Protein 6JKO (pdb70)

InterPro domains:
  IPR001670 Alcohol dehydrogenase, iron-type/glycerol dehydrogenase GldA [PF00465] (8-175)
  IPR018211 Alcohol dehydrogenase, iron-type, conserved site [PS00913] (171-199)
  IPR039697 Iron-type alcohol dehydrogenase-like [PTHR11496] (7-369)
  IPR056798 Fe-containing alcohol dehydrogenase-like, C-terminal [PF25137] (186-368)

B-factor: mean 24.8, std 9.95, range [8.0, 72.37]

Structure (mmCIF, N/CA/C/O backbone):
data_6JKO
#
_entry.id   6JKO
#
_cell.length_a   70.468
_cell.length_b   112.502
_cell.length_c   93.406
_cell.angle_alpha   90.000
_cell.angle_beta   107.330
_cell.angle_gamma   90.000
#
_symmetry.space_group_name_H-M   'P 1 21 1'
#
loop_
_entity.id
_entity.type
_entity.pdbx_description
1 polymer 'Methanol dehydrogenase'
2 non-polymer 'ZINC ION'
3 water water
#
loop_
_atom_site.group_PDB
_atom_site.id
_atom_site.type_symbol
_atom_site.label_atom_id
_atom_site.label_alt_id
_atom_site.label_comp_id
_atom_site.label_asym_id
_atom_site.label_entity_id
_atom_site.label_seq_id
_atom_site.pdbx_PDB_ins_code
_atom_site.Cartn_x
_atom_site.Cartn_y
_atom_site.Cartn_z
_atom_site.occupancy
_atom_site.B_iso_or_equiv
_atom_site.auth_seq_id
_atom_site.auth_comp_id
_atom_site.auth_asym_id
_atom_site.auth_atom_id
_atom_site.pdbx_PDB_model_num
ATOM 1 N N . GLY A 1 5 ? 56.396 8.816 -57.216 1.00 40.21 0 GLY A N 1
ATOM 2 C CA . GLY A 1 5 ? 56.644 10.168 -56.743 1.00 34.83 0 GLY A CA 1
ATOM 3 C C . GLY A 1 5 ? 55.383 10.988 -56.514 1.00 38.29 0 GLY A C 1
ATOM 4 O O . GLY A 1 5 ? 54.483 11.023 -57.357 1.00 37.99 0 GLY A O 1
ATOM 5 N N . MET A 1 6 ? 55.322 11.675 -55.377 1.00 23.53 1 MET A N 1
ATOM 6 C CA . MET A 1 6 ? 54.142 12.429 -54.992 1.00 29.03 1 MET A CA 1
ATOM 7 C C . MET A 1 6 ? 54.378 13.923 -55.148 1.00 28.01 1 MET A C 1
ATOM 8 O O . MET A 1 6 ? 55.497 14.418 -54.999 1.00 21.77 1 MET A O 1
ATOM 13 N N . LEU A 1 7 ? 53.305 14.631 -55.465 1.00 21.73 2 LEU A N 1
ATOM 14 C CA . LEU A 1 7 ? 53.315 16.079 -55.560 1.00 17.16 2 LEU A CA 1
ATOM 15 C C . LEU A 1 7 ? 52.195 16.591 -54.687 1.00 21.62 2 LEU A C 1
ATOM 16 O O . LEU A 1 7 ? 51.057 16.117 -54.797 1.00 23.99 2 LEU A O 1
ATOM 21 N N . TRP A 1 8 ? 52.497 17.554 -53.825 1.00 18.10 3 TRP A N 1
ATOM 22 C CA . TRP A 1 8 ? 51.409 18.149 -53.067 1.00 18.92 3 TRP A CA 1
ATOM 23 C C . TRP A 1 8 ? 51.783 19.555 -52.652 1.00 21.54 3 TRP A C 1
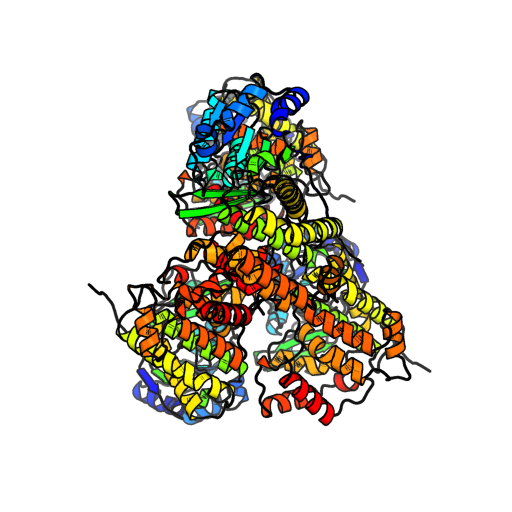ATOM 24 O O . TRP A 1 8 ? 52.966 19.898 -52.534 1.00 16.78 3 TRP A O 1
ATOM 35 N N . ASP A 1 9 ? 50.746 20.356 -52.436 1.00 20.24 4 ASP A N 1
ATOM 36 C CA . ASP A 1 9 ? 50.843 21.706 -51.907 1.00 25.51 4 ASP A CA 1
ATOM 37 C C . ASP A 1 9 ? 50.177 21.707 -50.544 1.00 25.54 4 ASP A C 1
ATOM 38 O O . ASP A 1 9 ? 49.055 21.206 -50.403 1.00 22.32 4 ASP A O 1
ATOM 43 N N . TYR A 1 10 ? 50.861 22.250 -49.544 1.00 19.54 5 TYR A N 1
ATOM 44 C CA . TYR A 1 10 ? 50.308 22.330 -48.202 1.00 20.43 5 TYR A CA 1
ATOM 45 C C . TYR A 1 10 ? 50.320 23.771 -47.715 1.00 24.89 5 TYR A C 1
ATOM 46 O O . TYR A 1 10 ? 51.382 24.398 -47.649 1.00 20.49 5 TYR A O 1
ATOM 55 N N . ALA A 1 11 ? 49.151 24.280 -47.331 1.00 19.81 6 ALA A N 1
ATOM 56 C CA . ALA A 1 11 ? 49.052 25.635 -46.804 1.00 22.16 6 ALA A CA 1
ATOM 57 C C . ALA A 1 11 ? 47.958 25.661 -45.750 1.00 29.12 6 ALA A C 1
ATOM 58 O O . ALA A 1 11 ? 46.830 25.236 -46.014 1.00 33.19 6 ALA A O 1
ATOM 60 N N . GLN A 1 12 ? 48.296 26.169 -44.569 1.00 25.43 7 GLN A N 1
ATOM 61 C CA . GLN A 1 12 ? 47.386 26.176 -43.428 1.00 25.80 7 GLN A CA 1
ATOM 62 C C . GLN A 1 12 ? 47.642 27.475 -42.670 1.00 18.33 7 GLN A C 1
ATOM 63 O O . GLN A 1 12 ? 48.380 27.490 -41.676 1.00 23.85 7 GLN A O 1
ATOM 69 N N . PRO A 1 13 ? 47.055 28.578 -43.109 1.00 19.66 8 PRO A N 1
ATOM 70 C CA . PRO A 1 13 ? 47.438 29.895 -42.573 1.00 23.73 8 PRO A CA 1
ATOM 71 C C . PRO A 1 13 ? 46.769 30.295 -41.270 1.00 25.94 8 PRO A C 1
ATOM 72 O O . PRO A 1 13 ? 47.067 31.383 -40.767 1.00 26.10 8 PRO A O 1
ATOM 76 N N . VAL A 1 14 ? 45.896 29.470 -40.700 1.00 20.09 9 VAL A N 1
ATOM 77 C CA . VAL A 1 14 ? 45.137 29.855 -39.519 1.00 16.56 9 VAL A CA 1
ATOM 78 C C . VAL A 1 14 ? 45.939 29.526 -38.269 1.00 19.98 9 VAL A C 1
ATOM 79 O O . VAL A 1 14 ? 46.482 28.420 -38.137 1.00 22.32 9 VAL A O 1
ATOM 83 N N . THR A 1 15 ? 46.013 30.479 -37.347 1.00 17.44 10 THR A N 1
ATOM 84 C CA . THR A 1 15 ? 46.605 30.233 -36.040 1.00 19.58 10 THR A CA 1
ATOM 85 C C . THR A 1 15 ? 45.546 29.662 -35.108 1.00 22.93 10 THR A C 1
ATOM 86 O O . THR A 1 15 ? 44.438 30.198 -35.016 1.00 19.77 10 THR A O 1
ATOM 90 N N . ILE A 1 16 ? 45.876 28.567 -34.432 1.00 17.33 11 ILE A N 1
ATOM 91 C CA . ILE A 1 16 ? 44.940 27.904 -33.536 1.00 15.37 11 ILE A CA 1
ATOM 92 C C . ILE A 1 16 ? 45.358 28.167 -32.097 1.00 17.42 11 ILE A C 1
ATOM 93 O O . ILE A 1 16 ? 46.487 27.853 -31.702 1.00 17.77 11 ILE A O 1
ATOM 98 N N . ARG A 1 17 ? 44.448 28.733 -31.315 1.00 17.52 12 ARG A N 1
ATOM 99 C CA . ARG A 1 17 ? 44.591 28.829 -29.866 1.00 15.68 12 ARG A CA 1
ATOM 100 C C . ARG A 1 17 ? 43.646 27.809 -29.251 1.00 16.60 12 ARG A C 1
ATOM 101 O O . ARG A 1 17 ? 42.427 28.015 -29.246 1.00 17.22 12 ARG A O 1
ATOM 109 N N . PHE A 1 18 ? 44.198 26.708 -28.747 1.00 16.00 13 PHE A N 1
ATOM 110 C CA . PHE A 1 18 ? 43.399 25.622 -28.186 1.00 15.31 13 PHE A CA 1
ATOM 111 C C . PHE A 1 18 ? 43.424 25.666 -26.666 1.00 16.86 13 PHE A C 1
ATOM 112 O O . PHE A 1 18 ? 44.496 25.745 -26.057 1.00 15.86 13 PHE A O 1
ATOM 120 N N . GLY A 1 19 ? 42.244 25.584 -26.055 1.00 15.88 14 GLY A N 1
ATOM 121 C CA . GLY A 1 19 ? 42.236 25.415 -24.618 1.00 22.14 14 GLY A CA 1
ATOM 122 C C . GLY A 1 19 ? 40.954 25.825 -23.939 1.00 21.55 14 GLY A C 1
ATOM 123 O O . GLY A 1 19 ? 40.271 26.755 -24.381 1.00 19.23 14 GLY A O 1
ATOM 124 N N . LYS A 1 20 ? 40.632 25.123 -22.854 1.00 19.78 15 LYS A N 1
ATOM 125 C CA . LYS A 1 20 ? 39.460 25.447 -22.049 1.00 20.05 15 LYS A CA 1
ATOM 126 C C . LYS A 1 20 ? 39.545 26.885 -21.551 1.00 24.12 15 LYS A C 1
ATOM 127 O O . LYS A 1 20 ? 40.565 27.298 -20.995 1.00 20.79 15 LYS A O 1
ATOM 133 N N . GLY A 1 21 ? 38.473 27.649 -21.765 1.00 18.23 16 GLY A N 1
ATOM 134 C CA . GLY A 1 21 ? 38.373 29.000 -21.256 1.00 22.96 16 GLY A CA 1
ATOM 135 C C . GLY A 1 21 ? 39.045 30.063 -22.097 1.00 24.44 16 GLY A C 1
ATOM 136 O O . GLY A 1 21 ? 38.921 31.250 -21.773 1.00 26.96 16 GLY A O 1
ATOM 137 N N . ARG A 1 22 ? 39.729 29.683 -23.176 1.00 18.34 17 ARG A N 1
ATOM 138 C CA . ARG A 1 22 ? 40.505 30.628 -23.966 1.00 22.00 17 ARG A CA 1
ATOM 139 C C . ARG A 1 22 ? 39.646 31.515 -24.856 1.00 21.99 17 ARG A C 1
ATOM 140 O O . ARG A 1 22 ? 40.180 32.456 -25.451 1.00 18.96 17 ARG A O 1
ATOM 148 N N . ALA A 1 23 ? 38.327 31.281 -24.925 1.00 19.67 18 ALA A N 1
ATOM 149 C CA . ALA A 1 23 ? 37.453 32.227 -25.613 1.00 20.23 18 ALA A CA 1
ATOM 150 C C . ALA A 1 23 ? 37.587 33.632 -25.038 1.00 24.56 18 ALA A C 1
ATOM 151 O O . ALA A 1 23 ? 37.331 34.614 -25.741 1.00 23.52 18 ALA A O 1
ATOM 153 N N . MET A 1 24 ? 38.001 33.749 -23.776 1.00 23.98 19 MET A N 1
ATOM 154 C CA . MET A 1 24 ? 38.254 35.045 -23.151 1.00 26.58 19 MET A CA 1
ATOM 155 C C . MET A 1 24 ? 39.491 35.744 -23.702 1.00 29.13 19 MET A C 1
ATOM 156 O O . MET A 1 24 ? 39.800 36.855 -23.258 1.00 38.46 19 MET A O 1
ATOM 161 N N . GLU A 1 25 ? 40.215 35.145 -24.642 1.00 19.20 20 GLU A N 1
ATOM 162 C CA . GLU A 1 25 ? 41.417 35.768 -25.175 1.00 24.14 20 GLU A CA 1
ATOM 163 C C . GLU A 1 25 ? 41.153 36.617 -26.410 1.00 26.67 20 GLU A C 1
ATOM 164 O O . GLU A 1 25 ? 42.107 37.015 -27.086 1.00 24.42 20 GLU A O 1
ATOM 170 N N . ILE A 1 26 ? 39.890 36.908 -26.725 1.00 24.15 21 ILE A N 1
ATOM 171 C CA . ILE A 1 26 ? 39.616 37.799 -27.855 1.00 20.88 21 ILE A CA 1
ATOM 172 C C . ILE A 1 26 ? 40.327 39.134 -27.659 1.00 21.74 21 ILE A C 1
ATOM 173 O O . ILE A 1 26 ? 40.885 39.705 -28.606 1.00 21.74 21 ILE A O 1
ATOM 178 N N . LYS A 1 27 ? 40.315 39.649 -26.427 1.00 25.61 22 LYS A N 1
ATOM 179 C CA . LYS A 1 27 ? 41.000 40.903 -26.128 1.00 29.42 22 LYS A CA 1
ATOM 180 C C . LYS A 1 27 ? 42.469 40.829 -26.522 1.00 23.76 22 LYS A C 1
ATOM 181 O O . LYS A 1 27 ? 42.986 41.720 -27.204 1.00 24.58 22 LYS A O 1
ATOM 183 N N . ASP A 1 28 ? 43.152 39.761 -26.101 1.00 24.30 23 ASP A N 1
ATOM 184 C CA . ASP A 1 28 ? 44.565 39.576 -26.420 1.00 26.41 23 ASP A CA 1
ATOM 185 C C . ASP A 1 28 ? 44.824 39.700 -27.916 1.00 30.48 23 ASP A C 1
ATOM 186 O O . ASP A 1 28 ? 45.774 40.370 -28.343 1.00 25.77 23 ASP A O 1
ATOM 191 N N . ILE A 1 29 ? 43.998 39.036 -28.728 1.00 24.04 24 ILE A N 1
ATOM 192 C CA . ILE A 1 29 ? 44.211 39.036 -30.172 1.00 23.24 24 ILE A CA 1
ATOM 193 C C . ILE A 1 29 ? 43.982 40.425 -30.745 1.00 21.91 24 ILE A C 1
ATOM 194 O O . ILE A 1 29 ? 44.772 40.915 -31.562 1.00 24.94 24 ILE A O 1
ATOM 199 N N . ALA A 1 30 ? 42.872 41.058 -30.358 1.00 27.27 25 ALA A N 1
ATOM 200 C CA . ALA A 1 30 ? 42.577 42.411 -30.812 1.00 28.26 25 ALA A CA 1
ATOM 201 C C . ALA A 1 30 ? 43.694 43.378 -30.429 1.00 31.44 25 ALA A C 1
ATOM 202 O O . ALA A 1 30 ? 44.130 44.193 -31.250 1.00 34.05 25 ALA A O 1
ATOM 204 N N . GLU A 1 31 ? 44.165 43.306 -29.183 1.00 30.08 26 GLU A N 1
ATOM 205 C CA . GLU A 1 31 ? 45.240 44.199 -28.756 1.00 29.11 26 GLU A CA 1
ATOM 206 C C . GLU A 1 31 ? 46.507 43.963 -29.572 1.00 32.38 26 GLU A C 1
ATOM 207 O O . GLU A 1 31 ? 47.146 44.916 -30.033 1.00 37.14 26 GLU A O 1
ATOM 209 N N . ALA A 1 32 ? 46.868 42.697 -29.786 1.00 24.56 27 ALA A N 1
ATOM 210 C CA . ALA A 1 32 ? 48.056 42.387 -30.576 1.00 35.19 27 ALA A CA 1
ATOM 211 C C . ALA A 1 32 ? 47.920 42.865 -32.017 1.00 37.90 27 ALA A C 1
ATOM 212 O O . ALA A 1 32 ? 48.915 43.267 -32.633 1.00 27.33 27 ALA A O 1
ATOM 214 N N . MET A 1 33 ? 46.707 42.838 -32.571 1.00 31.42 28 MET A N 1
ATOM 215 C CA . MET A 1 33 ? 46.501 43.306 -33.936 1.00 30.34 28 MET A CA 1
ATOM 216 C C . MET A 1 33 ? 46.195 44.791 -34.020 1.00 30.82 28 MET A C 1
ATOM 217 O O . MET A 1 33 ? 46.091 45.319 -35.133 1.00 28.15 28 MET A O 1
ATOM 222 N N . GLY A 1 34 ? 46.036 45.466 -32.886 1.00 29.41 29 GLY A N 1
ATOM 223 C CA . GLY A 1 34 ? 45.733 46.888 -32.895 1.00 33.46 29 GLY A CA 1
ATOM 224 C C . GLY A 1 34 ? 44.391 47.231 -33.503 1.00 37.46 29 GLY A C 1
ATOM 225 O O . GLY A 1 34 ? 44.264 48.255 -34.186 1.00 39.95 29 GLY A O 1
ATOM 226 N N . LEU A 1 35 ? 43.379 46.407 -33.262 1.00 37.24 30 LEU A N 1
ATOM 227 C CA . LEU A 1 35 ? 42.061 46.631 -33.829 1.00 34.14 30 LEU A CA 1
ATOM 228 C C . LEU A 1 35 ? 41.049 46.891 -32.727 1.00 28.80 30 LEU A C 1
ATOM 229 O O . LEU A 1 35 ? 41.233 46.476 -31.581 1.00 31.23 30 LEU A O 1
ATOM 234 N N . HIS A 1 36 ? 39.979 47.594 -33.090 1.00 33.64 31 HIS A N 1
ATOM 235 C CA . HIS A 1 36 ? 38.939 48.004 -32.159 1.00 31.02 31 HIS A CA 1
ATOM 236 C C . HIS A 1 36 ? 37.571 47.741 -32.772 1.00 34.92 31 HIS A C 1
ATOM 237 O O . HIS A 1 36 ? 37.434 47.508 -33.977 1.00 30.56 31 HIS A O 1
ATOM 244 N N . ASP A 1 37 ? 36.551 47.809 -31.914 1.00 26.75 32 ASP A N 1
ATOM 245 C CA . ASP A 1 37 ? 35.154 47.806 -32.343 1.00 33.97 32 ASP A CA 1
ATOM 246 C C . ASP A 1 37 ? 34.820 46.544 -33.135 1.00 29.97 32 ASP A C 1
ATOM 247 O O . ASP A 1 37 ? 34.292 46.597 -34.247 1.00 33.32 32 ASP A O 1
ATOM 252 N N . GLY A 1 38 ? 35.144 45.395 -32.552 1.00 24.94 33 GLY A N 1
ATOM 253 C CA . GLY A 1 38 ? 34.809 44.142 -33.193 1.00 25.14 33 GLY A CA 1
ATOM 254 C C . GLY A 1 38 ? 33.314 43.893 -33.211 1.00 21.72 33 GLY A C 1
ATOM 255 O O . GLY A 1 38 ? 32.555 44.398 -32.381 1.00 25.26 33 GLY A O 1
ATOM 256 N N . ILE A 1 39 ? 32.879 43.099 -34.188 1.00 23.43 34 ILE A N 1
ATOM 257 C CA . ILE A 1 39 ? 31.499 42.627 -34.258 1.00 26.51 34 ILE A CA 1
ATOM 258 C C . ILE A 1 39 ? 31.502 41.125 -34.001 1.00 25.86 34 ILE A C 1
ATOM 259 O O . ILE A 1 39 ? 32.321 40.388 -34.568 1.00 19.22 34 ILE A O 1
ATOM 264 N N . MET A 1 40 ? 30.629 40.681 -33.104 1.00 20.43 35 MET A N 1
ATOM 265 C CA . MET A 1 40 ? 30.461 39.263 -32.829 1.00 22.67 35 MET A CA 1
ATOM 266 C C . MET A 1 40 ? 29.250 38.753 -33.600 1.00 26.11 35 MET A C 1
ATOM 267 O O . MET A 1 40 ? 28.131 39.253 -33.419 1.00 24.00 35 MET A O 1
ATOM 272 N N . VAL A 1 41 ? 29.486 37.774 -34.463 1.00 21.44 36 VAL A N 1
ATOM 273 C CA . VAL A 1 41 ? 28.453 37.132 -35.261 1.00 19.22 36 VAL A CA 1
ATOM 274 C C . VAL A 1 41 ? 28.173 35.785 -34.608 1.00 28.82 36 VAL A C 1
ATOM 275 O O . VAL A 1 41 ? 29.038 34.899 -34.582 1.00 23.21 36 VAL A O 1
ATOM 279 N N . THR A 1 42 ? 26.976 35.636 -34.051 1.00 24.74 37 THR A N 1
ATOM 280 C CA . THR A 1 42 ? 26.672 34.493 -33.211 1.00 23.89 37 THR A CA 1
ATOM 281 C C . THR A 1 42 ? 25.166 34.285 -33.226 1.00 27.87 37 THR A C 1
ATOM 282 O O . THR A 1 42 ? 24.415 35.248 -33.412 1.00 23.73 37 THR A O 1
ATOM 286 N N . PRO A 1 43 ? 24.703 33.048 -33.079 1.00 29.55 38 PRO A N 1
ATOM 287 C CA . PRO A 1 43 ? 23.256 32.821 -33.006 1.00 29.49 38 PRO A CA 1
ATOM 288 C C . PRO A 1 43 ? 22.674 33.326 -31.694 1.00 28.34 38 PRO A C 1
ATOM 289 O O . PRO A 1 43 ? 23.347 33.383 -30.660 1.00 26.81 38 PRO A O 1
ATOM 293 N N . LYS A 1 44 ? 21.383 33.679 -31.751 1.00 31.92 39 LYS A N 1
ATOM 294 C CA . LYS A 1 44 ? 20.716 34.277 -30.601 1.00 26.99 39 LYS A CA 1
ATOM 295 C C . LYS A 1 44 ? 20.889 33.437 -29.345 1.00 28.19 39 LYS A C 1
ATOM 296 O O . LYS A 1 44 ? 20.944 33.986 -28.238 1.00 28.83 39 LYS A O 1
ATOM 302 N N . PHE A 1 45 ? 21.023 32.109 -29.501 1.00 28.96 40 PHE A N 1
ATOM 303 C CA . PHE A 1 45 ? 21.184 31.203 -28.361 1.00 26.27 40 PHE A CA 1
ATOM 304 C C . PHE A 1 45 ? 22.296 31.652 -27.422 1.00 30.05 40 PHE A C 1
ATOM 305 O O . PHE A 1 45 ? 22.152 31.569 -26.196 1.00 28.25 40 PHE A O 1
ATOM 313 N N . PHE A 1 46 ? 23.428 32.105 -27.976 1.00 25.13 41 PHE A N 1
ATOM 314 C CA . PHE A 1 46 ? 24.539 32.521 -27.125 1.00 28.23 41 PHE A CA 1
ATOM 315 C C . PHE A 1 46 ? 24.338 33.906 -26.528 1.00 26.80 41 PHE A C 1
ATOM 316 O O . PHE A 1 46 ? 24.967 34.224 -25.507 1.00 25.60 41 PHE A O 1
ATOM 324 N N . VAL A 1 47 ? 23.470 34.728 -27.121 1.00 25.52 42 VAL A N 1
ATOM 325 C CA . VAL A 1 47 ? 23.026 35.940 -26.431 1.00 31.87 42 VAL A CA 1
ATOM 326 C C . VAL A 1 47 ? 22.149 35.576 -25.233 1.00 27.52 42 VAL A C 1
ATOM 327 O O . VAL A 1 47 ? 22.345 36.079 -24.119 1.00 31.36 42 VAL A O 1
ATOM 331 N N . ASP A 1 48 ? 21.196 34.662 -25.435 1.00 30.94 43 ASP A N 1
ATOM 332 C CA . ASP A 1 48 ? 20.262 34.312 -24.366 1.00 31.16 43 ASP A CA 1
ATOM 333 C C . ASP A 1 48 ? 20.967 33.638 -23.200 1.00 39.61 43 ASP A C 1
ATOM 334 O O . ASP A 1 48 ? 20.619 33.872 -22.036 1.00 35.41 43 ASP A O 1
ATOM 339 N N . SER A 1 49 ? 21.952 32.792 -23.487 1.00 33.21 44 SER A N 1
ATOM 340 C CA . SER A 1 49 ? 22.682 32.095 -22.440 1.00 29.78 44 SER A CA 1
ATOM 341 C C . SER A 1 49 ? 23.685 32.987 -21.732 1.00 38.97 44 SER A C 1
ATOM 342 O O . SER A 1 49 ? 24.379 32.508 -20.830 1.00 41.73 44 SER A O 1
ATOM 345 N N . GLY A 1 50 ? 23.799 34.252 -22.127 1.00 28.16 45 GLY A N 1
ATOM 346 C CA . GLY A 1 50 ? 24.779 35.132 -21.534 1.00 33.26 45 GLY A CA 1
ATOM 347 C C . GLY A 1 50 ? 26.207 34.870 -21.954 1.00 33.41 45 GLY A C 1
ATOM 348 O O . GLY A 1 50 ? 27.111 35.574 -21.485 1.00 33.49 45 GLY A O 1
ATOM 349 N N . GLU A 1 51 ? 26.444 33.880 -22.818 1.00 31.63 46 GLU A N 1
ATOM 350 C CA . GLU A 1 51 ? 27.808 33.597 -23.256 1.00 34.76 46 GLU A CA 1
ATOM 351 C C . GLU A 1 51 ? 28.384 34.764 -24.047 1.00 31.73 46 GLU A C 1
ATOM 352 O O . GLU A 1 51 ? 29.544 35.147 -23.847 1.00 29.26 46 GLU A O 1
ATOM 358 N N . ALA A 1 52 ? 27.582 35.341 -24.949 1.00 32.91 47 ALA A N 1
ATOM 359 C CA . ALA A 1 52 ? 28.037 36.474 -25.748 1.00 30.25 47 ALA A CA 1
ATOM 360 C C . ALA A 1 52 ? 28.449 37.639 -24.860 1.00 34.89 47 ALA A C 1
ATOM 361 O O . ALA A 1 52 ? 29.559 38.169 -24.991 1.00 27.77 47 ALA A O 1
ATOM 363 N N . GLN A 1 53 ? 27.573 38.039 -23.932 1.00 33.12 48 GLN A N 1
ATOM 364 C CA . GLN A 1 53 ? 27.897 39.160 -23.054 1.00 32.01 48 GLN A CA 1
ATOM 365 C C . GLN A 1 53 ? 29.113 38.855 -22.188 1.00 34.43 48 GLN A C 1
ATOM 366 O O . GLN A 1 53 ? 29.920 39.749 -21.907 1.00 34.61 48 GLN A O 1
ATOM 372 N N . ARG A 1 54 ? 29.261 37.603 -21.747 1.00 34.31 49 ARG A N 1
ATOM 373 C CA . ARG A 1 54 ? 30.446 37.243 -20.972 1.00 37.05 49 ARG A CA 1
ATOM 374 C C . ARG A 1 54 ? 31.713 37.513 -21.772 1.00 34.40 49 ARG A C 1
ATOM 375 O O . ARG A 1 54 ? 32.652 38.152 -21.282 1.00 37.62 49 ARG A O 1
ATOM 383 N N . LEU A 1 55 ? 31.738 37.059 -23.026 1.00 39.63 50 LEU A N 1
ATOM 384 C CA . LEU A 1 55 ? 32.900 37.270 -23.880 1.00 35.88 50 LEU A CA 1
ATOM 385 C C . LEU A 1 55 ? 33.036 38.726 -24.309 1.00 38.62 50 LEU A C 1
ATOM 386 O O . LEU A 1 55 ? 34.158 39.193 -24.546 1.00 35.09 50 LEU A O 1
ATOM 391 N N . ILE A 1 56 ? 31.922 39.462 -24.404 1.00 37.73 51 ILE A N 1
ATOM 392 C CA . ILE A 1 56 ? 32.002 40.886 -24.727 1.00 31.75 51 ILE A CA 1
ATOM 393 C C . ILE A 1 56 ? 32.619 41.657 -23.568 1.00 32.99 51 ILE A C 1
ATOM 394 O O . ILE A 1 56 ? 33.473 42.530 -23.765 1.00 31.51 51 ILE A O 1
ATOM 399 N N . ASP A 1 57 ? 32.176 41.363 -22.341 1.00 37.06 52 ASP A N 1
ATOM 400 C CA . ASP A 1 57 ? 32.725 42.044 -21.173 1.00 37.63 52 ASP A CA 1
ATOM 401 C C . ASP A 1 57 ? 34.194 41.694 -20.971 1.00 38.49 52 ASP A C 1
ATOM 402 O O . ASP A 1 57 ? 34.993 42.551 -20.575 1.00 40.62 52 ASP A O 1
ATOM 407 N N . ALA A 1 58 ? 34.565 40.441 -21.247 1.00 44.31 53 ALA A N 1
ATOM 408 C CA . ALA A 1 58 ? 35.963 40.028 -21.145 1.00 39.46 53 ALA A CA 1
ATOM 409 C C . ALA A 1 58 ? 36.847 40.791 -22.122 1.00 41.32 53 ALA A C 1
ATOM 410 O O . ALA A 1 58 ? 38.029 41.026 -21.838 1.00 40.07 53 ALA A O 1
ATOM 412 N N . SER A 1 59 ? 36.300 41.177 -23.276 1.00 35.25 54 SER A N 1
ATOM 413 C CA . SER A 1 59 ? 37.061 41.931 -24.261 1.00 39.38 54 SER A CA 1
ATOM 414 C C . SER A 1 59 ? 37.354 43.359 -23.812 1.00 36.25 54 SER A C 1
ATOM 415 O O . SER A 1 59 ? 38.097 44.059 -24.508 1.00 35.03 54 SER A O 1
ATOM 418 N N . ASP A 1 60 ? 36.795 43.794 -22.677 1.00 38.22 55 ASP A N 1
ATOM 419 C CA . ASP A 1 60 ? 36.986 45.145 -22.145 1.00 40.63 55 ASP A CA 1
ATOM 420 C C . ASP A 1 60 ? 36.887 46.200 -23.249 1.00 41.71 55 ASP A C 1
ATOM 421 O O . ASP A 1 60 ? 37.758 47.059 -23.406 1.00 42.04 55 ASP A O 1
ATOM 423 N N . GLY A 1 61 ? 35.813 46.116 -24.037 1.00 36.69 56 GLY A N 1
ATOM 424 C CA . GLY A 1 61 ? 35.553 47.083 -25.082 1.00 31.01 56 GLY A CA 1
ATOM 425 C C . GLY A 1 61 ? 36.045 46.706 -26.465 1.00 29.92 56 GLY A C 1
ATOM 426 O O . GLY A 1 61 ? 35.699 47.399 -27.434 1.00 33.68 56 GLY A O 1
ATOM 427 N N . ALA A 1 62 ? 36.833 45.634 -26.596 1.00 31.99 57 ALA A N 1
ATOM 428 C CA . ALA A 1 62 ? 37.362 45.262 -27.907 1.00 32.13 57 ALA A CA 1
ATOM 429 C C . ALA A 1 62 ? 36.241 44.941 -28.894 1.00 28.11 57 ALA A C 1
ATOM 430 O O . ALA A 1 62 ? 36.312 45.320 -30.070 1.00 25.15 57 ALA A O 1
ATOM 432 N N . VAL A 1 63 ? 35.200 44.247 -28.432 1.00 26.35 58 VAL A N 1
ATOM 433 C CA . VAL A 1 63 ? 34.014 43.959 -29.236 1.00 29.96 58 VAL A CA 1
ATOM 434 C C . VAL A 1 63 ? 32.920 44.938 -28.838 1.00 26.90 58 VAL A C 1
ATOM 435 O O . VAL A 1 63 ? 32.593 45.070 -27.653 1.00 24.24 58 VAL A O 1
ATOM 439 N N . SER A 1 64 ? 32.355 45.622 -29.827 1.00 26.68 59 SER A N 1
ATOM 440 C CA . SER A 1 64 ? 31.362 46.651 -29.588 1.00 27.25 59 SER A CA 1
ATOM 441 C C . SER A 1 64 ? 29.984 46.291 -30.098 1.00 29.79 59 SER A C 1
ATOM 442 O O . SER A 1 64 ? 29.006 46.893 -29.640 1.00 28.39 59 SER A O 1
ATOM 445 N N . THR A 1 65 ? 29.876 45.322 -31.008 1.00 27.58 60 THR A N 1
ATOM 446 C CA . THR A 1 65 ? 28.663 45.087 -31.777 1.00 29.15 60 THR A CA 1
ATOM 447 C C . THR A 1 65 ? 28.383 43.592 -31.839 1.00 26.80 60 THR A C 1
ATOM 448 O O . THR A 1 65 ? 29.304 42.778 -31.794 1.00 22.61 60 THR A O 1
ATOM 452 N N . VAL A 1 66 ? 27.100 43.240 -31.908 1.00 30.04 61 VAL A N 1
ATOM 453 C CA . VAL A 1 66 ? 26.648 41.855 -31.997 1.00 26.48 61 VAL A CA 1
ATOM 454 C C . VAL A 1 66 ? 25.655 41.753 -33.150 1.00 25.68 61 VAL A C 1
ATOM 455 O O . VAL A 1 66 ? 24.795 42.624 -33.314 1.00 29.51 61 VAL A O 1
ATOM 459 N N . PHE A 1 67 ? 25.776 40.698 -33.954 1.00 23.68 62 PHE A N 1
ATOM 460 C CA . PHE A 1 67 ? 24.860 40.438 -35.066 1.00 23.82 62 PHE A CA 1
ATOM 461 C C . PHE A 1 67 ? 24.354 39.005 -34.939 1.00 26.25 62 PHE A C 1
ATOM 462 O O . PHE A 1 67 ? 25.153 38.064 -34.924 1.00 22.80 62 PHE A O 1
ATOM 470 N N . THR A 1 68 ? 23.035 38.833 -34.817 1.00 25.39 63 THR A N 1
ATOM 471 C CA . THR A 1 68 ? 22.453 37.499 -34.698 1.00 23.43 63 THR A CA 1
ATOM 472 C C . THR A 1 68 ? 21.437 37.160 -35.784 1.00 29.35 63 THR A C 1
ATOM 473 O O . THR A 1 68 ? 20.851 36.069 -35.734 1.00 31.17 63 THR A O 1
ATOM 477 N N . ASP A 1 69 ? 21.220 38.035 -36.768 1.00 27.37 64 ASP A N 1
ATOM 478 C CA . ASP A 1 69 ? 20.093 37.893 -37.698 1.00 31.98 64 ASP A CA 1
ATOM 479 C C . ASP A 1 69 ? 20.488 37.063 -38.921 1.00 25.69 64 ASP A C 1
ATOM 480 O O . ASP A 1 69 ? 20.514 37.544 -40.053 1.00 27.43 64 ASP A O 1
ATOM 485 N N . PHE A 1 70 ? 20.778 35.785 -38.677 1.00 26.50 65 PHE A N 1
ATOM 486 C CA . PHE A 1 70 ? 21.105 34.858 -39.756 1.00 33.38 65 PHE A CA 1
ATOM 487 C C . PHE A 1 70 ? 20.511 33.489 -39.433 1.00 30.21 65 PHE A C 1
ATOM 488 O O . PHE A 1 70 ? 20.207 33.172 -38.278 1.00 30.39 65 PHE A O 1
ATOM 496 N N . SER A 1 71 ? 20.330 32.678 -40.481 1.00 33.10 66 SER A N 1
ATOM 497 C CA . SER A 1 71 ? 19.633 31.399 -40.387 1.00 36.80 66 SER A CA 1
ATOM 498 C C . SER A 1 71 ? 20.616 30.240 -40.335 1.00 37.84 66 SER A C 1
ATOM 499 O O . SER A 1 71 ? 21.767 30.371 -40.761 1.00 34.21 66 SER A O 1
ATOM 502 N N . PRO A 1 72 ? 20.193 29.081 -39.816 1.00 37.28 67 PRO A N 1
ATOM 503 C CA . PRO A 1 72 ? 21.079 27.904 -39.828 1.00 39.70 67 PRO A CA 1
ATOM 504 C C . PRO A 1 72 ? 21.657 27.602 -41.198 1.00 44.61 67 PRO A C 1
ATOM 505 O O . PRO A 1 72 ? 22.806 27.142 -41.291 1.00 40.51 67 PRO A O 1
ATOM 509 N N . ASN A 1 73 ? 20.896 27.850 -42.268 1.00 36.51 68 ASN A N 1
ATOM 510 C CA . ASN A 1 73 ? 21.448 27.901 -43.613 1.00 42.34 68 ASN A CA 1
ATOM 511 C C . ASN A 1 73 ? 21.534 29.368 -44.008 1.00 46.54 68 ASN A C 1
ATOM 512 O O . ASN A 1 73 ? 20.509 29.969 -44.363 1.00 35.47 68 ASN A O 1
ATOM 517 N N . PRO A 1 74 ? 22.713 29.989 -43.958 1.00 44.05 69 PRO A N 1
ATOM 518 C CA . PRO A 1 74 ? 22.788 31.450 -44.096 1.00 44.17 69 PRO A CA 1
ATOM 519 C C . PRO A 1 74 ? 22.470 31.924 -45.506 1.00 36.91 69 PRO A C 1
ATOM 520 O O . PRO A 1 74 ? 22.846 31.294 -46.496 1.00 36.08 69 PRO A O 1
ATOM 524 N N . ASP A 1 75 ? 21.779 33.062 -45.578 1.00 33.94 70 ASP A N 1
ATOM 525 C CA . ASP A 1 75 ? 21.371 33.663 -46.836 1.00 35.16 70 ASP A CA 1
ATOM 526 C C . ASP A 1 75 ? 22.232 34.876 -47.170 1.00 35.74 70 ASP A C 1
ATOM 527 O O . ASP A 1 75 ? 22.730 35.572 -46.281 1.00 34.06 70 ASP A O 1
ATOM 532 N N . VAL A 1 76 ? 22.377 35.133 -48.473 1.00 36.29 71 VAL A N 1
ATOM 533 C CA . VAL A 1 76 ? 23.126 36.293 -48.943 1.00 36.50 71 VAL A CA 1
ATOM 534 C C . VAL A 1 76 ? 22.545 37.586 -48.391 1.00 38.93 71 VAL A C 1
ATOM 535 O O . VAL A 1 76 ? 23.272 38.568 -48.196 1.00 38.87 71 VAL A O 1
ATOM 539 N N . THR A 1 77 ? 21.233 37.625 -48.149 1.00 36.00 72 THR A N 1
ATOM 540 C CA . THR A 1 77 ? 20.638 38.815 -47.554 1.00 40.18 72 THR A CA 1
ATOM 541 C C . THR A 1 77 ? 21.152 39.022 -46.137 1.00 30.80 72 THR A C 1
ATOM 542 O O . THR A 1 77 ? 21.398 40.160 -45.715 1.00 29.51 72 THR A O 1
ATOM 546 N N . GLU A 1 78 ? 21.323 37.928 -45.391 1.00 31.12 73 GLU A N 1
ATOM 547 C CA . GLU A 1 78 ? 21.813 38.032 -44.021 1.00 33.17 73 GLU A CA 1
ATOM 548 C C . GLU A 1 78 ? 23.280 38.465 -43.992 1.00 28.82 73 GLU A C 1
ATOM 549 O O . GLU A 1 78 ? 23.683 39.264 -43.135 1.00 25.55 73 GLU A O 1
ATOM 555 N N . VAL A 1 79 ? 24.084 37.968 -44.935 1.00 28.14 74 VAL A N 1
ATOM 556 C CA . VAL A 1 79 ? 25.457 38.449 -45.082 1.00 34.19 74 VAL A CA 1
ATOM 557 C C . VAL A 1 79 ? 25.461 39.945 -45.373 1.00 35.11 74 VAL A C 1
ATOM 558 O O . VAL A 1 79 ? 26.222 40.716 -44.773 1.00 25.72 74 VAL A O 1
ATOM 562 N N . ASP A 1 80 ? 24.592 40.380 -46.289 1.00 29.43 75 ASP A N 1
ATOM 563 C CA . ASP A 1 80 ? 24.569 41.785 -46.676 1.00 30.38 75 ASP A CA 1
ATOM 564 C C . ASP A 1 80 ? 24.107 42.666 -45.521 1.00 31.60 75 ASP A C 1
ATOM 565 O O . ASP A 1 80 ? 24.649 43.756 -45.311 1.00 33.17 75 ASP A O 1
ATOM 570 N N . ALA A 1 81 ? 23.108 42.214 -44.764 1.00 24.57 76 ALA A N 1
ATOM 571 C CA . ALA A 1 81 ? 22.711 42.951 -43.569 1.00 33.06 76 ALA A CA 1
ATOM 572 C C . ALA A 1 81 ? 23.852 43.008 -42.563 1.00 31.31 76 ALA A C 1
ATOM 573 O O . ALA A 1 81 ? 24.065 44.035 -41.902 1.00 24.13 76 ALA A O 1
ATOM 575 N N . CYS A 1 82 ? 24.593 41.908 -42.426 1.00 29.15 77 CYS A N 1
ATOM 576 C CA . CYS A 1 82 ? 25.722 41.909 -41.507 1.00 28.53 77 CYS A CA 1
ATOM 577 C C . CYS A 1 82 ? 26.776 42.917 -41.946 1.00 26.33 77 CYS A C 1
ATOM 578 O O . CYS A 1 82 ? 27.312 43.667 -41.120 1.00 26.72 77 CYS A O 1
ATOM 581 N N . ALA A 1 83 ? 27.066 42.966 -43.248 1.00 25.56 78 ALA A N 1
ATOM 582 C CA . ALA A 1 83 ? 28.073 43.893 -43.752 1.00 28.37 78 ALA A CA 1
ATOM 583 C C . ALA A 1 83 ? 27.662 45.345 -43.527 1.00 32.63 78 ALA A C 1
ATOM 584 O O . ALA A 1 83 ? 28.511 46.210 -43.275 1.00 27.26 78 ALA A O 1
ATOM 586 N N . GLU A 1 84 ? 26.365 45.637 -43.616 1.00 30.00 79 GLU A N 1
ATOM 587 C CA . GLU A 1 84 ? 25.926 47.012 -43.411 1.00 28.84 79 GLU A CA 1
ATOM 588 C C . GLU A 1 84 ? 26.050 47.406 -41.946 1.00 28.46 79 GLU A C 1
ATOM 589 O O . GLU A 1 84 ? 26.403 48.548 -41.630 1.00 28.78 79 GLU A O 1
ATOM 595 N N . ILE A 1 85 ? 25.801 46.462 -41.036 1.00 22.90 80 ILE A N 1
ATOM 596 C CA . ILE A 1 85 ? 26.024 46.727 -39.617 1.00 22.74 80 ILE A CA 1
ATOM 597 C C . ILE A 1 85 ? 27.503 47.015 -39.353 1.00 25.53 80 ILE A C 1
ATOM 598 O O . ILE A 1 85 ? 27.845 47.878 -38.534 1.00 30.95 80 ILE A O 1
ATOM 603 N N . ILE A 1 86 ? 28.397 46.310 -40.056 1.00 25.29 81 ILE A N 1
ATOM 604 C CA . ILE A 1 86 ? 29.835 46.565 -39.938 1.00 21.74 81 ILE A CA 1
ATOM 605 C C . ILE A 1 86 ? 30.165 47.994 -40.363 1.00 28.48 81 ILE A C 1
ATOM 606 O O . ILE A 1 86 ? 30.888 48.718 -39.664 1.00 28.51 81 ILE A O 1
ATOM 611 N N . ARG A 1 87 ? 29.661 48.408 -41.535 1.00 28.09 82 ARG A N 1
ATOM 612 C CA . ARG A 1 87 ? 29.888 49.770 -42.019 1.00 29.72 82 ARG A CA 1
ATOM 613 C C . ARG A 1 87 ? 29.372 50.797 -41.020 1.00 31.03 82 ARG A C 1
ATOM 614 O O . ARG A 1 87 ? 30.085 51.739 -40.654 1.00 29.82 82 ARG A O 1
ATOM 622 N N . LYS A 1 88 ? 28.139 50.605 -40.534 1.00 25.23 83 LYS A N 1
ATOM 623 C CA . LYS A 1 88 ? 27.520 51.592 -39.659 1.00 25.67 83 LYS A CA 1
ATOM 624 C C . LYS A 1 88 ? 28.257 51.728 -38.334 1.00 30.01 83 LYS A C 1
ATOM 625 O O . LYS A 1 88 ? 28.252 52.812 -37.742 1.00 29.08 83 LYS A O 1
ATOM 631 N N . ASN A 1 89 ? 28.899 50.664 -37.851 1.00 24.02 84 ASN A N 1
ATOM 632 C CA . ASN A 1 89 ? 29.579 50.710 -36.562 1.00 27.35 84 ASN A CA 1
ATOM 633 C C . ASN A 1 89 ? 31.099 50.742 -36.701 1.00 27.40 84 ASN A C 1
ATOM 634 O O . ASN A 1 89 ? 31.804 50.661 -35.687 1.00 28.00 84 ASN A O 1
ATOM 639 N N . HIS A 1 90 ? 31.612 50.871 -37.930 1.00 23.88 85 HIS A N 1
ATOM 640 C CA . HIS A 1 90 ? 33.051 51.004 -38.200 1.00 32.36 85 HIS A CA 1
ATOM 641 C C . HIS A 1 90 ? 33.844 49.847 -37.604 1.00 34.60 85 HIS A C 1
ATOM 642 O O . HIS A 1 90 ? 34.929 50.039 -37.046 1.00 27.91 85 HIS A O 1
ATOM 649 N N . CYS A 1 91 ? 33.299 48.638 -37.722 1.00 29.24 86 CYS A N 1
ATOM 650 C CA . CYS A 1 91 ? 33.946 47.476 -37.134 1.00 26.06 86 CYS A CA 1
ATOM 651 C C . CYS A 1 91 ? 35.236 47.156 -37.873 1.00 23.98 86 CYS A C 1
ATOM 652 O O . CYS A 1 91 ? 35.301 47.229 -39.103 1.00 31.06 86 CYS A O 1
ATOM 655 N N . GLU A 1 92 ? 36.279 46.817 -37.109 1.00 25.64 87 GLU A N 1
ATOM 656 C CA . GLU A 1 92 ? 37.583 46.506 -37.677 1.00 25.54 87 GLU A CA 1
ATOM 657 C C . GLU A 1 92 ? 37.939 45.024 -37.615 1.00 27.16 87 GLU A C 1
ATOM 658 O O . GLU A 1 92 ? 38.963 44.628 -38.185 1.00 18.46 87 GLU A O 1
ATOM 664 N N . PHE A 1 93 ? 37.138 44.197 -36.941 1.00 21.23 88 PHE A N 1
ATOM 665 C CA . PHE A 1 93 ? 37.364 42.759 -37.003 1.00 24.20 88 PHE A CA 1
ATOM 666 C C . PHE A 1 93 ? 36.064 42.038 -36.691 1.00 25.63 88 PHE A C 1
ATOM 667 O O . PHE A 1 93 ? 35.113 42.627 -36.172 1.00 23.10 88 PHE A O 1
ATOM 675 N N . VAL A 1 94 ? 36.032 40.753 -37.039 1.00 23.56 89 VAL A N 1
ATOM 676 C CA . VAL A 1 94 ? 34.838 39.925 -36.913 1.00 17.98 89 VAL A CA 1
ATOM 677 C C . VAL A 1 94 ? 35.165 38.742 -36.012 1.00 21.83 89 VAL A C 1
ATOM 678 O O . VAL A 1 94 ? 36.143 38.024 -36.260 1.00 19.97 89 VAL A O 1
ATOM 682 N N . VAL A 1 95 ? 34.363 38.554 -34.965 1.00 17.96 90 VAL A N 1
ATOM 683 C CA . VAL A 1 95 ? 34.426 37.360 -34.127 1.00 16.70 90 VAL A CA 1
ATOM 684 C C . VAL A 1 95 ? 33.268 36.461 -34.540 1.00 24.95 90 VAL A C 1
ATOM 685 O O . VAL A 1 95 ? 32.097 36.796 -34.325 1.00 21.91 90 VAL A O 1
ATOM 689 N N . ALA A 1 96 ? 33.584 35.328 -35.161 1.00 20.69 91 ALA A N 1
ATOM 690 C CA . ALA A 1 96 ? 32.565 34.361 -35.554 1.00 21.55 91 ALA A CA 1
ATOM 691 C C . ALA A 1 96 ? 32.457 33.316 -34.454 1.00 25.00 91 ALA A C 1
ATOM 692 O O . ALA A 1 96 ? 33.379 32.517 -34.261 1.00 27.97 91 ALA A O 1
ATOM 694 N N . MET A 1 97 ? 31.342 33.309 -33.733 1.00 23.05 92 MET A N 1
ATOM 695 C CA . MET A 1 97 ? 31.149 32.354 -32.646 1.00 23.07 92 MET A CA 1
ATOM 696 C C . MET A 1 97 ? 29.880 31.553 -32.888 1.00 29.66 92 MET A C 1
ATOM 697 O O . MET A 1 97 ? 28.769 32.080 -32.762 1.00 26.01 92 MET A O 1
ATOM 702 N N . GLY A 1 98 ? 30.051 30.281 -33.222 1.00 21.15 93 GLY A N 1
ATOM 703 C CA . GLY A 1 98 ? 28.921 29.402 -33.457 1.00 18.42 93 GLY A CA 1
ATOM 704 C C . GLY A 1 98 ? 29.368 28.190 -34.251 1.00 23.79 93 GLY A C 1
ATOM 705 O O . GLY A 1 98 ? 30.548 27.838 -34.262 1.00 23.14 93 GLY A O 1
ATOM 706 N N . GLY A 1 99 ? 28.405 27.574 -34.914 1.00 23.20 94 GLY A N 1
ATOM 707 C CA . GLY A 1 99 ? 28.691 26.482 -35.816 1.00 25.38 94 GLY A CA 1
ATOM 708 C C . GLY A 1 99 ? 29.077 26.993 -37.187 1.00 29.89 94 GLY A C 1
ATOM 709 O O . GLY A 1 99 ? 29.417 28.164 -37.378 1.00 28.27 94 GLY A O 1
ATOM 710 N N . GLY A 1 100 ? 29.016 26.083 -38.162 1.00 27.87 95 GLY A N 1
ATOM 711 C CA . GLY A 1 100 ? 29.338 26.446 -39.529 1.00 29.67 95 GLY A CA 1
ATOM 712 C C . GLY A 1 100 ? 28.619 27.691 -40.017 1.00 29.69 95 GLY A C 1
ATOM 713 O O . GLY A 1 100 ? 29.191 28.481 -40.770 1.00 31.87 95 GLY A O 1
ATOM 714 N N . SER A 1 101 ? 27.373 27.897 -39.589 1.00 24.88 96 SER A N 1
ATOM 715 C CA . SER A 1 101 ? 26.585 28.994 -40.149 1.00 25.69 96 SER A CA 1
ATOM 716 C C . SER A 1 101 ? 27.166 30.358 -39.775 1.00 24.38 96 SER A C 1
ATOM 717 O O . SER A 1 101 ? 27.353 31.224 -40.642 1.00 25.07 96 SER A O 1
ATOM 720 N N . ALA A 1 102 ? 27.435 30.580 -38.486 1.00 22.45 97 ALA A N 1
ATOM 721 C CA . ALA A 1 102 ? 28.021 31.856 -38.072 1.00 24.62 97 ALA A CA 1
ATOM 722 C C . ALA A 1 102 ? 29.368 32.081 -38.743 1.00 24.62 97 ALA A C 1
ATOM 723 O O . ALA A 1 102 ? 29.698 33.209 -39.137 1.00 27.14 97 ALA A O 1
ATOM 725 N N . MET A 1 103 ? 30.156 31.014 -38.899 1.00 24.53 98 MET A N 1
ATOM 726 C CA . MET A 1 103 ? 31.474 31.163 -39.507 1.00 26.41 98 MET A CA 1
ATOM 727 C C . MET A 1 103 ? 31.358 31.501 -40.987 1.00 30.52 98 MET A C 1
ATOM 728 O O . MET A 1 103 ? 32.103 32.346 -41.492 1.00 29.49 98 MET A O 1
ATOM 733 N N . ASP A 1 104 ? 30.378 30.918 -41.684 1.00 28.48 99 ASP A N 1
ATOM 734 C CA . ASP A 1 104 ? 30.236 31.209 -43.109 1.00 26.64 99 ASP A CA 1
ATOM 735 C C . ASP A 1 104 ? 29.670 32.609 -43.362 1.00 27.38 99 ASP A C 1
ATOM 736 O O . ASP A 1 104 ? 30.045 33.259 -44.351 1.00 26.95 99 ASP A O 1
ATOM 741 N N . VAL A 1 105 ? 28.788 33.097 -42.481 1.00 22.88 100 VAL A N 1
ATOM 742 C CA . VAL A 1 105 ? 28.346 34.492 -42.557 1.00 24.98 100 VAL A CA 1
ATOM 743 C C . VAL A 1 105 ? 29.526 35.431 -42.349 1.00 23.49 100 VAL A C 1
ATOM 744 O O . VAL A 1 105 ? 29.703 36.416 -43.077 1.00 26.38 100 VAL A O 1
ATOM 748 N N . SER A 1 106 ? 30.341 35.141 -41.336 1.00 23.49 101 SER A N 1
ATOM 749 C CA . SER A 1 106 ? 31.434 36.035 -40.970 1.00 22.77 101 SER A CA 1
ATOM 750 C C . SER A 1 106 ? 32.483 36.125 -42.068 1.00 21.75 101 SER A C 1
ATOM 751 O O . SER A 1 106 ? 32.977 37.221 -42.367 1.00 22.81 101 SER A O 1
ATOM 754 N N . LYS A 1 107 ? 32.860 34.986 -42.659 1.00 20.63 102 LYS A N 1
ATOM 755 C CA . LYS A 1 107 ? 33.865 35.004 -43.722 1.00 28.72 102 LYS A CA 1
ATOM 756 C C . LYS A 1 107 ? 33.422 35.906 -44.863 1.00 30.37 102 LYS A C 1
ATOM 757 O O . LYS A 1 107 ? 34.194 36.745 -45.345 1.00 22.60 102 LYS A O 1
ATOM 763 N N . ALA A 1 108 ? 32.166 35.764 -45.294 1.00 23.39 103 ALA A N 1
ATOM 764 C CA . ALA A 1 108 ? 31.678 36.555 -46.420 1.00 27.88 103 ALA A CA 1
ATOM 765 C C . ALA A 1 108 ? 31.569 38.028 -46.045 1.00 25.10 103 ALA A C 1
ATOM 766 O O . ALA A 1 108 ? 32.045 38.905 -46.778 1.00 27.06 103 ALA A O 1
ATOM 768 N N . ALA A 1 109 ? 30.964 38.311 -44.887 1.00 27.15 104 ALA A N 1
ATOM 769 C CA . ALA A 1 109 ? 30.741 39.692 -44.467 1.00 22.89 104 ALA A CA 1
ATOM 770 C C . ALA A 1 109 ? 32.048 40.458 -44.297 1.00 25.84 104 ALA A C 1
ATOM 771 O O . ALA A 1 109 ? 32.126 41.644 -44.644 1.00 24.89 104 ALA A O 1
ATOM 773 N N . ALA A 1 110 ? 33.075 39.808 -43.735 1.00 21.89 105 ALA A N 1
ATOM 774 C CA . ALA A 1 110 ? 34.339 40.485 -43.455 1.00 21.92 105 ALA A CA 1
ATOM 775 C C . ALA A 1 110 ? 35.018 40.979 -44.722 1.00 26.28 105 ALA A C 1
ATOM 776 O O . ALA A 1 110 ? 35.850 41.892 -44.660 1.00 27.41 105 ALA A O 1
ATOM 778 N N . SER A 1 111 ? 34.690 40.387 -45.863 1.00 22.25 106 SER A N 1
ATOM 779 C CA . SER A 1 111 ? 35.220 40.807 -47.151 1.00 25.87 106 SER A CA 1
ATOM 780 C C . SER A 1 111 ? 34.319 41.844 -47.811 1.00 30.97 106 SER A C 1
ATOM 781 O O . SER A 1 111 ? 34.790 42.896 -48.253 1.00 28.22 106 SER A O 1
ATOM 784 N N . ILE A 1 112 ? 33.018 41.571 -47.861 1.00 28.09 107 ILE A N 1
ATOM 785 C CA . ILE A 1 112 ? 32.128 42.404 -48.655 1.00 30.55 107 ILE A CA 1
ATOM 786 C C . ILE A 1 112 ? 31.853 43.748 -47.995 1.00 32.97 107 ILE A C 1
ATOM 787 O O . ILE A 1 112 ? 31.522 44.708 -48.698 1.00 29.36 107 ILE A O 1
ATOM 792 N N . CYS A 1 113 ? 32.010 43.856 -46.667 1.00 27.60 108 CYS A N 1
ATOM 793 C CA . CYS A 1 113 ? 31.788 45.135 -45.998 1.00 27.59 108 CYS A CA 1
ATOM 794 C C . CYS A 1 113 ? 32.742 46.212 -46.503 1.00 28.67 108 CYS A C 1
ATOM 795 O O . CYS A 1 113 ? 32.447 47.406 -46.387 1.00 32.62 108 CYS A O 1
ATOM 798 N N . LEU A 1 114 ? 33.892 45.823 -47.040 1.00 30.02 109 LEU A N 1
ATOM 799 C CA . LEU A 1 114 ? 34.836 46.809 -47.547 1.00 30.33 109 LEU A CA 1
ATOM 800 C C . LEU A 1 114 ? 34.429 47.359 -48.906 1.00 36.00 109 LEU A C 1
ATOM 801 O O . LEU A 1 114 ? 35.058 48.310 -49.386 1.00 37.33 109 LEU A O 1
ATOM 806 N N . THR A 1 115 ? 33.409 46.785 -49.527 1.00 31.54 110 THR A N 1
ATOM 807 C CA . THR A 1 115 ? 32.912 47.197 -50.826 1.00 35.43 110 THR A CA 1
ATOM 808 C C . THR A 1 115 ? 31.501 47.747 -50.676 1.00 42.26 110 THR A C 1
ATOM 809 O O . THR A 1 115 ? 30.918 47.757 -49.587 1.00 36.04 110 THR A O 1
ATOM 813 N N . ASP A 1 116 ? 30.948 48.201 -51.800 1.00 41.27 111 ASP A N 1
ATOM 814 C CA . ASP A 1 116 ? 29.552 48.609 -51.872 1.00 43.06 111 ASP A CA 1
ATOM 815 C C . ASP A 1 116 ? 28.734 47.682 -52.766 1.00 48.41 111 ASP A C 1
ATOM 816 O O . ASP A 1 116 ? 27.692 48.089 -53.287 1.00 48.69 111 ASP A O 1
ATOM 821 N N . ASP A 1 117 ? 29.183 46.442 -52.942 1.00 44.17 112 ASP A N 1
ATOM 822 C CA . ASP A 1 117 ? 28.457 45.433 -53.700 1.00 45.65 112 ASP A CA 1
ATOM 823 C C . ASP A 1 117 ? 27.704 44.494 -52.764 1.00 43.92 112 ASP A C 1
ATOM 824 O O . ASP A 1 117 ? 27.912 44.477 -51.548 1.00 40.07 112 ASP A O 1
ATOM 829 N N . SER A 1 118 ? 26.828 43.690 -53.356 1.00 40.90 113 SER A N 1
ATOM 830 C CA . SER A 1 118 ? 26.172 42.606 -52.643 1.00 41.15 113 SER A CA 1
ATOM 831 C C . SER A 1 118 ? 26.998 41.336 -52.771 1.00 42.48 113 SER A C 1
ATOM 832 O O . SER A 1 118 ? 27.655 41.103 -53.790 1.00 40.22 113 SER A O 1
ATOM 835 N N . ILE A 1 119 ? 26.953 40.504 -51.725 1.00 34.33 114 ILE A N 1
ATOM 836 C CA . ILE A 1 119 ? 27.680 39.241 -51.773 1.00 32.53 114 ILE A CA 1
ATOM 837 C C . ILE A 1 119 ? 27.185 38.366 -52.921 1.00 40.02 114 ILE A C 1
ATOM 838 O O . ILE A 1 119 ? 27.927 37.502 -53.403 1.00 38.26 114 ILE A O 1
ATOM 843 N N . ALA A 1 120 ? 25.956 38.594 -53.402 1.00 39.32 115 ALA A N 1
ATOM 844 C CA . ALA A 1 120 ? 25.420 37.760 -54.474 1.00 41.02 115 ALA A CA 1
ATOM 845 C C . ALA A 1 120 ? 26.243 37.883 -55.755 1.00 40.58 115 ALA A C 1
ATOM 846 O O . ALA A 1 120 ? 26.378 36.903 -56.498 1.00 40.23 115 ALA A O 1
ATOM 848 N N . ASP A 1 121 ? 26.824 39.062 -56.013 1.00 39.29 116 ASP A N 1
ATOM 849 C CA . ASP A 1 121 ? 27.668 39.269 -57.191 1.00 40.92 116 ASP A CA 1
ATOM 850 C C . ASP A 1 121 ? 28.820 38.272 -57.291 1.00 44.61 116 ASP A C 1
ATOM 851 O O . ASP A 1 121 ? 29.439 38.161 -58.356 1.00 43.13 116 ASP A O 1
ATOM 856 N N . TYR A 1 122 ? 29.140 37.566 -56.207 1.00 42.14 117 TYR A N 1
ATOM 857 C CA . TYR A 1 122 ? 30.220 36.589 -56.193 1.00 42.56 117 TYR A CA 1
ATOM 858 C C . TYR A 1 122 ? 29.726 35.209 -55.785 1.00 44.69 117 TYR A C 1
ATOM 859 O O . TYR A 1 122 ? 30.542 34.296 -55.598 1.00 44.80 117 TYR A O 1
ATOM 868 N N . HIS A 1 123 ? 28.412 35.037 -55.641 1.00 43.87 118 HIS A N 1
ATOM 869 C CA . HIS A 1 123 ? 27.811 33.774 -55.212 1.00 45.22 118 HIS A CA 1
ATOM 870 C C . HIS A 1 123 ? 27.533 32.925 -56.447 1.00 48.72 118 HIS A C 1
ATOM 871 O O . HIS A 1 123 ? 26.490 33.049 -57.090 1.00 41.40 118 HIS A O 1
ATOM 878 N N . GLY A 1 124 ? 28.483 32.051 -56.785 1.00 49.23 119 GLY A N 1
ATOM 879 C CA . GLY A 1 124 ? 28.335 31.160 -57.919 1.00 44.94 119 GLY A CA 1
ATOM 880 C C . GLY A 1 124 ? 28.458 31.811 -59.277 1.00 51.36 119 GLY A C 1
ATOM 881 O O . GLY A 1 124 ? 28.336 31.113 -60.290 1.00 59.59 119 GLY A O 1
ATOM 882 N N . THR A 1 125 ? 28.707 33.118 -59.335 1.00 50.70 120 THR A N 1
ATOM 883 C CA . THR A 1 125 ? 28.798 33.860 -60.587 1.00 47.06 120 THR A CA 1
ATOM 884 C C . THR A 1 125 ? 30.148 33.712 -61.278 1.00 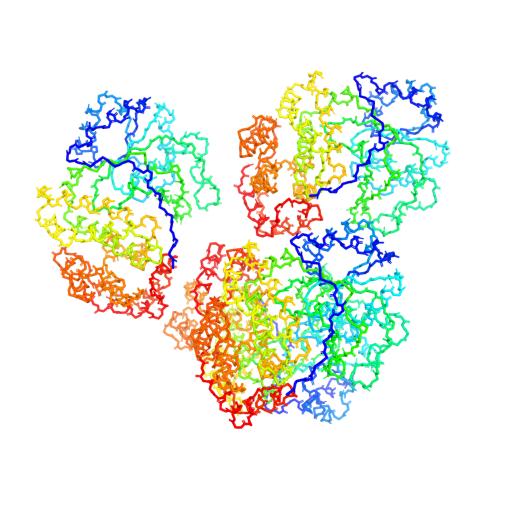52.07 120 THR A C 1
ATOM 885 O O . THR A 1 125 ? 30.357 34.339 -62.323 1.00 53.78 120 THR A O 1
ATOM 889 N N . GLY A 1 126 ? 31.068 32.920 -60.725 1.00 51.82 121 GLY A N 1
ATOM 890 C CA . GLY A 1 126 ? 32.399 32.799 -61.288 1.00 50.45 121 GLY A CA 1
ATOM 891 C C . GLY A 1 126 ? 33.303 33.996 -61.086 1.00 50.56 121 GLY A C 1
ATOM 892 O O . GLY A 1 126 ? 34.460 33.955 -61.517 1.00 56.12 121 GLY A O 1
ATOM 893 N N . LYS A 1 127 ? 32.821 35.056 -60.444 1.00 49.85 122 LYS A N 1
ATOM 894 C CA . LYS A 1 127 ? 33.612 36.251 -60.193 1.00 43.21 122 LYS A CA 1
ATOM 895 C C . LYS A 1 127 ? 34.363 36.109 -58.872 1.00 49.07 122 LYS A C 1
ATOM 896 O O . LYS A 1 127 ? 33.755 35.829 -57.832 1.00 42.72 122 LYS A O 1
ATOM 902 N N . ALA A 1 128 ? 35.681 36.304 -58.917 1.00 42.60 123 ALA A N 1
ATOM 903 C CA . ALA A 1 128 ? 36.510 36.128 -57.734 1.00 41.70 123 ALA A CA 1
ATOM 904 C C . ALA A 1 128 ? 36.248 37.234 -56.716 1.00 41.14 123 ALA A C 1
ATOM 905 O O . ALA A 1 128 ? 35.964 38.382 -57.070 1.00 45.99 123 ALA A O 1
ATOM 907 N N . MET A 1 129 ? 36.344 36.872 -55.436 1.00 39.19 124 MET A N 1
ATOM 908 C CA . MET A 1 129 ? 36.111 37.825 -54.358 1.00 38.01 124 MET A CA 1
ATOM 909 C C . MET A 1 129 ? 37.244 38.848 -54.283 1.00 34.23 124 MET A C 1
ATOM 910 O O . MET A 1 129 ? 38.392 38.540 -54.615 1.00 39.35 124 MET A O 1
ATOM 915 N N . PRO A 1 130 ? 36.955 40.067 -53.826 1.00 38.58 125 PRO A N 1
ATOM 916 C CA . PRO A 1 130 ? 38.044 40.959 -53.419 1.00 39.72 125 PRO A CA 1
ATOM 917 C C . PRO A 1 130 ? 38.774 40.336 -52.242 1.00 38.89 125 PRO A C 1
ATOM 918 O O . PRO A 1 130 ? 38.194 39.586 -51.453 1.00 34.62 125 PRO A O 1
ATOM 922 N N . GLN A 1 131 ? 40.065 40.627 -52.138 1.00 31.14 126 GLN A N 1
ATOM 923 C CA . GLN A 1 131 ? 40.887 39.894 -51.187 1.00 34.70 126 GLN A CA 1
ATOM 924 C C . GLN A 1 131 ? 41.148 40.646 -49.893 1.00 30.01 126 GLN A C 1
ATOM 925 O O . GLN A 1 131 ? 41.512 40.010 -48.901 1.00 35.31 126 GLN A O 1
ATOM 931 N N . LYS A 1 132 ? 40.973 41.964 -49.869 1.00 27.70 127 LYS A N 1
ATOM 932 C CA . LYS A 1 132 ? 41.068 42.697 -48.614 1.00 33.65 127 LYS A CA 1
ATOM 933 C C . LYS A 1 132 ? 39.845 42.399 -47.752 1.00 29.40 127 LYS A C 1
ATOM 934 O O . LYS A 1 132 ? 38.725 42.292 -48.253 1.00 29.50 127 LYS A O 1
ATOM 936 N N . HIS A 1 133 ? 40.063 42.263 -46.447 1.00 26.62 128 HIS A N 1
ATOM 937 C CA . HIS A 1 133 ? 38.996 41.843 -45.552 1.00 24.85 128 HIS A CA 1
ATOM 938 C C . HIS A 1 133 ? 39.350 42.245 -44.133 1.00 27.43 128 HIS A C 1
ATOM 939 O O . HIS A 1 133 ? 40.520 42.452 -43.799 1.00 26.76 128 HIS A O 1
ATOM 946 N N . LEU A 1 134 ? 38.320 42.368 -43.303 1.00 23.34 129 LEU A N 1
ATOM 947 C CA . LEU A 1 134 ? 38.551 42.491 -41.880 1.00 20.24 129 LEU A CA 1
ATOM 948 C C . LEU A 1 134 ? 39.076 41.163 -41.345 1.00 21.51 129 LEU A C 1
ATOM 949 O O . LEU A 1 134 ? 38.659 40.102 -41.816 1.00 20.81 129 LEU A O 1
ATOM 954 N N . PRO A 1 135 ? 40.001 41.188 -40.389 1.00 23.27 130 PRO A N 1
ATOM 955 C CA . PRO A 1 135 ? 40.442 39.937 -39.760 1.00 22.80 130 PRO A CA 1
ATOM 956 C C . PRO A 1 135 ? 39.289 39.217 -39.074 1.00 19.20 130 PRO A C 1
ATOM 957 O O . PRO A 1 135 ? 38.441 39.835 -38.422 1.00 19.63 130 PRO A O 1
ATOM 961 N N . ILE A 1 136 ? 39.286 37.896 -39.200 1.00 20.11 131 ILE A N 1
ATOM 962 C CA . ILE A 1 136 ? 38.278 37.035 -38.593 1.00 19.33 131 ILE A CA 1
ATOM 963 C C . ILE A 1 136 ? 38.919 36.242 -37.458 1.00 19.51 131 ILE A C 1
ATOM 964 O O . ILE A 1 136 ? 39.970 35.613 -37.650 1.00 18.82 131 ILE A O 1
ATOM 969 N N . ILE A 1 137 ? 38.294 36.279 -36.281 1.00 17.07 132 ILE A N 1
ATOM 970 C CA . ILE A 1 137 ? 38.583 35.364 -35.177 1.00 17.41 132 ILE A CA 1
ATOM 971 C C . ILE A 1 137 ? 37.417 34.391 -35.079 1.00 21.55 132 ILE A C 1
ATOM 972 O O . ILE A 1 137 ? 36.282 34.807 -34.824 1.00 19.90 132 ILE A O 1
ATOM 977 N N . ALA A 1 138 ? 37.683 33.101 -35.278 1.00 16.37 133 ALA A N 1
ATOM 978 C CA . ALA A 1 138 ? 36.627 32.090 -35.324 1.00 17.70 133 ALA A CA 1
ATOM 979 C C . ALA A 1 138 ? 36.604 31.308 -34.019 1.00 19.66 133 ALA A C 1
ATOM 980 O O . ALA A 1 138 ? 37.648 30.830 -33.565 1.00 18.84 133 ALA A O 1
ATOM 982 N N . LEU A 1 139 ? 35.418 31.190 -33.410 1.00 16.41 134 LEU A N 1
ATOM 983 C CA . LEU A 1 139 ? 35.224 30.427 -32.173 1.00 18.20 134 LEU A CA 1
ATOM 984 C C . LEU A 1 139 ? 34.176 29.356 -32.444 1.00 21.04 134 LEU A C 1
ATOM 985 O O . LEU A 1 139 ? 32.971 29.605 -32.288 1.00 16.87 134 LEU A O 1
ATOM 990 N N . PRO A 1 140 ? 34.585 28.159 -32.869 1.00 19.37 135 PRO A N 1
ATOM 991 C CA . PRO A 1 140 ? 33.611 27.083 -33.068 1.00 19.43 135 PRO A CA 1
ATOM 992 C C . PRO A 1 140 ? 32.911 26.750 -31.762 1.00 18.16 135 PRO A C 1
ATOM 993 O O . PRO A 1 140 ? 33.505 26.801 -30.685 1.00 18.16 135 PRO A O 1
ATOM 997 N N . THR A 1 141 ? 31.628 26.416 -31.862 1.00 15.26 136 THR A N 1
ATOM 998 C CA . THR A 1 141 ? 30.849 26.018 -30.693 1.00 16.56 136 THR A CA 1
ATOM 999 C C . THR A 1 141 ? 30.327 24.593 -30.816 1.00 18.59 136 THR A C 1
ATOM 1000 O O . THR A 1 141 ? 29.522 24.160 -29.980 1.00 15.03 136 THR A O 1
ATOM 1004 N N . THR A 1 142 ? 30.754 23.858 -31.840 1.00 14.10 137 THR A N 1
ATOM 1005 C CA . THR A 1 142 ? 30.466 22.432 -31.949 1.00 13.47 137 THR A CA 1
ATOM 1006 C C . THR A 1 142 ? 31.745 21.717 -32.344 1.00 17.94 137 THR A C 1
ATOM 1007 O O . THR A 1 142 ? 32.704 22.336 -32.816 1.00 16.50 137 THR A O 1
ATOM 1011 N N . ALA A 1 143 ? 31.746 20.396 -32.170 1.00 16.09 138 ALA A N 1
ATOM 1012 C CA . ALA A 1 143 ? 32.892 19.561 -32.539 1.00 16.37 138 ALA A CA 1
ATOM 1013 C C . ALA A 1 143 ? 32.402 18.423 -33.436 1.00 12.83 138 ALA A C 1
ATOM 1014 O O . ALA A 1 143 ? 32.235 17.297 -32.979 1.00 16.39 138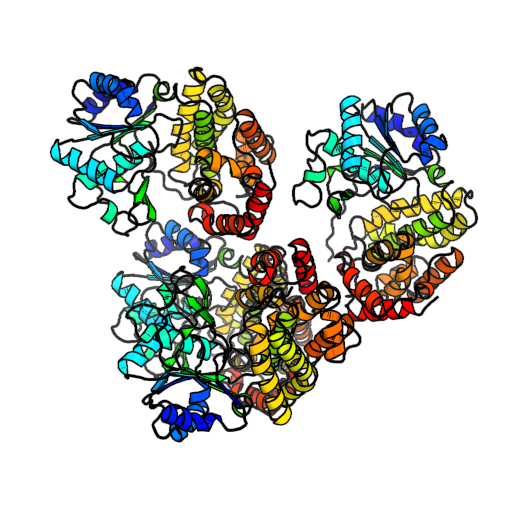 ALA A O 1
ATOM 1016 N N . GLY A 1 144 ? 32.191 18.705 -34.713 1.00 16.43 139 GLY A N 1
ATOM 1017 C CA . GLY A 1 144 ? 32.402 20.015 -35.281 1.00 18.15 139 GLY A CA 1
ATOM 1018 C C . GLY A 1 144 ? 32.406 19.935 -36.788 1.00 22.40 139 GLY A C 1
ATOM 1019 O O . GLY A 1 144 ? 32.459 18.857 -37.359 1.00 28.10 139 GLY A O 1
ATOM 1020 N N . THR A 1 145 ? 32.345 21.094 -37.430 1.00 19.74 140 THR A N 1
ATOM 1021 C CA . THR A 1 145 ? 32.459 21.201 -38.875 1.00 23.11 140 THR A CA 1
ATOM 1022 C C . THR A 1 145 ? 33.890 21.436 -39.340 1.00 22.21 140 THR A C 1
ATOM 1023 O O . THR A 1 145 ? 34.186 21.217 -40.519 1.00 25.54 140 THR A O 1
ATOM 1027 N N . GLY A 1 146 ? 34.775 21.879 -38.447 1.00 23.04 141 GLY A N 1
ATOM 1028 C CA . GLY A 1 146 ? 36.109 22.292 -38.840 1.00 24.20 141 GLY A CA 1
ATOM 1029 C C . GLY A 1 146 ? 36.157 23.565 -39.655 1.00 31.83 141 GLY A C 1
ATOM 1030 O O . GLY A 1 146 ? 37.225 23.908 -40.175 1.00 25.25 141 GLY A O 1
ATOM 1031 N N . SER A 1 147 ? 35.028 24.280 -39.777 1.00 24.27 142 SER A N 1
ATOM 1032 C CA . SER A 1 147 ? 34.963 25.485 -40.598 1.00 25.95 142 SER A CA 1
ATOM 1033 C C . SER A 1 147 ? 35.953 26.556 -40.148 1.00 26.00 142 SER A C 1
ATOM 1034 O O . SER A 1 147 ? 36.290 27.448 -40.935 1.00 24.57 142 SER A O 1
ATOM 1037 N N . GLU A 1 148 ? 36.426 26.493 -38.906 1.00 20.25 143 GLU A N 1
ATOM 1038 C CA . GLU A 1 148 ? 37.315 27.532 -38.416 1.00 20.23 143 GLU A CA 1
ATOM 1039 C C . GLU A 1 148 ? 38.686 27.513 -39.082 1.00 25.62 143 GLU A C 1
ATOM 1040 O O . GLU A 1 148 ? 39.455 28.452 -38.868 1.00 24.30 143 GLU A O 1
ATOM 1046 N N . VAL A 1 149 ? 39.016 26.493 -39.882 1.00 26.49 144 VAL A N 1
ATOM 1047 C CA . VAL A 1 149 ? 40.308 26.474 -40.571 1.00 24.21 144 VAL A CA 1
ATOM 1048 C C . VAL A 1 149 ? 40.141 26.303 -42.075 1.00 26.33 144 VAL A C 1
ATOM 1049 O O . VAL A 1 149 ? 41.092 25.921 -42.768 1.00 28.08 144 VAL A O 1
ATOM 1053 N N . THR A 1 150 ? 38.952 26.572 -42.597 1.00 23.25 145 THR A N 1
ATOM 1054 C CA . THR A 1 150 ? 38.725 26.529 -44.036 1.00 24.70 145 THR A CA 1
ATOM 1055 C C . THR A 1 150 ? 38.560 27.938 -44.587 1.00 26.96 145 THR A C 1
ATOM 1056 O O . THR A 1 150 ? 38.343 28.898 -43.848 1.00 24.40 145 THR A O 1
ATOM 1060 N N . CYS A 1 151 ? 38.664 28.057 -45.910 1.00 25.38 146 CYS A N 1
ATOM 1061 C CA . CYS A 1 151 ? 38.423 29.322 -46.590 1.00 28.07 146 CYS A CA 1
ATOM 1062 C C . CYS A 1 151 ? 37.168 29.263 -47.456 1.00 27.69 146 CYS A C 1
ATOM 1063 O O . CYS A 1 151 ? 37.106 29.896 -48.513 1.00 29.41 146 CYS A O 1
ATOM 1066 N N . VAL A 1 152 ? 36.157 28.515 -47.006 1.00 29.29 147 VAL A N 1
ATOM 1067 C CA . VAL A 1 152 ? 34.931 28.277 -47.763 1.00 30.81 147 VAL A CA 1
ATOM 1068 C C . VAL A 1 152 ? 33.744 28.841 -46.995 1.00 28.68 147 VAL A C 1
ATOM 1069 O O . VAL A 1 152 ? 33.619 28.625 -45.785 1.00 29.51 147 VAL A O 1
ATOM 1073 N N . SER A 1 153 ? 32.858 29.537 -47.703 1.00 27.44 148 SER A N 1
ATOM 1074 C CA . SER A 1 153 ? 31.606 30.033 -47.134 1.00 28.45 148 SER A CA 1
ATOM 1075 C C . SER A 1 153 ? 30.454 29.509 -47.978 1.00 33.39 148 SER A C 1
ATOM 1076 O O . SER A 1 153 ? 30.302 29.905 -49.138 1.00 34.29 148 SER A O 1
ATOM 1079 N N . VAL A 1 154 ? 29.634 28.643 -47.394 1.00 32.79 149 VAL A N 1
ATOM 1080 C CA . VAL A 1 154 ? 28.501 28.054 -48.098 1.00 35.90 149 VAL A CA 1
ATOM 1081 C C . VAL A 1 154 ? 27.265 28.883 -47.778 1.00 38.45 149 VAL A C 1
ATOM 1082 O O . VAL A 1 154 ? 26.814 28.930 -46.631 1.00 36.26 149 VAL A O 1
ATOM 1086 N N . LEU A 1 155 ? 26.711 29.532 -48.791 1.00 29.45 150 LEU A N 1
ATOM 1087 C CA . LEU A 1 155 ? 25.545 30.372 -48.608 1.00 31.84 150 LEU A CA 1
ATOM 1088 C C . LEU A 1 155 ? 24.412 29.886 -49.498 1.00 42.42 150 LEU A C 1
ATOM 1089 O O . LEU A 1 155 ? 24.615 29.108 -50.433 1.00 40.89 150 LEU A O 1
ATOM 1094 N N . THR A 1 156 ? 23.210 30.354 -49.189 1.00 39.10 151 THR A N 1
ATOM 1095 C CA . THR A 1 156 ? 22.055 30.146 -50.042 1.00 43.72 151 THR A CA 1
ATOM 1096 C C . THR A 1 156 ? 21.536 31.493 -50.517 1.00 44.04 151 THR A C 1
ATOM 1097 O O . THR A 1 156 ? 21.705 32.517 -49.847 1.00 41.17 151 THR A O 1
ATOM 1101 N N . ASN A 1 157 ? 20.900 31.476 -51.680 1.00 46.11 152 ASN A N 1
ATOM 1102 C CA . ASN A 1 157 ? 20.121 32.603 -52.173 1.00 47.00 152 ASN A CA 1
ATOM 1103 C C . ASN A 1 157 ? 18.680 32.113 -52.258 1.00 46.61 152 ASN A C 1
ATOM 1104 O O . ASN A 1 157 ? 18.316 31.410 -53.204 1.00 42.83 152 ASN A O 1
ATOM 1109 N N . ARG A 1 158 ? 17.873 32.475 -51.259 1.00 44.41 153 ARG A N 1
ATOM 1110 C CA . ARG A 1 158 ? 16.510 31.958 -51.178 1.00 50.15 153 ARG A CA 1
ATOM 1111 C C . ARG A 1 158 ? 15.654 32.465 -52.333 1.00 54.49 153 ARG A C 1
ATOM 1112 O O . ARG A 1 158 ? 14.940 31.687 -52.978 1.00 53.18 153 ARG A O 1
ATOM 1120 N N . LYS A 1 159 ? 15.714 33.773 -52.607 1.00 51.12 154 LYS A N 1
ATOM 1121 C CA . LYS A 1 159 ? 14.952 34.348 -53.710 1.00 48.76 154 LYS A CA 1
ATOM 1122 C C . LYS A 1 159 ? 15.332 33.741 -55.054 1.00 51.93 154 LYS A C 1
ATOM 1123 O O . LYS A 1 159 ? 14.514 33.756 -55.979 1.00 59.88 154 LYS A O 1
ATOM 1125 N N . LEU A 1 160 ? 16.544 33.206 -55.186 1.00 51.21 155 LEU A N 1
ATOM 1126 C CA . LEU A 1 160 ? 17.000 32.609 -56.434 1.00 45.62 155 LEU A CA 1
ATOM 1127 C C . LEU A 1 160 ? 17.140 31.094 -56.351 1.00 49.29 155 LEU A C 1
ATOM 1128 O O . LEU A 1 160 ? 17.644 30.481 -57.298 1.00 48.00 155 LEU A O 1
ATOM 1133 N N . GLY A 1 161 ? 16.717 30.477 -55.246 1.00 52.38 156 GLY A N 1
ATOM 1134 C CA . GLY A 1 161 ? 16.786 29.032 -55.091 1.00 51.95 156 GLY A CA 1
ATOM 1135 C C . GLY A 1 161 ? 18.158 28.419 -55.276 1.00 56.32 156 GLY A C 1
ATOM 1136 O O . GLY A 1 161 ? 18.258 27.227 -55.586 1.00 54.62 156 GLY A O 1
ATOM 1137 N N . LYS A 1 162 ? 19.224 29.195 -55.089 1.00 57.52 157 LYS A N 1
ATOM 1138 C CA . LYS A 1 162 ? 20.589 28.740 -55.319 1.00 52.18 157 LYS A CA 1
ATOM 1139 C C . LYS A 1 162 ? 21.311 28.525 -53.996 1.00 49.58 157 LYS A C 1
ATOM 1140 O O . LYS A 1 162 ? 21.165 29.317 -53.060 1.00 50.48 157 LYS A O 1
ATOM 1142 N N . LYS A 1 163 ? 22.088 27.447 -53.919 1.00 48.89 158 LYS A N 1
ATOM 1143 C CA . LYS A 1 163 ? 22.986 27.211 -52.795 1.00 50.93 158 LYS A CA 1
ATOM 1144 C C . LYS A 1 163 ? 24.338 26.785 -53.345 1.00 51.22 158 LYS A C 1
ATOM 1145 O O . LYS A 1 163 ? 24.445 25.734 -53.985 1.00 50.75 158 LYS A O 1
ATOM 1151 N N . ALA A 1 164 ? 25.367 27.595 -53.094 1.00 44.69 159 ALA A N 1
ATOM 1152 C CA . ALA A 1 164 ? 26.700 27.352 -53.631 1.00 45.83 159 ALA A CA 1
ATOM 1153 C C . ALA A 1 164 ? 27.738 27.844 -52.635 1.00 46.95 159 ALA A C 1
ATOM 1154 O O . ALA A 1 164 ? 27.454 28.758 -51.850 1.00 45.30 159 ALA A O 1
ATOM 1156 N N . PRO A 1 165 ? 28.937 27.269 -52.642 1.00 46.45 160 PRO A N 1
ATOM 1157 C CA . PRO A 1 165 ? 30.019 27.817 -51.823 1.00 39.80 160 PRO A CA 1
ATOM 1158 C C . PRO A 1 165 ? 30.727 28.964 -52.531 1.00 42.12 160 PRO A C 1
ATOM 1159 O O . PRO A 1 165 ? 30.650 29.127 -53.750 1.00 41.03 160 PRO A O 1
ATOM 1163 N N . ILE A 1 166 ? 31.408 29.778 -51.727 1.00 35.89 161 ILE A N 1
ATOM 1164 C CA . ILE A 1 166 ? 32.314 30.816 -52.206 1.00 31.23 161 ILE A CA 1
ATOM 1165 C C . ILE A 1 166 ? 33.674 30.538 -51.583 1.00 37.74 161 ILE A C 1
ATOM 1166 O O . ILE A 1 166 ? 33.785 30.403 -50.357 1.00 34.44 161 ILE A O 1
ATOM 1171 N N . VAL A 1 167 ? 34.698 30.432 -52.423 1.00 36.79 162 VAL A N 1
ATOM 1172 C CA . VAL A 1 167 ? 36.052 30.119 -51.987 1.00 35.10 162 VAL A CA 1
ATOM 1173 C C . VAL A 1 167 ? 36.918 31.348 -52.210 1.00 31.42 162 VAL A C 1
ATOM 1174 O O . VAL A 1 167 ? 36.961 31.895 -53.317 1.00 28.55 162 VAL A O 1
ATOM 1178 N N . SER A 1 168 ? 37.599 31.787 -51.156 1.00 33.48 163 SER A N 1
ATOM 1179 C CA . SER A 1 168 ? 38.436 32.975 -51.225 1.00 31.12 163 SER A CA 1
ATOM 1180 C C . SER A 1 168 ? 39.518 32.862 -50.167 1.00 33.50 163 SER A C 1
ATOM 1181 O O . SER A 1 168 ? 39.221 32.542 -49.013 1.00 29.10 163 SER A O 1
ATOM 1184 N N . ASP A 1 169 ? 40.767 33.124 -50.558 1.00 31.88 164 ASP A N 1
ATOM 1185 C CA . ASP A 1 169 ? 41.849 33.096 -49.582 1.00 31.36 164 ASP A CA 1
ATOM 1186 C C . ASP A 1 169 ? 41.600 34.076 -48.437 1.00 30.31 164 ASP A C 1
ATOM 1187 O O . ASP A 1 169 ? 42.044 33.837 -47.306 1.00 31.42 164 ASP A O 1
ATOM 1192 N N . GLY A 1 170 ? 40.892 35.177 -48.706 1.00 27.03 165 GLY A N 1
ATOM 1193 C CA . GLY A 1 170 ? 40.517 36.140 -47.684 1.00 26.46 165 GLY A CA 1
ATOM 1194 C C . GLY A 1 170 ? 39.508 35.643 -46.669 1.00 27.54 165 GLY A C 1
ATOM 1195 O O . GLY A 1 170 ? 39.211 36.365 -45.708 1.00 25.32 165 GLY A O 1
ATOM 1196 N N . PHE A 1 171 ? 38.976 34.432 -46.856 1.00 23.32 166 PHE A N 1
ATOM 1197 C CA . PHE A 1 171 ? 38.030 33.822 -45.930 1.00 26.30 166 PHE A CA 1
ATOM 1198 C C . PHE A 1 171 ? 38.704 33.018 -44.823 1.00 26.69 166 PHE A C 1
ATOM 1199 O O . PHE A 1 171 ? 38.027 32.644 -43.859 1.00 22.51 166 PHE A O 1
ATOM 1207 N N . PHE A 1 172 ? 40.003 32.732 -44.929 1.00 22.96 167 PHE A N 1
ATOM 1208 C CA . PHE A 1 172 ? 40.692 32.034 -43.849 1.00 21.33 167 PHE A CA 1
ATOM 1209 C C . PHE A 1 172 ? 40.635 32.887 -42.590 1.00 25.49 167 PHE A C 1
ATOM 1210 O O . PHE A 1 172 ? 41.043 34.059 -42.636 1.00 24.15 167 PHE A O 1
ATOM 1218 N N . PRO A 1 173 ? 40.153 32.362 -41.458 1.00 21.54 168 PRO A N 1
ATOM 1219 C CA . PRO A 1 173 ? 40.253 33.127 -40.214 1.00 20.57 168 PRO A CA 1
ATOM 1220 C C . PRO A 1 173 ? 41.710 33.418 -39.898 1.00 19.30 168 PRO A C 1
ATOM 1221 O O . PRO A 1 173 ? 42.616 32.696 -40.316 1.00 19.00 168 PRO A O 1
ATOM 1225 N N . SER A 1 174 ? 41.937 34.524 -39.199 1.00 21.02 169 SER A N 1
ATOM 1226 C CA . SER A 1 174 ? 43.283 34.817 -38.733 1.00 23.58 169 SER A CA 1
ATOM 1227 C C . SER A 1 174 ? 43.650 33.946 -37.540 1.00 23.32 169 SER A C 1
ATOM 1228 O O . SER A 1 174 ? 44.773 33.431 -37.457 1.00 22.71 169 SER A O 1
ATOM 1231 N N . VAL A 1 175 ? 42.729 33.805 -36.595 1.00 18.08 170 VAL A N 1
ATOM 1232 C CA . VAL A 1 175 ? 42.918 32.965 -35.425 1.00 16.49 170 VAL A CA 1
ATOM 1233 C C . VAL A 1 175 ? 41.642 32.177 -35.209 1.00 19.86 170 VAL A C 1
ATOM 1234 O O . VAL A 1 175 ? 40.535 32.717 -35.327 1.00 14.17 170 VAL A O 1
ATOM 1238 N N . ALA A 1 176 ? 41.801 30.896 -34.907 1.00 17.45 171 ALA A N 1
ATOM 1239 C CA . ALA A 1 176 ? 40.713 30.050 -34.438 1.00 16.76 171 ALA A CA 1
ATOM 1240 C C . ALA A 1 176 ? 40.966 29.764 -32.968 1.00 17.87 171 ALA A C 1
ATOM 1241 O O . ALA A 1 176 ? 41.998 29.181 -32.619 1.00 18.55 171 ALA A O 1
ATOM 1243 N N . ILE A 1 177 ? 40.053 30.201 -32.110 1.00 16.77 172 ILE A N 1
ATOM 1244 C CA . ILE A 1 177 ? 40.076 29.826 -30.705 1.00 16.15 172 ILE A CA 1
ATOM 1245 C C . ILE A 1 177 ? 39.190 28.598 -30.565 1.00 17.57 172 ILE A C 1
ATOM 1246 O O . ILE A 1 177 ? 37.968 28.676 -30.740 1.00 20.25 172 ILE A O 1
ATOM 1251 N N . VAL A 1 178 ? 39.792 27.472 -30.219 1.00 14.19 173 VAL A N 1
ATOM 1252 C CA . VAL A 1 178 ? 39.058 26.229 -30.034 1.00 15.99 173 VAL A CA 1
ATOM 1253 C C . VAL A 1 178 ? 38.953 26.025 -28.529 1.00 14.67 173 VAL A C 1
ATOM 1254 O O . VAL A 1 178 ? 39.883 25.542 -27.883 1.00 14.30 173 VAL A O 1
ATOM 1258 N N . ASP A 1 179 ? 37.808 26.418 -27.964 1.00 16.97 174 ASP A N 1
ATOM 1259 C CA . ASP A 1 179 ? 37.584 26.392 -26.522 1.00 13.36 174 ASP A CA 1
ATOM 1260 C C . ASP A 1 179 ? 36.519 25.352 -26.214 1.00 14.05 174 ASP A C 1
ATOM 1261 O O . ASP A 1 179 ? 35.337 25.578 -26.523 1.00 15.45 174 ASP A O 1
ATOM 1266 N N . PRO A 1 180 ? 36.873 24.223 -25.595 1.00 16.44 175 PRO A N 1
ATOM 1267 C CA . PRO A 1 180 ? 35.888 23.143 -25.413 1.00 15.75 175 PRO A CA 1
ATOM 1268 C C . PRO A 1 180 ? 34.681 23.543 -24.578 1.00 14.84 175 PRO A C 1
ATOM 1269 O O . PRO A 1 180 ? 33.614 22.950 -24.749 1.00 16.54 175 PRO A O 1
ATOM 1273 N N . GLU A 1 181 ? 34.823 24.529 -23.686 1.00 16.38 176 GLU A N 1
ATOM 1274 C CA . GLU A 1 181 ? 33.698 24.986 -22.867 1.00 16.71 176 GLU A CA 1
ATOM 1275 C C . GLU A 1 181 ? 32.528 25.451 -23.716 1.00 16.88 176 GLU A C 1
ATOM 1276 O O . GLU A 1 181 ? 31.369 25.328 -23.295 1.00 21.18 176 GLU A O 1
ATOM 1282 N N . LEU A 1 182 ? 32.799 25.990 -24.904 1.00 16.61 177 LEU A N 1
ATOM 1283 C CA . LEU A 1 182 ? 31.699 26.447 -25.739 1.00 18.94 177 LEU A CA 1
ATOM 1284 C C . LEU A 1 182 ? 30.890 25.299 -26.331 1.00 20.74 177 LEU A C 1
ATOM 1285 O O . LEU A 1 182 ? 29.866 25.560 -26.968 1.00 21.18 177 LEU A O 1
ATOM 1290 N N . THR A 1 183 ? 31.311 24.046 -26.144 1.00 17.62 178 THR A N 1
ATOM 1291 C CA . THR A 1 183 ? 30.532 22.907 -26.610 1.00 18.09 178 THR A CA 1
ATOM 1292 C C . THR A 1 183 ? 29.791 22.179 -25.499 1.00 18.26 178 THR A C 1
ATOM 1293 O O . THR A 1 183 ? 29.075 21.217 -25.793 1.00 16.19 178 THR A O 1
ATOM 1297 N N . TYR A 1 184 ? 29.975 22.563 -24.233 1.00 15.56 179 TYR A N 1
ATOM 1298 C CA . TYR A 1 184 ? 29.381 21.789 -23.145 1.00 16.63 179 TYR A CA 1
ATOM 1299 C C . TYR A 1 184 ? 27.861 21.708 -23.254 1.00 19.17 179 TYR A C 1
ATOM 1300 O O . TYR A 1 184 ? 27.268 20.726 -22.800 1.00 18.02 179 TYR A O 1
ATOM 1309 N N . SER A 1 185 ? 27.216 22.711 -23.842 1.00 17.06 180 SER A N 1
ATOM 1310 C CA . SER A 1 185 ? 25.756 22.740 -23.897 1.00 18.79 180 SER A CA 1
ATOM 1311 C C . SER A 1 185 ? 25.172 22.124 -25.173 1.00 18.19 180 SER A C 1
ATOM 1312 O O . SER A 1 185 ? 23.945 22.122 -25.335 1.00 16.22 180 SER A O 1
ATOM 1315 N N . VAL A 1 186 ? 25.999 21.590 -26.070 1.00 15.14 181 VAL A N 1
ATOM 1316 C CA . VAL A 1 186 ? 25.497 20.935 -27.281 1.00 14.22 181 VAL A CA 1
ATOM 1317 C C . VAL A 1 186 ? 24.714 19.692 -26.862 1.00 12.20 181 VAL A C 1
ATOM 1318 O O . VAL A 1 186 ? 25.254 18.852 -26.128 1.00 15.32 181 VAL A O 1
ATOM 1322 N N . PRO A 1 187 ? 23.449 19.546 -27.266 1.00 14.49 182 PRO A N 1
ATOM 1323 C CA . PRO A 1 187 ? 22.645 18.378 -26.830 1.00 13.68 182 PRO A CA 1
ATOM 1324 C C . PRO A 1 187 ? 23.188 17.069 -27.376 1.00 12.38 182 PRO A C 1
ATOM 1325 O O . PRO A 1 187 ? 23.891 17.051 -28.396 1.00 12.48 182 PRO A O 1
ATOM 1329 N N . PRO A 1 188 ? 22.869 15.941 -26.726 1.00 13.82 183 PRO A N 1
ATOM 1330 C CA . PRO A 1 188 ? 23.452 14.656 -27.152 1.00 11.84 183 PRO A CA 1
ATOM 1331 C C . PRO A 1 188 ? 23.232 14.319 -28.620 1.00 14.13 183 PRO A C 1
ATOM 1332 O O . PRO A 1 188 ? 24.157 13.814 -29.260 1.00 12.09 183 PRO A O 1
ATOM 1336 N N . LYS A 1 189 ? 22.034 14.565 -29.169 1.00 12.04 184 LYS A N 1
ATOM 1337 C CA . LYS A 1 189 ? 21.781 14.222 -30.569 1.00 11.79 184 LYS A CA 1
ATOM 1338 C C . LYS A 1 189 ? 22.662 15.043 -31.507 1.00 13.74 184 LYS A C 1
ATOM 1339 O O . LYS A 1 189 ? 23.139 14.539 -32.533 1.00 14.05 184 LYS A O 1
ATOM 1345 N N . ILE A 1 190 ? 22.890 16.314 -31.175 1.00 11.96 185 ILE A N 1
ATOM 1346 C CA . ILE A 1 190 ? 23.728 17.152 -32.030 1.00 13.29 185 ILE A CA 1
ATOM 1347 C C . ILE A 1 190 ? 25.199 16.841 -31.806 1.00 11.87 185 ILE A C 1
ATOM 1348 O O . ILE A 1 190 ? 26.005 16.870 -32.748 1.00 14.04 185 ILE A O 1
ATOM 1353 N N . THR A 1 191 ? 25.568 16.519 -30.561 1.00 10.64 186 THR A N 1
ATOM 1354 C CA . THR A 1 191 ? 26.913 16.019 -30.278 1.00 11.55 186 THR A CA 1
ATOM 1355 C C . THR A 1 191 ? 27.234 14.801 -31.143 1.00 13.77 186 THR A C 1
ATOM 1356 O O . THR A 1 191 ? 28.337 14.688 -31.703 1.00 12.83 186 THR A O 1
ATOM 1360 N N . ALA A 1 192 ? 26.276 13.876 -31.255 1.00 12.07 187 ALA A N 1
ATOM 1361 C CA . ALA A 1 192 ? 26.481 12.661 -32.035 1.00 11.99 187 ALA A CA 1
ATOM 1362 C C . ALA A 1 192 ? 26.677 12.983 -33.513 1.00 13.46 187 ALA A C 1
ATOM 1363 O O . ALA A 1 192 ? 27.629 12.507 -34.148 1.00 12.49 187 ALA A O 1
ATOM 1365 N N . SER A 1 193 ? 25.782 13.793 -34.080 1.00 11.75 188 SER A N 1
ATOM 1366 C CA . SER A 1 193 ? 25.868 14.131 -35.500 1.00 11.77 188 SER A CA 1
ATOM 1367 C C . SER A 1 193 ? 27.151 14.909 -35.809 1.00 14.93 188 SER A C 1
ATOM 1368 O O . SER A 1 193 ? 27.899 14.560 -36.730 1.00 11.29 188 SER A O 1
ATOM 1371 N N . THR A 1 194 ? 27.458 15.935 -35.018 1.00 12.63 189 THR A N 1
ATOM 1372 C CA . THR A 1 194 ? 28.685 16.674 -35.304 1.00 10.26 189 THR A CA 1
ATOM 1373 C C . THR A 1 194 ? 29.921 15.791 -35.102 1.00 11.53 189 THR A C 1
ATOM 1374 O O . THR A 1 194 ? 30.905 15.928 -35.836 1.00 12.30 189 THR A O 1
ATOM 1378 N N . GLY A 1 195 ? 29.871 14.860 -34.145 1.00 10.41 190 GLY A N 1
ATOM 1379 C CA . GLY A 1 195 ? 30.964 13.907 -33.994 1.00 12.61 190 GLY A CA 1
ATOM 1380 C C . GLY A 1 195 ? 31.147 13.005 -35.203 1.00 13.03 190 GLY A C 1
ATOM 1381 O O . GLY A 1 195 ? 32.277 12.676 -35.576 1.00 10.72 190 GLY A O 1
ATOM 1382 N N . MET A 1 196 ? 30.041 12.566 -35.814 1.00 11.51 191 MET A N 1
ATOM 1383 C CA . MET A 1 196 ? 30.130 11.744 -37.016 1.00 12.47 191 MET A CA 1
ATOM 1384 C C . MET A 1 196 ? 30.665 12.548 -38.191 1.00 13.02 191 MET A C 1
ATOM 1385 O O . MET A 1 196 ? 31.280 11.986 -39.101 1.00 13.53 191 MET A O 1
ATOM 1390 N N . ASP A 1 197 ? 30.419 13.856 -38.191 1.00 11.60 192 ASP A N 1
ATOM 1391 C CA . ASP A 1 197 ? 31.042 14.741 -39.172 1.00 15.80 192 ASP A CA 1
ATOM 1392 C C . ASP A 1 197 ? 32.566 14.716 -39.043 1.00 14.94 192 ASP A C 1
ATOM 1393 O O . ASP A 1 197 ? 33.284 14.599 -40.042 1.00 12.31 192 ASP A O 1
ATOM 1398 N N . VAL A 1 198 ? 33.077 14.819 -37.816 1.00 13.10 193 VAL A N 1
ATOM 1399 C CA . VAL A 1 198 ? 34.529 14.741 -37.607 1.00 11.53 193 VAL A CA 1
ATOM 1400 C C . VAL A 1 198 ? 35.070 13.424 -38.156 1.00 12.86 193 VAL A C 1
ATOM 1401 O O . VAL A 1 198 ? 36.057 13.387 -38.911 1.00 13.97 193 VAL A O 1
ATOM 1405 N N . LEU A 1 199 ? 34.436 12.317 -37.770 1.00 9.52 194 LEU A N 1
ATOM 1406 C CA . LEU A 1 199 ? 34.943 11.003 -38.141 1.00 10.75 194 LEU A CA 1
ATOM 1407 C C . LEU A 1 199 ? 34.909 10.809 -39.648 1.00 13.06 194 LEU A C 1
ATOM 1408 O O . LEU A 1 199 ? 35.839 10.230 -40.232 1.00 13.61 194 LEU A O 1
ATOM 1413 N N . SER A 1 200 ? 33.838 11.271 -40.295 1.00 10.54 195 SER A N 1
ATOM 1414 C CA . SER A 1 200 ? 33.751 11.173 -41.748 1.00 12.08 195 SER A CA 1
ATOM 1415 C C . SER A 1 200 ? 34.814 12.040 -42.424 1.00 15.09 195 SER A C 1
ATOM 1416 O O . SER A 1 200 ? 35.479 11.605 -43.376 1.00 16.06 195 SER A O 1
ATOM 1419 N N . GLN A 1 201 ? 34.975 13.279 -41.961 1.00 14.10 196 GLN A N 1
ATOM 1420 C CA . GLN A 1 201 ? 36.004 14.143 -42.540 1.00 16.11 196 GLN A CA 1
ATOM 1421 C C . GLN A 1 201 ? 37.381 13.507 -42.423 1.00 15.57 196 GLN A C 1
ATOM 1422 O O . GLN A 1 201 ? 38.172 13.555 -43.373 1.00 13.96 196 GLN A O 1
ATOM 1428 N N . ALA A 1 202 ? 37.678 12.895 -41.270 1.00 13.55 197 ALA A N 1
ATOM 1429 C CA . ALA A 1 202 ? 38.988 12.281 -41.052 1.00 17.42 197 ALA A CA 1
ATOM 1430 C C . ALA A 1 202 ? 39.191 11.091 -41.977 1.00 14.88 197 ALA A C 1
ATOM 1431 O O . ALA A 1 202 ? 40.184 11.023 -42.717 1.00 18.14 197 ALA A O 1
ATOM 1433 N N . ILE A 1 203 ? 38.242 10.156 -41.974 1.00 15.21 198 ILE A N 1
ATOM 1434 C CA . ILE A 1 203 ? 38.417 8.923 -42.734 1.00 12.93 198 ILE A CA 1
ATOM 1435 C C . ILE A 1 203 ? 38.449 9.227 -44.228 1.00 15.66 198 ILE A C 1
ATOM 1436 O O . ILE A 1 203 ? 39.334 8.757 -44.953 1.00 16.34 198 ILE A O 1
ATOM 1441 N N . GLU A 1 204 ? 37.512 10.052 -44.702 1.00 11.25 199 GLU A N 1
ATOM 1442 C CA . GLU A 1 204 ? 37.470 10.413 -46.122 1.00 14.25 199 GLU A CA 1
ATOM 1443 C C . GLU A 1 204 ? 38.663 11.268 -46.537 1.00 17.87 199 GLU A C 1
ATOM 1444 O O . GLU A 1 204 ? 39.154 11.147 -47.667 1.00 16.95 199 GLU A O 1
ATOM 1450 N N . GLY A 1 205 ? 39.095 12.183 -45.669 1.00 13.38 200 GLY A N 1
ATOM 1451 C CA . GLY A 1 205 ? 40.303 12.942 -45.954 1.00 17.17 200 GLY A CA 1
ATOM 1452 C C . GLY A 1 205 ? 41.503 12.044 -46.187 1.00 18.22 200 GLY A C 1
ATOM 1453 O O . GLY A 1 205 ? 42.324 12.299 -47.076 1.00 17.28 200 GLY A O 1
ATOM 1454 N N . PHE A 1 206 ? 41.618 10.973 -45.402 1.00 15.64 201 PHE A N 1
ATOM 1455 C CA . PHE A 1 206 ? 42.750 10.061 -45.560 1.00 15.72 201 PHE A CA 1
ATOM 1456 C C . PHE A 1 206 ? 42.668 9.290 -46.871 1.00 16.13 201 PHE A C 1
ATOM 1457 O O . PHE A 1 206 ? 43.659 9.195 -47.599 1.00 18.24 201 PHE A O 1
ATOM 1465 N N . TRP A 1 207 ? 41.512 8.693 -47.178 1.00 14.77 202 TRP A N 1
ATOM 1466 C CA . TRP A 1 207 ? 41.484 7.799 -48.332 1.00 16.62 202 TRP A CA 1
ATOM 1467 C C . TRP A 1 207 ? 41.166 8.510 -49.644 1.00 18.26 202 TRP A C 1
ATOM 1468 O O . TRP A 1 207 ? 41.156 7.858 -50.697 1.00 17.46 202 TRP A O 1
ATOM 1479 N N . SER A 1 208 ? 40.973 9.829 -49.616 1.00 15.51 203 SER A N 1
ATOM 1480 C CA . SER A 1 208 ? 40.720 10.589 -50.838 1.00 21.59 203 SER A CA 1
ATOM 1481 C C . SER A 1 208 ? 41.852 10.402 -51.847 1.00 23.59 203 SER A C 1
ATOM 1482 O O . SER A 1 208 ? 43.016 10.223 -51.482 1.00 19.07 203 SER A O 1
ATOM 1485 N N . LYS A 1 209 ? 41.509 10.462 -53.140 1.00 20.52 204 LYS A N 1
ATOM 1486 C CA . LYS A 1 209 ? 42.561 10.451 -54.155 1.00 19.99 204 LYS A CA 1
ATOM 1487 C C . LYS A 1 209 ? 43.480 11.657 -54.034 1.00 20.79 204 LYS A C 1
ATOM 1488 O O . LYS A 1 209 ? 44.589 11.634 -54.573 1.00 23.77 204 LYS A O 1
ATOM 1494 N N . GLY A 1 210 ? 43.058 12.701 -53.333 1.00 21.07 205 GLY A N 1
ATOM 1495 C CA . GLY A 1 210 ? 43.909 13.855 -53.145 1.00 23.67 205 GLY A CA 1
ATOM 1496 C C . GLY A 1 210 ? 44.715 13.797 -51.861 1.00 18.09 205 GLY A C 1
ATOM 1497 O O . GLY A 1 210 ? 45.178 14.829 -51.373 1.00 21.64 205 GLY A O 1
ATOM 1498 N N . HIS A 1 211 ? 44.901 12.599 -51.316 1.00 16.41 206 HIS A N 1
ATOM 1499 C CA . HIS A 1 211 ? 45.562 12.460 -50.024 1.00 17.43 206 HIS A CA 1
ATOM 1500 C C . HIS A 1 211 ? 46.987 13.002 -50.095 1.00 18.96 206 HIS A C 1
ATOM 1501 O O . HIS A 1 211 ? 47.641 12.948 -51.141 1.00 15.92 206 HIS A O 1
ATOM 1508 N N . GLN A 1 212 ? 47.446 13.570 -48.986 1.00 16.10 207 GLN A N 1
ATOM 1509 C CA . GLN A 1 212 ? 48.831 13.992 -48.836 1.00 14.33 207 GLN A CA 1
ATOM 1510 C C . GLN A 1 212 ? 49.235 13.747 -47.389 1.00 17.42 207 GLN A C 1
ATOM 1511 O O . GLN A 1 212 ? 48.370 13.654 -46.509 1.00 13.90 207 GLN A O 1
ATOM 1517 N N . PRO A 1 213 ? 50.538 13.606 -47.108 1.00 17.55 208 PRO A N 1
ATOM 1518 C CA . PRO A 1 213 ? 50.929 12.937 -45.854 1.00 15.90 208 PRO A CA 1
ATOM 1519 C C . PRO A 1 213 ? 50.674 13.741 -44.585 1.00 15.11 208 PRO A C 1
ATOM 1520 O O . PRO A 1 213 ? 50.435 13.129 -43.531 1.00 14.63 208 PRO A O 1
ATOM 1524 N N . ILE A 1 214 ? 50.732 15.074 -44.626 1.00 14.16 209 ILE A N 1
ATOM 1525 C CA . ILE A 1 214 ? 50.440 15.851 -43.420 1.00 11.67 209 ILE A CA 1
ATOM 1526 C C . ILE A 1 214 ? 48.977 15.682 -43.043 1.00 15.53 209 ILE A C 1
ATOM 1527 O O . ILE A 1 214 ? 48.632 15.450 -41.877 1.00 15.10 209 ILE A O 1
ATOM 1532 N N . CYS A 1 215 ? 48.093 15.782 -44.034 1.00 14.21 210 CYS A N 1
ATOM 1533 C CA . CYS A 1 215 ? 46.671 15.564 -43.776 1.00 14.14 210 CYS A CA 1
ATOM 1534 C C . CYS A 1 215 ? 46.407 14.129 -43.334 1.00 15.16 210 CYS A C 1
ATOM 1535 O O . CYS A 1 215 ? 45.522 13.881 -42.497 1.00 16.96 210 CYS A O 1
ATOM 1538 N N . ASP A 1 216 ? 47.151 13.169 -43.903 1.00 14.16 211 ASP A N 1
ATOM 1539 C CA . ASP A 1 216 ? 47.075 11.773 -43.464 1.00 15.20 211 ASP A CA 1
ATOM 1540 C C . ASP A 1 216 ? 47.306 11.651 -41.967 1.00 17.66 211 ASP A C 1
ATOM 1541 O O . ASP A 1 216 ? 46.603 10.904 -41.278 1.00 14.61 211 ASP A O 1
ATOM 1546 N N . SER A 1 217 ? 48.354 12.327 -41.464 1.00 15.66 212 SER A N 1
ATOM 1547 C CA . SER A 1 217 ? 48.691 12.262 -40.042 1.00 17.42 212 SER A CA 1
ATOM 1548 C C . SER A 1 217 ? 47.584 12.846 -39.178 1.00 15.42 212 SER A C 1
ATOM 1549 O O . SER A 1 217 ? 47.239 12.284 -38.131 1.00 15.23 212 SER A O 1
ATOM 1552 N N . CYS A 1 218 ? 47.049 13.998 -39.580 1.00 12.60 213 CYS A N 1
ATOM 1553 C CA . CYS A 1 218 ? 45.931 14.595 -38.863 1.00 14.02 213 CYS A CA 1
ATOM 1554 C C . CYS A 1 218 ? 44.716 13.672 -38.882 1.00 12.36 213 CYS A C 1
ATOM 1555 O O . CYS A 1 218 ? 44.039 13.493 -37.862 1.00 15.09 213 CYS A O 1
ATOM 1558 N N . ALA A 1 219 ? 44.436 13.066 -40.035 1.00 14.32 214 ALA A N 1
ATOM 1559 C CA . ALA A 1 219 ? 43.244 12.232 -40.162 1.00 13.81 214 ALA A CA 1
ATOM 1560 C C . ALA A 1 219 ? 43.288 11.057 -39.190 1.00 14.52 214 ALA A C 1
ATOM 1561 O O . ALA A 1 219 ? 42.305 10.778 -38.495 1.00 14.91 214 ALA A O 1
ATOM 1563 N N . ALA A 1 220 ? 44.422 10.345 -39.141 1.00 13.48 215 ALA A N 1
ATOM 1564 C CA . ALA A 1 220 ? 44.556 9.211 -38.230 1.00 12.76 215 ALA A CA 1
ATOM 1565 C C . ALA A 1 220 ? 44.421 9.645 -36.777 1.00 17.35 215 ALA A C 1
ATOM 1566 O O . ALA A 1 220 ? 43.783 8.959 -35.973 1.00 13.59 215 ALA A O 1
ATOM 1568 N N . HIS A 1 221 ? 45.026 10.780 -36.423 1.00 14.66 216 HIS A N 1
ATOM 1569 C CA . HIS A 1 221 ? 44.943 11.286 -35.056 1.00 14.62 216 HIS A CA 1
ATOM 1570 C C . HIS A 1 221 ? 43.500 11.560 -34.642 1.00 16.76 216 HIS A C 1
ATOM 1571 O O . HIS A 1 221 ? 43.052 11.134 -33.564 1.00 13.16 216 HIS A O 1
ATOM 1578 N N . ALA A 1 222 ? 42.759 12.274 -35.494 1.00 11.99 217 ALA A N 1
ATOM 1579 C CA . ALA A 1 222 ? 41.381 12.652 -35.189 1.00 13.69 217 ALA A CA 1
ATOM 1580 C C . ALA A 1 222 ? 40.469 11.434 -35.128 1.00 12.81 217 ALA A C 1
ATOM 1581 O O . ALA A 1 222 ? 39.631 11.327 -34.228 1.00 12.91 217 ALA A O 1
ATOM 1583 N N . ALA A 1 223 ? 40.622 10.503 -36.075 1.00 10.31 218 ALA A N 1
ATOM 1584 C CA . ALA A 1 223 ? 39.739 9.341 -36.119 1.00 13.43 218 ALA A CA 1
ATOM 1585 C C . ALA A 1 223 ? 39.854 8.517 -34.844 1.00 14.88 218 ALA A C 1
ATOM 1586 O O . ALA A 1 223 ? 38.846 8.113 -34.254 1.00 13.53 218 ALA A O 1
ATOM 1588 N N . LYS A 1 224 ? 41.084 8.260 -34.407 1.00 12.10 219 LYS A N 1
ATOM 1589 C CA . LYS A 1 224 ? 41.299 7.515 -33.174 1.00 13.06 219 LYS A CA 1
ATOM 1590 C C . LYS A 1 224 ? 40.599 8.171 -31.991 1.00 15.16 219 LYS A C 1
ATOM 1591 O O . LYS A 1 224 ? 40.033 7.482 -31.136 1.00 16.60 219 LYS A O 1
ATOM 1597 N N . LEU A 1 225 ? 40.655 9.503 -31.900 1.00 13.87 220 LEU A N 1
ATOM 1598 C CA . LEU A 1 225 ? 39.991 10.180 -30.785 1.00 12.16 220 LEU A CA 1
ATOM 1599 C C . LEU A 1 225 ? 38.477 10.008 -30.833 1.00 14.95 220 LEU A C 1
ATOM 1600 O O . LEU A 1 225 ? 37.834 9.853 -29.787 1.00 14.12 220 LEU A O 1
ATOM 1605 N N . VAL A 1 226 ? 37.880 10.060 -32.024 1.00 12.92 221 VAL A N 1
ATOM 1606 C CA . VAL A 1 226 ? 36.417 10.003 -32.105 1.00 12.55 221 VAL A CA 1
ATOM 1607 C C . VAL A 1 226 ? 35.903 8.674 -31.573 1.00 12.76 221 VAL A C 1
ATOM 1608 O O . VAL A 1 226 ? 34.930 8.627 -30.808 1.00 13.35 221 VAL A O 1
ATOM 1612 N N . PHE A 1 227 ? 36.534 7.566 -31.984 1.00 12.01 222 PHE A N 1
ATOM 1613 C CA . PHE A 1 227 ? 36.046 6.252 -31.571 1.00 14.68 222 PHE A CA 1
ATOM 1614 C C . PHE A 1 227 ? 36.010 6.129 -30.052 1.00 16.22 222 PHE A C 1
ATOM 1615 O O . PHE A 1 227 ? 35.081 5.536 -29.494 1.00 17.24 222 PHE A O 1
ATOM 1623 N N . LYS A 1 228 ? 36.986 6.721 -29.361 1.00 18.25 223 LYS A N 1
ATOM 1624 C CA . LYS A 1 228 ? 37.040 6.596 -27.904 1.00 16.39 223 LYS A CA 1
ATOM 1625 C C . LYS A 1 228 ? 36.134 7.601 -27.191 1.00 14.17 223 LYS A C 1
ATOM 1626 O O . LYS A 1 228 ? 35.416 7.242 -26.245 1.00 15.69 223 LYS A O 1
ATOM 1632 N N . TYR A 1 229 ? 36.152 8.867 -27.604 1.00 9.59 224 TYR A N 1
ATOM 1633 C CA . TYR A 1 229 ? 35.506 9.895 -26.792 1.00 13.44 224 TYR A CA 1
ATOM 1634 C C . TYR A 1 229 ? 34.111 10.296 -27.252 1.00 13.10 224 TYR A C 1
ATOM 1635 O O . TYR A 1 229 ? 33.374 10.882 -26.456 1.00 13.30 224 TYR A O 1
ATOM 1644 N N . LEU A 1 230 ? 33.731 10.040 -28.501 1.00 12.24 225 LEU A N 1
ATOM 1645 C CA . LEU A 1 230 ? 32.392 10.454 -28.924 1.00 11.05 225 LEU A CA 1
ATOM 1646 C C . LEU A 1 230 ? 31.288 9.778 -28.114 1.00 13.26 225 LEU A C 1
ATOM 1647 O O . LEU A 1 230 ? 30.331 10.476 -27.731 1.00 14.34 225 LEU A O 1
ATOM 1652 N N . PRO A 1 231 ? 31.337 8.473 -27.821 1.00 15.26 226 PRO A N 1
ATOM 1653 C CA . PRO A 1 231 ? 30.283 7.905 -26.966 1.00 13.79 226 PRO A CA 1
ATOM 1654 C C . PRO A 1 231 ? 30.256 8.536 -25.591 1.00 16.83 226 PRO A C 1
ATOM 1655 O O . PRO A 1 231 ? 29.175 8.697 -25.022 1.00 14.84 226 PRO A O 1
ATOM 1659 N N . ILE A 1 232 ? 31.418 8.920 -25.049 1.00 15.93 227 ILE A N 1
ATOM 1660 C CA . ILE A 1 232 ? 31.450 9.549 -23.731 1.00 13.55 227 ILE A CA 1
ATOM 1661 C C . ILE A 1 232 ? 30.790 10.924 -23.781 1.00 12.51 227 ILE A C 1
ATOM 1662 O O . ILE A 1 232 ? 29.972 11.271 -22.916 1.00 15.39 227 ILE A O 1
ATOM 1667 N N . ALA A 1 233 ? 31.106 11.720 -24.807 1.00 10.73 228 ALA A N 1
ATOM 1668 C CA . ALA A 1 233 ? 30.520 13.054 -24.901 1.00 11.20 228 ALA A CA 1
ATOM 1669 C C . ALA A 1 233 ? 29.001 13.006 -25.074 1.00 14.26 228 ALA A C 1
ATOM 1670 O O . ALA A 1 233 ? 28.295 13.900 -24.587 1.00 15.01 228 ALA A O 1
ATOM 1672 N N . VAL A 1 234 ? 28.482 11.984 -25.762 1.00 13.76 229 VAL A N 1
ATOM 1673 C CA . VAL A 1 234 ? 27.041 11.886 -25.985 1.00 10.74 229 VAL A CA 1
ATOM 1674 C C . VAL A 1 234 ? 26.338 11.454 -24.703 1.00 14.96 229 VAL A C 1
ATOM 1675 O O . VAL A 1 234 ? 25.304 12.016 -24.324 1.00 14.51 229 VAL A O 1
ATOM 1679 N N . ALA A 1 235 ? 26.917 10.490 -23.995 1.00 17.73 230 ALA A N 1
ATOM 1680 C CA . ALA A 1 235 ? 26.345 10.006 -22.747 1.00 16.28 230 ALA A CA 1
ATOM 1681 C C . ALA A 1 235 ? 26.623 10.930 -21.563 1.00 19.84 230 ALA A C 1
ATOM 1682 O O . ALA A 1 235 ? 25.855 10.931 -20.596 1.00 18.26 230 ALA A O 1
ATOM 1684 N N . GLU A 1 236 ? 27.697 11.714 -21.591 1.00 18.54 231 GLU A N 1
ATOM 1685 C CA . GLU A 1 236 ? 28.047 12.604 -20.476 1.00 18.39 231 GLU A CA 1
ATOM 1686 C C . GLU A 1 236 ? 28.396 13.978 -21.019 1.00 19.07 231 GLU A C 1
ATOM 1687 O O . GLU A 1 236 ? 29.578 14.316 -21.160 1.00 19.42 231 GLU A O 1
ATOM 1693 N N . PRO A 1 237 ? 27.393 14.804 -21.310 1.00 21.36 232 PRO A N 1
ATOM 1694 C CA . PRO A 1 237 ? 27.664 16.096 -21.966 1.00 17.59 232 PRO A CA 1
ATOM 1695 C C . PRO A 1 237 ? 28.573 17.026 -21.173 1.00 18.58 232 PRO A C 1
ATOM 1696 O O . PRO A 1 237 ? 29.161 17.936 -21.764 1.00 21.29 232 PRO A O 1
ATOM 1700 N N . HIS A 1 238 ? 28.718 16.840 -19.863 1.00 20.50 233 HIS A N 1
ATOM 1701 C C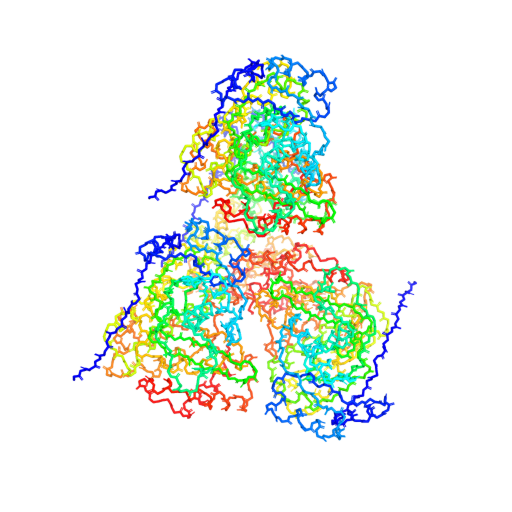A . HIS A 1 238 ? 29.617 17.673 -19.078 1.00 22.66 233 HIS A CA 1
ATOM 1702 C C . HIS A 1 238 ? 30.922 16.969 -18.720 1.00 23.05 233 HIS A C 1
ATOM 1703 O O . HIS A 1 238 ? 31.647 17.453 -17.848 1.00 20.48 233 HIS A O 1
ATOM 1710 N N . ASN A 1 239 ? 31.237 15.841 -19.358 1.00 18.15 234 ASN A N 1
ATOM 1711 C CA . ASN A 1 239 ? 32.563 15.242 -19.202 1.00 18.50 234 ASN A CA 1
ATOM 1712 C C . ASN A 1 239 ? 33.573 16.123 -19.928 1.00 19.16 234 ASN A C 1
ATOM 1713 O O . ASN A 1 239 ? 33.622 16.133 -21.164 1.00 13.72 234 ASN A O 1
ATOM 1718 N N . GLU A 1 240 ? 34.373 16.877 -19.163 1.00 18.40 235 GLU A N 1
ATOM 1719 C CA . GLU A 1 240 ? 35.235 17.890 -19.768 1.00 14.16 235 GLU A CA 1
ATOM 1720 C C . GLU A 1 240 ? 36.320 17.260 -20.635 1.00 18.63 235 GLU A C 1
ATOM 1721 O O . GLU A 1 240 ? 36.680 17.814 -21.681 1.00 19.51 235 GLU A O 1
ATOM 1727 N N . GLU A 1 241 ? 36.857 16.111 -20.218 1.00 16.95 236 GLU A N 1
ATOM 1728 C CA . GLU A 1 241 ? 37.880 15.442 -21.020 1.00 17.91 236 GLU A CA 1
ATOM 1729 C C . GLU A 1 241 ? 37.345 15.037 -22.389 1.00 18.60 236 GLU A C 1
ATOM 1730 O O . GLU A 1 241 ? 38.004 15.254 -23.414 1.00 16.21 236 GLU A O 1
ATOM 1736 N N . ALA A 1 242 ? 36.158 14.419 -22.426 1.00 16.02 237 ALA A N 1
ATOM 1737 C CA . ALA A 1 242 ? 35.606 13.967 -23.705 1.00 12.58 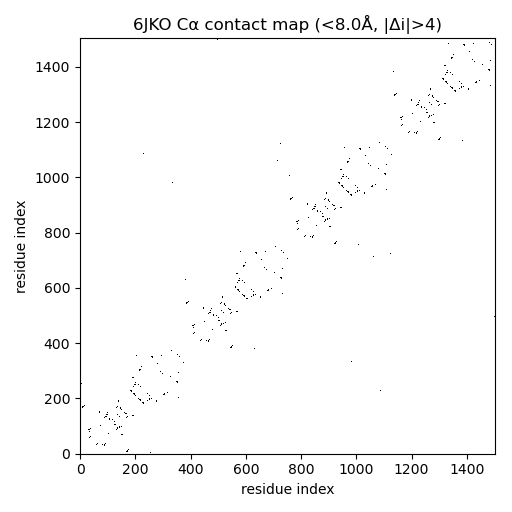237 ALA A CA 1
ATOM 1738 C C . ALA A 1 242 ? 35.258 15.142 -24.611 1.00 15.91 237 ALA A C 1
ATOM 1739 O O . ALA A 1 242 ? 35.469 15.074 -25.831 1.00 14.14 237 ALA A O 1
ATOM 1741 N N . ARG A 1 243 ? 34.711 16.223 -24.042 1.00 15.24 238 ARG A N 1
ATOM 1742 C CA . ARG A 1 243 ? 34.463 17.412 -24.848 1.00 15.36 238 ARG A CA 1
ATOM 1743 C C . ARG A 1 243 ? 35.770 17.979 -25.375 1.00 15.29 238 ARG A C 1
ATOM 1744 O O . ARG A 1 243 ? 35.863 18.362 -26.550 1.00 13.14 238 ARG A O 1
ATOM 1752 N N . GLU A 1 244 ? 36.798 18.033 -24.525 1.00 12.05 239 GLU A N 1
ATOM 1753 C CA . GLU A 1 244 ? 38.073 18.562 -24.994 1.00 12.51 239 GLU A CA 1
ATOM 1754 C C . GLU A 1 244 ? 38.652 17.687 -26.095 1.00 13.56 239 GLU A C 1
ATOM 1755 O O . GLU A 1 244 ? 39.158 18.195 -27.098 1.00 12.88 239 GLU A O 1
ATOM 1761 N N . LYS A 1 245 ? 38.574 16.363 -25.931 1.00 14.97 240 LYS A N 1
ATOM 1762 C CA . LYS A 1 245 ? 39.113 15.474 -26.951 1.00 13.35 240 LYS A CA 1
ATOM 1763 C C . LYS A 1 245 ? 38.315 15.537 -28.252 1.00 11.42 240 LYS A C 1
ATOM 1764 O O . LYS A 1 245 ? 38.897 15.402 -29.335 1.00 10.80 240 LYS A O 1
ATOM 1770 N N . MET A 1 246 ? 36.994 15.723 -28.181 1.00 10.78 241 MET A N 1
ATOM 1771 C CA . MET A 1 246 ? 36.234 15.885 -29.415 1.00 12.67 241 MET A CA 1
ATOM 1772 C C . MET A 1 246 ? 36.608 17.185 -30.127 1.00 13.09 241 MET A C 1
ATOM 1773 O O . MET A 1 246 ? 36.686 17.221 -31.361 1.00 12.50 241 MET A O 1
ATOM 1778 N N . CYS A 1 247 ? 36.844 18.263 -29.369 1.00 12.01 242 CYS A N 1
ATOM 1779 C CA . CYS A 1 247 ? 37.283 19.522 -29.982 1.00 12.65 242 CYS A CA 1
ATOM 1780 C C . CYS A 1 247 ? 38.660 19.380 -30.623 1.00 12.62 242 CYS A C 1
ATOM 1781 O O . CYS A 1 247 ? 38.914 19.944 -31.695 1.00 12.87 242 CYS A O 1
ATOM 1784 N N . GLU A 1 248 ? 39.559 18.650 -29.963 1.00 12.32 243 GLU A N 1
ATOM 1785 C CA . GLU A 1 248 ? 40.859 18.335 -30.554 1.00 12.91 243 GLU A CA 1
ATOM 1786 C C . GLU A 1 248 ? 40.679 17.572 -31.859 1.00 14.58 243 GLU A C 1
ATOM 1787 O O . GLU A 1 248 ? 41.252 17.934 -32.895 1.00 13.55 243 GLU A O 1
ATOM 1793 N N . ALA A 1 249 ? 39.853 16.524 -31.837 1.00 13.22 244 ALA A N 1
ATOM 1794 C CA . ALA A 1 249 ? 39.625 15.761 -33.061 1.00 12.18 244 ALA A CA 1
ATOM 1795 C C . ALA A 1 249 ? 39.006 16.637 -34.144 1.00 12.94 244 ALA A C 1
ATOM 1796 O O . ALA A 1 249 ? 39.384 16.549 -35.317 1.00 14.88 244 ALA A O 1
ATOM 1798 N N . SER A 1 250 ? 38.079 17.517 -33.756 1.00 13.52 245 SER A N 1
ATOM 1799 C CA . SER A 1 250 ? 37.356 18.340 -34.721 1.00 12.43 245 SER A CA 1
ATOM 1800 C C . SER A 1 250 ? 38.291 19.280 -35.472 1.00 15.62 245 SER A C 1
ATOM 1801 O O . SER A 1 250 ? 38.256 19.359 -36.706 1.00 13.56 245 SER A O 1
ATOM 1804 N N . VAL A 1 251 ? 39.115 20.030 -34.746 1.00 13.12 246 VAL A N 1
ATOM 1805 C CA . VAL A 1 251 ? 39.968 21.000 -35.427 1.00 16.83 246 VAL A CA 1
ATOM 1806 C C . VAL A 1 251 ? 41.044 20.285 -36.242 1.00 15.45 246 VAL A C 1
ATOM 1807 O O . VAL A 1 251 ? 41.377 20.706 -37.355 1.00 17.30 246 VAL A O 1
ATOM 1811 N N . ILE A 1 252 ? 41.558 19.161 -35.736 1.00 15.15 247 ILE A N 1
ATOM 1812 C CA . ILE A 1 252 ? 42.588 18.440 -36.466 1.00 14.88 247 ILE A CA 1
ATOM 1813 C C . ILE A 1 252 ? 41.993 17.726 -37.674 1.00 17.64 247 ILE A C 1
ATOM 1814 O O . ILE A 1 252 ? 42.646 17.618 -38.716 1.00 16.91 247 ILE A O 1
ATOM 1819 N N . ALA A 1 253 ? 40.754 17.232 -37.571 1.00 14.95 248 ALA A N 1
ATOM 1820 C CA . ALA A 1 253 ? 40.105 16.677 -38.757 1.00 17.42 248 ALA A CA 1
ATOM 1821 C C . ALA A 1 253 ? 39.837 17.768 -39.785 1.00 19.11 248 ALA A C 1
ATOM 1822 O O . ALA A 1 253 ? 39.926 17.526 -40.994 1.00 20.38 248 ALA A O 1
ATOM 1824 N N . GLY A 1 254 ? 39.502 18.973 -39.322 1.00 20.77 249 GLY A N 1
ATOM 1825 C CA . GLY A 1 254 ? 39.442 20.110 -40.232 1.00 20.71 249 GLY A CA 1
ATOM 1826 C C . GLY A 1 254 ? 40.715 20.270 -41.044 1.00 24.08 249 GLY A C 1
ATOM 1827 O O . GLY A 1 254 ? 40.676 20.440 -42.262 1.00 23.31 249 GLY A O 1
ATOM 1828 N N . LEU A 1 255 ? 41.871 20.181 -40.380 1.00 24.12 250 LEU A N 1
ATOM 1829 C CA . LEU A 1 255 ? 43.141 20.234 -41.093 1.00 23.18 250 LEU A CA 1
ATOM 1830 C C . LEU A 1 255 ? 43.339 19.033 -42.005 1.00 29.89 250 LEU A C 1
ATOM 1831 O O . LEU A 1 255 ? 44.110 19.124 -42.968 1.00 29.45 250 LEU A O 1
ATOM 1836 N N . ALA A 1 256 ? 42.676 17.910 -41.710 1.00 27.94 251 ALA A N 1
ATOM 1837 C CA . ALA A 1 256 ? 42.849 16.698 -42.502 1.00 25.97 251 ALA A CA 1
ATOM 1838 C C . ALA A 1 256 ? 42.089 16.741 -43.823 1.00 26.88 251 ALA A C 1
ATOM 1839 O O . ALA A 1 256 ? 42.576 16.199 -44.824 1.00 33.15 251 ALA A O 1
ATOM 1841 N N . PHE A 1 257 ? 40.904 17.353 -43.864 1.00 27.90 252 PHE A N 1
ATOM 1842 C CA . PHE A 1 257 ? 40.086 17.239 -45.068 1.00 28.61 252 PHE A CA 1
ATOM 1843 C C . PHE A 1 257 ? 40.140 18.456 -45.980 1.00 31.01 252 PHE A C 1
ATOM 1844 O O . PHE A 1 257 ? 39.797 18.321 -47.160 1.00 35.75 252 PHE A O 1
ATOM 1852 N N . THR A 1 258 ? 40.553 19.626 -45.476 1.00 28.19 253 THR A N 1
ATOM 1853 C CA . THR A 1 258 ? 40.439 20.861 -46.260 1.00 40.81 253 THR A CA 1
ATOM 1854 C C . THR A 1 258 ? 41.144 20.751 -47.610 1.00 41.46 253 THR A C 1
ATOM 1855 O O . THR A 1 258 ? 40.604 21.193 -48.633 1.00 32.05 253 THR A O 1
ATOM 1859 N N . LEU A 1 259 ? 42.355 20.173 -47.634 1.00 31.97 254 LEU A N 1
ATOM 1860 C CA . LEU A 1 259 ? 43.127 20.084 -48.875 1.00 32.73 254 LEU A CA 1
ATOM 1861 C C . LEU A 1 259 ? 42.839 18.819 -49.690 1.00 30.93 254 LEU A C 1
ATOM 1862 O O . LEU A 1 259 ? 42.673 18.926 -50.913 1.00 30.96 254 LEU A O 1
ATOM 1867 N N . PRO A 1 260 ? 42.785 17.614 -49.093 1.00 24.37 255 PRO A N 1
ATOM 1868 C CA . PRO A 1 260 ? 42.459 16.421 -49.901 1.00 25.75 255 PRO A CA 1
ATOM 1869 C C . PRO A 1 260 ? 41.024 16.391 -50.416 1.00 29.18 255 PRO A C 1
ATOM 1870 O O . PRO A 1 260 ? 40.764 15.688 -51.404 1.00 26.32 255 PRO A O 1
ATOM 1874 N N . LYS A 1 261 ? 40.105 17.137 -49.784 1.00 30.78 256 LYS A N 1
ATOM 1875 C CA . LYS A 1 261 ? 38.663 17.151 -50.056 1.00 35.33 256 LYS A CA 1
ATOM 1876 C C . LYS A 1 261 ? 37.999 15.843 -49.629 1.00 31.19 256 LYS A C 1
ATOM 1877 O O . LYS A 1 261 ? 38.663 14.808 -49.513 1.00 30.67 256 LYS A O 1
ATOM 1883 N N . THR A 1 262 ? 36.686 15.878 -49.392 1.00 30.59 257 THR A N 1
ATOM 1884 C CA . THR A 1 262 ? 35.948 14.693 -48.976 1.00 26.56 257 THR A CA 1
ATOM 1885 C C . THR A 1 262 ? 35.519 13.867 -50.194 1.00 28.12 257 THR A C 1
ATOM 1886 O O . THR A 1 262 ? 35.802 14.203 -51.352 1.00 25.93 257 THR A O 1
ATOM 1890 N N . THR A 1 263 ? 34.814 12.767 -49.932 1.00 20.21 258 THR A N 1
ATOM 1891 C CA . THR A 1 263 ? 34.621 11.752 -50.960 1.00 19.84 258 THR A CA 1
ATOM 1892 C C . THR A 1 263 ? 33.179 11.258 -51.015 1.00 21.92 258 THR A C 1
ATOM 1893 O O . THR A 1 263 ? 32.244 12.061 -51.083 1.00 20.44 258 THR A O 1
ATOM 1897 N N . SER A 1 264 ? 32.996 9.937 -50.992 1.00 17.65 259 SER A N 1
ATOM 1898 C CA . SER A 1 264 ? 31.699 9.355 -51.322 1.00 20.80 259 SER A CA 1
ATOM 1899 C C . SER A 1 264 ? 30.639 9.673 -50.268 1.00 22.26 259 SER A C 1
ATOM 1900 O O . SER A 1 264 ? 29.493 9.993 -50.613 1.00 21.00 259 SER A O 1
ATOM 1903 N N . SER A 1 265 ? 30.988 9.567 -48.978 1.00 18.60 260 SER A N 1
ATOM 1904 C CA . SER A 1 265 ? 29.983 9.783 -47.938 1.00 17.25 260 SER A CA 1
ATOM 1905 C C . SER A 1 265 ? 29.496 11.221 -47.931 1.00 18.55 260 SER A C 1
ATOM 1906 O O . SER A 1 265 ? 28.316 11.475 -47.673 1.00 17.93 260 SER A O 1
ATOM 1909 N N . HIS A 1 266 ? 30.388 12.179 -48.205 1.00 20.76 261 HIS A N 1
ATOM 1910 C CA . HIS A 1 266 ? 29.943 13.566 -48.288 1.00 19.98 261 HIS A CA 1
ATOM 1911 C C . HIS A 1 266 ? 29.082 13.794 -49.522 1.00 23.54 261 HIS A C 1
ATOM 1912 O O . HIS A 1 266 ? 28.073 14.515 -49.458 1.00 19.37 261 HIS A O 1
ATOM 1919 N N . ALA A 1 267 ? 29.458 13.189 -50.649 1.00 20.51 262 ALA A N 1
ATOM 1920 C CA . ALA A 1 267 ? 28.648 13.322 -51.860 1.00 20.47 262 ALA A CA 1
ATOM 1921 C C . ALA A 1 267 ? 27.225 12.841 -51.612 1.00 19.39 262 ALA A C 1
ATOM 1922 O O . ALA A 1 267 ? 26.254 13.515 -51.970 1.00 21.37 262 ALA A O 1
ATOM 1924 N N . CYS A 1 268 ? 27.090 11.666 -50.997 1.00 19.43 263 CYS A N 1
ATOM 1925 C CA . CYS A 1 268 ? 25.775 11.122 -50.703 1.00 18.40 263 CYS A CA 1
ATOM 1926 C C . CYS A 1 268 ? 25.042 11.930 -49.634 1.00 20.71 263 CYS A C 1
ATOM 1927 O O . CYS A 1 268 ? 23.804 11.950 -49.615 1.00 20.15 263 CYS A O 1
ATOM 1930 N N . SER A 1 269 ? 25.775 12.605 -48.745 1.00 21.15 264 SER A N 1
ATOM 1931 C CA . SER A 1 269 ? 25.129 13.277 -47.621 1.00 19.75 264 SER A CA 1
ATOM 1932 C C . SER A 1 269 ? 24.255 14.436 -48.079 1.00 21.77 264 SER A C 1
ATOM 1933 O O . SER A 1 269 ? 23.238 14.728 -47.438 1.00 18.62 264 SER A O 1
ATOM 1936 N N . PHE A 1 270 ? 24.622 15.100 -49.179 1.00 22.26 265 PHE A N 1
ATOM 1937 C CA . PHE A 1 270 ? 23.908 16.318 -49.563 1.00 20.98 265 PHE A CA 1
ATOM 1938 C C . PHE A 1 270 ? 22.437 16.055 -49.873 1.00 18.80 265 PHE A C 1
ATOM 1939 O O . PHE A 1 270 ? 21.584 16.729 -49.266 1.00 20.07 265 PHE A O 1
ATOM 1947 N N . PRO A 1 271 ? 22.057 15.103 -50.746 1.00 18.67 266 PRO A N 1
ATOM 1948 C CA . PRO A 1 271 ? 20.614 14.819 -50.905 1.00 20.11 266 PRO A CA 1
ATOM 1949 C C . PRO A 1 271 ? 19.974 14.224 -49.660 1.00 19.00 266 PRO A C 1
ATOM 1950 O O . PRO A 1 271 ? 18.778 14.452 -49.421 1.00 18.55 266 PRO A O 1
ATOM 1954 N N . LEU A 1 272 ? 20.718 13.461 -48.856 1.00 15.01 267 LEU A N 1
ATOM 1955 C CA . LEU A 1 272 ? 20.134 12.936 -47.623 1.00 13.62 267 LEU A CA 1
ATOM 1956 C C . LEU A 1 272 ? 19.720 14.074 -46.697 1.00 15.81 267 LEU A C 1
ATOM 1957 O O . LEU A 1 272 ? 18.668 14.013 -46.047 1.00 16.85 267 LEU A O 1
ATOM 1962 N N . THR A 1 273 ? 20.527 15.130 -46.643 1.00 14.12 268 THR A N 1
ATOM 1963 C CA . THR A 1 273 ? 20.214 16.307 -45.839 1.00 15.11 268 THR A CA 1
ATOM 1964 C C . THR A 1 273 ? 19.156 17.178 -46.508 1.00 19.44 268 THR A C 1
ATOM 1965 O O . THR A 1 273 ? 18.151 17.530 -45.884 1.00 17.26 268 THR A O 1
ATOM 1969 N N . ASN A 1 274 ? 19.371 17.540 -47.776 1.00 17.38 269 ASN A N 1
ATOM 1970 C CA . ASN A 1 274 ? 18.510 18.533 -48.422 1.00 24.07 269 ASN A CA 1
ATOM 1971 C C . ASN A 1 274 ? 17.122 17.977 -48.715 1.00 21.75 269 ASN A C 1
ATOM 1972 O O . ASN A 1 274 ? 16.122 18.689 -48.579 1.00 21.64 269 ASN A O 1
ATOM 1977 N N . ILE A 1 275 ? 17.038 16.722 -49.132 1.00 16.32 270 ILE A N 1
ATOM 1978 C CA . ILE A 1 275 ? 15.736 16.131 -49.435 1.00 17.53 270 ILE A CA 1
ATOM 1979 C C . ILE A 1 275 ? 15.090 15.525 -48.199 1.00 20.52 270 ILE A C 1
ATOM 1980 O O . ILE A 1 275 ? 13.884 15.672 -47.989 1.00 20.95 270 ILE A O 1
ATOM 1985 N N . HIS A 1 276 ? 15.845 14.821 -47.361 1.00 15.80 271 HIS A N 1
ATOM 1986 C CA . HIS A 1 276 ? 15.211 14.007 -46.341 1.00 19.37 271 HIS A CA 1
ATOM 1987 C C . HIS A 1 276 ? 15.400 14.530 -44.929 1.00 18.43 271 HIS A C 1
ATOM 1988 O O . HIS A 1 276 ? 14.906 13.901 -43.987 1.00 17.75 271 HIS A O 1
ATOM 1995 N N . GLY A 1 277 ? 16.047 15.680 -44.755 1.00 18.64 272 GLY A N 1
ATOM 1996 C CA . GLY A 1 277 ? 16.131 16.283 -43.441 1.00 19.84 272 GLY A CA 1
ATOM 1997 C C . GLY A 1 277 ? 17.116 15.641 -42.490 1.00 23.39 272 GLY A C 1
ATOM 1998 O O . GLY A 1 277 ? 17.094 15.955 -41.294 1.00 17.85 272 GLY A O 1
ATOM 1999 N N . ILE A 1 278 ? 17.979 14.753 -42.971 1.00 17.47 273 ILE A N 1
ATOM 2000 C CA . ILE A 1 278 ? 18.976 14.118 -42.111 1.00 17.75 273 ILE A CA 1
ATOM 2001 C C . ILE A 1 278 ? 20.138 15.085 -41.904 1.00 15.83 273 ILE A C 1
ATOM 2002 O O . ILE A 1 278 ? 20.730 15.538 -42.891 1.00 17.42 273 ILE A O 1
ATOM 2007 N N . PRO A 1 279 ? 20.503 15.424 -40.663 1.00 16.86 274 PRO A N 1
ATOM 2008 C CA . PRO A 1 279 ? 21.599 16.381 -40.454 1.00 19.66 274 PRO A CA 1
ATOM 2009 C C . PRO A 1 279 ? 22.893 15.888 -41.078 1.00 18.68 274 PRO A C 1
ATOM 2010 O O . PRO A 1 279 ? 23.121 14.685 -41.195 1.00 15.26 274 PRO A O 1
ATOM 2014 N N . HIS A 1 280 ? 23.741 16.850 -41.468 1.00 15.09 275 HIS A N 1
ATOM 2015 C CA . HIS A 1 280 ? 24.923 16.574 -42.284 1.00 17.05 275 HIS A CA 1
ATOM 2016 C C . HIS A 1 280 ? 25.772 15.431 -41.728 1.00 16.03 275 HIS A C 1
ATOM 2017 O O . HIS A 1 280 ? 26.064 14.462 -42.436 1.00 14.28 275 HIS A O 1
ATOM 2024 N N . GLY A 1 281 ? 26.176 15.529 -40.459 1.00 15.42 276 GLY A N 1
ATOM 2025 C CA . GLY A 1 281 ? 27.050 14.514 -39.887 1.00 14.38 276 GLY A CA 1
ATOM 2026 C C . GLY A 1 281 ? 26.428 13.130 -39.887 1.00 14.38 276 GLY A C 1
ATOM 2027 O O . GLY A 1 281 ? 27.065 12.147 -40.271 1.00 14.84 276 GLY A O 1
ATOM 2028 N N . GLU A 1 282 ? 25.168 13.037 -39.463 1.00 14.10 277 GLU A N 1
ATOM 2029 C CA . GLU A 1 282 ? 24.474 11.756 -39.487 1.00 11.31 277 GLU A CA 1
ATOM 2030 C C . GLU A 1 282 ? 24.368 11.207 -40.909 1.00 13.35 277 GLU A C 1
ATOM 2031 O O . GLU A 1 282 ? 24.516 9.996 -41.133 1.00 15.43 277 GLU A O 1
ATOM 2037 N N . ALA A 1 283 ? 24.101 12.086 -41.876 1.00 15.91 278 ALA A N 1
ATOM 2038 C CA . ALA A 1 283 ? 24.008 11.676 -43.278 1.00 13.14 278 ALA A CA 1
ATOM 2039 C C . ALA A 1 283 ? 25.337 11.134 -43.795 1.00 14.63 278 ALA A C 1
ATOM 2040 O O . ALA A 1 283 ? 25.364 10.154 -44.551 1.00 15.51 278 ALA A O 1
ATOM 2042 N N . CYS A 1 284 ? 26.447 11.784 -43.439 1.00 13.85 279 CYS A N 1
ATOM 2043 C CA . CYS A 1 284 ? 27.760 11.243 -43.776 1.00 12.23 279 CYS A CA 1
ATOM 2044 C C . CYS A 1 284 ? 27.962 9.869 -43.145 1.00 18.04 279 CYS A C 1
ATOM 2045 O O . CYS A 1 284 ? 28.414 8.924 -43.805 1.00 13.96 279 CYS A O 1
ATOM 2048 N N . GLY A 1 285 ? 27.610 9.739 -41.862 1.00 16.55 280 GLY A N 1
ATOM 2049 C CA . GLY A 1 285 ? 27.814 8.488 -41.150 1.00 14.75 280 GLY A CA 1
ATOM 2050 C C . GLY A 1 285 ? 26.960 7.351 -41.661 1.00 13.52 280 GLY A C 1
ATOM 2051 O O . GLY A 1 285 ? 27.317 6.182 -41.493 1.00 15.35 280 GLY A O 1
ATOM 2052 N N . LEU A 1 286 ? 25.817 7.673 -42.279 1.00 12.18 281 LEU A N 1
ATOM 2053 C CA . LEU A 1 286 ? 24.931 6.642 -42.805 1.00 13.98 281 LEU A CA 1
ATOM 2054 C C . LEU A 1 286 ? 25.636 5.725 -43.801 1.00 16.94 281 LEU A C 1
ATOM 2055 O O . LEU A 1 286 ? 25.329 4.531 -43.870 1.00 21.35 281 LEU A O 1
ATOM 2060 N N . THR A 1 287 ? 26.557 6.269 -44.605 1.00 13.42 282 THR A N 1
ATOM 2061 C CA . THR A 1 287 ? 27.245 5.498 -45.641 1.00 12.89 282 THR A CA 1
ATOM 2062 C C . THR A 1 287 ? 28.707 5.230 -45.320 1.00 14.89 282 THR A C 1
ATOM 2063 O O . THR A 1 287 ? 29.397 4.576 -46.116 1.00 12.51 282 THR A O 1
ATOM 2067 N N . LEU A 1 288 ? 29.200 5.709 -44.180 1.00 15.01 283 LEU A N 1
ATOM 2068 C CA . LEU A 1 288 ? 30.638 5.699 -43.942 1.00 15.93 283 LEU A CA 1
ATOM 2069 C C . LEU A 1 288 ? 31.179 4.279 -43.842 1.00 14.18 283 LEU A C 1
ATOM 2070 O O . LEU A 1 288 ? 32.198 3.949 -44.468 1.00 14.07 283 LEU A O 1
ATOM 2075 N N . ASP A 1 289 ? 30.511 3.412 -43.064 1.00 11.67 284 ASP A N 1
ATOM 2076 C CA . ASP A 1 289 ? 31.014 2.046 -42.962 1.00 14.90 284 ASP A CA 1
ATOM 2077 C C . ASP A 1 289 ? 30.702 1.228 -44.212 1.00 19.06 284 ASP A C 1
ATOM 2078 O O . ASP A 1 289 ? 31.455 0.300 -44.535 1.00 14.16 284 ASP A O 1
ATOM 2083 N N . TYR A 1 290 ? 29.629 1.569 -44.938 1.00 14.96 285 TYR A N 1
ATOM 2084 C CA . TYR A 1 290 ? 29.356 0.922 -46.223 1.00 17.10 285 TYR A CA 1
ATOM 2085 C C . TYR A 1 290 ? 30.487 1.182 -47.217 1.00 15.57 285 TYR A C 1
ATOM 2086 O O . TYR A 1 290 ? 31.038 0.247 -47.818 1.00 17.29 285 TYR A O 1
ATOM 2095 N N . PHE A 1 291 ? 30.875 2.448 -47.383 1.00 13.89 286 PHE A N 1
ATOM 2096 C CA . PHE A 1 291 ? 31.966 2.744 -48.307 1.00 12.93 286 PHE A CA 1
ATOM 2097 C C . PHE A 1 291 ? 33.306 2.240 -47.787 1.00 13.12 286 PHE A C 1
ATOM 2098 O O . PHE A 1 291 ? 34.175 1.876 -48.588 1.00 17.80 286 PHE A O 1
ATOM 2106 N N . ALA A 1 292 ? 33.504 2.219 -46.468 1.00 14.05 287 ALA A N 1
ATOM 2107 C CA . ALA A 1 292 ? 34.732 1.653 -45.915 1.00 16.58 287 ALA A CA 1
ATOM 2108 C C . ALA A 1 292 ? 34.944 0.211 -46.371 1.00 15.32 287 ALA A C 1
ATOM 2109 O O . ALA A 1 292 ? 36.060 -0.178 -46.735 1.00 16.37 287 ALA A O 1
ATOM 2111 N N . ARG A 1 293 ? 33.895 -0.607 -46.338 1.00 15.55 288 ARG A N 1
ATOM 2112 C CA . ARG A 1 293 ? 34.051 -1.983 -46.799 1.00 16.98 288 ARG A CA 1
ATOM 2113 C C . ARG A 1 293 ? 34.316 -2.029 -48.298 1.00 17.94 288 ARG A C 1
ATOM 2114 O O . ARG A 1 293 ? 35.139 -2.827 -48.762 1.00 20.90 288 ARG A O 1
ATOM 2122 N N . ILE A 1 294 ? 33.665 -1.156 -49.070 1.00 17.68 289 ILE A N 1
ATOM 2123 C CA . ILE A 1 294 ? 33.967 -1.077 -50.498 1.00 16.65 289 ILE A CA 1
ATOM 2124 C C . ILE A 1 294 ? 35.435 -0.712 -50.714 1.00 18.27 289 ILE A C 1
ATOM 2125 O O . ILE A 1 294 ? 36.106 -1.261 -51.601 1.00 15.19 289 ILE A O 1
ATOM 2130 N N . ASN A 1 295 ? 35.962 0.206 -49.900 1.00 15.03 290 ASN A N 1
ATOM 2131 C CA . ASN A 1 295 ? 37.319 0.722 -50.065 1.00 15.05 290 ASN A CA 1
ATOM 2132 C C . ASN A 1 295 ? 38.386 -0.090 -49.336 1.00 16.64 290 ASN A C 1
ATOM 2133 O O . ASN A 1 295 ? 39.538 0.362 -49.276 1.00 19.35 290 ASN A O 1
ATOM 2138 N N . LYS A 1 296 ? 38.049 -1.253 -48.766 1.00 15.09 291 LYS A N 1
ATOM 2139 C CA . LYS A 1 296 ? 38.941 -1.851 -47.766 1.00 18.88 291 LYS A CA 1
ATOM 2140 C C . LYS A 1 296 ? 40.347 -2.113 -48.321 1.00 19.60 291 LYS A C 1
ATOM 2141 O O . LYS A 1 296 ? 41.349 -1.903 -47.622 1.00 20.60 291 LYS A O 1
ATOM 2147 N N . ASP A 1 297 ? 40.449 -2.531 -49.579 1.00 18.15 292 ASP A N 1
ATOM 2148 C CA . ASP A 1 297 ? 41.738 -2.903 -50.150 1.00 22.46 292 ASP A CA 1
ATOM 2149 C C . ASP A 1 297 ? 42.256 -1.879 -51.146 1.00 23.46 292 ASP A C 1
ATOM 2150 O O . ASP A 1 297 ? 43.158 -2.179 -51.934 1.00 24.26 292 ASP A O 1
ATOM 2155 N N . ALA A 1 298 ? 41.730 -0.665 -51.099 1.00 21.07 293 ALA A N 1
ATOM 2156 C CA . ALA A 1 298 ? 42.109 0.369 -52.043 1.00 20.69 293 ALA A CA 1
ATOM 2157 C C . ALA A 1 298 ? 43.552 0.816 -51.818 1.00 19.32 293 ALA A C 1
ATOM 2158 O O . ALA A 1 298 ? 44.117 0.661 -50.732 1.00 18.57 293 ALA A O 1
ATOM 2160 N N . GLN A 1 299 ? 44.145 1.380 -52.873 1.00 19.86 294 GLN A N 1
ATOM 2161 C CA . GLN A 1 299 ? 45.442 2.059 -52.785 1.00 22.94 294 GLN A CA 1
ATOM 2162 C C . GLN A 1 299 ? 46.513 1.147 -52.196 1.00 22.91 294 GLN A C 1
ATOM 2163 O O . GLN A 1 299 ? 47.326 1.566 -51.376 1.00 20.31 294 GLN A O 1
ATOM 2169 N N . HIS A 1 300 ? 46.500 -0.117 -52.613 1.00 22.08 295 HIS A N 1
ATOM 2170 C CA . HIS A 1 300 ? 47.538 -1.081 -52.254 1.00 25.10 295 HIS A CA 1
ATOM 2171 C C . HIS A 1 300 ? 47.691 -1.208 -50.742 1.00 27.96 295 HIS A C 1
ATOM 2172 O O . HIS A 1 300 ? 48.800 -1.326 -50.224 1.00 21.98 295 HIS A O 1
ATOM 2179 N N . GLY A 1 301 ? 46.570 -1.175 -50.023 1.00 23.44 296 GLY A N 1
ATOM 2180 C CA . GLY A 1 301 ? 46.584 -1.441 -48.597 1.00 22.48 296 GLY A CA 1
ATOM 2181 C C . GLY A 1 301 ? 46.596 -0.227 -47.694 1.00 19.28 296 GLY A C 1
ATOM 2182 O O . GLY A 1 301 ? 46.644 -0.395 -46.466 1.00 23.10 296 GLY A O 1
ATOM 2183 N N . ARG A 1 302 ? 46.542 0.984 -48.253 1.00 18.05 297 ARG A N 1
ATOM 2184 C CA . ARG A 1 302 ? 46.611 2.195 -47.436 1.00 20.87 297 ARG A CA 1
ATOM 2185 C C . ARG A 1 302 ? 45.539 2.210 -46.360 1.00 19.31 297 ARG A C 1
ATOM 2186 O O . ARG A 1 302 ? 45.805 2.590 -45.216 1.00 19.25 297 ARG A O 1
ATOM 2194 N N . VAL A 1 303 ? 44.311 1.831 -46.717 1.00 18.48 298 VAL A N 1
ATOM 2195 C CA . VAL A 1 303 ? 43.208 1.899 -45.768 1.00 19.00 298 VAL A CA 1
ATOM 2196 C C . VAL A 1 303 ? 43.359 0.837 -44.690 1.00 22.96 298 VAL A C 1
ATOM 2197 O O . VAL A 1 303 ? 43.009 1.068 -43.524 1.00 17.88 298 VAL A O 1
ATOM 2201 N N . GLN A 1 304 ? 43.883 -0.340 -45.052 1.00 16.72 299 GLN A N 1
ATOM 2202 C CA . GLN A 1 304 ? 44.194 -1.336 -44.039 1.00 17.87 299 GLN A CA 1
ATOM 2203 C C . GLN A 1 304 ? 45.274 -0.822 -43.094 1.00 19.21 299 GLN A C 1
ATOM 2204 O O . GLN A 1 304 ? 45.181 -1.006 -41.877 1.00 18.39 299 GLN A O 1
ATOM 2210 N N . GLU A 1 305 ? 46.302 -0.154 -43.636 1.00 20.02 300 GLU A N 1
ATOM 2211 C CA . GLU A 1 305 ? 47.323 0.450 -42.781 1.00 24.22 300 GLU A CA 1
ATOM 2212 C C . GLU A 1 305 ? 46.715 1.499 -41.851 1.00 23.32 300 GLU A C 1
ATOM 2213 O O . GLU A 1 305 ? 47.053 1.559 -40.664 1.00 18.93 300 GLU A O 1
ATOM 2215 N N . PHE A 1 306 ? 45.812 2.331 -42.379 1.00 17.99 301 PHE A N 1
ATOM 2216 C CA . PHE A 1 306 ? 45.081 3.302 -41.563 1.00 18.25 301 PHE A CA 1
ATOM 2217 C C . PHE A 1 306 ? 44.324 2.615 -40.435 1.00 18.38 301 PHE A C 1
ATOM 2218 O O . PHE A 1 306 ? 44.436 3.005 -39.268 1.00 15.73 301 PHE A O 1
ATOM 2226 N N . ALA A 1 307 ? 43.537 1.592 -40.772 1.00 16.74 302 ALA A N 1
ATOM 2227 C CA . ALA A 1 307 ? 42.758 0.890 -39.763 1.00 16.87 302 ALA A CA 1
ATOM 2228 C C . ALA A 1 307 ? 43.657 0.366 -38.651 1.00 19.85 302 ALA A C 1
ATOM 2229 O O . ALA A 1 307 ? 43.371 0.557 -37.465 1.00 18.63 302 ALA A O 1
ATOM 2231 N N . ARG A 1 308 ? 44.781 -0.252 -39.019 1.00 18.81 303 ARG A N 1
ATOM 2232 C CA . ARG A 1 308 ? 45.673 -0.797 -38.002 1.00 23.16 303 ARG A CA 1
ATOM 2233 C C . ARG A 1 308 ? 46.295 0.314 -37.169 1.00 20.83 303 ARG A C 1
ATOM 2234 O O . ARG A 1 308 ? 46.423 0.182 -35.946 1.00 18.81 303 ARG A O 1
ATOM 2242 N N . GLY A 1 309 ? 46.659 1.430 -37.807 1.00 19.53 304 GLY A N 1
ATOM 2243 C CA . GLY A 1 309 ? 47.278 2.526 -37.071 1.00 20.57 304 GLY A CA 1
ATOM 2244 C C . GLY A 1 309 ? 46.406 3.093 -35.965 1.00 26.22 304 GLY A C 1
ATOM 2245 O O . GLY A 1 309 ? 46.911 3.495 -34.912 1.00 26.72 304 GLY A O 1
ATOM 2246 N N . ILE A 1 310 ? 45.093 3.136 -36.175 1.00 19.10 305 ILE A N 1
ATOM 2247 C CA . ILE A 1 310 ? 44.215 3.726 -35.169 1.00 21.64 305 ILE A CA 1
ATOM 2248 C C . ILE A 1 310 ? 43.688 2.649 -34.230 1.00 23.44 305 ILE A C 1
ATOM 2249 O O . ILE A 1 310 ? 42.843 2.921 -33.372 1.00 24.37 305 ILE A O 1
ATOM 2254 N N . GLY A 1 311 ? 44.194 1.426 -34.362 1.00 19.12 306 GLY A N 1
ATOM 2255 C CA . GLY A 1 311 ? 43.952 0.396 -33.370 1.00 24.25 306 GLY A CA 1
ATOM 2256 C C . GLY A 1 311 ? 43.045 -0.763 -33.759 1.00 24.17 306 GLY A C 1
ATOM 2257 O O . GLY A 1 311 ? 42.712 -1.574 -32.889 1.00 30.98 306 GLY A O 1
ATOM 2258 N N . PHE A 1 312 ? 42.641 -0.889 -35.016 1.00 19.62 307 PHE A N 1
ATOM 2259 C CA . PHE A 1 312 ? 41.779 -2.002 -35.393 1.00 21.35 307 PHE A CA 1
ATOM 2260 C C . PHE A 1 312 ? 42.580 -3.111 -36.048 1.00 20.16 307 PHE A C 1
ATOM 2261 O O . PHE A 1 312 ? 43.667 -2.888 -36.571 1.00 22.17 307 PHE A O 1
ATOM 2269 N N . LYS A 1 313 ? 42.013 -4.319 -36.020 1.00 19.86 308 LYS A N 1
ATOM 2270 C CA . LYS A 1 313 ? 42.641 -5.441 -36.712 1.00 25.65 308 LYS A CA 1
ATOM 2271 C C . LYS A 1 313 ? 42.775 -5.170 -38.205 1.00 24.58 308 LYS A C 1
ATOM 2272 O O . LYS A 1 313 ? 43.823 -5.441 -38.804 1.00 19.66 308 LYS A O 1
ATOM 2278 N N . ASP A 1 314 ? 41.723 -4.641 -38.820 1.00 18.14 309 ASP A N 1
ATOM 2279 C CA . ASP A 1 314 ? 41.671 -4.411 -40.256 1.00 20.06 309 ASP A CA 1
ATOM 2280 C C . ASP A 1 314 ? 40.510 -3.457 -40.523 1.00 17.56 309 ASP A C 1
ATOM 2281 O O . ASP A 1 314 ? 39.853 -2.982 -39.596 1.00 17.23 309 ASP A O 1
ATOM 2286 N N . VAL A 1 315 ? 40.250 -3.198 -41.800 1.00 15.87 310 VAL A N 1
ATOM 2287 C CA . VAL A 1 315 ? 39.163 -2.288 -42.166 1.00 16.71 310 VAL A CA 1
ATOM 2288 C C . VAL A 1 315 ? 37.808 -2.854 -41.754 1.00 16.03 310 VAL A C 1
ATOM 2289 O O . VAL A 1 315 ? 36.918 -2.116 -41.310 1.00 18.00 310 VAL A O 1
ATOM 2293 N N . ASP A 1 316 ? 37.620 -4.166 -41.891 1.00 17.57 311 ASP A N 1
ATOM 2294 C CA . ASP A 1 316 ? 36.333 -4.736 -41.516 1.00 18.52 311 ASP A CA 1
ATOM 2295 C C . ASP A 1 316 ? 36.040 -4.513 -40.033 1.00 14.23 311 ASP A C 1
ATOM 2296 O O . ASP A 1 316 ? 34.900 -4.227 -39.656 1.00 15.78 311 ASP A O 1
ATOM 2301 N N . ALA A 1 317 ? 37.060 -4.626 -39.181 1.00 14.18 312 ALA A N 1
ATOM 2302 C CA . ALA A 1 317 ? 36.888 -4.306 -37.765 1.00 17.85 312 ALA A CA 1
ATOM 2303 C C . ALA A 1 317 ? 36.589 -2.823 -37.555 1.00 15.96 312 ALA A C 1
ATOM 2304 O O . ALA A 1 317 ? 35.773 -2.464 -36.693 1.00 15.18 312 ALA A O 1
ATOM 2306 N N . MET A 1 318 ? 37.245 -1.942 -38.319 1.00 16.18 313 MET A N 1
ATOM 2307 C CA . MET A 1 318 ? 36.917 -0.513 -38.234 1.00 13.59 313 MET A CA 1
ATOM 2308 C C . MET A 1 318 ? 35.482 -0.251 -38.680 1.00 14.72 313 MET A C 1
ATOM 2309 O O . MET A 1 318 ? 34.775 0.559 -38.071 1.00 14.78 313 MET A O 1
ATOM 2314 N N . ALA A 1 319 ? 35.039 -0.924 -39.749 1.00 13.02 314 ALA A N 1
ATOM 2315 C CA . ALA A 1 319 ? 33.663 -0.767 -40.206 1.00 14.15 314 ALA A CA 1
ATOM 2316 C C . ALA A 1 319 ? 32.682 -1.215 -39.141 1.00 17.82 314 ALA A C 1
ATOM 2317 O O . ALA A 1 319 ? 31.653 -0.553 -38.921 1.00 13.50 314 ALA A O 1
ATOM 2319 N N . ASP A 1 320 ? 32.973 -2.350 -38.482 1.00 15.73 315 ASP A N 1
ATOM 2320 C CA . ASP A 1 320 ? 32.144 -2.803 -37.364 1.00 19.27 315 ASP A CA 1
ATOM 2321 C C . ASP A 1 320 ? 32.096 -1.751 -36.272 1.00 16.32 315 ASP A C 1
ATOM 2322 O O . ASP A 1 320 ? 31.041 -1.515 -35.672 1.00 15.89 315 ASP A O 1
ATOM 2327 N N . ALA A 1 321 ? 33.243 -1.131 -35.979 1.00 14.01 316 ALA A N 1
ATOM 2328 C CA . ALA A 1 321 ? 33.286 -0.124 -34.923 1.00 15.98 316 ALA A CA 1
ATOM 2329 C C . ALA A 1 321 ? 32.493 1.117 -35.309 1.00 14.71 316 ALA A C 1
ATOM 2330 O O . ALA A 1 321 ? 31.839 1.727 -34.456 1.00 15.17 316 ALA A O 1
ATOM 2332 N N . ILE A 1 322 ? 32.540 1.501 -36.586 1.00 13.83 317 ILE A N 1
ATOM 2333 C CA . ILE A 1 322 ? 31.701 2.599 -37.072 1.00 13.95 317 ILE A CA 1
ATOM 2334 C C . ILE A 1 322 ? 30.220 2.278 -36.864 1.00 15.02 317 ILE A C 1
ATOM 2335 O O . ILE A 1 322 ? 29.459 3.102 -36.343 1.00 13.99 317 ILE A O 1
ATOM 2340 N N . HIS A 1 323 ? 29.782 1.079 -37.277 1.00 14.12 318 HIS A N 1
ATOM 2341 C CA . HIS A 1 323 ? 28.401 0.669 -37.019 1.00 15.50 318 HIS A CA 1
ATOM 2342 C C . HIS A 1 323 ? 28.072 0.696 -35.529 1.00 17.42 318 HIS A C 1
ATOM 2343 O O . HIS A 1 323 ? 27.043 1.245 -35.123 1.00 13.26 318 HIS A O 1
ATOM 2350 N N . ASP A 1 324 ? 28.912 0.065 -34.704 1.00 13.51 319 ASP A N 1
ATOM 2351 C CA . ASP A 1 324 ? 28.639 0.002 -33.269 1.00 16.39 319 ASP A CA 1
ATOM 2352 C C . ASP A 1 324 ? 28.564 1.396 -32.662 1.00 14.15 319 ASP A C 1
ATOM 2353 O O . ASP A 1 324 ? 27.719 1.666 -31.793 1.00 13.45 319 ASP A O 1
ATOM 2358 N N . LEU A 1 325 ? 29.464 2.282 -33.080 1.00 11.21 320 LEU A N 1
ATOM 2359 C CA . LEU A 1 325 ? 29.429 3.668 -32.619 1.00 13.98 320 LEU A CA 1
ATOM 2360 C C . LEU A 1 325 ? 28.091 4.325 -32.957 1.00 14.80 320 LEU A C 1
ATOM 2361 O O . LEU A 1 325 ? 27.436 4.913 -32.088 1.00 12.64 320 LEU A O 1
ATOM 2366 N N . LYS A 1 326 ? 27.665 4.221 -34.222 1.00 14.23 321 LYS A N 1
ATOM 2367 C CA . LYS A 1 326 ? 26.392 4.802 -34.633 1.00 12.61 321 LYS A CA 1
ATOM 2368 C C . LYS A 1 326 ? 25.245 4.301 -33.764 1.00 15.16 321 LYS A C 1
ATOM 2369 O O . LYS A 1 326 ? 24.428 5.094 -33.284 1.00 14.46 321 LYS A O 1
ATOM 2375 N N . VAL A 1 327 ? 25.194 2.988 -33.513 1.00 13.58 322 VAL A N 1
ATOM 2376 C CA . VAL A 1 327 ? 24.107 2.435 -32.703 1.00 14.65 322 VAL A CA 1
ATOM 2377 C C . VAL A 1 327 ? 24.164 2.985 -31.289 1.00 14.14 322 VAL A C 1
ATOM 2378 O O . VAL A 1 327 ? 23.133 3.353 -30.709 1.00 15.25 322 VAL A O 1
ATOM 2382 N N . ARG A 1 328 ? 25.370 3.065 -30.714 1.00 14.24 323 ARG A N 1
ATOM 2383 C CA . ARG A 1 328 ? 25.485 3.528 -29.334 1.00 17.68 323 ARG A CA 1
ATOM 2384 C C . ARG A 1 328 ? 25.009 4.968 -29.186 1.00 16.83 323 ARG A C 1
ATOM 2385 O O . ARG A 1 328 ? 24.416 5.326 -28.166 1.00 17.88 323 ARG A O 1
ATOM 2393 N N . ILE A 1 329 ? 25.264 5.819 -30.182 1.00 13.77 324 ILE A N 1
ATOM 2394 C CA . ILE A 1 329 ? 24.957 7.240 -30.042 1.00 13.59 324 ILE A CA 1
ATOM 2395 C C . ILE A 1 329 ? 23.700 7.648 -30.813 1.00 15.27 324 ILE A C 1
ATOM 2396 O O . ILE A 1 329 ? 23.433 8.847 -30.962 1.00 13.81 324 ILE A O 1
ATOM 2401 N N . GLY A 1 330 ? 22.912 6.688 -31.291 1.00 13.37 325 GLY A N 1
ATOM 2402 C CA . GLY A 1 330 ? 21.609 7.020 -31.839 1.00 14.80 325 GLY A CA 1
ATOM 2403 C C . GLY A 1 330 ? 21.607 7.564 -33.250 1.00 16.11 325 GLY A C 1
ATOM 2404 O O . GLY A 1 330 ? 20.637 8.218 -33.644 1.00 13.63 325 GLY A O 1
ATOM 2405 N N . MET A 1 331 ? 22.656 7.306 -34.032 1.00 11.89 326 MET A N 1
ATOM 2406 C CA . MET A 1 331 ? 22.721 7.762 -35.413 1.00 14.36 326 MET A CA 1
ATOM 2407 C C . MET A 1 331 ? 22.151 6.701 -36.350 1.00 16.34 326 MET A C 1
ATOM 2408 O O . MET A 1 331 ? 22.312 5.498 -36.123 1.00 15.27 326 MET A O 1
ATOM 2413 N N . ARG A 1 332 ? 21.498 7.168 -37.417 1.00 14.82 327 ARG A N 1
ATOM 2414 C CA . ARG A 1 332 ? 20.831 6.291 -38.379 1.00 13.59 327 ARG A CA 1
ATOM 2415 C C . ARG A 1 332 ? 21.761 5.228 -38.932 1.00 16.33 327 ARG A C 1
ATOM 2416 O O . ARG A 1 332 ? 22.869 5.528 -39.382 1.00 15.26 327 ARG A O 1
ATOM 2424 N N . THR A 1 333 ? 21.283 3.982 -38.937 1.00 14.93 328 THR A N 1
ATOM 2425 C CA . THR A 1 333 ? 21.947 2.895 -39.644 1.00 18.26 328 THR A CA 1
ATOM 2426 C C . THR A 1 333 ? 21.216 2.501 -40.922 1.00 19.82 328 THR A C 1
ATOM 2427 O O . THR A 1 333 ? 21.753 1.721 -41.711 1.00 16.33 328 THR A O 1
ATOM 2431 N N . GLY A 1 334 ? 20.021 3.033 -41.154 1.00 15.18 329 GLY A N 1
ATOM 2432 C CA . GLY A 1 334 ? 19.232 2.650 -42.308 1.00 16.74 329 GLY A CA 1
ATOM 2433 C C . GLY A 1 334 ? 18.211 3.720 -42.614 1.00 19.06 329 GLY A C 1
ATOM 2434 O O . GLY A 1 334 ? 18.133 4.754 -41.940 1.00 12.53 329 GLY A O 1
ATOM 2435 N N . LEU A 1 335 ? 17.419 3.446 -43.654 1.00 13.69 330 LEU A N 1
ATOM 2436 C CA . LEU A 1 335 ? 16.408 4.373 -44.137 1.00 16.14 330 LEU A CA 1
ATOM 2437 C C . LEU A 1 335 ? 15.044 3.720 -44.271 1.00 17.07 330 LEU A C 1
ATOM 2438 O O . LEU A 1 335 ? 14.177 4.283 -44.947 1.00 15.66 330 LEU A O 1
ATOM 2443 N N . LYS A 1 336 ? 14.850 2.533 -43.691 1.00 15.73 331 LYS A N 1
ATOM 2444 C CA . LYS A 1 336 ? 13.596 1.807 -43.888 1.00 15.38 331 LYS A CA 1
ATOM 2445 C C . LYS A 1 336 ? 12.381 2.634 -43.471 1.00 18.82 331 LYS A C 1
ATOM 2446 O O . LYS A 1 336 ? 11.335 2.583 -44.127 1.00 17.30 331 LYS A O 1
ATOM 2452 N N . ASP A 1 337 ? 12.498 3.407 -42.389 1.00 17.50 332 ASP A N 1
ATOM 2453 C CA . ASP A 1 337 ? 11.367 4.191 -41.907 1.00 18.50 332 ASP A CA 1
ATOM 2454 C C . ASP A 1 337 ? 10.965 5.299 -42.868 1.00 18.62 332 ASP A C 1
ATOM 2455 O O . ASP A 1 337 ? 9.874 5.859 -42.709 1.00 16.95 332 ASP A O 1
ATOM 2460 N N . LEU A 1 338 ? 11.807 5.628 -43.855 1.00 15.30 333 LEU A N 1
ATOM 2461 C CA . LEU A 1 338 ? 11.439 6.653 -44.825 1.00 13.63 333 LEU A CA 1
ATOM 2462 C C . LEU A 1 338 ? 10.429 6.152 -45.843 1.00 15.12 333 LEU A C 1
ATOM 2463 O O . LEU A 1 338 ? 9.838 6.973 -46.556 1.00 14.06 333 LEU A O 1
ATOM 2468 N N . ASN A 1 339 ? 10.246 4.835 -45.935 1.00 14.67 334 ASN A N 1
ATOM 2469 C CA . ASN A 1 339 ? 9.370 4.213 -46.933 1.00 18.14 334 ASN A CA 1
ATOM 2470 C C . ASN A 1 339 ? 9.629 4.754 -48.338 1.00 20.50 334 ASN A C 1
ATOM 2471 O O . ASN A 1 339 ? 8.704 5.119 -49.074 1.00 16.02 334 ASN A O 1
ATOM 2476 N N . LEU A 1 340 ? 10.910 4.790 -48.712 1.00 15.34 335 LEU A N 1
ATOM 2477 C CA . LEU A 1 340 ? 11.314 5.397 -49.974 1.00 17.23 335 LEU A CA 1
ATOM 2478 C C . LEU A 1 340 ? 10.697 4.657 -51.150 1.00 18.50 335 LEU A C 1
ATOM 2479 O O . LEU A 1 340 ? 10.664 3.424 -51.176 1.00 19.51 335 LEU A O 1
ATOM 2484 N N . THR A 1 341 ? 10.215 5.424 -52.127 1.00 18.85 336 THR A N 1
ATOM 2485 C CA . THR A 1 341 ? 9.732 4.858 -53.375 1.00 17.46 336 THR A CA 1
ATOM 2486 C C . THR A 1 341 ? 10.895 4.635 -54.337 1.00 24.75 336 THR A C 1
ATOM 2487 O O . THR A 1 341 ? 12.004 5.139 -54.138 1.00 18.03 336 THR A O 1
ATOM 2491 N N . GLU A 1 342 ? 10.631 3.870 -55.401 1.00 20.97 337 GLU A N 1
ATOM 2492 C CA . GLU A 1 342 ? 11.657 3.681 -56.421 1.00 23.56 337 GLU A CA 1
ATOM 2493 C C . GLU A 1 342 ? 12.059 5.011 -57.041 1.00 19.67 337 GLU A C 1
ATOM 2494 O O . GLU A 1 342 ? 13.239 5.232 -57.330 1.00 21.23 337 GLU A O 1
ATOM 2500 N N . GLU A 1 343 ? 11.102 5.926 -57.225 1.00 19.46 338 GLU A N 1
ATOM 2501 C CA . GLU A 1 343 ? 11.451 7.237 -57.755 1.00 18.64 338 GLU A CA 1
ATOM 2502 C C . GLU A 1 343 ? 12.373 7.983 -56.796 1.00 23.45 338 GLU A C 1
ATOM 2503 O O . GLU A 1 343 ? 13.324 8.639 -57.227 1.00 20.08 338 GLU A O 1
ATOM 2505 N N . GLN A 1 344 ? 12.117 7.882 -55.490 1.00 19.17 339 GLN A N 1
ATOM 2506 C CA . GLN A 1 344 ? 12.966 8.568 -54.523 1.00 19.59 339 GLN A CA 1
ATOM 2507 C C . GLN A 1 344 ? 14.370 7.973 -54.500 1.00 17.32 339 GLN A C 1
ATOM 2508 O O . GLN A 1 344 ? 15.363 8.701 -54.357 1.00 18.46 339 GLN A O 1
ATOM 2514 N N . ILE A 1 345 ? 14.471 6.649 -54.590 1.00 15.01 340 ILE A N 1
ATOM 2515 C CA . ILE A 1 345 ? 15.792 6.027 -54.637 1.00 16.77 340 ILE A CA 1
ATOM 2516 C C . ILE A 1 345 ? 16.537 6.482 -55.879 1.00 22.87 340 ILE A C 1
ATOM 2517 O O . ILE A 1 345 ? 17.719 6.839 -55.814 1.00 21.97 340 ILE A O 1
ATOM 2522 N N . ALA A 1 346 ? 15.846 6.529 -57.024 1.00 21.28 341 ALA A N 1
ATOM 2523 C CA . ALA A 1 346 ? 16.495 7.011 -58.236 1.00 19.98 341 ALA A CA 1
ATOM 2524 C C . ALA A 1 346 ? 16.950 8.456 -58.086 1.00 23.32 341 ALA A C 1
ATOM 2525 O O . ALA A 1 346 ? 17.997 8.828 -58.618 1.00 20.93 341 ALA A O 1
ATOM 2527 N N . ASP A 1 347 ? 16.190 9.281 -57.358 1.00 20.67 342 ASP A N 1
ATOM 2528 C CA . ASP A 1 347 ? 16.637 10.646 -57.083 1.00 19.99 342 ASP A CA 1
ATOM 2529 C C . ASP A 1 347 ? 17.920 10.652 -56.261 1.00 21.74 342 ASP A C 1
ATOM 2530 O O . ASP A 1 347 ? 18.827 11.452 -56.520 1.00 19.28 342 ASP A O 1
ATOM 2535 N N . LEU A 1 348 ? 17.987 9.812 -55.223 1.00 17.55 343 LEU A N 1
ATOM 2536 C CA . LEU A 1 348 ? 19.206 9.744 -54.422 1.00 18.32 343 LEU A CA 1
ATOM 2537 C C . LEU A 1 348 ? 20.399 9.326 -55.274 1.00 17.77 343 LEU A C 1
ATOM 2538 O O . LEU A 1 348 ? 21.477 9.929 -55.186 1.00 19.00 343 LEU A O 1
ATOM 2543 N N . VAL A 1 349 ? 20.218 8.299 -56.110 1.00 18.42 344 VAL A N 1
ATOM 2544 C CA . VAL A 1 349 ? 21.292 7.837 -56.991 1.00 24.53 344 VAL A CA 1
ATOM 2545 C C . VAL A 1 349 ? 21.782 8.972 -57.873 1.00 25.07 344 VAL A C 1
ATOM 2546 O O . VAL A 1 349 ? 22.991 9.194 -58.027 1.00 22.73 344 VAL A O 1
ATOM 2550 N N . ARG A 1 350 ? 20.847 9.702 -58.475 1.00 21.03 345 ARG A N 1
ATOM 2551 C CA . ARG A 1 350 ? 21.217 10.741 -59.431 1.00 22.25 345 ARG A CA 1
ATOM 2552 C C . ARG A 1 350 ? 21.936 11.895 -58.753 1.00 20.77 345 ARG A C 1
ATOM 2553 O O . ARG A 1 350 ? 22.993 12.339 -59.216 1.00 23.53 345 ARG A O 1
ATOM 2561 N N . ILE A 1 351 ? 21.375 12.409 -57.655 1.00 19.17 346 ILE A N 1
ATOM 2562 C CA . ILE A 1 351 ? 21.944 13.596 -57.032 1.00 16.89 346 ILE A CA 1
ATOM 2563 C C . ILE A 1 351 ? 23.234 13.278 -56.280 1.00 19.88 346 ILE A C 1
ATOM 2564 O O . ILE A 1 351 ? 24.053 14.178 -56.057 1.00 24.01 346 ILE A O 1
ATOM 2569 N N . SER A 1 352 ? 23.449 12.017 -55.900 1.00 17.91 347 SER A N 1
ATOM 2570 C CA . SER A 1 352 ? 24.679 11.648 -55.196 1.00 19.75 347 SER A CA 1
ATOM 2571 C C . SER A 1 352 ? 25.917 11.728 -56.082 1.00 22.68 347 SER A C 1
ATOM 2572 O O . SER A 1 352 ? 27.037 11.749 -55.557 1.00 22.38 347 SER A O 1
ATOM 2575 N N . ARG A 1 353 ? 25.751 11.740 -57.406 1.00 21.76 348 ARG A N 1
ATOM 2576 C CA . ARG A 1 353 ? 26.872 11.921 -58.329 1.00 24.02 348 ARG A CA 1
ATOM 2577 C C . ARG A 1 353 ? 27.244 13.403 -58.342 1.00 28.72 348 ARG A C 1
ATOM 2578 O O . ARG A 1 353 ? 26.859 14.176 -59.221 1.00 28.18 348 ARG A O 1
ATOM 2586 N N . HIS A 1 354 ? 27.984 13.802 -57.332 1.00 27.88 349 HIS A N 1
ATOM 2587 C CA . HIS A 1 354 ? 28.651 15.044 -56.976 1.00 30.49 349 HIS A CA 1
ATOM 2588 C C . HIS A 1 354 ? 30.142 14.928 -57.294 1.00 25.52 349 HIS A C 1
ATOM 2589 O O . HIS A 1 354 ? 30.682 13.818 -57.315 1.00 23.16 349 HIS A O 1
ATOM 2596 N N . PRO A 1 355 ? 30.849 16.032 -57.584 1.00 29.10 350 PRO A N 1
ATOM 2597 C CA . PRO A 1 355 ? 32.287 15.913 -57.902 1.00 28.19 350 PRO A CA 1
ATOM 2598 C C . PRO A 1 355 ? 33.095 15.220 -56.822 1.00 25.16 350 PRO A C 1
ATOM 2599 O O . PRO A 1 355 ? 34.076 14.538 -57.140 1.00 24.73 350 PRO A O 1
ATOM 2603 N N . ASN A 1 356 ? 32.693 15.361 -55.554 1.00 27.24 351 ASN A N 1
ATOM 2604 C CA . ASN A 1 356 ? 33.370 14.680 -54.455 1.00 25.80 351 ASN A CA 1
ATOM 2605 C C . ASN A 1 356 ? 33.343 13.167 -54.609 1.00 25.28 351 ASN A C 1
ATOM 2606 O O . ASN A 1 356 ? 34.269 12.481 -54.154 1.00 23.96 351 ASN A O 1
ATOM 2611 N N . LEU A 1 357 ? 32.283 12.624 -55.214 1.00 20.93 352 LEU A N 1
ATOM 2612 C CA . LEU A 1 357 ? 32.205 11.178 -55.396 1.00 20.50 352 LEU A CA 1
ATOM 2613 C C . LEU A 1 357 ? 33.430 10.640 -56.133 1.00 22.73 352 LEU A C 1
ATOM 2614 O O . LEU A 1 357 ? 33.866 9.507 -55.881 1.00 21.33 352 LEU A O 1
ATOM 2619 N N . TYR A 1 358 ? 34.010 11.439 -57.025 1.00 20.43 353 TYR A N 1
ATOM 2620 C CA . TYR A 1 358 ? 35.153 10.984 -57.805 1.00 25.52 353 TYR A CA 1
ATOM 2621 C C . TYR A 1 358 ? 36.450 10.973 -57.007 1.00 22.16 353 TYR A C 1
ATOM 2622 O O . TYR A 1 358 ? 37.445 10.421 -57.487 1.00 26.50 353 TYR A O 1
ATOM 2631 N N . ASN A 1 359 ? 36.465 11.568 -55.812 1.00 24.30 354 ASN A N 1
ATOM 2632 C CA . ASN A 1 359 ? 37.599 11.465 -54.900 1.00 24.03 354 ASN A CA 1
ATOM 2633 C C . ASN A 1 359 ? 37.665 10.127 -54.168 1.00 21.98 354 ASN A C 1
ATOM 2634 O O . ASN A 1 359 ? 38.676 9.849 -53.506 1.00 20.51 354 ASN A O 1
ATOM 2639 N N . ASN A 1 360 ? 36.621 9.303 -54.245 1.00 19.67 355 ASN A N 1
ATOM 2640 C CA . ASN A 1 360 ? 36.668 7.995 -53.605 1.00 20.91 355 ASN A CA 1
ATOM 2641 C C . ASN A 1 360 ? 37.734 7.136 -54.279 1.00 23.14 355 ASN A C 1
ATOM 2642 O O . ASN A 1 360 ? 37.866 7.168 -55.504 1.00 20.79 355 ASN A O 1
ATOM 2647 N N . PRO A 1 361 ? 38.518 6.370 -53.511 1.00 20.46 356 PRO A N 1
ATOM 2648 C CA . PRO A 1 361 ? 39.634 5.627 -54.127 1.00 24.57 356 PRO A CA 1
ATOM 2649 C C . PRO A 1 361 ? 39.172 4.494 -55.023 1.00 28.71 356 PRO A C 1
ATOM 2650 O O . PRO A 1 361 ? 39.923 4.093 -55.921 1.00 29.41 356 PRO A O 1
ATOM 2654 N N . VAL A 1 362 ? 37.961 3.984 -54.810 1.00 21.21 357 VAL A N 1
ATOM 2655 C CA . VAL A 1 362 ? 37.323 2.981 -55.658 1.00 18.39 357 VAL A CA 1
ATOM 2656 C C . VAL A 1 362 ? 36.228 3.671 -56.465 1.00 20.22 357 VAL A C 1
ATOM 2657 O O . VAL A 1 362 ? 35.488 4.505 -55.927 1.00 19.38 357 VAL A O 1
ATOM 2661 N N . GLU A 1 363 ? 36.113 3.332 -57.753 1.00 20.86 358 GLU A N 1
ATOM 2662 C CA . GLU A 1 363 ? 35.066 3.944 -58.566 1.00 21.35 358 GLU A CA 1
ATOM 2663 C C . GLU A 1 363 ? 33.691 3.557 -58.036 1.00 17.64 358 GLU A C 1
ATOM 2664 O O . GLU A 1 363 ? 33.395 2.372 -57.863 1.00 18.10 358 GLU A O 1
ATOM 2670 N N . ILE A 1 364 ? 32.851 4.552 -57.783 1.00 19.84 359 ILE A N 1
ATOM 2671 C CA . ILE A 1 364 ? 31.481 4.316 -57.344 1.00 20.55 359 ILE A CA 1
ATOM 2672 C C . ILE A 1 364 ? 30.577 4.535 -58.550 1.00 17.69 359 ILE A C 1
ATOM 2673 O O . ILE A 1 364 ? 30.343 5.674 -58.966 1.00 20.27 359 ILE A O 1
ATOM 2678 N N . THR A 1 365 ? 30.074 3.443 -59.110 1.00 17.63 360 THR A N 1
ATOM 2679 C CA . THR A 1 365 ? 29.232 3.506 -60.294 1.00 21.12 360 THR A CA 1
ATOM 2680 C C . THR A 1 365 ? 27.777 3.775 -59.910 1.00 24.81 360 THR A C 1
ATOM 2681 O O . THR A 1 365 ? 27.390 3.706 -58.741 1.00 24.29 360 THR A O 1
ATOM 2685 N N . ASP A 1 366 ? 26.957 4.076 -60.919 1.00 19.62 361 ASP A N 1
ATOM 2686 C CA . ASP A 1 366 ? 25.536 4.282 -60.659 1.00 24.37 361 ASP A CA 1
ATOM 2687 C C . ASP A 1 366 ? 24.893 3.008 -60.145 1.00 20.63 361 ASP A C 1
ATOM 2688 O O . ASP A 1 366 ? 24.048 3.051 -59.251 1.00 21.77 361 ASP A O 1
ATOM 2693 N N . ASP A 1 367 ? 25.280 1.861 -60.702 1.00 23.26 362 ASP A N 1
ATOM 2694 C CA . ASP A 1 367 ? 24.737 0.599 -60.229 1.00 24.48 362 ASP A CA 1
ATOM 2695 C C . ASP A 1 367 ? 25.098 0.358 -58.769 1.00 26.97 362 ASP A C 1
ATOM 2696 O O . ASP A 1 367 ? 24.292 -0.188 -58.007 1.00 21.82 362 ASP A O 1
ATOM 2701 N N . MET A 1 368 ? 26.312 0.750 -58.362 1.00 22.70 363 MET A N 1
ATOM 2702 C CA . MET A 1 368 ? 26.697 0.606 -56.961 1.00 17.07 363 MET A CA 1
ATOM 2703 C C . MET A 1 368 ? 25.890 1.536 -56.065 1.00 14.35 363 MET A C 1
ATOM 2704 O O . MET A 1 368 ? 25.496 1.141 -54.965 1.00 17.82 363 MET A O 1
ATOM 2709 N N . LEU A 1 369 ? 25.651 2.776 -56.504 1.00 18.46 364 LEU A N 1
ATOM 2710 C CA . LEU A 1 369 ? 24.784 3.670 -55.733 1.00 17.74 364 LEU A CA 1
ATOM 2711 C C . LEU A 1 369 ? 23.376 3.100 -55.620 1.00 22.50 364 LEU A C 1
ATOM 2712 O O . LEU A 1 369 ? 22.766 3.126 -54.544 1.00 19.04 364 LEU A O 1
ATOM 2717 N N . ASP A 1 370 ? 22.842 2.589 -56.728 1.00 22.00 365 ASP A N 1
ATOM 2718 C CA . ASP A 1 370 ? 21.518 1.980 -56.703 1.00 22.24 365 ASP A CA 1
ATOM 2719 C C . ASP A 1 370 ? 21.473 0.804 -55.740 1.00 20.83 365 ASP A C 1
ATOM 2720 O O . ASP A 1 370 ? 20.506 0.643 -54.984 1.00 15.44 365 ASP A O 1
ATOM 2725 N N . THR A 1 371 ? 22.516 -0.029 -55.745 1.00 21.35 366 THR A N 1
ATOM 2726 C CA . THR A 1 371 ? 22.572 -1.133 -54.792 1.00 20.71 366 THR A CA 1
ATOM 2727 C C . THR A 1 371 ? 22.632 -0.617 -53.357 1.00 21.88 366 THR A C 1
ATOM 2728 O O . THR A 1 371 ? 21.927 -1.122 -52.473 1.00 17.09 366 THR A O 1
ATOM 2732 N N . MET A 1 372 ? 23.461 0.398 -53.106 1.00 16.66 367 MET A N 1
ATOM 2733 C CA . MET A 1 372 ? 23.594 0.895 -51.739 1.00 14.18 367 MET A CA 1
ATOM 2734 C C . MET A 1 372 ? 22.273 1.469 -51.242 1.00 16.47 367 MET A C 1
ATOM 2735 O O . MET A 1 372 ? 21.829 1.167 -50.133 1.00 14.94 367 MET A O 1
ATOM 2740 N N . TYR A 1 373 ? 21.618 2.280 -52.068 1.00 14.09 368 TYR A N 1
ATOM 2741 C CA . TYR A 1 373 ? 20.401 2.937 -51.607 1.00 18.16 368 TYR A CA 1
ATOM 2742 C C . TYR A 1 373 ? 19.242 1.959 -51.439 1.00 19.73 368 TYR A C 1
ATOM 2743 O O . TYR A 1 373 ? 18.399 2.145 -50.545 1.00 16.95 368 TYR A O 1
ATOM 2752 N N . HIS A 1 374 ? 19.176 0.914 -52.266 1.00 17.12 369 HIS A N 1
ATOM 2753 C CA . HIS A 1 374 ? 18.171 -0.117 -52.018 1.00 19.76 369 HIS A CA 1
ATOM 2754 C C . HIS A 1 374 ? 18.470 -0.871 -50.732 1.00 20.41 369 HIS A C 1
ATOM 2755 O O . HIS A 1 374 ? 17.547 -1.244 -49.997 1.00 19.76 369 HIS A O 1
ATOM 2762 N N . TYR A 1 375 ? 19.751 -1.122 -50.457 1.00 16.84 370 TYR A N 1
ATOM 2763 C CA . TYR A 1 375 ? 20.132 -1.741 -49.194 1.00 21.50 370 TYR A CA 1
ATOM 2764 C C . TYR A 1 375 ? 19.688 -0.876 -48.015 1.00 19.72 370 TYR A C 1
ATOM 2765 O O . TYR A 1 375 ? 19.048 -1.365 -47.077 1.00 19.73 370 TYR A O 1
ATOM 2774 N N . LEU A 1 376 ? 19.993 0.425 -48.061 1.00 16.70 371 LEU A N 1
ATOM 2775 C CA . LEU A 1 376 ? 19.629 1.303 -46.950 1.00 17.06 371 LEU A CA 1
ATOM 2776 C C . LEU A 1 376 ? 18.115 1.429 -46.811 1.00 18.52 371 LEU A C 1
ATOM 2777 O O . LEU A 1 376 ? 17.588 1.456 -45.686 1.00 16.84 371 LEU A O 1
ATOM 2782 N N . ALA A 1 377 ? 17.400 1.485 -47.945 1.00 16.87 372 ALA A N 1
ATOM 2783 C CA . ALA A 1 377 ? 15.947 1.635 -47.929 1.00 19.32 372 ALA A CA 1
ATOM 2784 C C . ALA A 1 377 ? 15.238 0.454 -47.280 1.00 21.98 372 ALA A C 1
ATOM 2785 O O . ALA A 1 377 ? 14.077 0.595 -46.870 1.00 19.10 372 ALA A O 1
ATOM 2787 N N . SER A 1 378 ? 15.896 -0.701 -47.169 1.00 17.85 373 SER A N 1
ATOM 2788 C CA . SER A 1 378 ? 15.289 -1.877 -46.562 1.00 20.48 373 SER A CA 1
ATOM 2789 C C . SER A 1 378 ? 15.977 -2.277 -45.258 1.00 21.44 373 SER A C 1
ATOM 2790 O O . SER A 1 378 ? 15.790 -3.399 -44.781 1.00 23.38 373 SER A O 1
ATOM 2793 N N . THR A 1 379 ? 16.770 -1.378 -44.675 1.00 17.85 374 THR A N 1
ATOM 2794 C CA . THR A 1 379 ? 17.517 -1.605 -43.441 1.00 18.99 374 THR A CA 1
ATOM 2795 C C . THR A 1 379 ? 17.034 -0.637 -42.364 1.00 18.48 374 THR A C 1
ATOM 2796 O O . THR A 1 379 ? 16.876 0.555 -42.629 1.00 17.03 374 THR A O 1
ATOM 2800 N N . ASP A 1 380 ? 16.828 -1.133 -41.141 1.00 20.67 375 ASP A N 1
ATOM 2801 C CA . ASP A 1 380 ? 16.346 -0.278 -40.045 1.00 23.35 375 ASP A CA 1
ATOM 2802 C C . ASP A 1 380 ? 17.403 0.761 -39.642 1.00 25.33 375 ASP A C 1
ATOM 2803 O O . ASP A 1 380 ? 17.090 1.901 -39.293 1.00 24.99 375 ASP A O 1
ATOM 2808 N N . GLY B 1 5 ? 37.101 -3.649 -19.588 1.00 45.62 0 GLY B N 1
ATOM 2809 C CA . GLY B 1 5 ? 37.281 -3.293 -18.191 1.00 38.08 0 GLY B CA 1
ATOM 2810 C C . GLY B 1 5 ? 36.016 -2.838 -17.487 1.00 43.87 0 GLY B C 1
ATOM 2811 O O . GLY B 1 5 ? 35.221 -2.081 -18.046 1.00 44.01 0 GLY B O 1
ATOM 2812 N N . MET B 1 6 ? 35.826 -3.284 -16.249 1.00 28.79 1 MET B N 1
ATOM 2813 C CA . MET B 1 6 ? 34.619 -2.953 -15.512 1.00 33.20 1 MET B CA 1
ATOM 2814 C C . MET B 1 6 ? 34.879 -1.870 -14.472 1.00 25.61 1 MET B C 1
ATOM 2815 O O . MET B 1 6 ? 36.000 -1.690 -13.990 1.00 23.12 1 MET B O 1
ATOM 2820 N N . LEU B 1 7 ? 33.824 -1.125 -14.161 1.00 22.80 2 LEU B N 1
ATOM 2821 C CA . LEU B 1 7 ? 33.828 -0.108 -13.119 1.00 20.27 2 LEU B CA 1
ATOM 2822 C C . LEU B 1 7 ? 32.687 -0.409 -12.169 1.00 24.26 2 LEU B C 1
ATOM 2823 O O . LEU B 1 7 ? 31.576 -0.717 -12.610 1.00 24.28 2 LEU B O 1
ATOM 2828 N N . TRP B 1 8 ? 32.954 -0.321 -10.870 1.00 16.83 3 TRP B N 1
ATOM 2829 C CA . TRP B 1 8 ? 31.872 -0.495 -9.909 1.00 19.57 3 TRP B CA 1
ATOM 2830 C C . TRP B 1 8 ? 32.226 0.204 -8.607 1.00 21.62 3 TRP B C 1
ATOM 2831 O O . TRP B 1 8 ? 33.391 0.497 -8.330 1.00 19.59 3 TRP B O 1
ATOM 2842 N N . ASP B 1 9 ? 31.185 0.488 -7.827 1.00 21.25 4 ASP B N 1
ATOM 2843 C CA . ASP B 1 9 ? 31.292 1.112 -6.517 1.00 21.52 4 ASP B CA 1
ATOM 2844 C C . ASP B 1 9 ? 30.572 0.220 -5.524 1.00 22.82 4 ASP B C 1
ATOM 2845 O O . ASP B 1 9 ? 29.376 -0.050 -5.690 1.00 24.94 4 ASP B O 1
ATOM 2850 N N . TYR B 1 10 ? 31.290 -0.234 -4.502 1.00 23.55 5 TYR B N 1
ATOM 2851 C CA . TYR B 1 10 ? 30.723 -1.084 -3.467 1.00 20.63 5 TYR B CA 1
ATOM 2852 C C . TYR B 1 10 ? 30.756 -0.368 -2.125 1.00 25.39 5 TYR B C 1
ATOM 2853 O O . TYR B 1 10 ? 31.804 0.128 -1.702 1.00 22.70 5 TYR B O 1
ATOM 2862 N N . ALA B 1 11 ? 29.609 -0.338 -1.451 1.00 21.15 6 ALA B N 1
ATOM 2863 C CA . ALA B 1 11 ? 29.515 0.220 -0.110 1.00 23.00 6 ALA B CA 1
ATOM 2864 C C . ALA B 1 11 ? 28.422 -0.541 0.620 1.00 31.53 6 ALA B C 1
ATOM 2865 O O . ALA B 1 11 ? 27.318 -0.710 0.088 1.00 29.44 6 ALA B O 1
ATOM 2867 N N . GLN B 1 12 ? 28.738 -1.004 1.825 1.00 27.07 7 GLN B N 1
ATOM 2868 C CA . GLN B 1 12 ? 27.805 -1.785 2.633 1.00 20.24 7 GLN B CA 1
ATOM 2869 C C . GLN B 1 12 ? 28.018 -1.390 4.079 1.00 20.93 7 GLN B C 1
ATOM 2870 O O . GLN B 1 12 ? 28.775 -2.040 4.807 1.00 24.30 7 GLN B O 1
ATOM 2876 N N . PRO B 1 13 ? 27.346 -0.335 4.541 1.00 18.35 8 PRO B N 1
ATOM 2877 C CA . PRO B 1 13 ? 27.656 0.229 5.860 1.00 24.49 8 PRO B CA 1
ATOM 2878 C C . PRO B 1 13 ? 26.957 -0.435 7.039 1.00 23.09 8 PRO B C 1
ATOM 2879 O O . PRO B 1 13 ? 27.190 -0.013 8.178 1.00 22.39 8 PRO B O 1
ATOM 2883 N N . VAL B 1 14 ? 26.117 -1.444 6.827 1.00 20.93 9 VAL B N 1
ATOM 2884 C CA . VAL B 1 14 ? 25.392 -2.071 7.929 1.00 17.05 9 VAL B CA 1
ATOM 2885 C C . VAL B 1 14 ? 26.261 -3.165 8.540 1.00 21.18 9 VAL B C 1
ATOM 2886 O O . VAL B 1 14 ? 26.774 -4.031 7.827 1.00 23.47 9 VAL B O 1
ATOM 2890 N N . THR B 1 15 ? 26.427 -3.128 9.862 1.00 19.37 10 THR B N 1
ATOM 2891 C CA . THR B 1 15 ? 27.023 -4.246 10.585 1.00 19.80 10 THR B CA 1
ATOM 2892 C C . THR B 1 15 ? 25.978 -5.339 10.781 1.00 17.58 10 THR B C 1
ATOM 2893 O O . THR B 1 15 ? 24.857 -5.067 11.218 1.00 21.95 10 THR B O 1
ATOM 2897 N N . ILE B 1 16 ? 26.323 -6.570 10.428 1.00 16.78 11 ILE B N 1
ATOM 2898 C CA . ILE B 1 16 ? 25.401 -7.692 10.527 1.00 16.62 11 ILE B CA 1
ATOM 2899 C C . ILE B 1 16 ? 25.853 -8.586 11.672 1.00 21.69 11 ILE B C 1
ATOM 2900 O O . ILE B 1 16 ? 27.005 -9.042 11.695 1.00 18.50 11 ILE B O 1
ATOM 2905 N N . ARG B 1 17 ? 24.949 -8.822 12.625 1.00 15.16 12 ARG B N 1
ATOM 2906 C CA . ARG B 1 17 ? 25.113 -9.819 13.680 1.00 17.64 12 ARG B CA 1
ATOM 2907 C C . ARG B 1 17 ? 24.144 -10.954 13.387 1.00 17.84 12 ARG B C 1
ATOM 2908 O O . ARG B 1 17 ? 22.928 -10.789 13.545 1.00 21.94 12 ARG B O 1
ATOM 2916 N N . PHE B 1 18 ? 24.670 -12.096 12.953 1.00 15.97 13 PHE B N 1
ATOM 2917 C CA . PHE B 1 18 ? 23.858 -13.243 12.571 1.00 15.23 13 PHE B CA 1
ATOM 2918 C C . PHE B 1 18 ? 23.919 -14.309 13.651 1.00 16.92 13 PHE B C 1
ATOM 2919 O O . PHE B 1 18 ? 25.009 -14.686 14.092 1.00 17.58 13 PHE B O 1
ATOM 2927 N N . GLY B 1 19 ? 22.756 -14.817 14.050 1.00 16.67 14 GLY B N 1
ATOM 2928 C CA . GLY B 1 19 ? 22.743 -16.049 14.810 1.00 21.34 14 GLY B CA 1
ATOM 2929 C C . GLY B 1 19 ? 21.492 -16.275 15.630 1.00 17.08 14 GLY B C 1
ATOM 2930 O O . GLY B 1 19 ? 20.823 -15.326 16.045 1.00 17.98 14 GLY B O 1
ATOM 2931 N N . LYS B 1 20 ? 21.178 -17.542 15.872 1.00 15.77 15 LYS B N 1
ATOM 2932 C CA . LYS B 1 20 ? 19.996 -17.891 16.649 1.00 18.01 15 LYS B CA 1
ATOM 2933 C C . LYS B 1 20 ? 20.114 -17.312 18.057 1.00 21.81 15 LYS B C 1
ATOM 2934 O O . LYS B 1 20 ? 21.158 -17.426 18.704 1.00 20.24 15 LYS B O 1
ATOM 2940 N N . GLY B 1 21 ? 19.064 -16.627 18.505 1.00 19.35 16 GLY B N 1
ATOM 2941 C CA . GLY B 1 21 ? 19.055 -16.014 19.815 1.00 22.42 16 GLY B CA 1
ATOM 2942 C C . GLY B 1 21 ? 19.713 -14.654 19.919 1.00 21.78 16 GLY B C 1
ATOM 2943 O O . GLY B 1 21 ? 19.658 -14.044 20.991 1.00 21.59 16 GLY B O 1
ATOM 2944 N N . ARG B 1 22 ? 20.328 -14.140 18.850 1.00 19.47 17 ARG B N 1
ATOM 2945 C CA . ARG B 1 22 ? 21.119 -12.929 19.022 1.00 17.10 17 ARG B CA 1
ATOM 2946 C C . ARG B 1 22 ? 20.275 -11.661 19.128 1.00 18.02 17 ARG B C 1
ATOM 2947 O O . ARG B 1 22 ? 20.825 -10.614 19.475 1.00 19.15 17 ARG B O 1
ATOM 2955 N N . ALA B 1 23 ? 18.955 -11.731 18.891 1.00 18.67 18 ALA B N 1
ATOM 2956 C CA . ALA B 1 23 ? 18.079 -10.611 19.219 1.00 23.06 18 ALA B CA 1
ATOM 2957 C C . ALA B 1 23 ? 18.192 -10.205 20.684 1.00 21.80 18 ALA B C 1
ATOM 2958 O O . ALA B 1 23 ? 17.839 -9.076 21.033 1.00 24.28 18 ALA B O 1
ATOM 2960 N N . MET B 1 24 ? 18.694 -11.092 21.544 1.00 22.57 19 MET B N 1
ATOM 2961 C CA . MET B 1 24 ? 18.932 -10.772 22.947 1.00 26.24 19 MET B CA 1
ATOM 2962 C C . MET B 1 24 ? 20.149 -9.886 23.165 1.00 28.52 19 MET B C 1
ATOM 2963 O O . MET B 1 24 ? 20.493 -9.625 24.325 1.00 30.81 19 MET B O 1
ATOM 2968 N N . GLU B 1 25 ? 20.810 -9.431 22.095 1.00 24.38 20 GLU B N 1
ATOM 2969 C CA . GLU B 1 25 ? 22.052 -8.670 22.178 1.00 24.52 20 GLU B CA 1
ATOM 2970 C C . GLU B 1 25 ? 21.849 -7.176 21.994 1.00 28.96 20 GLU B C 1
ATOM 2971 O O . GLU B 1 25 ? 22.837 -6.437 21.888 1.00 25.68 20 GLU B O 1
ATOM 2977 N N . ILE B 1 26 ? 20.595 -6.711 21.951 1.00 21.59 21 ILE B N 1
ATOM 2978 C CA . ILE B 1 26 ? 20.328 -5.278 21.812 1.00 20.35 21 ILE B CA 1
ATOM 2979 C C . ILE B 1 26 ? 21.090 -4.479 22.863 1.00 22.90 21 ILE B C 1
ATOM 2980 O O . ILE B 1 26 ? 21.686 -3.440 22.558 1.00 23.13 21 ILE B O 1
ATOM 2985 N N . LYS B 1 27 ? 21.104 -4.960 24.112 1.00 25.85 22 LYS B N 1
ATOM 2986 C CA . LYS B 1 27 ? 21.745 -4.193 25.177 1.00 25.93 22 LYS B CA 1
ATOM 2987 C C . LYS B 1 27 ? 23.245 -4.056 24.946 1.00 26.19 22 LYS B C 1
ATOM 2988 O O . LYS B 1 27 ? 23.826 -3.019 25.280 1.00 30.95 22 LYS B O 1
ATOM 2994 N N . ASP B 1 28 ? 23.882 -5.073 24.358 1.00 26.76 23 ASP B N 1
ATOM 2995 C CA . ASP B 1 28 ? 25.310 -4.985 24.060 1.00 30.15 23 ASP B CA 1
ATOM 2996 C C . ASP B 1 28 ? 25.594 -3.894 23.040 1.00 32.00 23 ASP B C 1
ATOM 2997 O O . ASP B 1 28 ? 26.571 -3.148 23.175 1.00 29.31 23 ASP B O 1
ATOM 3002 N N . ILE B 1 29 ? 24.749 -3.784 22.010 1.00 30.39 24 ILE B N 1
ATOM 3003 C CA . ILE B 1 29 ? 24.899 -2.708 21.031 1.00 28.28 24 ILE B CA 1
ATOM 3004 C C . ILE B 1 29 ? 24.675 -1.356 21.691 1.00 26.97 24 ILE B C 1
ATOM 3005 O O . ILE B 1 29 ? 25.443 -0.409 21.483 1.00 28.28 24 ILE B O 1
ATOM 3010 N N . ALA B 1 30 ? 23.599 -1.237 22.477 1.00 24.96 25 ALA B N 1
ATOM 3011 C CA . ALA B 1 30 ? 23.307 0.030 23.135 1.00 27.56 25 ALA B CA 1
ATOM 3012 C C . ALA B 1 30 ? 24.425 0.420 24.094 1.00 32.87 25 ALA B C 1
ATOM 3013 O O . ALA B 1 30 ? 24.825 1.589 24.147 1.00 36.40 25 ALA B O 1
ATOM 3015 N N . GLU B 1 31 ? 24.962 -0.548 24.840 1.00 32.32 26 GLU B N 1
ATOM 3016 C CA . GLU B 1 31 ? 26.079 -0.253 25.736 1.00 31.60 26 GLU B CA 1
ATOM 3017 C C . GLU B 1 31 ? 27.287 0.241 24.952 1.00 31.87 26 GLU B C 1
ATOM 3018 O O . GLU B 1 31 ? 27.821 1.322 25.225 1.00 41.95 26 GLU B O 1
ATOM 3020 N N . ALA B 1 32 ? 27.719 -0.534 23.957 1.00 31.95 27 ALA B N 1
ATOM 3021 C CA . ALA B 1 32 ? 28.868 -0.147 23.146 1.00 35.28 27 ALA B CA 1
ATOM 3022 C C . ALA B 1 32 ? 28.669 1.209 22.474 1.00 40.34 27 ALA B C 1
ATOM 3023 O O . ALA B 1 32 ? 29.643 1.934 22.245 1.00 42.93 27 ALA B O 1
ATOM 3025 N N . MET B 1 33 ? 27.430 1.576 22.153 1.00 35.10 28 MET B N 1
ATOM 3026 C CA . MET B 1 33 ? 27.153 2.875 21.553 1.00 31.29 28 MET B CA 1
ATOM 3027 C C . MET B 1 33 ? 26.939 3.981 22.576 1.00 33.33 28 MET B C 1
ATOM 3028 O O . MET B 1 33 ? 26.844 5.152 22.187 1.00 30.38 28 MET B O 1
ATOM 3033 N N . GLY B 1 34 ? 26.832 3.642 23.856 1.00 34.11 29 GLY B N 1
ATOM 3034 C CA . GLY B 1 34 ? 26.568 4.639 24.878 1.00 37.23 29 GLY B CA 1
ATOM 3035 C C . GLY B 1 34 ? 25.191 5.267 24.806 1.00 41.96 29 GLY B C 1
ATOM 3036 O O . GLY B 1 34 ? 25.046 6.467 25.080 1.00 42.05 29 GLY B O 1
ATOM 3037 N N . LEU B 1 35 ? 24.169 4.490 24.450 1.00 35.57 30 LEU B N 1
ATOM 3038 C CA . LEU B 1 35 ? 22.829 5.028 24.286 1.00 29.39 30 LEU B CA 1
ATOM 3039 C C . LEU B 1 35 ? 21.851 4.283 25.175 1.00 36.96 30 LEU B C 1
ATOM 3040 O O . LEU B 1 35 ? 22.041 3.104 25.489 1.00 36.12 30 LEU B O 1
ATOM 3045 N N . HIS B 1 36 ? 20.798 4.995 25.569 1.00 34.28 31 HIS B N 1
ATOM 3046 C CA . HIS B 1 36 ? 19.812 4.511 26.518 1.00 33.54 31 HIS B CA 1
ATOM 3047 C C . HIS B 1 36 ? 18.429 4.864 25.992 1.00 26.76 31 HIS B C 1
ATOM 3048 O O . HIS B 1 36 ? 18.285 5.609 25.018 1.00 33.41 31 HIS B O 1
ATOM 3050 N N . ASP B 1 37 ? 17.403 4.312 26.639 1.00 26.76 32 ASP B N 1
ATOM 3051 C CA . ASP B 1 37 ? 16.010 4.656 26.348 1.00 28.25 32 ASP B CA 1
ATOM 3052 C C . ASP B 1 37 ? 15.676 4.434 24.869 1.00 27.51 32 ASP B C 1
ATOM 3053 O O . ASP B 1 37 ? 15.218 5.333 24.169 1.00 25.15 32 ASP B O 1
ATOM 3058 N N . GLY B 1 38 ? 15.920 3.216 24.394 1.00 20.29 33 GLY B N 1
ATOM 3059 C CA . GLY B 1 38 ? 15.543 2.888 23.035 1.00 25.31 33 GLY B CA 1
ATOM 3060 C C . GLY B 1 38 ? 14.046 2.718 22.875 1.00 26.06 33 GLY B C 1
ATOM 3061 O O . GLY B 1 38 ? 13.307 2.462 23.835 1.00 26.44 33 GLY B O 1
ATOM 3062 N N . ILE B 1 39 ? 13.584 2.857 21.631 1.00 20.60 34 ILE B N 1
ATOM 3063 C CA . ILE B 1 39 ? 12.192 2.597 21.288 1.00 20.94 34 ILE B CA 1
ATOM 3064 C C . ILE B 1 39 ? 12.142 1.418 20.322 1.00 23.12 34 ILE B C 1
ATOM 3065 O O . ILE B 1 39 ? 12.877 1.385 19.329 1.00 21.21 34 ILE B O 1
ATOM 3070 N N . MET B 1 40 ? 11.300 0.437 20.637 1.00 21.29 35 MET B N 1
ATOM 3071 C CA . MET B 1 40 ? 11.063 -0.698 19.760 1.00 18.95 35 MET B CA 1
ATOM 3072 C C . MET B 1 40 ? 9.825 -0.410 18.928 1.00 23.17 35 MET B C 1
ATOM 3073 O O . MET B 1 40 ? 8.735 -0.195 19.474 1.00 24.02 35 MET B O 1
ATOM 3078 N N . VAL B 1 41 ? 10.002 -0.390 17.614 1.00 17.70 36 VAL B N 1
ATOM 3079 C CA . VAL B 1 41 ? 8.914 -0.234 16.658 1.00 17.41 36 VAL B CA 1
ATOM 3080 C C . VAL B 1 41 ? 8.606 -1.609 16.097 1.00 23.02 36 VAL B C 1
ATOM 3081 O O . VAL B 1 41 ? 9.460 -2.220 15.443 1.00 22.12 36 VAL B O 1
ATOM 3085 N N . THR B 1 42 ? 7.390 -2.099 16.330 1.00 17.95 37 THR B N 1
ATOM 3086 C CA . THR B 1 42 ? 7.078 -3.482 16.005 1.00 18.47 37 THR B CA 1
ATOM 3087 C C . THR B 1 42 ? 5.565 -3.619 15.895 1.00 23.65 37 THR B C 1
ATOM 3088 O O . THR B 1 42 ? 4.838 -2.864 16.545 1.00 22.89 37 THR B O 1
ATOM 3092 N N . PRO B 1 43 ? 5.063 -4.520 15.053 1.00 27.15 38 PRO B N 1
ATOM 3093 C CA . PRO B 1 43 ? 3.607 -4.697 14.951 1.00 29.70 38 PRO B CA 1
ATOM 3094 C C . PRO B 1 43 ? 3.020 -5.307 16.219 1.00 30.27 38 PRO B C 1
ATOM 3095 O O . PRO B 1 43 ? 3.709 -5.956 17.013 1.00 24.44 38 PRO B O 1
ATOM 3099 N N . LYS B 1 44 ? 1.711 -5.080 16.404 1.00 29.02 39 LYS B N 1
ATOM 3100 C CA . LYS B 1 44 ? 1.049 -5.546 17.623 1.00 26.05 39 LYS B CA 1
ATOM 3101 C C . LYS B 1 44 ? 1.173 -7.055 17.797 1.00 23.63 39 LYS B C 1
ATOM 3102 O O . LYS B 1 44 ? 1.175 -7.545 18.931 1.00 27.48 39 LYS B O 1
ATOM 3108 N N . PHE B 1 45 ? 1.275 -7.802 16.694 1.00 24.76 40 PHE B N 1
ATOM 3109 C CA . PHE B 1 45 ? 1.450 -9.251 16.774 1.00 28.09 40 PHE B CA 1
ATOM 3110 C C . PHE B 1 45 ? 2.565 -9.642 17.738 1.00 30.15 40 PHE B C 1
ATOM 3111 O O . PHE B 1 45 ? 2.435 -10.609 18.496 1.00 25.40 40 PHE B O 1
ATOM 3119 N N . PHE B 1 46 ? 3.681 -8.922 17.711 1.00 29.53 41 PHE B N 1
ATOM 3120 C CA . PHE B 1 46 ? 4.811 -9.339 18.531 1.00 25.43 41 PHE B CA 1
ATOM 3121 C C . PHE B 1 46 ? 4.667 -8.891 19.973 1.00 24.56 41 PHE B C 1
ATOM 3122 O O . PHE B 1 46 ? 5.291 -9.484 20.860 1.00 24.99 41 PHE B O 1
ATOM 3130 N N . VAL B 1 47 ? 3.856 -7.868 20.230 1.00 28.61 42 VAL B N 1
ATOM 3131 C CA . VAL B 1 47 ? 3.495 -7.569 21.608 1.00 26.95 42 VAL B CA 1
ATOM 3132 C C . VAL B 1 47 ? 2.581 -8.663 22.144 1.00 28.03 42 VAL B C 1
ATOM 3133 O O . VAL B 1 47 ? 2.874 -9.290 23.169 1.00 28.40 42 VAL B O 1
ATOM 3137 N N . ASP B 1 48 ? 1.504 -8.964 21.409 1.00 26.93 43 ASP B N 1
ATOM 3138 C CA . ASP B 1 48 ? 0.537 -9.960 21.861 1.00 31.48 43 ASP B CA 1
ATOM 3139 C C . ASP B 1 48 ? 1.184 -11.322 22.071 1.00 31.86 43 ASP B C 1
ATOM 3140 O O . ASP B 1 48 ? 0.823 -12.048 23.003 1.00 33.41 43 ASP B O 1
ATOM 3145 N N . SER B 1 49 ? 2.132 -11.698 21.210 1.00 30.24 44 SER B N 1
ATOM 3146 C CA . SER B 1 49 ? 2.772 -12.997 21.358 1.00 26.55 44 SER B CA 1
ATOM 3147 C C . SER B 1 49 ? 3.719 -13.046 22.549 1.00 31.44 44 SER B C 1
ATOM 3148 O O . SER B 1 49 ? 4.100 -14.142 22.970 1.00 29.43 44 SER B O 1
ATOM 3151 N N . GLY B 1 50 ? 4.102 -11.895 23.102 1.00 29.96 45 GLY B N 1
ATOM 3152 C CA . GLY B 1 50 ? 5.114 -11.851 24.135 1.00 29.74 45 GLY B CA 1
ATOM 3153 C C . GLY B 1 50 ? 6.533 -11.761 23.624 1.00 29.12 45 GLY B C 1
ATOM 3154 O O . GLY B 1 50 ? 7.464 -11.661 24.435 1.00 25.32 45 GLY B O 1
ATOM 3155 N N . GLU B 1 51 ? 6.732 -11.798 22.306 1.00 29.75 46 GLU B N 1
ATOM 3156 C CA . GLU B 1 51 ? 8.082 -11.698 21.756 1.00 31.94 46 GLU B CA 1
ATOM 3157 C C . GLU B 1 51 ? 8.726 -10.357 22.095 1.00 27.90 46 GLU B C 1
ATOM 3158 O O . GLU B 1 51 ? 9.898 -10.304 22.499 1.00 26.60 46 GLU B O 1
ATOM 3164 N N . ALA B 1 52 ? 7.975 -9.266 21.933 1.00 22.83 47 ALA B N 1
ATOM 3165 C CA . ALA B 1 52 ? 8.493 -7.940 22.238 1.00 23.68 47 ALA B CA 1
ATOM 3166 C C . ALA B 1 52 ? 8.991 -7.857 23.674 1.00 26.41 47 ALA B C 1
ATOM 3167 O O . ALA B 1 52 ? 10.092 -7.365 23.929 1.00 22.69 47 ALA B O 1
ATOM 3169 N N . GLN B 1 53 ? 8.203 -8.349 24.630 1.00 25.84 48 GLN B N 1
ATOM 3170 C CA . GLN B 1 53 ? 8.645 -8.251 26.016 1.00 28.54 48 GLN B CA 1
ATOM 3171 C C . GLN B 1 53 ? 9.830 -9.173 26.299 1.00 24.58 48 GLN B C 1
ATOM 3172 O O . GLN B 1 53 ? 10.694 -8.826 27.108 1.00 28.71 48 GLN B O 1
ATOM 3178 N N . ARG B 1 54 ? 9.902 -10.335 25.642 1.00 27.63 49 ARG B N 1
ATOM 3179 C CA . ARG B 1 54 ? 11.072 -11.198 25.804 1.00 25.81 49 ARG B CA 1
ATOM 3180 C C . ARG B 1 54 ? 12.358 -10.450 25.455 1.00 27.36 49 ARG B C 1
ATOM 3181 O O . ARG B 1 54 ? 13.355 -10.522 26.188 1.00 24.97 49 ARG B O 1
ATOM 3189 N N . LEU B 1 55 ? 12.342 -9.690 24.360 1.00 26.45 50 LEU B N 1
ATOM 3190 C CA . LEU B 1 55 ? 13.523 -8.934 23.958 1.00 23.62 50 LEU B CA 1
ATOM 3191 C C . LEU B 1 55 ? 13.709 -7.672 24.792 1.00 26.98 50 LEU B C 1
ATOM 3192 O O . LEU B 1 55 ? 14.851 -7.297 25.084 1.00 26.11 50 LEU B O 1
ATOM 3197 N N . ILE B 1 56 ? 12.620 -7.006 25.188 1.00 26.15 51 ILE B N 1
ATOM 3198 C CA . ILE B 1 56 ? 12.759 -5.824 26.044 1.00 26.49 51 ILE B CA 1
ATOM 3199 C C . ILE B 1 56 ? 13.361 -6.216 27.387 1.00 27.92 51 ILE B C 1
ATOM 3200 O O . ILE B 1 56 ? 14.271 -5.552 27.901 1.00 26.50 51 ILE B O 1
ATOM 3205 N N . ASP B 1 57 ? 12.842 -7.293 27.984 1.00 29.22 52 ASP B N 1
ATOM 3206 C CA . ASP B 1 57 ? 13.339 -7.756 29.278 1.00 29.20 52 ASP B CA 1
ATOM 3207 C C . ASP B 1 57 ? 14.825 -8.084 29.210 1.00 28.58 52 ASP B C 1
ATOM 3208 O O . ASP B 1 57 ? 15.603 -7.678 30.079 1.00 30.74 52 ASP B O 1
ATOM 3213 N N . ALA B 1 58 ? 15.241 -8.817 28.175 1.00 28.01 53 ALA B N 1
ATOM 3214 C CA . ALA B 1 58 ? 16.651 -9.158 28.035 1.00 32.74 53 ALA B CA 1
ATOM 3215 C C . ALA B 1 58 ? 17.530 -7.926 27.885 1.00 33.65 53 ALA B C 1
ATOM 3216 O O . ALA B 1 58 ? 18.727 -7.991 28.197 1.00 33.72 53 ALA B O 1
ATOM 3218 N N . SER B 1 59 ? 16.968 -6.806 27.421 1.00 29.95 54 SER B N 1
ATOM 3219 C CA . SER B 1 59 ? 17.751 -5.595 27.232 1.00 31.39 54 SER B CA 1
ATOM 3220 C C . SER B 1 59 ? 18.035 -4.871 28.541 1.00 26.99 54 SER B C 1
ATOM 3221 O O . SER B 1 59 ? 18.809 -3.905 28.538 1.00 28.15 54 SER B O 1
ATOM 3224 N N . ASP B 1 60 ? 17.446 -5.318 29.648 1.00 30.48 55 ASP B N 1
ATOM 3225 C CA . ASP B 1 60 ? 17.743 -4.781 30.979 1.00 35.69 55 ASP B CA 1
ATOM 3226 C C . ASP B 1 60 ? 17.619 -3.259 31.000 1.00 32.71 55 ASP B C 1
ATOM 3227 O O . ASP B 1 60 ? 18.512 -2.538 31.454 1.00 39.07 55 ASP B O 1
ATOM 3232 N N . GLY B 1 61 ? 16.496 -2.769 30.484 1.00 34.65 56 GLY B N 1
ATOM 3233 C CA . GLY B 1 61 ? 16.215 -1.350 30.476 1.00 29.52 56 GLY B CA 1
ATOM 3234 C C . GLY B 1 61 ? 16.754 -0.573 29.289 1.00 25.28 56 GLY B C 1
ATOM 3235 O O . GLY B 1 61 ? 16.459 0.623 29.179 1.00 24.76 56 GLY B O 1
ATOM 3236 N N . ALA B 1 62 ? 17.535 -1.200 28.401 1.00 26.09 57 ALA B N 1
ATOM 3237 C CA . ALA B 1 62 ? 18.096 -0.456 27.275 1.00 29.20 57 ALA B CA 1
ATOM 3238 C C . ALA B 1 62 ? 16.996 0.030 26.342 1.00 24.21 57 ALA B C 1
ATOM 3239 O O . ALA B 1 62 ? 17.077 1.136 25.796 1.00 25.31 57 ALA B O 1
ATOM 3241 N N . VAL B 1 63 ? 15.957 -0.773 26.157 1.00 21.85 58 VAL B N 1
ATOM 3242 C CA . VAL B 1 63 ? 14.768 -0.350 25.429 1.00 25.41 58 VAL B CA 1
ATOM 3243 C C . VAL B 1 63 ? 13.700 -0.005 26.455 1.00 23.44 58 VAL B C 1
ATOM 3244 O O . VAL B 1 63 ? 13.315 -0.847 27.274 1.00 24.79 58 VAL B O 1
ATOM 3248 N N . SER B 1 64 ? 13.234 1.239 26.420 1.00 20.02 59 SER B N 1
ATOM 3249 C CA . SER B 1 64 ? 12.271 1.731 27.387 1.00 29.31 59 SER B CA 1
ATOM 3250 C C . SER B 1 64 ? 10.876 1.925 26.818 1.00 32.63 59 SER B C 1
ATOM 3251 O O . SER B 1 64 ? 9.911 1.927 27.584 1.00 29.97 59 SER B O 1
ATOM 3254 N N . THR B 1 65 ? 10.741 2.066 25.504 1.00 27.23 60 THR B N 1
ATOM 3255 C CA . THR B 1 65 ? 9.496 2.502 24.895 1.00 25.81 60 THR B CA 1
ATOM 3256 C C . THR B 1 65 ? 9.134 1.571 23.746 1.00 28.28 60 THR B C 1
ATOM 3257 O O . THR B 1 65 ? 10.011 0.994 23.098 1.00 27.23 60 THR B O 1
ATOM 3261 N N . VAL B 1 66 ? 7.836 1.400 23.511 1.00 20.38 61 VAL B N 1
ATOM 3262 C CA . VAL B 1 66 ? 7.347 0.560 22.426 1.00 18.91 61 VAL B CA 1
ATOM 3263 C C . VAL B 1 66 ? 6.321 1.341 21.615 1.00 31.38 61 VAL B C 1
ATOM 3264 O O . VAL B 1 66 ? 5.542 2.127 22.169 1.00 31.10 61 VAL B O 1
ATOM 3268 N N . PHE B 1 67 ? 6.316 1.114 20.299 1.00 25.03 62 PHE B N 1
ATOM 3269 C CA . PHE B 1 67 ? 5.375 1.752 19.384 1.00 26.20 62 PHE B CA 1
ATOM 3270 C C . PHE B 1 67 ? 4.879 0.727 18.378 1.00 27.27 62 PHE B C 1
ATOM 3271 O O . PHE B 1 67 ? 5.681 0.120 17.662 1.00 21.55 62 PHE B O 1
ATOM 3279 N N . THR B 1 68 ? 3.556 0.549 18.316 1.00 22.90 63 THR B N 1
ATOM 3280 C CA . THR B 1 68 ? 2.929 -0.428 17.431 1.00 24.95 63 THR B CA 1
ATOM 3281 C C . THR B 1 68 ? 1.868 0.160 16.510 1.00 25.54 63 THR B C 1
ATOM 3282 O O . THR B 1 68 ? 1.276 -0.588 15.723 1.00 29.22 63 THR B O 1
ATOM 3286 N N . ASP B 1 69 ? 1.596 1.460 16.594 1.00 25.55 64 ASP B N 1
ATOM 3287 C CA . ASP B 1 69 ? 0.470 2.069 15.881 1.00 28.76 64 ASP B CA 1
ATOM 3288 C C . ASP B 1 69 ? 0.900 2.482 14.474 1.00 29.27 64 ASP B C 1
ATOM 3289 O O . ASP B 1 69 ? 1.073 3.658 14.154 1.00 32.84 64 ASP B O 1
ATOM 3294 N N . PHE B 1 70 ? 1.072 1.472 13.626 1.00 26.01 65 PHE B N 1
ATOM 3295 C CA . PHE B 1 70 ? 1.373 1.704 12.223 1.00 26.01 65 PHE B CA 1
ATOM 3296 C C . PHE B 1 70 ? 0.817 0.539 11.422 1.00 27.73 65 PHE B C 1
ATOM 3297 O O . PHE B 1 70 ? 0.529 -0.532 11.968 1.00 27.63 65 PHE B O 1
ATOM 3305 N N . SER B 1 71 ? 0.661 0.761 10.108 1.00 26.82 66 SER B N 1
ATOM 3306 C CA . SER B 1 71 ? -0.050 -0.136 9.205 1.00 28.00 66 SER B CA 1
ATOM 3307 C C . SER B 1 71 ? 0.915 -0.920 8.332 1.00 31.47 66 SER B C 1
ATOM 3308 O O . SER B 1 71 ? 2.060 -0.504 8.126 1.00 35.37 66 SER B O 1
ATOM 3311 N N . PRO B 1 72 ? 0.474 -2.068 7.793 1.00 30.34 67 PRO B N 1
ATOM 3312 C CA . PRO B 1 72 ? 1.330 -2.829 6.862 1.00 38.20 67 PRO B CA 1
ATOM 3313 C C . PRO B 1 72 ? 1.867 -2.001 5.706 1.00 41.64 67 PRO B C 1
ATOM 3314 O O . PRO B 1 72 ? 3.014 -2.199 5.289 1.00 39.07 67 PRO B O 1
ATOM 3318 N N . ASN B 1 73 ? 1.056 -1.096 5.158 1.00 40.52 68 ASN B N 1
ATOM 3319 C CA . ASN B 1 73 ? 1.544 -0.062 4.253 1.00 42.55 68 ASN B CA 1
ATOM 3320 C C . ASN B 1 73 ? 1.647 1.223 5.063 1.00 39.39 68 ASN B C 1
ATOM 3321 O O . ASN B 1 73 ? 0.673 1.982 5.145 1.00 39.09 68 ASN B O 1
ATOM 3326 N N . PRO B 1 74 ? 2.800 1.492 5.679 1.00 31.20 69 PRO B N 1
ATOM 3327 C CA . PRO B 1 74 ? 2.864 2.539 6.705 1.00 34.20 69 PRO B CA 1
ATOM 3328 C C . PRO B 1 74 ? 2.549 3.915 6.140 1.00 34.70 69 PRO B C 1
ATOM 3329 O O . PRO B 1 74 ? 2.897 4.232 5.002 1.00 37.86 69 PRO B O 1
ATOM 3333 N N . ASP B 1 75 ? 1.890 4.734 6.957 1.00 36.31 70 ASP B N 1
ATOM 3334 C CA . ASP B 1 75 ? 1.476 6.075 6.572 1.00 33.59 70 ASP B CA 1
ATOM 3335 C C . ASP B 1 75 ? 2.396 7.128 7.169 1.00 34.08 70 ASP B C 1
ATOM 3336 O O . ASP B 1 75 ? 3.026 6.920 8.207 1.00 32.88 70 ASP B O 1
ATOM 3341 N N . VAL B 1 76 ? 2.442 8.287 6.507 1.00 34.72 71 VAL B N 1
ATOM 3342 C CA . VAL B 1 76 ? 3.238 9.400 7.015 1.00 32.08 71 VAL B CA 1
ATOM 3343 C C . VAL B 1 76 ? 2.725 9.861 8.371 1.00 33.75 71 VAL B C 1
ATOM 3344 O O . VAL B 1 76 ? 3.504 10.337 9.208 1.00 28.28 71 VAL B O 1
ATOM 3348 N N . THR B 1 77 ? 1.413 9.737 8.615 1.00 32.96 72 THR B N 1
ATOM 3349 C CA . THR B 1 77 ? 0.879 10.108 9.922 1.00 32.72 72 THR B CA 1
ATOM 3350 C C . THR B 1 77 ? 1.381 9.174 11.010 1.00 28.86 72 THR B C 1
ATOM 3351 O O . THR B 1 77 ? 1.553 9.594 12.158 1.00 29.45 72 THR B O 1
ATOM 3355 N N . GLU B 1 78 ? 1.603 7.904 10.670 1.00 33.04 73 GLU B N 1
ATOM 3356 C CA . GLU B 1 78 ? 2.103 6.952 11.653 1.00 29.06 73 GLU B CA 1
ATOM 3357 C C . GLU B 1 78 ? 3.574 7.205 11.966 1.00 26.23 73 GLU B C 1
ATOM 3358 O O . GLU B 1 78 ? 4.007 6.996 13.106 1.00 27.71 73 GLU B O 1
ATOM 3364 N N . VAL B 1 79 ? 4.348 7.675 10.982 1.00 30.01 74 VAL B N 1
ATOM 3365 C CA . VAL B 1 79 ? 5.742 8.026 11.237 1.00 28.45 74 VAL B CA 1
ATOM 3366 C C . VAL B 1 79 ? 5.827 9.224 12.173 1.00 26.06 74 VAL B C 1
ATOM 3367 O O . VAL B 1 79 ? 6.641 9.249 13.104 1.00 20.83 74 VAL B O 1
ATOM 3371 N N . ASP B 1 80 ? 4.978 10.233 11.956 1.00 28.97 75 ASP B N 1
ATOM 3372 C CA . ASP B 1 80 ? 5.031 11.419 12.806 1.00 29.00 75 ASP B CA 1
ATOM 3373 C C . ASP B 1 80 ? 4.574 11.112 14.233 1.00 25.10 75 ASP B C 1
ATOM 3374 O O . ASP B 1 80 ? 5.100 11.687 15.193 1.00 25.59 75 ASP B O 1
ATOM 3379 N N . ALA B 1 81 ? 3.590 10.224 14.402 1.00 28.63 76 ALA B N 1
ATOM 3380 C CA . ALA B 1 81 ? 3.206 9.839 15.759 1.00 26.18 76 ALA B CA 1
ATOM 3381 C C . ALA B 1 81 ? 4.358 9.135 16.460 1.00 27.52 76 ALA B C 1
ATOM 3382 O O . ALA B 1 81 ? 4.668 9.428 17.623 1.00 27.28 76 ALA B O 1
ATOM 3384 N N . CYS B 1 82 ? 5.022 8.218 15.757 1.00 31.61 77 CYS B N 1
ATOM 3385 C CA . CYS B 1 82 ? 6.198 7.566 16.318 1.00 24.22 77 CYS B CA 1
ATOM 3386 C C . CYS B 1 82 ? 7.254 8.594 16.705 1.00 27.06 77 CYS B C 1
ATOM 3387 O O . CYS B 1 82 ? 7.776 8.575 17.826 1.00 26.60 77 CYS B O 1
ATOM 3390 N N . ALA B 1 83 ? 7.560 9.522 15.795 1.00 26.07 78 ALA B N 1
ATOM 3391 C CA . ALA B 1 83 ? 8.514 10.580 16.111 1.00 26.66 78 ALA B CA 1
ATOM 3392 C C . ALA B 1 83 ? 8.083 11.376 17.342 1.00 25.49 78 ALA B C 1
ATOM 3393 O O . ALA B 1 83 ? 8.920 11.766 18.164 1.00 26.48 78 ALA B O 1
ATOM 3395 N N . GLU B 1 84 ? 6.781 11.626 17.488 1.00 25.46 79 GLU B N 1
ATOM 3396 C CA . GLU B 1 84 ? 6.324 12.385 18.647 1.00 30.49 79 GLU B CA 1
ATOM 3397 C C . GLU B 1 84 ? 6.539 11.604 19.939 1.00 27.53 79 GLU B C 1
ATOM 3398 O O . GLU B 1 84 ? 6.953 12.177 20.956 1.00 27.55 79 GLU B O 1
ATOM 3404 N N . ILE B 1 85 ? 6.279 10.294 19.917 1.00 26.55 80 ILE B N 1
ATOM 3405 C CA . ILE B 1 85 ? 6.578 9.456 21.076 1.00 26.37 80 ILE B CA 1
ATOM 3406 C C . ILE B 1 85 ? 8.051 9.567 21.449 1.00 28.16 80 ILE B C 1
ATOM 3407 O O . ILE B 1 85 ? 8.407 9.679 22.632 1.00 27.55 80 ILE B O 1
ATOM 3412 N N . ILE B 1 86 ? 8.929 9.520 20.441 1.00 26.38 81 ILE B N 1
ATOM 3413 C CA . ILE B 1 86 ? 10.367 9.616 20.670 1.00 27.08 81 ILE B CA 1
ATOM 3414 C C . ILE B 1 86 ? 10.717 10.928 21.353 1.00 22.84 81 ILE B C 1
ATOM 3415 O O . ILE B 1 86 ? 11.516 10.961 22.298 1.00 29.26 81 ILE B O 1
ATOM 3420 N N . ARG B 1 87 ? 10.138 12.031 20.877 1.00 29.09 82 ARG B N 1
ATOM 3421 C CA . ARG B 1 87 ? 10.446 13.331 21.460 1.00 30.04 82 ARG B CA 1
ATOM 3422 C C . ARG B 1 87 ? 10.007 13.390 22.919 1.00 29.19 82 ARG B C 1
ATOM 3423 O O . ARG B 1 87 ? 10.767 13.827 23.789 1.00 35.05 82 ARG B O 1
ATOM 3431 N N . LYS B 1 88 ? 8.786 12.924 23.205 1.00 29.74 83 LYS B N 1
ATOM 3432 C CA . LYS B 1 88 ? 8.258 12.983 24.566 1.00 32.96 83 LYS B CA 1
ATOM 3433 C C . LYS B 1 88 ? 9.041 12.093 25.519 1.00 34.58 83 LYS B C 1
ATOM 3434 O O . LYS B 1 88 ? 9.121 12.390 26.716 1.00 37.29 83 LYS B O 1
ATOM 3440 N N . ASN B 1 89 ? 9.620 11.004 25.021 1.00 31.26 84 ASN B N 1
ATOM 3441 C CA . ASN B 1 89 ? 10.331 10.061 25.870 1.00 25.98 84 ASN B CA 1
ATOM 3442 C C . ASN B 1 89 ? 11.841 10.198 25.790 1.00 29.12 84 ASN B C 1
ATOM 3443 O O . ASN B 1 89 ? 12.551 9.456 26.480 1.00 33.57 84 ASN B O 1
ATOM 3448 N N . HIS B 1 90 ? 12.348 11.135 24.990 1.00 30.19 85 HIS B N 1
ATOM 3449 C CA . HIS B 1 90 ? 13.783 11.363 24.872 1.00 26.23 85 HIS B CA 1
ATOM 3450 C C . HIS B 1 90 ? 14.495 10.067 24.501 1.00 26.96 85 HIS B C 1
ATOM 3451 O O . HIS B 1 90 ? 15.490 9.678 25.116 1.00 29.62 85 HIS B O 1
ATOM 3458 N N . CYS B 1 91 ? 13.950 9.366 23.508 1.00 27.08 86 CYS B N 1
ATOM 3459 C CA . CYS B 1 91 ? 14.551 8.112 23.072 1.00 23.74 86 CYS B CA 1
ATOM 3460 C C . CYS B 1 91 ? 15.808 8.380 22.249 1.00 26.27 86 CYS B C 1
ATOM 3461 O O . CYS B 1 91 ? 15.878 9.350 21.489 1.00 30.73 86 CYS B O 1
ATOM 3464 N N . GLU B 1 92 ? 16.806 7.510 22.400 1.00 22.36 87 GLU B N 1
ATOM 3465 C CA . GLU B 1 92 ? 18.112 7.746 21.800 1.00 28.28 87 GLU B CA 1
ATOM 3466 C C . GLU B 1 92 ? 18.465 6.769 20.692 1.00 23.97 87 GLU B C 1
ATOM 3467 O O . GLU B 1 92 ? 19.430 7.018 19.962 1.00 22.21 87 GLU B O 1
ATOM 3473 N N . PHE B 1 93 ? 17.729 5.671 20.547 1.00 25.85 88 PHE B N 1
ATOM 3474 C CA . PHE B 1 93 ? 17.912 4.792 19.400 1.00 23.86 88 PHE B CA 1
ATOM 3475 C C . PHE B 1 93 ? 16.596 4.084 19.125 1.00 22.48 88 PHE B C 1
ATOM 3476 O O . PHE B 1 93 ? 15.650 4.164 19.907 1.00 19.18 88 PHE B O 1
ATOM 3484 N N . VAL B 1 94 ? 16.537 3.409 17.982 1.00 17.32 89 VAL B N 1
ATOM 3485 C CA . VAL B 1 94 ? 15.308 2.798 17.493 1.00 19.32 89 VAL B CA 1
ATOM 3486 C C . VAL B 1 94 ? 15.609 1.355 17.150 1.00 20.67 89 VAL B C 1
ATOM 3487 O O . VAL B 1 94 ? 16.609 1.072 16.483 1.00 20.49 89 VAL B O 1
ATOM 3491 N N . VAL B 1 95 ? 14.761 0.448 17.622 1.00 17.43 90 VAL B N 1
ATOM 3492 C CA . VAL B 1 95 ? 14.848 -0.969 17.306 1.00 16.35 90 VAL B CA 1
ATOM 3493 C C . VAL B 1 95 ? 13.664 -1.289 16.408 1.00 21.56 90 VAL B C 1
ATOM 3494 O O . VAL B 1 95 ? 12.511 -1.234 16.853 1.00 22.09 90 VAL B O 1
ATOM 3498 N N . ALA B 1 96 ? 13.934 -1.612 15.141 1.00 17.08 91 ALA B N 1
ATOM 3499 C CA . ALA B 1 96 ? 12.883 -1.973 14.194 1.00 19.27 91 ALA B CA 1
ATOM 3500 C C . ALA B 1 96 ? 12.786 -3.488 14.176 1.00 18.88 91 ALA B C 1
ATOM 3501 O O . ALA B 1 96 ? 13.716 -4.165 13.737 1.00 23.84 91 ALA B O 1
ATOM 3503 N N . MET B 1 97 ? 11.672 -4.029 14.656 1.00 19.19 92 MET B N 1
ATOM 3504 C CA . MET B 1 97 ? 11.484 -5.475 14.651 1.00 18.60 92 MET B CA 1
ATOM 3505 C C . MET B 1 97 ? 10.218 -5.829 13.887 1.00 21.20 92 MET B C 1
ATOM 3506 O O . MET B 1 97 ? 9.109 -5.531 14.338 1.00 21.70 92 MET B O 1
ATOM 3511 N N . GLY B 1 98 ? 10.378 -6.486 12.752 1.00 22.22 93 GLY B N 1
ATOM 3512 C CA . GLY B 1 98 ? 9.235 -6.897 11.970 1.00 20.95 93 GLY B CA 1
ATOM 3513 C C . GLY B 1 98 ? 9.644 -7.102 10.530 1.00 29.28 93 GLY B C 1
ATOM 3514 O O . GLY B 1 98 ? 10.819 -7.297 10.230 1.00 22.98 93 GLY B O 1
ATOM 3515 N N . GLY B 1 99 ? 8.652 -7.062 9.650 1.00 27.77 94 GLY B N 1
ATOM 3516 C CA . GLY B 1 99 ? 8.914 -7.076 8.227 1.00 26.97 94 GLY B CA 1
ATOM 3517 C C . GLY B 1 99 ? 9.352 -5.708 7.739 1.00 27.76 94 GLY B C 1
ATOM 3518 O O . GLY B 1 99 ? 9.866 -4.875 8.492 1.00 31.81 94 GLY B O 1
ATOM 3519 N N . GLY B 1 100 ? 9.124 -5.468 6.448 1.00 38.15 95 GLY B N 1
ATOM 3520 C CA . GLY B 1 100 ? 9.528 -4.203 5.864 1.00 29.69 95 GLY B CA 1
ATOM 3521 C C . GLY B 1 100 ? 8.810 -3.002 6.452 1.00 30.20 95 GLY B C 1
ATOM 3522 O O . GLY B 1 100 ? 9.371 -1.905 6.493 1.00 28.16 95 GLY B O 1
ATOM 3523 N N . SER B 1 101 ? 7.567 -3.185 6.920 1.00 27.92 96 SER B N 1
ATOM 3524 C CA . SER B 1 101 ? 6.792 -2.037 7.386 1.00 25.78 96 SER B CA 1
ATOM 3525 C C . SER B 1 101 ? 7.395 -1.420 8.646 1.00 24.64 96 SER B C 1
ATOM 3526 O O . SER B 1 101 ? 7.494 -0.190 8.760 1.00 24.41 96 SER B O 1
ATOM 3529 N N . ALA B 1 102 ? 7.797 -2.251 9.605 1.00 22.98 97 ALA B N 1
ATOM 3530 C CA . ALA B 1 102 ? 8.444 -1.733 10.810 1.00 23.00 97 ALA B CA 1
ATOM 3531 C C . ALA B 1 102 ? 9.756 -1.036 10.477 1.00 21.60 97 ALA B C 1
ATOM 3532 O O . ALA B 1 102 ? 10.102 -0.026 11.101 1.00 22.48 97 ALA B O 1
ATOM 3534 N N . MET B 1 103 ? 10.501 -1.563 9.498 1.00 18.56 98 MET B N 1
ATOM 3535 C CA . MET B 1 103 ? 11.746 -0.918 9.073 1.00 23.26 98 MET B CA 1
ATOM 3536 C C . MET B 1 103 ? 11.478 0.459 8.480 1.00 26.74 98 MET B C 1
ATOM 3537 O O . MET B 1 103 ? 12.179 1.428 8.797 1.00 23.46 98 MET B O 1
ATOM 3542 N N . ASP B 1 104 ? 10.467 0.558 7.604 1.00 23.15 99 ASP B N 1
ATOM 3543 C CA . ASP B 1 104 ? 10.158 1.826 6.938 1.00 28.21 99 ASP B CA 1
ATOM 3544 C C . ASP B 1 104 ? 9.821 2.907 7.958 1.00 24.85 99 ASP B C 1
ATOM 3545 O O . ASP B 1 104 ? 10.346 4.026 7.895 1.00 21.98 99 ASP B O 1
ATOM 3550 N N . VAL B 1 105 ? 8.927 2.590 8.898 1.00 19.76 100 VAL B N 1
ATOM 3551 C CA . VAL B 1 105 ? 8.571 3.540 9.951 1.00 20.46 100 VAL B CA 1
ATOM 3552 C C . VAL B 1 105 ? 9.804 3.935 10.751 1.00 20.35 100 VAL B C 1
ATOM 3553 O O . VAL B 1 105 ? 10.027 5.115 11.043 1.00 20.92 100 VAL B O 1
ATOM 3557 N N . SER B 1 106 ? 10.613 2.947 11.142 1.00 18.26 101 SER B N 1
ATOM 3558 C CA . SER B 1 106 ? 11.734 3.231 12.034 1.00 18.84 101 SER B CA 1
ATOM 3559 C C . SER B 1 106 ? 12.781 4.100 11.362 1.00 21.16 101 SER B C 1
ATOM 3560 O O . SER B 1 106 ? 13.335 5.007 11.993 1.00 18.49 101 SER B O 1
ATOM 3563 N N . LYS B 1 107 ? 13.102 3.806 10.100 1.00 19.06 102 LYS B N 1
ATOM 3564 C CA . LYS B 1 107 ? 14.101 4.598 9.392 1.00 21.51 102 LYS B CA 1
ATOM 3565 C C . LYS B 1 107 ? 13.665 6.055 9.290 1.00 22.07 102 LYS B C 1
ATOM 3566 O O . LYS B 1 107 ? 14.432 6.971 9.608 1.00 22.38 102 LYS B O 1
ATOM 3572 N N . ALA B 1 108 ? 12.421 6.287 8.859 1.00 22.16 103 ALA B N 1
ATOM 3573 C CA . ALA B 1 108 ? 11.935 7.659 8.731 1.00 24.61 103 ALA B CA 1
ATOM 3574 C C . ALA B 1 108 ? 11.818 8.334 10.094 1.00 23.38 103 ALA B C 1
ATOM 3575 O O . ALA B 1 108 ? 12.196 9.499 10.250 1.00 24.93 103 ALA B O 1
ATOM 3577 N N . ALA B 1 109 ? 11.322 7.613 11.104 1.00 21.62 104 ALA B N 1
ATOM 3578 C CA . ALA B 1 109 ? 11.100 8.250 12.398 1.00 21.53 104 ALA B CA 1
ATOM 3579 C C . ALA B 1 109 ? 12.410 8.638 13.064 1.00 25.44 104 ALA B C 1
ATOM 3580 O O . ALA B 1 109 ? 12.467 9.673 13.740 1.00 22.00 104 ALA B O 1
ATOM 3582 N N . ALA B 1 110 ? 13.474 7.839 12.871 1.00 22.94 105 ALA B N 1
ATOM 3583 C CA . ALA B 1 110 ? 14.753 8.108 13.533 1.00 22.05 105 ALA B CA 1
ATOM 3584 C C . ALA B 1 110 ? 15.391 9.404 13.050 1.00 25.22 105 ALA B C 1
ATOM 3585 O O . ALA B 1 110 ? 16.187 10.006 13.778 1.00 22.96 105 ALA B O 1
ATOM 3587 N N . SER B 1 111 ? 15.066 9.841 11.836 1.00 22.28 106 SER B N 1
ATOM 3588 C CA . SER B 1 111 ? 15.516 11.131 11.327 1.00 26.70 106 SER B CA 1
ATOM 3589 C C . SER B 1 111 ? 14.537 12.259 11.673 1.00 26.00 106 SER B C 1
ATOM 3590 O O . SER B 1 111 ? 14.935 13.293 12.218 1.00 29.49 106 SER B O 1
ATOM 3593 N N . ILE B 1 112 ? 13.252 12.070 11.376 1.00 26.58 107 ILE B N 1
ATOM 3594 C CA . ILE B 1 112 ? 12.316 13.182 11.499 1.00 25.16 107 ILE B CA 1
ATOM 3595 C C . ILE B 1 112 ? 12.098 13.570 12.955 1.00 30.55 107 ILE B C 1
ATOM 3596 O O . ILE B 1 112 ? 11.775 14.729 13.236 1.00 31.40 107 ILE B O 1
ATOM 3601 N N . CYS B 1 113 ? 12.318 12.649 13.900 1.00 22.44 108 CYS B N 1
ATOM 3602 C CA . CYS B 1 113 ? 12.156 12.979 15.312 1.00 29.34 108 CYS B CA 1
ATOM 3603 C C . CYS B 1 113 ? 13.103 14.083 15.765 1.00 27.13 108 CYS B C 1
ATOM 3604 O O . CYS B 1 113 ? 12.808 14.774 16.747 1.00 31.06 108 CYS B O 1
ATOM 3607 N N . LEU B 1 114 ? 14.232 14.265 15.083 1.00 28.18 109 LEU B N 1
ATOM 3608 C CA . LEU B 1 114 ? 15.172 15.322 15.437 1.00 28.72 109 LEU B CA 1
ATOM 3609 C C . LEU B 1 114 ? 14.774 16.683 14.884 1.00 31.96 109 LEU B C 1
ATOM 3610 O O . LEU B 1 114 ? 15.518 17.650 15.072 1.00 33.85 109 LEU B O 1
ATOM 3615 N N . THR B 1 115 ? 13.636 16.782 14.207 1.00 34.43 110 THR B N 1
ATOM 3616 C CA . THR B 1 115 ? 13.158 18.031 13.636 1.00 37.58 110 THR B CA 1
ATOM 3617 C C . THR B 1 115 ? 11.766 18.350 14.157 1.00 40.12 110 THR B C 1
ATOM 3618 O O . THR B 1 115 ? 11.108 17.533 14.811 1.00 40.11 110 THR B O 1
ATOM 3622 N N . ASP B 1 116 ? 11.311 19.556 13.820 1.00 38.55 111 ASP B N 1
ATOM 3623 C CA . ASP B 1 116 ? 9.952 19.991 14.098 1.00 46.54 111 ASP B CA 1
ATOM 3624 C C . ASP B 1 116 ? 9.052 19.900 12.866 1.00 51.22 111 ASP B C 1
ATOM 3625 O O . ASP B 1 116 ? 7.969 20.497 12.855 1.00 48.44 111 ASP B O 1
ATOM 3627 N N . ASP B 1 117 ? 9.474 19.166 11.834 1.00 37.17 112 ASP B N 1
ATOM 3628 C CA . ASP B 1 117 ? 8.701 19.037 10.606 1.00 35.46 112 ASP B CA 1
ATOM 3629 C C . ASP B 1 117 ? 7.988 17.693 10.552 1.00 39.00 112 ASP B C 1
ATOM 3630 O O . ASP B 1 117 ? 8.282 16.762 11.305 1.00 35.97 112 ASP B O 1
ATOM 3635 N N . SER B 1 118 ? 7.038 17.600 9.633 1.00 33.33 113 SER B N 1
ATOM 3636 C CA . SER B 1 118 ? 6.427 16.329 9.301 1.00 36.27 113 SER B CA 1
ATOM 3637 C C . SER B 1 118 ? 7.275 15.622 8.253 1.00 38.03 113 SER B C 1
ATOM 3638 O O . SER B 1 118 ? 7.934 16.258 7.426 1.00 36.09 113 SER B O 1
ATOM 3641 N N . ILE B 1 119 ? 7.264 14.288 8.301 1.00 31.55 114 ILE B N 1
ATOM 3642 C CA . ILE B 1 119 ? 7.941 13.520 7.262 1.00 30.43 114 ILE B CA 1
ATOM 3643 C C . ILE B 1 119 ? 7.313 13.778 5.894 1.00 30.86 114 ILE B C 1
ATOM 3644 O O . ILE B 1 119 ? 7.957 13.557 4.861 1.00 33.93 114 ILE B O 1
ATOM 3649 N N . ALA B 1 120 ? 6.068 14.264 5.859 1.00 35.86 115 ALA B N 1
ATOM 3650 C CA . ALA B 1 120 ? 5.419 14.540 4.580 1.00 33.99 115 ALA B CA 1
ATOM 3651 C C . ALA B 1 120 ? 6.160 15.617 3.792 1.00 34.05 115 ALA B C 1
ATOM 3652 O O . ALA B 1 120 ? 6.134 15.602 2.555 1.00 36.18 115 ALA B O 1
ATOM 3654 N N . ASP B 1 121 ? 6.846 16.537 4.484 1.00 37.46 116 ASP B N 1
ATOM 3655 C CA . ASP B 1 121 ? 7.635 17.574 3.820 1.00 37.12 116 ASP B CA 1
ATOM 3656 C C . ASP B 1 121 ? 8.742 17.004 2.949 1.00 40.96 116 ASP B C 1
ATOM 3657 O O . ASP B 1 121 ? 9.287 17.729 2.108 1.00 37.14 116 ASP B O 1
ATOM 3662 N N . TYR B 1 122 ? 9.113 15.740 3.154 1.00 38.78 117 TYR B N 1
ATOM 3663 C CA . TYR B 1 122 ? 10.197 15.112 2.414 1.00 34.48 117 TYR B CA 1
ATOM 3664 C C . TYR B 1 122 ? 9.722 13.907 1.614 1.00 29.90 117 TYR B C 1
ATOM 3665 O O . TYR B 1 122 ? 10.554 13.176 1.066 1.00 32.20 117 TYR B O 1
ATOM 3674 N N . HIS B 1 123 ? 8.413 13.678 1.539 1.00 36.48 118 HIS B N 1
ATOM 3675 C CA . HIS B 1 123 ? 7.834 12.494 0.899 1.00 34.39 118 HIS B CA 1
ATOM 3676 C C . HIS B 1 123 ? 7.440 12.849 -0.534 1.00 40.99 118 HIS B C 1
ATOM 3677 O O . HIS B 1 123 ? 6.399 13.468 -0.765 1.00 43.64 118 HIS B O 1
ATOM 3684 N N . GLY B 1 124 ? 8.265 12.443 -1.495 1.00 42.02 119 GLY B N 1
ATOM 3685 C CA . GLY B 1 124 ? 7.968 12.721 -2.895 1.00 46.39 119 GLY B CA 1
ATOM 3686 C C . GLY B 1 124 ? 7.857 14.198 -3.205 1.00 48.96 119 GLY B C 1
ATOM 3687 O O . GLY B 1 124 ? 6.953 14.611 -3.943 1.00 54.36 119 GLY B O 1
ATOM 3688 N N . THR B 1 125 ? 8.752 15.009 -2.639 1.00 47.36 120 THR B N 1
ATOM 3689 C CA . THR B 1 125 ? 8.717 16.456 -2.792 1.00 43.23 120 THR B CA 1
ATOM 3690 C C . THR B 1 125 ? 10.020 17.029 -3.322 1.00 45.34 120 THR B C 1
ATOM 3691 O O . THR B 1 125 ? 10.106 18.245 -3.528 1.00 53.15 120 THR B O 1
ATOM 3695 N N . GLY B 1 126 ? 11.041 16.205 -3.522 1.00 44.30 121 GLY B N 1
ATOM 3696 C CA . GLY B 1 126 ? 12.343 16.691 -3.903 1.00 46.41 121 GLY B CA 1
ATOM 3697 C C . GLY B 1 126 ? 13.192 17.216 -2.769 1.00 47.75 121 GLY B C 1
ATOM 3698 O O . GLY B 1 126 ? 14.406 17.361 -2.944 1.00 50.01 121 GLY B O 1
ATOM 3699 N N . LYS B 1 127 ? 12.608 17.508 -1.610 1.00 43.40 122 LYS B N 1
ATOM 3700 C CA . LYS B 1 127 ? 13.410 17.988 -0.493 1.00 36.51 122 LYS B CA 1
ATOM 3701 C C . LYS B 1 127 ? 14.206 16.834 0.106 1.00 44.16 122 LYS B C 1
ATOM 3702 O O . LYS B 1 127 ? 13.652 15.774 0.412 1.00 41.43 122 LYS B O 1
ATOM 3704 N N . ALA B 1 128 ? 15.508 17.038 0.269 1.00 41.58 123 ALA B N 1
ATOM 3705 C CA . ALA B 1 128 ? 16.372 16.000 0.809 1.00 45.92 123 ALA B CA 1
ATOM 3706 C C . ALA B 1 128 ? 16.167 15.849 2.311 1.00 41.43 123 ALA B C 1
ATOM 3707 O O . ALA B 1 128 ? 15.921 16.822 3.030 1.00 42.77 123 ALA B O 1
ATOM 3709 N N . MET B 1 129 ? 16.276 14.610 2.779 1.00 40.20 124 MET B N 1
ATOM 3710 C CA . MET B 1 129 ? 16.172 14.345 4.204 1.00 34.89 124 MET B CA 1
ATOM 3711 C C . MET B 1 129 ? 17.340 14.989 4.942 1.00 34.52 124 MET B C 1
ATOM 3712 O O . MET B 1 129 ? 18.459 15.017 4.426 1.00 31.88 124 MET B O 1
ATOM 3717 N N . PRO B 1 130 ? 17.116 15.514 6.145 1.00 35.01 125 PRO B N 1
ATOM 3718 C CA . PRO B 1 130 ? 18.246 15.798 7.031 1.00 34.73 125 PRO B CA 1
ATOM 3719 C C . PRO B 1 130 ? 18.968 14.502 7.362 1.00 34.02 125 PRO B C 1
ATOM 3720 O O . PRO B 1 130 ? 18.360 13.431 7.416 1.00 30.76 125 PRO B O 1
ATOM 3724 N N . GLN B 1 131 ? 20.279 14.600 7.581 1.00 30.45 126 GLN B N 1
ATOM 3725 C CA . GLN B 1 131 ? 21.093 13.401 7.744 1.00 34.18 126 GLN B CA 1
ATOM 3726 C C . GLN B 1 131 ? 21.330 13.009 9.194 1.00 32.77 126 GLN B C 1
ATOM 3727 O O . GLN B 1 131 ? 21.710 11.864 9.448 1.00 30.39 126 GLN B O 1
ATOM 3733 N N . LYS B 1 132 ? 21.118 13.909 10.149 1.00 30.16 127 LYS B N 1
ATOM 3734 C CA . LYS B 1 132 ? 21.223 13.512 11.545 1.00 32.11 127 LYS B CA 1
ATOM 3735 C C . LYS B 1 132 ? 20.051 12.604 11.900 1.00 30.13 127 LYS B C 1
ATOM 3736 O O . LYS B 1 132 ? 18.912 12.844 11.487 1.00 29.28 127 LYS B O 1
ATOM 3738 N N . HIS B 1 133 ? 20.336 11.537 12.646 1.00 32.03 128 HIS B N 1
ATOM 3739 C CA . HIS B 1 133 ? 19.295 10.565 12.962 1.00 26.64 128 HIS B CA 1
ATOM 3740 C C . HIS B 1 133 ? 19.711 9.759 14.182 1.00 29.83 128 HIS B C 1
ATOM 3741 O O . HIS B 1 133 ? 20.899 9.628 14.481 1.00 26.83 128 HIS B O 1
ATOM 3748 N N . LEU B 1 134 ? 18.711 9.213 14.881 1.00 20.89 129 LEU B N 1
ATOM 3749 C CA . LEU B 1 134 ? 19.003 8.231 15.913 1.00 25.43 129 LEU B CA 1
ATOM 3750 C C . LEU B 1 134 ? 19.510 6.947 15.259 1.00 23.96 129 LEU B C 1
ATOM 3751 O O . LEU B 1 134 ? 19.041 6.582 14.174 1.00 20.37 129 LEU B O 1
ATOM 3756 N N . PRO B 1 135 ? 20.468 6.252 15.876 1.00 25.40 130 PRO B N 1
ATOM 3757 C CA . PRO B 1 135 ? 20.894 4.954 15.337 1.00 22.99 130 PRO B CA 1
ATOM 3758 C C . PRO B 1 135 ? 19.730 3.978 15.279 1.00 20.88 130 PRO B C 1
ATOM 3759 O O . PRO B 1 135 ? 18.810 4.025 16.101 1.00 20.90 130 PRO B O 1
ATOM 3763 N N . ILE B 1 136 ? 19.776 3.092 14.287 1.00 18.66 131 ILE B N 1
ATOM 3764 C CA . ILE B 1 136 ? 18.733 2.098 14.052 1.00 22.54 131 ILE B CA 1
ATOM 3765 C C . ILE B 1 136 ? 19.339 0.708 14.203 1.00 20.67 131 ILE B C 1
ATOM 3766 O O . ILE B 1 136 ? 20.396 0.419 13.629 1.00 17.63 131 ILE B O 1
ATOM 3771 N N . ILE B 1 137 ? 18.671 -0.144 14.973 1.00 17.45 132 ILE B N 1
ATOM 3772 C CA . ILE B 1 137 ? 18.982 -1.567 15.048 1.00 16.06 132 ILE B CA 1
ATOM 3773 C C . ILE B 1 137 ? 17.834 -2.317 14.392 1.00 19.66 132 ILE B C 1
ATOM 3774 O O . ILE B 1 137 ? 16.690 -2.241 14.853 1.00 22.38 132 ILE B O 1
ATOM 3779 N N . ALA B 1 138 ? 18.123 -3.033 13.312 1.00 16.98 133 ALA B N 1
ATOM 3780 C CA . ALA B 1 138 ? 17.076 -3.691 12.537 1.00 15.35 133 ALA B CA 1
ATOM 3781 C C . ALA B 1 138 ? 17.029 -5.170 12.880 1.00 20.53 133 ALA B C 1
ATOM 3782 O O . ALA B 1 138 ? 18.061 -5.848 12.848 1.00 18.69 133 ALA B O 1
ATOM 3784 N N . LEU B 1 139 ? 15.837 -5.670 13.232 1.00 16.09 134 LEU B N 1
ATOM 3785 C CA . LEU B 1 139 ? 15.635 -7.089 13.535 1.00 16.01 134 LEU B CA 1
ATOM 3786 C C . LEU B 1 139 ? 14.555 -7.617 12.603 1.00 16.02 134 LEU B C 1
ATOM 3787 O O . LEU B 1 139 ? 13.362 -7.577 12.943 1.00 17.93 134 LEU B O 1
ATOM 3792 N N . PRO B 1 140 ? 14.918 -8.119 11.426 1.00 16.33 135 PRO B N 1
ATOM 3793 C CA . PRO B 1 140 ? 13.907 -8.675 10.518 1.00 16.08 135 PRO B CA 1
ATOM 3794 C C . PRO B 1 140 ? 13.285 -9.924 11.113 1.00 21.85 135 PRO B C 1
ATOM 3795 O O . PRO B 1 140 ? 13.963 -10.722 11.766 1.00 20.39 135 PRO B O 1
ATOM 3799 N N . THR B 1 141 ? 11.982 -10.085 10.885 1.00 16.72 136 THR B N 1
ATOM 3800 C CA . THR B 1 141 ? 11.251 -11.262 11.329 1.00 17.68 136 THR B CA 1
ATOM 3801 C C . THR B 1 141 ? 10.754 -12.130 10.172 1.00 20.54 136 THR B C 1
ATOM 3802 O O . THR B 1 141 ? 9.960 -13.051 10.396 1.00 16.30 136 THR B O 1
ATOM 3806 N N . THR B 1 142 ? 11.189 -11.861 8.947 1.00 18.61 137 THR B N 1
ATOM 3807 C CA . THR B 1 142 ? 10.944 -12.750 7.816 1.00 17.09 137 THR B CA 1
ATOM 3808 C C . THR B 1 142 ? 12.251 -12.936 7.046 1.00 17.84 137 THR B C 1
ATOM 3809 O O . THR B 1 142 ? 13.210 -12.181 7.215 1.00 18.85 137 THR B O 1
ATOM 3813 N N . ALA B 1 143 ? 12.286 -13.975 6.214 1.00 15.52 138 ALA B N 1
ATOM 3814 C CA . ALA B 1 143 ? 13.406 -14.267 5.316 1.00 15.91 138 ALA B CA 1
ATOM 3815 C C . ALA B 1 143 ? 12.841 -14.368 3.896 1.00 17.47 138 ALA B C 1
ATOM 3816 O O . ALA B 1 143 ? 12.604 -15.462 3.382 1.00 20.81 138 ALA B O 1
ATOM 3818 N N . GLY B 1 144 ? 12.627 -13.226 3.257 1.00 21.48 139 GLY B N 1
ATOM 3819 C CA . GLY B 1 144 ? 12.958 -11.937 3.820 1.00 20.20 139 GLY B CA 1
ATOM 3820 C C . GLY B 1 144 ? 12.819 -10.854 2.771 1.00 29.43 139 GLY B C 1
ATOM 3821 O O . GLY B 1 144 ? 12.777 -11.139 1.574 1.00 30.88 139 GLY B O 1
ATOM 3822 N N . THR B 1 145 ? 12.758 -9.605 3.228 1.00 24.71 140 THR B N 1
ATOM 3823 C CA . THR B 1 145 ? 12.732 -8.448 2.346 1.00 29.19 140 THR B CA 1
ATOM 3824 C C . THR B 1 145 ? 14.115 -7.862 2.096 1.00 35.36 140 THR B C 1
ATOM 3825 O O . THR B 1 145 ? 14.307 -7.159 1.097 1.00 36.49 140 THR B O 1
ATOM 3829 N N . GLY B 1 146 ? 15.081 -8.140 2.967 1.00 27.70 141 GLY B N 1
ATOM 3830 C CA . GLY B 1 146 ? 16.372 -7.492 2.870 1.00 33.49 141 GLY B CA 1
ATOM 3831 C C . GLY B 1 146 ? 16.374 -6.038 3.274 1.00 30.51 141 GLY B C 1
ATOM 3832 O O . GLY B 1 146 ? 17.416 -5.380 3.164 1.00 29.25 141 GLY B O 1
ATOM 3833 N N . SER B 1 147 ? 15.239 -5.524 3.764 1.00 31.25 142 SER B N 1
ATOM 3834 C CA . SER B 1 147 ? 15.134 -4.121 4.153 1.00 29.19 142 SER B CA 1
ATOM 3835 C C . SER B 1 147 ? 16.106 -3.751 5.265 1.00 31.50 142 SER B C 1
ATOM 3836 O O . SER B 1 147 ? 16.435 -2.567 5.426 1.00 28.15 142 SER B O 1
ATOM 3839 N N . GLU B 1 148 ? 16.588 -4.734 6.024 1.00 24.05 143 GLU B N 1
ATOM 3840 C CA . GLU B 1 148 ? 17.530 -4.439 7.092 1.00 23.67 143 GLU B CA 1
ATOM 3841 C C . GLU B 1 148 ? 18.881 -3.937 6.582 1.00 23.04 143 GLU B C 1
ATOM 3842 O O . GLU B 1 148 ? 19.694 -3.488 7.396 1.00 25.12 143 GLU B O 1
ATOM 3848 N N . VAL B 1 149 ? 19.155 -3.978 5.275 1.00 22.54 144 VAL B N 1
ATOM 3849 C CA . VAL B 1 149 ? 20.442 -3.451 4.821 1.00 21.88 144 VAL B CA 1
ATOM 3850 C C . VAL B 1 149 ? 20.293 -2.375 3.754 1.00 24.29 144 VAL B C 1
ATOM 3851 O O . VAL B 1 149 ? 21.276 -2.026 3.093 1.00 29.57 144 VAL B O 1
ATOM 3855 N N . THR B 1 150 ? 19.090 -1.838 3.564 1.00 23.74 145 THR B N 1
ATOM 3856 C CA . THR B 1 150 ? 18.874 -0.769 2.591 1.00 26.28 145 THR B CA 1
ATOM 3857 C C . THR B 1 150 ? 18.689 0.573 3.291 1.00 30.26 145 THR B C 1
ATOM 3858 O O . THR B 1 150 ? 18.474 0.650 4.502 1.00 25.39 145 THR B O 1
ATOM 3862 N N . CYS B 1 151 ? 18.743 1.646 2.500 1.00 28.37 146 CYS B N 1
ATOM 3863 C CA . CYS B 1 151 ? 18.539 2.997 3.013 1.00 24.60 146 CYS B CA 1
ATOM 3864 C C . CYS B 1 151 ? 17.256 3.625 2.474 1.00 25.29 146 CYS B C 1
ATOM 3865 O O . CYS B 1 151 ? 17.199 4.838 2.254 1.00 26.67 146 CYS B O 1
ATOM 3868 N N . VAL B 1 152 ? 16.217 2.807 2.276 1.00 28.69 147 VAL B N 1
ATOM 3869 C CA . VAL B 1 152 ? 14.966 3.217 1.648 1.00 28.88 147 VAL B CA 1
ATOM 3870 C C . VAL B 1 152 ? 13.819 3.030 2.631 1.00 32.42 147 VAL B C 1
ATOM 3871 O O . VAL B 1 152 ? 13.729 1.992 3.294 1.00 28.76 147 VAL B O 1
ATOM 3875 N N . SER B 1 153 ? 12.923 4.017 2.688 1.00 28.05 148 SER B N 1
ATOM 3876 C CA . SER B 1 153 ? 11.692 3.949 3.474 1.00 28.19 148 SER B CA 1
ATOM 3877 C C . SER B 1 153 ? 10.525 4.223 2.537 1.00 30.16 148 SER B C 1
ATOM 3878 O O . SER B 1 153 ? 10.391 5.342 2.033 1.00 32.41 148 SER B O 1
ATOM 3881 N N . VAL B 1 154 ? 9.677 3.222 2.310 1.00 28.78 149 VAL B N 1
ATOM 3882 C CA . VAL B 1 154 ? 8.525 3.354 1.419 1.00 30.60 149 VAL B CA 1
ATOM 3883 C C . VAL B 1 154 ? 7.309 3.698 2.264 1.00 32.63 149 VAL B C 1
ATOM 3884 O O . VAL B 1 154 ? 6.849 2.881 3.067 1.00 34.91 149 VAL B O 1
ATOM 3888 N N . LEU B 1 155 ? 6.768 4.897 2.073 1.00 29.68 150 LEU B N 1
ATOM 3889 C CA . LEU B 1 155 ? 5.639 5.362 2.859 1.00 26.28 150 LEU B CA 1
ATOM 3890 C C . LEU B 1 155 ? 4.447 5.673 1.959 1.00 36.26 150 LEU B C 1
ATOM 3891 O O . LEU B 1 155 ? 4.572 5.813 0.740 1.00 32.56 150 LEU B O 1
ATOM 3896 N N . THR B 1 156 ? 3.280 5.761 2.587 1.00 36.79 151 THR B N 1
ATOM 3897 C CA . THR B 1 156 ? 2.046 6.167 1.937 1.00 34.05 151 THR B CA 1
ATOM 3898 C C . THR B 1 156 ? 1.517 7.408 2.641 1.00 35.67 151 THR B C 1
ATOM 3899 O O . THR B 1 156 ? 1.685 7.562 3.855 1.00 35.95 151 THR B O 1
ATOM 3903 N N . ASN B 1 157 ? 0.922 8.315 1.876 1.00 38.69 152 ASN B N 1
ATOM 3904 C CA . ASN B 1 157 ? 0.137 9.417 2.429 1.00 38.23 152 ASN B CA 1
ATOM 3905 C C . ASN B 1 157 ? -1.304 9.168 1.999 1.00 43.94 152 ASN B C 1
ATOM 3906 O O . ASN B 1 157 ? -1.667 9.412 0.843 1.00 41.95 152 ASN B O 1
ATOM 3911 N N . ARG B 1 158 ? -2.114 8.662 2.934 1.00 41.03 153 ARG B N 1
ATOM 3912 C CA . ARG B 1 158 ? -3.502 8.323 2.624 1.00 46.14 153 ARG B CA 1
ATOM 3913 C C . ARG B 1 158 ? -4.347 9.568 2.372 1.00 47.72 153 ARG B C 1
ATOM 3914 O O . ARG B 1 158 ? -5.245 9.543 1.522 1.00 48.66 153 ARG B O 1
ATOM 3922 N N . LYS B 1 159 ? -4.083 10.662 3.092 1.00 44.10 154 LYS B N 1
ATOM 3923 C CA . LYS B 1 159 ? -4.803 11.901 2.820 1.00 45.74 154 LYS B CA 1
ATOM 3924 C C . LYS B 1 159 ? -4.537 12.422 1.411 1.00 53.77 154 LYS B C 1
ATOM 3925 O O . LYS B 1 159 ? -5.376 13.143 0.859 1.00 52.15 154 LYS B O 1
ATOM 3927 N N . LEU B 1 160 ? -3.409 12.054 0.805 1.00 46.13 155 LEU B N 1
ATOM 3928 C CA . LEU B 1 160 ? -3.043 12.529 -0.522 1.00 44.81 155 LEU B CA 1
ATOM 3929 C C . LEU B 1 160 ? -3.037 11.432 -1.576 1.00 48.36 155 LEU B C 1
ATOM 3930 O O . LEU B 1 160 ? -2.632 11.693 -2.714 1.00 50.38 155 LEU B O 1
ATOM 3935 N N . GLY B 1 161 ? -3.461 10.217 -1.232 1.00 46.93 156 GLY B N 1
ATOM 3936 C CA . GLY B 1 161 ? -3.431 9.113 -2.181 1.00 44.43 156 GLY B CA 1
ATOM 3937 C C . GLY B 1 161 ? -2.070 8.851 -2.789 1.00 51.38 156 GLY B C 1
ATOM 3938 O O . GLY B 1 161 ? -1.986 8.363 -3.923 1.00 48.58 156 GLY B O 1
ATOM 3939 N N . LYS B 1 162 ? -0.999 9.150 -2.058 1.00 44.83 157 LYS B N 1
ATOM 3940 C CA . LYS B 1 162 ? 0.362 9.074 -2.574 1.00 48.73 157 LYS B CA 1
ATOM 3941 C C . LYS B 1 162 ? 1.145 7.963 -1.881 1.00 44.56 157 LYS B C 1
ATOM 3942 O O . LYS B 1 162 ? 1.098 7.826 -0.654 1.00 44.13 157 LYS B O 1
ATOM 3948 N N . LYS B 1 163 ? 1.857 7.167 -2.676 1.00 40.17 158 LYS B N 1
ATOM 3949 C CA . LYS B 1 163 ? 2.821 6.194 -2.178 1.00 39.29 158 LYS B CA 1
ATOM 3950 C C . LYS B 1 163 ? 4.142 6.424 -2.900 1.00 45.73 158 LYS B C 1
ATOM 3951 O O . LYS B 1 163 ? 4.164 6.527 -4.131 1.00 41.32 158 LYS B O 1
ATOM 3957 N N . ALA B 1 164 ? 5.237 6.509 -2.142 1.00 39.52 159 ALA B N 1
ATOM 3958 C CA . ALA B 1 164 ? 6.525 6.880 -2.719 1.00 38.01 159 ALA B CA 1
ATOM 3959 C C . ALA B 1 164 ? 7.641 6.435 -1.788 1.00 38.83 159 ALA B C 1
ATOM 3960 O O . ALA B 1 164 ? 7.425 6.321 -0.576 1.00 35.53 159 ALA B O 1
ATOM 3962 N N . PRO B 1 165 ? 8.839 6.186 -2.313 1.00 37.28 160 PRO B N 1
ATOM 3963 C CA . PRO B 1 165 ? 9.992 5.937 -1.450 1.00 36.95 160 PRO B CA 1
ATOM 3964 C C . PRO B 1 165 ? 10.669 7.235 -1.032 1.00 37.97 160 PRO B C 1
ATOM 3965 O O . PRO B 1 165 ? 10.577 8.265 -1.702 1.00 36.52 160 PRO B O 1
ATOM 3969 N N . ILE B 1 166 ? 11.346 7.161 0.112 1.00 29.14 161 ILE B N 1
ATOM 3970 C CA . ILE B 1 166 ? 12.294 8.174 0.555 1.00 25.62 161 ILE B CA 1
ATOM 3971 C C . ILE B 1 166 ? 13.647 7.490 0.706 1.00 32.20 161 ILE B C 1
ATOM 3972 O O . ILE B 1 166 ? 13.776 6.527 1.474 1.00 31.70 161 ILE B O 1
ATOM 3977 N N . VAL B 1 167 ? 14.650 7.978 -0.022 1.00 30.74 162 VAL B N 1
ATOM 3978 C CA . VAL B 1 167 ? 16.005 7.439 0.034 1.00 31.79 162 VAL B CA 1
ATOM 3979 C C . VAL B 1 167 ? 16.881 8.408 0.814 1.00 32.09 162 VAL B C 1
ATOM 3980 O O . VAL B 1 167 ? 16.883 9.611 0.534 1.00 27.51 162 VAL B O 1
ATOM 3984 N N . SER B 1 168 ? 17.631 7.885 1.788 1.00 26.05 163 SER B N 1
ATOM 3985 C CA . SER B 1 168 ? 18.513 8.714 2.603 1.00 22.95 163 SER B CA 1
ATOM 3986 C C . SER B 1 168 ? 19.616 7.850 3.196 1.00 31.30 163 SER B C 1
ATOM 3987 O O . SER B 1 168 ? 19.335 6.772 3.727 1.00 26.41 163 SER B O 1
ATOM 3990 N N . ASP B 1 169 ? 20.859 8.334 3.117 1.00 25.92 164 ASP B N 1
ATOM 3991 C CA . ASP B 1 169 ? 21.978 7.629 3.731 1.00 29.07 164 ASP B CA 1
ATOM 3992 C C . ASP B 1 169 ? 21.770 7.454 5.234 1.00 29.11 164 ASP B C 1
ATOM 3993 O O . ASP B 1 169 ? 22.243 6.472 5.818 1.00 22.99 164 ASP B O 1
ATOM 3998 N N . GLY B 1 170 ? 21.068 8.386 5.875 1.00 26.31 165 GLY B N 1
ATOM 3999 C CA . GLY B 1 170 ? 20.730 8.248 7.283 1.00 27.13 165 GLY B CA 1
ATOM 4000 C C . GLY B 1 170 ? 19.696 7.182 7.598 1.00 25.09 165 GLY B C 1
ATOM 4001 O O . GLY B 1 170 ? 19.389 6.959 8.774 1.00 26.15 165 GLY B O 1
ATOM 4002 N N . PHE B 1 171 ? 19.130 6.537 6.584 1.00 24.12 166 PHE B N 1
ATOM 4003 C CA . PHE B 1 171 ? 18.210 5.430 6.790 1.00 22.46 166 PHE B CA 1
ATOM 4004 C C . PHE B 1 171 ? 18.911 4.076 6.896 1.00 21.10 166 PHE B C 1
ATOM 4005 O O . PHE B 1 171 ? 18.244 3.087 7.205 1.00 21.42 166 PHE B O 1
ATOM 4013 N N . PHE B 1 172 ? 20.218 3.987 6.634 1.00 19.00 167 PHE B N 1
ATOM 4014 C CA . PHE B 1 172 ? 20.902 2.708 6.820 1.00 20.00 167 PHE B CA 1
ATOM 4015 C C . PHE B 1 172 ? 20.849 2.315 8.294 1.00 18.58 167 PHE B C 1
ATOM 4016 O O . PHE B 1 172 ? 21.233 3.117 9.154 1.00 21.09 167 PHE B O 1
ATOM 4024 N N . PRO B 1 173 ? 20.407 1.107 8.635 1.00 16.45 168 PRO B N 1
ATOM 4025 C CA . PRO B 1 173 ? 20.573 0.662 10.022 1.00 18.85 168 PRO B CA 1
ATOM 4026 C C . PRO B 1 173 ? 22.045 0.642 10.390 1.00 20.98 168 PRO B C 1
ATOM 4027 O O . PRO B 1 173 ? 22.917 0.419 9.546 1.00 18.92 168 PRO B O 1
ATOM 4031 N N . SER B 1 174 ? 22.321 0.921 11.662 1.00 16.76 169 SER B N 1
ATOM 4032 C CA . SER B 1 174 ? 23.680 0.772 12.155 1.00 21.32 169 SER B CA 1
ATOM 4033 C C . SER B 1 174 ? 24.041 -0.696 12.302 1.00 23.18 169 SER B C 1
ATOM 4034 O O . SER B 1 174 ? 25.156 -1.106 11.957 1.00 21.73 169 SER B O 1
ATOM 4037 N N . VAL B 1 175 ? 23.105 -1.491 12.816 1.00 20.24 170 VAL B N 1
ATOM 4038 C CA . VAL B 1 175 ? 23.280 -2.920 13.033 1.00 19.31 170 VAL B CA 1
ATOM 4039 C C . VAL B 1 175 ? 22.020 -3.633 12.582 1.00 20.63 170 VAL B C 1
ATOM 4040 O O . VAL B 1 175 ? 20.901 -3.189 12.876 1.00 17.69 170 VAL B O 1
ATOM 4044 N N . ALA B 1 176 ? 22.201 -4.736 11.866 1.00 15.20 171 ALA B N 1
ATOM 4045 C CA . ALA B 1 176 ? 21.124 -5.663 11.551 1.00 14.16 171 ALA B CA 1
ATOM 4046 C C . ALA B 1 176 ? 21.379 -6.951 12.325 1.00 19.26 171 ALA B C 1
ATOM 4047 O O . ALA B 1 176 ? 22.400 -7.612 12.107 1.00 19.30 171 ALA B O 1
ATOM 4049 N N . ILE B 1 177 ? 20.480 -7.283 13.254 1.00 16.91 172 ILE B N 1
ATOM 4050 C CA . ILE B 1 177 ? 20.538 -8.562 13.955 1.00 17.46 172 ILE B CA 1
ATOM 4051 C C . ILE B 1 177 ? 19.657 -9.541 13.189 1.00 17.90 172 ILE B C 1
ATOM 4052 O O . ILE B 1 177 ? 18.442 -9.359 13.096 1.00 16.82 172 ILE B O 1
ATOM 4057 N N . VAL B 1 178 ? 20.269 -10.574 12.632 1.00 14.32 173 VAL B N 1
ATOM 4058 C CA . VAL B 1 178 ? 19.551 -11.570 11.847 1.00 16.56 173 VAL B CA 1
ATOM 4059 C C . VAL B 1 178 ? 19.463 -12.815 12.715 1.00 17.74 173 VAL B C 1
ATOM 4060 O O . VAL B 1 178 ? 20.398 -13.617 12.769 1.00 16.88 173 VAL B O 1
ATOM 4064 N N . ASP B 1 179 ? 18.315 -12.976 13.377 1.00 16.34 174 ASP B N 1
ATOM 4065 C CA . ASP B 1 179 ? 18.085 -14.029 14.359 1.00 17.58 174 ASP B CA 1
ATOM 4066 C C . ASP B 1 179 ? 17.031 -14.964 13.800 1.00 18.23 174 ASP B C 1
ATOM 4067 O O . ASP B 1 179 ? 15.850 -14.595 13.761 1.00 17.70 174 ASP B O 1
ATOM 4072 N N . PRO B 1 180 ? 17.401 -16.169 13.360 1.00 15.90 175 PRO B N 1
ATOM 4073 C CA . PRO B 1 180 ? 16.418 -17.040 12.693 1.00 16.25 175 PRO B CA 1
ATOM 4074 C C . PRO B 1 180 ? 15.255 -17.431 13.583 1.00 19.04 175 PRO B C 1
ATOM 4075 O O . PRO B 1 180 ? 14.191 -17.764 13.047 1.00 15.33 175 PRO B O 1
ATOM 4079 N N . GLU B 1 181 ? 15.421 -17.389 14.915 1.00 16.87 176 GLU B N 1
ATOM 4080 C CA . GLU B 1 181 ? 14.316 -17.686 15.831 1.00 17.93 176 GLU B CA 1
ATOM 4081 C C . GLU B 1 181 ? 13.130 -16.764 15.609 1.00 19.47 176 GLU B C 1
ATOM 4082 O O . GLU B 1 181 ? 11.985 -17.178 15.803 1.00 15.63 176 GLU B O 1
ATOM 4088 N N . LEU B 1 182 ? 13.370 -15.512 15.227 1.00 19.52 177 LEU B N 1
ATOM 4089 C CA . LEU B 1 182 ? 12.242 -14.615 15.015 1.00 15.87 177 LEU B CA 1
ATOM 4090 C C . LEU B 1 182 ? 11.409 -14.981 13.788 1.00 22.89 177 LEU B C 1
ATOM 4091 O O . LEU B 1 182 ? 10.329 -14.409 13.607 1.00 21.54 177 LEU B O 1
ATOM 4096 N N . THR B 1 183 ? 11.859 -15.924 12.959 1.00 16.12 178 THR B N 1
ATOM 4097 C CA . THR B 1 183 ? 11.080 -16.360 11.802 1.00 17.22 178 THR B CA 1
ATOM 4098 C C . THR B 1 183 ? 10.376 -17.696 12.006 1.00 19.68 178 THR B C 1
ATOM 4099 O O . THR B 1 183 ? 9.697 -18.167 11.086 1.00 17.69 178 THR B O 1
ATOM 4103 N N . TYR B 1 184 ? 10.518 -18.322 13.179 1.00 18.26 179 TYR B N 1
ATOM 4104 C CA . TYR B 1 184 ? 9.927 -19.642 13.380 1.00 16.19 179 TYR B CA 1
ATOM 4105 C C . TYR B 1 184 ? 8.405 -19.616 13.266 1.00 15.03 179 TYR B C 1
ATOM 4106 O O . TYR B 1 184 ? 7.802 -20.615 12.873 1.00 19.27 179 TYR B O 1
ATOM 4115 N N . SER B 1 185 ? 7.767 -18.506 13.627 1.00 19.59 180 SER B N 1
ATOM 4116 C CA . SER B 1 185 ? 6.310 -18.420 13.627 1.00 25.27 180 SER B CA 1
ATOM 4117 C C . SER B 1 185 ? 5.721 -17.964 12.293 1.00 27.24 180 SER B C 1
ATOM 4118 O O . SER B 1 185 ? 4.495 -17.823 12.183 1.00 20.30 180 SER B O 1
ATOM 4121 N N . VAL B 1 186 ? 6.546 -17.716 11.285 1.00 17.92 181 VAL B N 1
ATOM 4122 C CA . VAL B 1 186 ? 6.042 -17.233 10.002 1.00 14.61 181 VAL B CA 1
ATOM 4123 C C . VAL B 1 186 ? 5.257 -18.356 9.339 1.00 14.71 181 VAL B C 1
ATOM 4124 O O . VAL B 1 186 ? 5.804 -19.450 9.124 1.00 13.70 181 VAL B O 1
ATOM 4128 N N . PRO B 1 187 ? 3.987 -18.144 9.005 1.00 14.93 182 PRO B N 1
ATOM 4129 C CA . PRO B 1 187 ? 3.163 -19.240 8.471 1.00 14.75 182 PRO B CA 1
ATOM 4130 C C . PRO B 1 187 ? 3.682 -19.701 7.122 1.00 15.25 182 PRO B C 1
ATOM 4131 O O . PRO B 1 187 ? 4.383 -18.942 6.431 1.00 15.79 182 PRO B O 1
ATOM 4135 N N . PRO B 1 188 ? 3.382 -20.949 6.729 1.00 13.71 183 PRO B N 1
ATOM 4136 C CA . PRO B 1 188 ? 3.992 -21.499 5.504 1.00 14.00 183 PRO B CA 1
ATOM 4137 C C . PRO B 1 188 ? 3.753 -20.675 4.249 1.00 15.83 183 PRO B C 1
ATOM 4138 O O . PRO B 1 188 ? 4.669 -20.554 3.426 1.00 11.13 183 PRO B O 1
ATOM 4142 N N . LYS B 1 189 ? 2.544 -20.136 4.052 1.00 11.99 184 LYS B N 1
ATOM 4143 C CA . LYS B 1 189 ? 2.280 -19.381 2.827 1.00 14.24 184 LYS B CA 1
ATOM 4144 C C . LYS B 1 189 ? 3.147 -18.130 2.751 1.00 13.32 184 LYS B C 1
ATOM 4145 O O . LYS B 1 189 ? 3.605 -17.745 1.668 1.00 15.53 184 LYS B O 1
ATOM 4151 N N . ILE B 1 190 ? 3.364 -17.471 3.887 1.00 12.06 185 ILE B N 1
ATOM 4152 C CA . ILE B 1 190 ? 4.230 -16.301 3.920 1.00 14.24 185 ILE B CA 1
ATOM 4153 C C . ILE B 1 190 ? 5.690 -16.723 3.828 1.00 15.66 185 ILE B C 1
ATOM 4154 O O . ILE B 1 190 ? 6.496 -16.049 3.183 1.00 16.03 185 ILE B O 1
ATOM 4159 N N . THR B 1 191 ? 6.051 -17.846 4.460 1.00 11.06 186 THR B N 1
ATOM 4160 C CA . THR B 1 191 ? 7.393 -18.399 4.273 1.00 13.57 186 THR B CA 1
ATOM 4161 C C . THR B 1 191 ? 7.685 -18.609 2.792 1.00 13.85 186 THR B C 1
ATOM 4162 O O . THR B 1 191 ? 8.759 -18.248 2.296 1.00 13.93 186 THR B O 1
ATOM 4166 N N . ALA B 1 192 ? 6.717 -19.161 2.062 1.00 13.44 187 ALA B N 1
ATOM 4167 C CA . ALA B 1 192 ? 6.919 -19.411 0.641 1.00 10.74 187 ALA B CA 1
ATOM 4168 C C . ALA B 1 192 ? 7.099 -18.106 -0.127 1.00 12.26 187 ALA B C 1
ATOM 4169 O O . ALA B 1 192 ? 8.017 -17.975 -0.946 1.00 12.77 187 ALA B O 1
ATOM 4171 N N . SER B 1 193 ? 6.230 -17.123 0.131 1.00 14.69 188 SER B N 1
ATOM 4172 C CA . SER B 1 193 ? 6.276 -15.862 -0.614 1.00 13.43 188 SER B CA 1
ATOM 4173 C C . SER B 1 193 ? 7.544 -15.071 -0.303 1.00 15.23 188 SER B C 1
ATOM 4174 O O . SER B 1 193 ? 8.225 -14.588 -1.218 1.00 13.75 188 SER B O 1
ATOM 4177 N N . THR B 1 194 ? 7.883 -14.926 0.984 1.00 12.73 189 THR B N 1
ATOM 4178 C CA . THR B 1 194 ? 9.109 -14.202 1.326 1.00 14.38 189 THR B CA 1
ATOM 4179 C C . THR B 1 194 ? 10.338 -14.915 0.780 1.00 12.73 189 THR B C 1
ATOM 4180 O O . THR B 1 194 ? 11.320 -14.260 0.415 1.00 16.86 189 THR B O 1
ATOM 4184 N N . GLY B 1 195 ? 10.286 -16.244 0.664 1.00 14.69 190 GLY B N 1
ATOM 4185 C CA . GLY B 1 195 ? 11.427 -16.973 0.124 1.00 12.36 190 GLY B CA 1
ATOM 4186 C C . GLY B 1 195 ? 11.589 -16.758 -1.370 1.00 14.16 190 GLY B C 1
ATOM 4187 O O . GLY B 1 195 ? 12.710 -16.720 -1.888 1.00 11.37 190 GLY B O 1
ATOM 4188 N N . MET B 1 196 ? 10.470 -16.628 -2.086 1.00 13.00 191 MET B N 1
ATOM 4189 C CA . MET B 1 196 ? 10.545 -16.273 -3.501 1.00 12.92 191 MET B CA 1
ATOM 4190 C C . MET B 1 196 ? 11.080 -14.864 -3.682 1.00 14.32 191 MET B C 1
ATOM 4191 O O . MET B 1 196 ? 11.748 -14.577 -4.686 1.00 12.60 191 MET B O 1
ATOM 4196 N N . ASP B 1 197 ? 10.786 -13.973 -2.732 1.00 12.60 192 ASP B N 1
ATOM 4197 C CA . ASP B 1 197 ? 11.410 -12.650 -2.724 1.00 15.29 192 ASP B CA 1
ATOM 4198 C C . ASP B 1 197 ? 12.935 -12.768 -2.654 1.00 21.09 192 ASP B C 1
ATOM 4199 O O . ASP B 1 197 ? 13.649 -12.104 -3.416 1.00 13.82 192 ASP B O 1
ATOM 4204 N N . VAL B 1 198 ? 13.446 -13.632 -1.763 1.00 16.64 193 VAL B N 1
ATOM 4205 C CA . VAL B 1 198 ? 14.892 -13.848 -1.654 1.00 14.08 193 VAL B CA 1
ATOM 4206 C C . VAL B 1 198 ? 15.467 -14.339 -2.980 1.00 15.70 193 VAL B C 1
ATOM 4207 O O . VAL B 1 198 ? 16.488 -13.829 -3.466 1.00 15.04 193 VAL B O 1
ATOM 4211 N N . LEU B 1 199 ? 14.848 -15.368 -3.559 1.00 14.33 194 LEU B N 1
ATOM 4212 C CA . LEU B 1 199 ? 15.353 -15.931 -4.802 1.00 14.56 194 LEU B CA 1
ATOM 4213 C C . LEU B 1 199 ? 15.321 -14.903 -5.925 1.00 17.34 194 LEU B C 1
ATOM 4214 O O . LEU B 1 199 ? 16.265 -14.816 -6.715 1.00 16.40 194 LEU B O 1
ATOM 4219 N N . SER B 1 200 ? 14.243 -14.115 -6.015 1.00 14.27 195 SER B N 1
ATOM 4220 C CA . SER B 1 200 ? 14.172 -13.093 -7.056 1.00 13.38 195 SER B CA 1
ATOM 4221 C C . SER B 1 200 ? 15.221 -12.014 -6.843 1.00 15.99 195 SER B C 1
ATOM 4222 O O . SER B 1 200 ? 15.865 -11.570 -7.800 1.00 16.87 195 SER B O 1
ATOM 4225 N N . GLN B 1 201 ? 15.404 -11.573 -5.599 1.00 13.72 196 GLN B N 1
ATOM 4226 C CA . GLN B 1 201 ? 16.436 -10.579 -5.323 1.00 17.59 196 GLN B CA 1
ATOM 4227 C C . GLN B 1 201 ? 17.807 -11.091 -5.730 1.00 19.58 196 GLN B C 1
ATOM 4228 O O . GLN B 1 201 ? 18.623 -10.343 -6.285 1.00 18.15 196 GLN B O 1
ATOM 4234 N N . ALA B 1 202 ? 18.085 -12.367 -5.455 1.00 16.23 197 ALA B N 1
ATOM 4235 C CA . ALA B 1 202 ? 19.403 -12.906 -5.754 1.00 17.35 197 ALA B CA 1
ATOM 4236 C C . ALA B 1 202 ? 19.644 -12.982 -7.260 1.00 18.63 197 ALA B C 1
ATOM 4237 O O . ALA B 1 202 ? 20.660 -12.484 -7.764 1.00 18.77 197 ALA B O 1
ATOM 4239 N N . ILE B 1 203 ? 18.734 -13.630 -7.989 1.00 15.02 198 ILE B N 1
ATOM 4240 C CA . ILE B 1 203 ? 18.918 -13.810 -9.423 1.00 13.94 198 ILE B CA 1
ATOM 4241 C C . ILE B 1 203 ? 18.886 -12.466 -10.144 1.00 15.67 198 ILE B C 1
ATOM 4242 O O . ILE B 1 203 ? 19.721 -12.204 -11.015 1.00 17.58 198 ILE B O 1
ATOM 4247 N N . GLU B 1 204 ? 17.953 -11.582 -9.778 1.00 14.26 199 GLU B N 1
ATOM 4248 C CA . GLU B 1 204 ? 17.876 -10.295 -10.472 1.00 17.85 199 GLU B CA 1
ATOM 4249 C C . GLU B 1 204 ? 19.083 -9.420 -10.158 1.00 15.86 199 GLU B C 1
ATOM 4250 O O . GLU B 1 204 ? 19.547 -8.676 -11.023 1.00 16.86 199 GLU B O 1
ATOM 4256 N N . GLY B 1 205 ? 19.567 -9.460 -8.912 1.00 16.11 200 GLY B N 1
ATOM 4257 C CA . GLY B 1 205 ? 20.758 -8.712 -8.567 1.00 17.40 200 GLY B CA 1
ATOM 4258 C C . GLY B 1 205 ? 21.963 -9.199 -9.338 1.00 17.06 200 GLY B C 1
ATOM 4259 O O . GLY B 1 205 ? 22.839 -8.409 -9.695 1.00 20.92 200 GLY B O 1
ATOM 4260 N N . PHE B 1 206 ? 22.009 -10.497 -9.636 1.00 15.39 201 PHE B N 1
ATOM 4261 C CA . PHE B 1 206 ? 23.097 -11.016 -10.457 1.00 19.56 201 PHE B CA 1
ATOM 4262 C C . PHE B 1 206 ? 23.022 -10.502 -11.895 1.00 19.29 201 PHE B C 1
ATOM 4263 O O . PHE B 1 206 ? 24.032 -10.059 -12.454 1.00 19.98 201 PHE B O 1
ATOM 4271 N N . TRP B 1 207 ? 21.861 -10.600 -12.540 1.00 14.37 202 TRP B N 1
ATOM 4272 C CA . TRP B 1 207 ? 21.831 -10.308 -13.969 1.00 14.80 202 TRP B CA 1
ATOM 4273 C C . TRP B 1 207 ? 21.521 -8.855 -14.278 1.00 17.05 202 TRP B C 1
ATOM 4274 O O . TRP B 1 207 ? 21.461 -8.486 -15.454 1.00 21.11 202 TRP B O 1
ATOM 4285 N N . SER B 1 208 ? 21.341 -8.027 -13.259 1.00 14.16 203 SER B N 1
ATOM 4286 C CA . SER B 1 208 ? 21.087 -6.608 -13.458 1.00 19.66 203 SER B CA 1
ATOM 4287 C C . SER B 1 208 ? 22.207 -5.961 -14.268 1.00 21.81 203 SER B C 1
ATOM 4288 O O . SER B 1 208 ? 23.378 -6.335 -14.160 1.00 17.90 203 SER B O 1
ATOM 4291 N N . LYS B 1 209 ? 21.839 -4.975 -15.097 1.00 21.37 204 LYS B N 1
ATOM 4292 C CA . LYS B 1 209 ? 22.868 -4.163 -15.743 1.00 22.61 204 LYS B CA 1
ATOM 4293 C C . LYS B 1 209 ? 23.827 -3.552 -14.728 1.00 24.23 204 LYS B C 1
ATOM 4294 O O . LYS B 1 209 ? 24.969 -3.239 -15.080 1.00 22.22 204 LYS B O 1
ATOM 4300 N N . GLY B 1 210 ? 23.390 -3.371 -13.481 1.00 21.29 205 GLY B N 1
ATOM 4301 C CA . GLY B 1 210 ? 24.262 -2.826 -12.458 1.00 23.51 205 GLY B CA 1
ATOM 4302 C C . GLY B 1 210 ? 25.128 -3.854 -11.752 1.00 21.39 205 GLY B C 1
ATOM 4303 O O . GLY B 1 210 ? 25.690 -3.561 -10.693 1.00 21.49 205 GLY B O 1
ATOM 4304 N N . HIS B 1 211 ? 25.258 -5.052 -12.320 1.00 21.85 206 HIS B N 1
ATOM 4305 C CA . HIS B 1 211 ? 25.916 -6.144 -11.609 1.00 17.97 206 HIS B CA 1
ATOM 4306 C C . HIS B 1 211 ? 27.355 -5.778 -11.242 1.00 21.91 206 HIS B C 1
ATOM 4307 O O . HIS B 1 211 ? 28.011 -4.983 -11.921 1.00 18.51 206 HIS B O 1
ATOM 4314 N N . GLN B 1 212 ? 27.837 -6.341 -10.137 1.00 20.57 207 GLN B N 1
ATOM 4315 C CA . GLN B 1 212 ? 29.236 -6.199 -9.752 1.00 19.72 207 GLN B CA 1
ATOM 4316 C C . GLN B 1 212 ? 29.662 -7.446 -8.991 1.00 19.91 207 GLN B C 1
ATOM 4317 O O . GLN B 1 212 ? 28.818 -8.142 -8.414 1.00 17.92 207 GLN B O 1
ATOM 4323 N N . PRO B 1 213 ? 30.970 -7.759 -8.965 1.00 18.92 208 PRO B N 1
ATOM 4324 C CA . PRO B 1 213 ? 31.405 -9.111 -8.563 1.00 16.67 208 PRO B CA 1
ATOM 4325 C C . PRO B 1 213 ? 31.087 -9.508 -7.126 1.00 15.95 208 PRO B C 1
ATOM 4326 O O . PRO B 1 213 ? 30.826 -10.690 -6.863 1.00 20.44 208 PRO B O 1
ATOM 4330 N N . ILE B 1 214 ? 31.156 -8.581 -6.174 1.00 16.02 209 ILE B N 1
ATOM 4331 C CA . ILE B 1 214 ? 30.863 -8.942 -4.791 1.00 20.83 209 ILE B CA 1
ATOM 4332 C C . ILE B 1 214 ? 29.396 -9.324 -4.655 1.00 20.35 209 ILE B C 1
ATOM 4333 O O . ILE B 1 214 ? 29.053 -10.367 -4.086 1.00 17.82 209 ILE B O 1
ATOM 4338 N N . CYS B 1 215 ? 28.515 -8.499 -5.217 1.00 19.42 210 CYS B N 1
ATOM 4339 C CA . CYS B 1 215 ? 27.091 -8.814 -5.220 1.00 21.76 210 CYS B CA 1
ATOM 4340 C C . CYS B 1 215 ? 26.816 -10.099 -5.993 1.00 16.57 210 CYS B C 1
ATOM 4341 O O . CYS B 1 215 ? 25.985 -10.910 -5.573 1.00 21.40 210 CYS B O 1
ATOM 4344 N N . ASP B 1 216 ? 27.517 -10.308 -7.119 1.00 16.30 211 ASP B N 1
ATOM 4345 C CA . ASP B 1 216 ? 27.439 -11.566 -7.863 1.00 17.52 211 ASP B CA 1
ATOM 4346 C C . ASP B 1 216 ? 27.685 -12.760 -6.953 1.00 23.37 211 ASP B C 1
ATOM 4347 O O . ASP B 1 216 ? 26.951 -13.758 -6.988 1.00 20.31 211 ASP B O 1
ATOM 4352 N N . SER B 1 217 ? 28.772 -12.687 -6.178 1.00 21.58 212 SER B N 1
ATOM 4353 C CA . SER B 1 217 ? 29.132 -13.754 -5.252 1.00 23.45 212 SER B CA 1
ATOM 4354 C C . SER B 1 217 ? 28.039 -14.000 -4.220 1.00 16.55 212 SER B C 1
ATOM 4355 O O . SER B 1 217 ? 27.701 -15.152 -3.930 1.00 19.67 212 SER B O 1
ATOM 4358 N N . CYS B 1 218 ? 27.488 -12.933 -3.643 1.00 17.14 213 CYS B N 1
ATOM 4359 C CA . CYS B 1 218 ? 26.390 -13.089 -2.693 1.00 17.51 213 CYS B CA 1
ATOM 4360 C C . CYS B 1 218 ? 25.165 -13.697 -3.364 1.00 20.85 213 CYS B C 1
ATOM 4361 O O . CYS B 1 218 ? 24.419 -14.464 -2.742 1.00 20.67 213 CYS B O 1
ATOM 4364 N N . ALA B 1 219 ? 24.940 -13.355 -4.635 1.00 15.58 214 ALA B N 1
ATOM 4365 C CA . ALA B 1 219 ? 23.738 -13.798 -5.334 1.00 17.05 214 ALA B CA 1
ATOM 4366 C C . ALA B 1 219 ? 23.746 -15.305 -5.564 1.00 15.87 214 ALA B C 1
ATOM 4367 O O . ALA B 1 219 ? 22.754 -15.994 -5.284 1.00 18.72 214 ALA B O 1
ATOM 4369 N N . ALA B 1 220 ? 24.857 -15.837 -6.090 1.00 17.60 215 ALA B N 1
ATOM 4370 C CA . ALA B 1 220 ? 24.956 -17.273 -6.325 1.00 18.16 215 ALA B CA 1
ATOM 4371 C C . ALA B 1 220 ? 24.815 -18.047 -5.021 1.00 21.02 215 ALA B C 1
ATOM 4372 O O . ALA B 1 220 ? 24.170 -19.100 -4.979 1.00 20.74 215 ALA B O 1
ATOM 4374 N N . HIS B 1 221 ? 25.410 -17.530 -3.946 1.00 20.44 216 HIS B N 1
ATOM 4375 C CA . HIS B 1 221 ? 25.329 -18.183 -2.641 1.00 21.06 216 HIS B CA 1
ATOM 4376 C C . HIS B 1 221 ? 23.885 -18.253 -2.150 1.00 20.10 216 HIS B C 1
ATOM 4377 O O . HIS B 1 221 ? 23.385 -19.322 -1.768 1.00 19.50 216 HIS B O 1
ATOM 4384 N N . ALA B 1 222 ? 23.203 -17.109 -2.142 1.00 17.00 217 ALA B N 1
ATOM 4385 C CA . ALA B 1 222 ? 21.831 -17.062 -1.655 1.00 15.58 217 ALA B CA 1
ATOM 4386 C C . ALA B 1 222 ? 20.910 -17.926 -2.510 1.00 15.86 217 ALA B C 1
ATOM 4387 O O . ALA B 1 222 ? 20.074 -18.664 -1.978 1.00 18.92 217 ALA B O 1
ATOM 4389 N N . ALA B 1 223 ? 21.050 -17.858 -3.836 1.00 16.48 218 ALA B N 1
ATOM 4390 C CA . ALA B 1 223 ? 20.145 -18.616 -4.696 1.00 16.72 218 ALA B CA 1
ATOM 4391 C C . ALA B 1 223 ? 20.275 -20.113 -4.448 1.00 19.80 218 ALA B C 1
ATOM 4392 O O . ALA B 1 223 ? 19.264 -20.824 -4.379 1.00 15.16 218 ALA B O 1
ATOM 4394 N N . LYS B 1 224 ? 21.508 -20.608 -4.300 1.00 17.17 219 LYS B N 1
ATOM 4395 C CA . LYS B 1 224 ? 21.704 -22.028 -4.025 1.00 18.07 219 LYS B CA 1
ATOM 4396 C C . LYS B 1 224 ? 20.984 -22.445 -2.747 1.00 18.07 219 LYS B C 1
ATOM 4397 O O . LYS B 1 224 ? 20.361 -23.512 -2.696 1.00 20.18 219 LYS B O 1
ATOM 4403 N N . LEU B 1 225 ? 21.052 -21.607 -1.711 1.00 16.47 220 LEU B N 1
ATOM 4404 C CA . LEU B 1 225 ? 20.385 -21.910 -0.448 1.00 15.12 220 LEU B CA 1
ATOM 4405 C C . LEU B 1 225 ? 18.879 -22.024 -0.622 1.00 16.80 220 LEU B C 1
ATOM 4406 O O . LEU B 1 225 ? 18.250 -22.922 -0.051 1.00 14.60 220 LEU B O 1
ATOM 4411 N N . VAL B 1 226 ? 18.276 -21.123 -1.404 1.00 17.65 221 VAL B N 1
ATOM 4412 C CA . VAL B 1 226 ? 16.814 -21.110 -1.494 1.00 14.00 221 VAL B CA 1
ATOM 4413 C C . VAL B 1 226 ? 16.297 -22.400 -2.130 1.00 17.98 221 VAL B C 1
ATOM 4414 O O . VAL B 1 226 ? 15.313 -22.991 -1.661 1.00 16.02 221 VAL B O 1
ATOM 4418 N N . PHE B 1 227 ? 16.943 -22.859 -3.208 1.00 18.19 222 PHE B N 1
ATOM 4419 C CA . PHE B 1 227 ? 16.474 -24.063 -3.889 1.00 14.20 222 PHE B CA 1
ATOM 4420 C C . PHE B 1 227 ? 16.479 -25.266 -2.954 1.00 22.23 222 PHE B C 1
ATOM 4421 O O . PHE B 1 227 ? 15.586 -26.121 -3.029 1.00 19.93 222 PHE B O 1
ATOM 4429 N N . LYS B 1 228 ? 17.462 -25.342 -2.049 1.00 19.04 223 LYS B N 1
ATOM 4430 C CA . LYS B 1 228 ? 17.536 -26.498 -1.161 1.00 19.66 223 LYS B CA 1
ATOM 4431 C C . LYS B 1 228 ? 16.610 -26.365 0.043 1.00 18.89 223 LYS B C 1
ATOM 4432 O O . LYS B 1 228 ? 15.916 -27.324 0.399 1.00 22.16 223 LYS B O 1
ATOM 4438 N N . TYR B 1 229 ? 16.575 -25.191 0.674 1.00 15.05 224 TYR B N 1
ATOM 4439 C CA . TYR B 1 229 ? 15.975 -25.081 1.994 1.00 15.66 224 TYR B CA 1
ATOM 4440 C C . TYR B 1 229 ? 14.578 -24.487 2.017 1.00 17.54 224 TYR B C 1
ATOM 4441 O O . TYR B 1 229 ? 13.833 -24.750 2.966 1.00 16.67 224 TYR B O 1
ATOM 4450 N N . LEU B 1 230 ? 14.202 -23.689 1.027 1.00 17.26 225 LEU B N 1
ATOM 4451 C CA . LEU B 1 230 ? 12.852 -23.133 1.057 1.00 15.09 225 LEU B CA 1
ATOM 4452 C C . LEU B 1 230 ? 11.765 -24.204 1.046 1.00 13.83 225 LEU B C 1
ATOM 4453 O O . LEU B 1 230 ? 10.787 -24.043 1.795 1.00 15.16 225 LEU B O 1
ATOM 4458 N N . PRO B 1 231 ? 11.845 -25.285 0.255 1.00 16.66 226 PRO B N 1
ATOM 4459 C CA . PRO B 1 231 ? 10.795 -26.320 0.368 1.00 17.55 226 PRO B CA 1
ATOM 4460 C C . PRO B 1 231 ? 10.693 -26.906 1.764 1.00 18.08 226 PRO B C 1
ATOM 4461 O O . PRO B 1 231 ? 9.587 -27.195 2.243 1.00 18.14 226 PRO B O 1
ATOM 4465 N N . ILE B 1 232 ? 11.833 -27.075 2.430 1.00 16.34 227 ILE B N 1
ATOM 4466 C CA . ILE B 1 232 ? 11.851 -27.615 3.786 1.00 18.23 227 ILE B CA 1
ATOM 4467 C C . ILE B 1 232 ? 11.236 -26.631 4.773 1.00 17.66 227 ILE B C 1
ATOM 4468 O O . ILE B 1 232 ? 10.476 -27.024 5.661 1.00 19.10 227 ILE B O 1
ATOM 4473 N N . ALA B 1 233 ? 11.565 -25.339 4.650 1.00 15.80 228 ALA B N 1
ATOM 4474 C CA . ALA B 1 233 ? 11.010 -24.344 5.569 1.00 15.78 228 ALA B CA 1
ATOM 4475 C C . ALA B 1 233 ? 9.490 -24.231 5.426 1.00 15.89 228 ALA B C 1
ATOM 4476 O O . ALA B 1 233 ? 8.775 -23.996 6.411 1.00 18.54 228 ALA B O 1
ATOM 4478 N N . VAL B 1 234 ? 8.974 -24.394 4.206 1.00 12.84 229 VAL B N 1
ATOM 4479 C CA . VAL B 1 234 ? 7.525 -24.344 4.005 1.00 14.97 229 VAL B CA 1
ATOM 4480 C C . VAL B 1 234 ? 6.854 -25.579 4.599 1.00 16.14 229 VAL B C 1
ATOM 4481 O O . VAL B 1 234 ? 5.820 -25.478 5.276 1.00 18.33 229 VAL B O 1
ATOM 4485 N N . ALA B 1 235 ? 7.439 -26.756 4.374 1.00 19.68 230 ALA B N 1
ATOM 4486 C CA . ALA B 1 235 ? 6.844 -28.018 4.814 1.00 18.97 230 ALA B CA 1
ATOM 4487 C C . ALA B 1 235 ? 7.095 -28.302 6.291 1.00 21.96 230 ALA B C 1
ATOM 4488 O O . ALA B 1 235 ? 6.292 -28.995 6.927 1.00 22.91 230 ALA B O 1
ATOM 4490 N N . GLU B 1 236 ? 8.186 -27.786 6.857 1.00 20.61 231 GLU B N 1
ATOM 4491 C CA . GLU B 1 236 ? 8.531 -27.999 8.267 1.00 22.32 231 GLU B CA 1
ATOM 4492 C C . GLU B 1 236 ? 8.885 -26.660 8.902 1.00 23.62 231 GLU B C 1
ATOM 4493 O O . GLU B 1 236 ? 10.068 -26.317 9.029 1.00 23.05 231 GLU B O 1
ATOM 4499 N N . PRO B 1 237 ? 7.880 -25.890 9.337 1.00 22.88 232 PRO B N 1
ATOM 4500 C CA . PRO B 1 237 ? 8.147 -24.531 9.851 1.00 19.38 232 PRO B CA 1
ATOM 4501 C C . PRO B 1 237 ? 9.057 -24.477 11.064 1.00 29.07 232 PRO B C 1
ATOM 4502 O O . PRO B 1 237 ? 9.617 -23.409 11.345 1.00 22.87 232 PRO B O 1
ATOM 4506 N N . HIS B 1 238 ? 9.223 -25.577 11.796 1.00 25.63 233 HIS B N 1
ATOM 4507 C CA . HIS B 1 238 ? 10.083 -25.596 12.969 1.00 27.61 233 HIS B CA 1
ATOM 4508 C C . HIS B 1 238 ? 11.400 -26.311 12.715 1.00 30.02 233 HIS B C 1
ATOM 4509 O O . HIS B 1 238 ? 12.152 -26.564 13.660 1.00 25.71 233 HIS B O 1
ATOM 4516 N N . ASN B 1 239 ? 11.698 -26.638 11.462 1.00 27.22 234 ASN B N 1
ATOM 4517 C CA . ASN B 1 239 ? 13.022 -27.118 11.101 1.00 23.50 234 ASN B CA 1
ATOM 4518 C C . ASN B 1 239 ? 14.009 -25.968 11.267 1.00 24.56 234 ASN B C 1
ATOM 4519 O O . ASN B 1 239 ? 14.035 -25.040 10.450 1.00 19.32 234 ASN B O 1
ATOM 4524 N N . GLU B 1 240 ? 14.818 -26.019 12.331 1.00 22.20 235 GLU B N 1
ATOM 4525 C CA . GLU B 1 240 ? 15.675 -24.885 12.667 1.00 23.28 235 GLU B CA 1
ATOM 4526 C C . GLU B 1 240 ? 16.777 -24.677 11.635 1.00 20.13 235 GLU B C 1
ATOM 4527 O O . GLU B 1 240 ? 17.184 -23.536 11.394 1.00 20.19 235 GLU B O 1
ATOM 4533 N N . GLU B 1 241 ? 17.269 -25.754 11.018 1.00 20.62 236 GLU B N 1
ATOM 4534 C CA . GLU B 1 241 ? 18.302 -25.598 10.004 1.00 22.40 236 GLU B CA 1
ATOM 4535 C C . GLU B 1 241 ? 17.753 -24.870 8.783 1.00 21.15 236 GLU B C 1
ATOM 4536 O O . GLU B 1 241 ? 18.372 -23.927 8.275 1.00 20.26 236 GLU B O 1
ATOM 4542 N N . ALA B 1 242 ? 16.582 -25.292 8.306 1.00 19.73 237 ALA B N 1
ATOM 4543 C CA . ALA B 1 242 ? 15.997 -24.657 7.131 1.00 20.25 237 ALA B CA 1
ATOM 4544 C C . ALA B 1 242 ? 15.724 -23.181 7.386 1.00 18.23 237 ALA B C 1
ATOM 4545 O O . ALA B 1 242 ? 15.937 -22.337 6.504 1.00 14.99 237 ALA B O 1
ATOM 4547 N N . ARG B 1 243 ? 15.261 -22.848 8.591 1.00 17.71 238 ARG B N 1
ATOM 4548 C CA . ARG B 1 243 ? 14.981 -21.451 8.904 1.00 17.61 238 ARG B CA 1
ATOM 4549 C C . ARG B 1 243 ? 16.267 -20.635 8.941 1.00 17.50 238 ARG B C 1
ATOM 4550 O O . ARG B 1 243 ? 16.305 -19.507 8.436 1.00 15.12 238 ARG B O 1
ATOM 4558 N N . GLU B 1 244 ? 17.331 -21.183 9.536 1.00 16.22 239 GLU B N 1
ATOM 4559 C CA . GLU B 1 244 ? 18.600 -20.458 9.575 1.00 14.92 239 GLU B CA 1
ATOM 4560 C C . GLU B 1 244 ? 19.168 -20.260 8.173 1.00 14.78 239 GLU B C 1
ATOM 4561 O O . GLU B 1 244 ? 19.646 -19.172 7.834 1.00 16.95 239 GLU B O 1
ATOM 4567 N N . LYS B 1 245 ? 19.101 -21.295 7.341 1.00 14.73 240 LYS B N 1
ATOM 4568 C CA . LYS B 1 245 ? 19.628 -21.199 5.990 1.00 16.60 240 LYS B CA 1
ATOM 4569 C C . LYS B 1 245 ? 18.838 -20.196 5.160 1.00 18.06 240 LYS B C 1
ATOM 4570 O O . LYS B 1 245 ? 19.413 -19.495 4.324 1.00 14.27 240 LYS B O 1
ATOM 4576 N N . MET B 1 246 ? 17.518 -20.107 5.379 1.00 16.26 241 MET B N 1
ATOM 4577 C CA . MET B 1 246 ? 16.736 -19.097 4.668 1.00 15.70 241 MET B CA 1
ATOM 4578 C C . MET B 1 246 ? 17.090 -17.695 5.147 1.00 15.90 241 MET B C 1
ATOM 4579 O O . MET B 1 246 ? 17.127 -16.752 4.348 1.00 13.42 241 MET B O 1
ATOM 4584 N N . CYS B 1 247 ? 17.356 -17.530 6.447 1.00 15.76 242 CYS B N 1
ATOM 4585 C CA . CYS B 1 247 ? 17.790 -16.220 6.934 1.00 15.45 242 CYS B CA 1
ATOM 4586 C C . CYS B 1 247 ? 19.151 -15.851 6.362 1.00 15.76 242 CYS B C 1
ATOM 4587 O O . CYS B 1 247 ? 19.395 -14.683 6.026 1.00 14.12 242 CYS B O 1
ATOM 4590 N N . GLU B 1 248 ? 20.051 -16.832 6.276 1.00 14.72 243 GLU B N 1
ATOM 4591 C CA . GLU B 1 248 ? 21.344 -16.623 5.628 1.00 15.04 243 GLU B CA 1
ATOM 4592 C C . GLU B 1 248 ? 21.161 -16.169 4.186 1.00 18.02 243 GLU B C 1
ATOM 4593 O O . GLU B 1 248 ? 21.780 -15.192 3.745 1.00 14.41 243 GLU B O 1
ATOM 4599 N N . ALA B 1 249 ? 20.309 -16.865 3.436 1.00 16.51 244 ALA B N 1
ATOM 4600 C CA . ALA B 1 249 ? 20.075 -16.478 2.044 1.00 14.30 244 ALA B CA 1
ATOM 4601 C C . ALA B 1 249 ? 19.439 -15.094 1.954 1.00 17.05 244 ALA B C 1
ATOM 4602 O O . ALA B 1 249 ? 19.813 -14.280 1.095 1.00 15.84 244 ALA B O 1
ATOM 4604 N N . SER B 1 250 ? 18.492 -14.802 2.849 1.00 14.64 245 SER B N 1
ATOM 4605 C CA . SER B 1 250 ? 17.788 -13.525 2.826 1.00 16.40 245 SER B CA 1
ATOM 4606 C C . SER B 1 250 ? 18.741 -12.349 3.010 1.00 15.40 245 SER B C 1
ATOM 4607 O O . SER B 1 250 ? 18.764 -11.422 2.195 1.00 16.78 245 SER B O 1
ATOM 4610 N N . VAL B 1 251 ? 19.515 -12.340 4.099 1.00 15.90 246 VAL B N 1
ATOM 4611 C CA . VAL B 1 251 ? 20.369 -11.169 4.317 1.00 17.10 246 VAL B CA 1
ATOM 4612 C C . VAL B 1 251 ? 21.455 -11.087 3.243 1.00 17.60 246 VAL B C 1
ATOM 4613 O O . VAL B 1 251 ? 21.849 -9.990 2.828 1.00 17.96 246 VAL B O 1
ATOM 4617 N N . ILE B 1 252 ? 21.911 -12.226 2.731 1.00 15.70 247 ILE B N 1
ATOM 4618 C CA . ILE B 1 252 ? 22.958 -12.196 1.720 1.00 13.83 247 ILE B CA 1
ATOM 4619 C C . ILE B 1 252 ? 22.389 -11.773 0.366 1.00 18.43 247 ILE B C 1
ATOM 4620 O O . ILE B 1 252 ? 23.046 -11.055 -0.395 1.00 20.92 247 ILE B O 1
ATOM 4625 N N . ALA B 1 253 ? 21.147 -12.161 0.064 1.00 18.34 248 ALA B N 1
ATOM 4626 C CA . ALA B 1 253 ? 20.487 -11.648 -1.133 1.00 20.42 248 ALA B CA 1
ATOM 4627 C C . ALA B 1 253 ? 20.198 -10.162 -1.005 1.00 23.30 248 ALA B C 1
ATOM 4628 O O . ALA B 1 253 ? 20.222 -9.439 -2.010 1.00 22.83 248 ALA B O 1
ATOM 4630 N N . GLY B 1 254 ? 19.899 -9.697 0.214 1.00 20.49 249 GLY B N 1
ATOM 4631 C CA . GLY B 1 254 ? 19.801 -8.268 0.451 1.00 19.97 249 GLY B CA 1
ATOM 4632 C C . GLY B 1 254 ? 21.064 -7.528 0.050 1.00 25.24 249 GLY B C 1
ATOM 4633 O O . GLY B 1 254 ? 20.999 -6.456 -0.554 1.00 24.70 249 GLY B O 1
ATOM 4634 N N . LEU B 1 255 ? 22.235 -8.097 0.366 1.00 27.05 250 LEU B N 1
ATOM 4635 C CA . LEU B 1 255 ? 23.486 -7.501 -0.096 1.00 25.29 250 LEU B CA 1
ATOM 4636 C C . LEU B 1 255 ? 23.693 -7.684 -1.596 1.00 27.03 250 LEU B C 1
ATOM 4637 O O . LEU B 1 255 ? 24.430 -6.905 -2.203 1.00 27.93 250 LEU B O 1
ATOM 4642 N N . ALA B 1 256 ? 23.070 -8.694 -2.203 1.00 24.74 251 ALA B N 1
ATOM 4643 C CA . ALA B 1 256 ? 23.204 -8.912 -3.641 1.00 27.92 251 ALA B CA 1
ATOM 4644 C C . ALA B 1 256 ? 22.447 -7.870 -4.458 1.00 27.45 251 ALA B C 1
ATOM 4645 O O . ALA B 1 256 ? 22.921 -7.455 -5.522 1.00 30.22 251 ALA B O 1
ATOM 4647 N N . PHE B 1 257 ? 21.262 -7.452 -4.009 1.00 24.62 252 PHE B N 1
ATOM 4648 C CA . PHE B 1 257 ? 20.438 -6.592 -4.848 1.00 27.83 252 PHE B CA 1
ATOM 4649 C C . PHE B 1 257 ? 20.582 -5.108 -4.540 1.00 31.05 252 PHE B C 1
ATOM 4650 O O . PHE B 1 257 ? 20.289 -4.290 -5.418 1.00 30.30 252 PHE B O 1
ATOM 4658 N N . THR B 1 258 ? 21.004 -4.732 -3.330 1.00 28.45 253 THR B N 1
ATOM 4659 C CA . THR B 1 258 ? 20.834 -3.339 -2.916 1.00 30.59 253 THR B CA 1
ATOM 4660 C C . THR B 1 258 ? 21.646 -2.376 -3.782 1.00 31.84 253 THR B C 1
ATOM 4661 O O . THR B 1 258 ? 21.191 -1.258 -4.044 1.00 31.21 253 THR B O 1
ATOM 4665 N N . LEU B 1 259 ? 22.819 -2.796 -4.281 1.00 23.69 254 LEU B N 1
ATOM 4666 C CA . LEU B 1 259 ? 23.585 -1.907 -5.158 1.00 29.38 254 LEU B CA 1
ATOM 4667 C C . LEU B 1 259 ? 23.271 -2.097 -6.649 1.00 28.01 254 LEU B C 1
ATOM 4668 O O . LEU B 1 259 ? 23.032 -1.100 -7.343 1.00 29.50 254 LEU B O 1
ATOM 4673 N N . PRO B 1 260 ? 23.254 -3.324 -7.197 1.00 25.45 255 PRO B N 1
ATOM 4674 C CA . PRO B 1 260 ? 22.893 -3.471 -8.624 1.00 22.83 255 PRO B CA 1
ATOM 4675 C C . PRO B 1 260 ? 21.446 -3.106 -8.947 1.00 33.89 255 PRO B C 1
ATOM 4676 O O . PRO B 1 260 ? 21.168 -2.744 -10.103 1.00 25.97 255 PRO B O 1
ATOM 4680 N N . LYS B 1 261 ? 20.536 -3.184 -7.963 1.00 22.56 256 LYS B N 1
ATOM 4681 C CA . LYS B 1 261 ? 19.090 -2.979 -8.082 1.00 27.87 256 LYS B CA 1
ATOM 4682 C C . LYS B 1 261 ? 18.406 -4.183 -8.728 1.00 28.03 256 LYS B C 1
ATOM 4683 O O . LYS B 1 261 ? 19.054 -5.015 -9.374 1.00 23.52 256 LYS B O 1
ATOM 4689 N N . THR B 1 262 ? 17.093 -4.289 -8.539 1.00 24.77 257 THR B N 1
ATOM 4690 C CA . THR B 1 262 ? 16.299 -5.365 -9.118 1.00 25.73 257 THR B CA 1
ATOM 4691 C C . THR B 1 262 ? 15.804 -4.967 -10.510 1.00 25.00 257 THR B C 1
ATOM 4692 O O . THR B 1 262 ? 16.061 -3.865 -11.000 1.00 25.73 257 THR B O 1
ATOM 4696 N N . THR B 1 263 ? 15.084 -5.883 -11.165 1.00 19.56 258 THR B N 1
ATOM 4697 C CA . THR B 1 263 ? 14.873 -5.752 -12.600 1.00 18.00 258 THR B CA 1
ATOM 4698 C C . THR B 1 263 ? 13.420 -6.015 -12.998 1.00 21.35 258 THR B C 1
ATOM 4699 O O . THR B 1 263 ? 12.481 -5.413 -12.447 1.00 17.42 258 THR B O 1
ATOM 4703 N N . SER B 1 264 ? 13.244 -6.915 -13.970 1.00 15.31 259 SER B N 1
ATOM 4704 C CA . SER B 1 264 ? 11.955 -7.090 -14.638 1.00 16.02 259 SER B CA 1
ATOM 4705 C C . SER B 1 264 ? 10.911 -7.726 -13.719 1.00 16.87 259 SER B C 1
ATOM 4706 O O . SER B 1 264 ? 9.739 -7.327 -13.733 1.00 17.56 259 SER B O 1
ATOM 4709 N N . SER B 1 265 ? 11.300 -8.737 -12.934 1.00 19.73 260 SER B N 1
ATOM 4710 C CA . SER B 1 265 ? 10.315 -9.375 -12.061 1.00 18.96 260 SER B CA 1
ATOM 4711 C C . SER B 1 265 ? 9.838 -8.406 -10.985 1.00 19.63 260 SER B C 1
ATOM 4712 O O . SER B 1 265 ? 8.642 -8.343 -10.686 1.00 19.40 260 SER B O 1
ATOM 4715 N N . HIS B 1 266 ? 10.751 -7.619 -10.408 1.00 20.69 261 HIS B N 1
ATOM 4716 C CA . HIS B 1 266 ? 10.310 -6.651 -9.409 1.00 17.37 261 HIS B CA 1
ATOM 4717 C C . HIS B 1 266 ? 9.451 -5.555 -10.035 1.00 19.13 261 HIS B C 1
ATOM 4718 O O . HIS B 1 266 ? 8.447 -5.139 -9.443 1.00 20.41 261 HIS B O 1
ATOM 4725 N N . ALA B 1 267 ? 9.779 -5.124 -11.256 1.00 17.47 262 ALA B N 1
ATOM 4726 C CA . ALA B 1 267 ? 8.957 -4.113 -11.925 1.00 17.59 262 ALA B CA 1
ATOM 4727 C C . ALA B 1 267 ? 7.532 -4.614 -12.156 1.00 15.85 262 ALA B C 1
ATOM 4728 O O . ALA B 1 267 ? 6.559 -3.907 -11.881 1.00 19.09 262 ALA B O 1
ATOM 4730 N N . CYS B 1 268 ? 7.390 -5.831 -12.676 1.00 14.96 263 CYS B N 1
ATOM 4731 C CA . CYS B 1 268 ? 6.062 -6.387 -12.891 1.00 17.95 263 CYS B CA 1
ATOM 4732 C C . CYS B 1 268 ? 5.347 -6.680 -11.584 1.00 16.39 263 CYS B C 1
ATOM 4733 O O . CYS B 1 268 ? 4.113 -6.705 -11.559 1.00 15.32 263 CYS B O 1
ATOM 4736 N N . SER B 1 269 ? 6.088 -6.883 -10.493 1.00 18.33 264 SER B N 1
ATOM 4737 C CA . SER B 1 269 ? 5.438 -7.234 -9.238 1.00 17.96 264 SER B CA 1
ATOM 4738 C C . SER B 1 269 ? 4.536 -6.117 -8.744 1.00 16.43 264 SER B C 1
ATOM 4739 O O . SER B 1 269 ? 3.543 -6.385 -8.065 1.00 16.57 264 SER B O 1
ATOM 4742 N N . PHE B 1 270 ? 4.836 -4.857 -9.088 1.00 19.76 265 PHE B N 1
ATOM 4743 C CA . PHE B 1 270 ? 4.084 -3.765 -8.480 1.00 17.28 265 PHE B CA 1
ATOM 4744 C C . PHE B 1 270 ? 2.607 -3.747 -8.894 1.00 16.41 265 PHE B C 1
ATOM 4745 O O . PHE B 1 270 ? 1.751 -3.681 -8.003 1.00 17.48 265 PHE B O 1
ATOM 4753 N N . PRO B 1 271 ? 2.245 -3.823 -10.181 1.00 19.06 266 PRO B N 1
ATOM 4754 C CA . PRO B 1 271 ? 0.803 -3.949 -10.481 1.00 16.83 266 PRO B CA 1
ATOM 4755 C C . PRO B 1 271 ? 0.219 -5.273 -10.033 1.00 17.14 266 PRO B C 1
ATOM 4756 O O . PRO B 1 271 ? -0.951 -5.314 -9.632 1.00 17.62 266 PRO B O 1
ATOM 4760 N N . LEU B 1 272 ? 0.992 -6.359 -10.074 1.00 12.95 267 LEU B N 1
ATOM 4761 C CA . LEU B 1 272 ? 0.456 -7.641 -9.627 1.00 15.35 267 LEU B CA 1
ATOM 4762 C C . LEU B 1 272 ? 0.045 -7.578 -8.163 1.00 13.51 267 LEU B C 1
ATOM 4763 O O . LEU B 1 272 ? -0.975 -8.159 -7.767 1.00 13.93 267 LEU B O 1
ATOM 4768 N N . THR B 1 273 ? 0.825 -6.870 -7.345 1.00 15.46 268 THR B N 1
ATOM 4769 C CA . THR B 1 273 ? 0.456 -6.687 -5.945 1.00 13.14 268 THR B CA 1
ATOM 4770 C C . THR B 1 273 ? -0.629 -5.625 -5.791 1.00 16.13 268 THR B C 1
ATOM 4771 O O . THR B 1 273 ? -1.654 -5.859 -5.143 1.00 15.52 268 THR B O 1
ATOM 4775 N N . ASN B 1 274 ? -0.408 -4.444 -6.367 1.00 15.39 269 ASN B N 1
ATOM 4776 C CA . ASN B 1 274 ? -1.285 -3.310 -6.077 1.00 16.99 269 ASN B CA 1
ATOM 4777 C C . ASN B 1 274 ? -2.650 -3.469 -6.726 1.00 22.75 269 ASN B C 1
ATOM 4778 O O . ASN B 1 274 ? -3.666 -3.063 -6.144 1.00 19.84 269 ASN B O 1
ATOM 4783 N N . ILE B 1 275 ? -2.702 -4.049 -7.924 1.00 15.43 270 ILE B N 1
ATOM 4784 C CA . ILE B 1 275 ? -3.980 -4.196 -8.623 1.00 14.26 270 ILE B CA 1
ATOM 4785 C C . ILE B 1 275 ? -4.627 -5.540 -8.326 1.00 16.63 270 ILE B C 1
ATOM 4786 O O . ILE B 1 275 ? -5.843 -5.622 -8.147 1.00 15.52 270 ILE B O 1
ATOM 4791 N N . HIS B 1 276 ? -3.848 -6.620 -8.255 1.00 15.34 271 HIS B N 1
ATOM 4792 C CA . HIS B 1 276 ? -4.439 -7.946 -8.192 1.00 12.00 271 HIS B CA 1
ATOM 4793 C C . HIS B 1 276 ? -4.258 -8.632 -6.848 1.00 14.85 271 HIS B C 1
ATOM 4794 O O . HIS B 1 276 ? -4.699 -9.780 -6.695 1.00 16.11 271 HIS B O 1
ATOM 4801 N N . GLY B 1 277 ? -3.644 -7.957 -5.876 1.00 16.44 272 GLY B N 1
ATOM 4802 C CA . GLY B 1 277 ? -3.582 -8.468 -4.521 1.00 17.36 272 GLY B CA 1
ATOM 4803 C C . GLY B 1 277 ? -2.609 -9.597 -4.304 1.00 17.36 272 GLY B C 1
ATOM 4804 O O . GLY B 1 277 ? -2.676 -10.268 -3.271 1.00 15.89 272 GLY B O 1
ATOM 4805 N N . ILE B 1 278 ? -1.694 -9.829 -5.239 1.00 13.81 273 ILE B N 1
ATOM 4806 C CA . ILE B 1 278 ? -0.717 -10.905 -5.093 1.00 12.94 273 ILE B CA 1
ATOM 4807 C C . ILE B 1 278 ? 0.439 -10.444 -4.215 1.00 13.57 273 ILE B C 1
ATOM 4808 O O . ILE B 1 278 ? 1.091 -9.436 -4.533 1.00 13.82 273 ILE B O 1
ATOM 4813 N N . PRO B 1 279 ? 0.753 -11.157 -3.126 1.00 14.86 274 PRO B N 1
ATOM 4814 C CA . PRO B 1 279 ? 1.824 -10.702 -2.236 1.00 16.46 274 PRO B CA 1
ATOM 4815 C C . PRO B 1 279 ? 3.127 -10.534 -3.006 1.00 14.35 274 PRO B C 1
ATOM 4816 O O . PRO B 1 279 ? 3.364 -11.210 -4.007 1.00 13.25 274 PRO B O 1
ATOM 4820 N N . HIS B 1 280 ? 3.969 -9.619 -2.512 1.00 15.69 275 HIS B N 1
ATOM 4821 C CA . HIS B 1 280 ? 5.114 -9.122 -3.280 1.00 16.17 275 HIS B CA 1
ATOM 4822 C C . HIS B 1 280 ? 6.036 -10.239 -3.745 1.00 13.49 275 HIS B C 1
ATOM 4823 O O . HIS B 1 280 ? 6.410 -10.296 -4.921 1.00 14.37 275 HIS B O 1
ATOM 4830 N N . GLY B 1 281 ? 6.460 -11.107 -2.822 1.00 15.62 276 GLY B N 1
ATOM 4831 C CA . GLY B 1 281 ? 7.393 -12.162 -3.191 1.00 15.85 276 GLY B CA 1
ATOM 4832 C C . GLY B 1 281 ? 6.815 -13.110 -4.226 1.00 13.23 276 GLY B C 1
ATOM 4833 O O . GLY B 1 281 ? 7.484 -13.464 -5.202 1.00 16.66 276 GLY B O 1
ATOM 4834 N N . GLU B 1 282 ? 5.567 -13.539 -4.017 1.00 11.44 277 GLU B N 1
ATOM 4835 C CA . GLU B 1 282 ? 4.870 -14.377 -4.995 1.00 12.09 277 GLU B CA 1
ATOM 4836 C C . GLU B 1 282 ? 4.707 -13.662 -6.330 1.00 14.05 277 GLU B C 1
ATOM 4837 O O . GLU B 1 282 ? 4.828 -14.282 -7.397 1.00 14.00 277 GLU B O 1
ATOM 4843 N N . ALA B 1 283 ? 4.420 -12.360 -6.303 1.00 12.57 278 ALA B N 1
ATOM 4844 C CA . ALA B 1 283 ? 4.304 -11.625 -7.565 1.00 11.51 278 ALA B CA 1
ATOM 4845 C C . ALA B 1 283 ? 5.634 -11.600 -8.318 1.00 13.89 278 ALA B C 1
ATOM 4846 O O . ALA B 1 283 ? 5.661 -11.739 -9.548 1.00 16.39 278 ALA B O 1
ATOM 4848 N N . CYS B 1 284 ? 6.745 -11.411 -7.600 1.00 13.43 279 CYS B N 1
ATOM 4849 C CA . CYS B 1 284 ? 8.063 -11.564 -8.222 1.00 13.79 279 CYS B CA 1
ATOM 4850 C C . CYS B 1 284 ? 8.253 -12.971 -8.780 1.00 16.15 279 CYS B C 1
ATOM 4851 O O . CYS B 1 284 ? 8.716 -13.153 -9.915 1.00 14.74 279 CYS B O 1
ATOM 4854 N N . GLY B 1 285 ? 7.899 -13.986 -7.995 1.00 14.78 280 GLY B N 1
ATOM 4855 C CA . GLY B 1 285 ? 8.125 -15.347 -8.437 1.00 13.94 280 GLY B CA 1
ATOM 4856 C C . GLY B 1 285 ? 7.327 -15.698 -9.668 1.00 17.42 280 GLY B C 1
ATOM 4857 O O . GLY B 1 285 ? 7.736 -16.550 -10.460 1.00 17.56 280 GLY B O 1
ATOM 4858 N N . LEU B 1 286 ? 6.194 -15.029 -9.867 1.00 15.76 281 LEU B N 1
ATOM 4859 C CA . LEU B 1 286 ? 5.327 -15.355 -10.988 1.00 15.79 281 LEU B CA 1
ATOM 4860 C C . LEU B 1 286 ? 6.017 -15.154 -12.335 1.00 17.57 281 LEU B C 1
ATOM 4861 O O . LEU B 1 286 ? 5.737 -15.892 -13.285 1.00 17.38 281 LEU B O 1
ATOM 4866 N N . THR B 1 287 ? 6.910 -14.172 -12.449 1.00 12.80 282 THR B N 1
ATOM 4867 C CA . THR B 1 287 ? 7.577 -13.916 -13.719 1.00 16.28 282 THR B CA 1
ATOM 4868 C C . THR B 1 287 ? 9.038 -14.346 -13.733 1.00 14.68 282 THR B C 1
ATOM 4869 O O . THR B 1 287 ? 9.687 -14.246 -14.782 1.00 15.39 282 THR B O 1
ATOM 4873 N N . LEU B 1 288 ? 9.579 -14.805 -12.602 1.00 14.02 283 LEU B N 1
ATOM 4874 C CA . LEU B 1 288 ? 11.028 -14.988 -12.494 1.00 15.71 283 LEU B CA 1
ATOM 4875 C C . LEU B 1 288 ? 11.545 -16.018 -13.496 1.00 15.04 283 LEU B C 1
ATOM 4876 O O . LEU B 1 288 ? 12.537 -15.775 -14.196 1.00 17.45 283 LEU B O 1
ATOM 4881 N N . ASP B 1 289 ? 10.887 -17.175 -13.594 1.00 14.37 284 ASP B N 1
ATOM 4882 C CA . ASP B 1 289 ? 11.368 -18.163 -14.554 1.00 14.78 284 ASP B CA 1
ATOM 4883 C C . ASP B 1 289 ? 11.063 -17.743 -15.987 1.00 17.20 284 ASP B C 1
ATOM 4884 O O . ASP B 1 289 ? 11.835 -18.072 -16.891 1.00 18.47 284 ASP B O 1
ATOM 4889 N N . TYR B 1 290 ? 10.005 -16.954 -16.210 1.00 17.64 285 TYR B N 1
ATOM 4890 C CA . TYR B 1 290 ? 9.754 -16.428 -17.555 1.00 14.36 285 TYR B CA 1
ATOM 4891 C C . TYR B 1 290 ? 10.905 -15.539 -18.011 1.00 16.85 285 TYR B C 1
ATOM 4892 O O . TYR B 1 290 ? 11.459 -15.718 -19.105 1.00 15.28 285 TYR B O 1
ATOM 4901 N N . PHE B 1 291 ? 11.289 -14.580 -17.170 1.00 15.72 286 PHE B N 1
ATOM 4902 C CA . PHE B 1 291 ? 12.363 -13.670 -17.536 1.00 14.14 286 PHE B CA 1
ATOM 4903 C C . PHE B 1 291 ? 13.715 -14.375 -17.573 1.00 17.17 286 PHE B C 1
ATOM 4904 O O . PHE B 1 291 ? 14.594 -13.975 -18.348 1.00 15.38 286 PHE B O 1
ATOM 4912 N N . ALA B 1 292 ? 13.911 -15.425 -16.764 1.00 14.62 287 ALA B N 1
ATOM 4913 C CA . ALA B 1 292 ? 15.171 -16.164 -16.857 1.00 15.36 287 ALA B CA 1
ATOM 4914 C C . ALA B 1 292 ? 15.349 -16.759 -18.247 1.00 17.28 287 ALA B C 1
ATOM 4915 O O . ALA B 1 292 ? 16.453 -16.740 -18.807 1.00 18.61 287 ALA B O 1
ATOM 4917 N N . ARG B 1 293 ? 14.277 -17.284 -18.824 1.00 14.45 288 ARG B N 1
ATOM 4918 C CA . ARG B 1 293 ? 14.389 -17.811 -20.177 1.00 17.75 288 ARG B CA 1
ATOM 4919 C C . ARG B 1 293 ? 14.641 -16.685 -21.176 1.00 23.97 288 ARG B C 1
ATOM 4920 O O . ARG B 1 293 ? 15.485 -16.825 -22.067 1.00 19.70 288 ARG B O 1
ATOM 4928 N N . ILE B 1 294 ? 13.952 -15.549 -21.026 1.00 18.93 289 ILE B N 1
ATOM 4929 C CA . ILE B 1 294 ? 14.258 -14.394 -21.871 1.00 20.05 289 ILE B CA 1
ATOM 4930 C C . ILE B 1 294 ? 15.737 -14.032 -21.767 1.00 19.79 289 ILE B C 1
ATOM 4931 O O . ILE B 1 294 ? 16.392 -13.733 -22.770 1.00 18.71 289 ILE B O 1
ATOM 4936 N N . ASN B 1 295 ? 16.281 -14.047 -20.553 1.00 19.17 290 ASN B N 1
ATOM 4937 C CA . ASN B 1 295 ? 17.619 -13.545 -20.273 1.00 16.69 290 ASN B CA 1
ATOM 4938 C C . ASN B 1 295 ? 18.715 -14.582 -20.474 1.00 16.45 290 ASN B C 1
ATOM 4939 O O . ASN B 1 295 ? 19.873 -14.286 -20.194 1.00 19.30 290 ASN B O 1
ATOM 4944 N N . LYS B 1 296 ? 18.386 -15.782 -20.944 1.00 15.81 291 LYS B N 1
ATOM 4945 C CA . LYS B 1 296 ? 19.275 -16.915 -20.700 1.00 20.48 291 LYS B CA 1
ATOM 4946 C C . LYS B 1 296 ? 20.652 -16.706 -21.328 1.00 23.46 291 LYS B C 1
ATOM 4947 O O . LYS B 1 296 ? 21.670 -17.092 -20.741 1.00 26.92 291 LYS B O 1
ATOM 4953 N N . ASP B 1 297 ? 20.713 -16.062 -22.494 1.00 26.06 292 ASP B N 1
ATOM 4954 C CA . ASP B 1 297 ? 21.973 -15.883 -23.209 1.00 25.84 292 ASP B CA 1
ATOM 4955 C C . ASP B 1 297 ? 22.495 -14.458 -23.133 1.00 25.70 292 ASP B C 1
ATOM 4956 O O . ASP B 1 297 ? 23.391 -14.091 -23.901 1.00 27.90 292 ASP B O 1
ATOM 4961 N N . ALA B 1 298 ? 21.967 -13.651 -22.224 1.00 23.61 293 ALA B N 1
ATOM 4962 C CA . ALA B 1 298 ? 22.397 -12.272 -22.126 1.00 23.50 293 ALA B CA 1
ATOM 4963 C C . ALA B 1 298 ? 23.831 -12.184 -21.605 1.00 25.78 293 ALA B C 1
ATOM 4964 O O . ALA B 1 298 ? 24.375 -13.130 -21.030 1.00 23.01 293 ALA B O 1
ATOM 4966 N N . GLN B 1 299 ? 24.444 -11.018 -21.826 1.00 24.64 294 GLN B N 1
ATOM 4967 C CA . GLN B 1 299 ? 25.718 -10.655 -21.198 1.00 19.73 294 GLN B CA 1
ATOM 4968 C C . GLN B 1 299 ? 26.819 -11.667 -21.503 1.00 28.45 294 GLN B C 1
ATOM 4969 O O . GLN B 1 299 ? 27.625 -12.007 -20.636 1.00 24.08 294 GLN B O 1
ATOM 4975 N N . HIS B 1 300 ? 26.848 -12.154 -22.745 1.00 28.16 295 HIS B N 1
ATOM 4976 C CA . HIS B 1 300 ? 27.897 -13.062 -23.216 1.00 32.14 295 HIS B CA 1
ATOM 4977 C C . HIS B 1 300 ? 28.035 -14.284 -22.312 1.00 32.92 295 HIS B C 1
ATOM 4978 O O . HIS B 1 300 ? 29.141 -14.744 -22.029 1.00 31.11 295 HIS B O 1
ATOM 4985 N N . GLY B 1 301 ? 26.902 -14.799 -21.833 1.00 27.11 296 GLY B N 1
ATOM 4986 C CA . GLY B 1 301 ? 26.880 -16.076 -21.142 1.00 26.49 296 GLY B CA 1
ATOM 4987 C C . GLY B 1 301 ? 26.969 -16.027 -19.631 1.00 22.35 296 GLY B C 1
ATOM 4988 O O . GLY B 1 301 ? 27.056 -17.089 -19.005 1.00 27.46 296 GLY B O 1
ATOM 4989 N N . ARG B 1 302 ? 26.952 -14.836 -19.028 1.00 20.75 297 ARG B N 1
ATOM 4990 C CA . ARG B 1 302 ? 26.999 -14.720 -17.572 1.00 24.44 297 ARG B CA 1
ATOM 4991 C C . ARG B 1 302 ? 25.917 -15.552 -16.902 1.00 20.61 297 ARG B C 1
ATOM 4992 O O . ARG B 1 302 ? 26.181 -16.234 -15.906 1.00 22.22 297 ARG B O 1
ATOM 5000 N N . VAL B 1 303 ? 24.677 -15.453 -17.392 1.00 22.59 298 VAL B N 1
ATOM 5001 C CA . VAL B 1 303 ? 23.559 -16.135 -16.739 1.00 22.43 298 VAL B CA 1
ATOM 5002 C C . VAL B 1 303 ? 23.688 -17.647 -16.886 1.00 22.63 298 VAL B C 1
ATOM 5003 O O . VAL B 1 303 ? 23.320 -18.402 -15.979 1.00 20.15 298 VAL B O 1
ATOM 5007 N N . GLN B 1 304 ? 24.190 -18.117 -18.034 1.00 20.45 299 GLN B N 1
ATOM 5008 C CA . GLN B 1 304 ? 24.439 -19.549 -18.193 1.00 22.09 299 GLN B CA 1
ATOM 5009 C C . GLN B 1 304 ? 25.508 -20.030 -17.223 1.00 23.94 299 GLN B C 1
ATOM 5010 O O . GLN B 1 304 ? 25.374 -21.106 -16.627 1.00 24.81 299 GLN B O 1
ATOM 5016 N N . GLU B 1 305 ? 26.591 -19.256 -17.070 1.00 23.54 300 GLU B N 1
ATOM 5017 C CA . GLU B 1 305 ? 27.618 -19.617 -16.092 1.00 23.62 300 GLU B CA 1
ATOM 5018 C C . GLU B 1 305 ? 27.045 -19.618 -14.680 1.00 24.63 300 GLU B C 1
ATOM 5019 O O . GLU B 1 305 ? 27.404 -20.469 -13.858 1.00 22.18 300 GLU B O 1
ATOM 5021 N N . PHE B 1 306 ? 26.136 -18.679 -14.395 1.00 21.23 301 PHE B N 1
ATOM 5022 C CA . PHE B 1 306 ? 25.497 -18.592 -13.080 1.00 23.68 301 PHE B CA 1
ATOM 5023 C C . PHE B 1 306 ? 24.668 -19.835 -12.784 1.00 20.85 301 PHE B C 1
ATOM 5024 O O . PHE B 1 306 ? 24.796 -20.440 -11.712 1.00 22.96 301 PHE B O 1
ATOM 5032 N N . ALA B 1 307 ? 23.774 -20.195 -13.712 1.00 19.01 302 ALA B N 1
ATOM 5033 C CA . ALA B 1 307 ? 22.971 -21.403 -13.578 1.00 19.33 302 ALA B CA 1
ATOM 5034 C C . ALA B 1 307 ? 23.847 -22.612 -13.285 1.00 28.03 302 ALA B C 1
ATOM 5035 O O . ALA B 1 307 ? 23.560 -23.400 -12.376 1.00 23.58 302 ALA B O 1
ATOM 5037 N N . ARG B 1 308 ? 24.938 -22.760 -14.042 1.00 21.28 303 ARG B N 1
ATOM 5038 C CA . ARG B 1 308 ? 25.817 -23.904 -13.850 1.00 17.21 303 ARG B CA 1
ATOM 5039 C C . ARG B 1 308 ? 26.546 -23.812 -12.524 1.00 21.97 303 ARG B C 1
ATOM 5040 O O . ARG B 1 308 ? 26.741 -24.824 -11.844 1.00 28.64 303 ARG B O 1
ATOM 5048 N N . GLY B 1 309 ? 26.938 -22.601 -12.134 1.00 19.61 304 GLY B N 1
ATOM 5049 C CA . GLY B 1 309 ? 27.624 -22.419 -10.872 1.00 24.98 304 GLY B CA 1
ATOM 5050 C C . GLY B 1 309 ? 26.811 -22.849 -9.670 1.00 30.35 304 GLY B C 1
ATOM 5051 O O . GLY B 1 309 ? 27.373 -23.280 -8.661 1.00 30.16 304 GLY B O 1
ATOM 5052 N N . ILE B 1 310 ? 25.487 -22.740 -9.742 1.00 23.58 305 ILE B N 1
ATOM 5053 C CA . ILE B 1 310 ? 24.669 -23.151 -8.611 1.00 29.99 305 ILE B CA 1
ATOM 5054 C C . ILE B 1 310 ? 24.084 -24.546 -8.807 1.00 29.57 305 ILE B C 1
ATOM 5055 O O . ILE B 1 310 ? 23.262 -24.988 -7.997 1.00 33.41 305 ILE B O 1
ATOM 5060 N N . GLY B 1 311 ? 24.493 -25.254 -9.851 1.00 25.44 306 GLY B N 1
ATOM 5061 C CA . GLY B 1 311 ? 24.193 -26.662 -9.991 1.00 30.41 306 GLY B CA 1
ATOM 5062 C C . GLY B 1 311 ? 23.218 -27.093 -11.077 1.00 29.98 306 GLY B C 1
ATOM 5063 O O . GLY B 1 311 ? 22.783 -28.251 -11.056 1.00 32.94 306 GLY B O 1
ATOM 5064 N N . PHE B 1 312 ? 22.868 -26.222 -12.019 1.00 22.76 307 PHE B N 1
ATOM 5065 C CA . PHE B 1 312 ? 21.947 -26.589 -13.084 1.00 25.06 307 PHE B CA 1
ATOM 5066 C C . PHE B 1 312 ? 22.687 -26.807 -14.394 1.00 29.18 307 PHE B C 1
ATOM 5067 O O . PHE B 1 312 ? 23.763 -26.251 -14.619 1.00 27.22 307 PHE B O 1
ATOM 5075 N N . LYS B 1 313 ? 22.076 -27.613 -15.263 1.00 30.92 308 LYS B N 1
ATOM 5076 C CA . LYS B 1 313 ? 22.667 -27.890 -16.568 1.00 34.07 308 LYS B CA 1
ATOM 5077 C C . LYS B 1 313 ? 22.783 -26.619 -17.401 1.00 37.28 308 LYS B C 1
ATOM 5078 O O . LYS B 1 313 ? 23.776 -26.417 -18.116 1.00 26.86 308 LYS B O 1
ATOM 5084 N N . ASP B 1 314 ? 21.778 -25.752 -17.315 1.00 25.92 309 ASP B N 1
ATOM 5085 C CA . ASP B 1 314 ? 21.726 -24.504 -18.064 1.00 29.69 309 ASP B CA 1
ATOM 5086 C C . ASP B 1 314 ? 20.604 -23.665 -17.465 1.00 27.82 309 ASP B C 1
ATOM 5087 O O . ASP B 1 314 ? 19.952 -24.072 -16.499 1.00 22.12 309 ASP B O 1
ATOM 5092 N N . VAL B 1 315 ? 20.359 -22.500 -18.068 1.00 27.13 310 VAL B N 1
ATOM 5093 C CA . VAL B 1 315 ? 19.347 -21.595 -17.519 1.00 23.04 310 VAL B CA 1
ATOM 5094 C C . VAL B 1 315 ? 17.954 -22.205 -17.635 1.00 21.62 310 VAL B C 1
ATOM 5095 O O . VAL B 1 315 ? 17.105 -22.024 -16.751 1.00 21.18 310 VAL B O 1
ATOM 5099 N N . ASP B 1 316 ? 17.696 -22.960 -18.704 1.00 26.60 311 ASP B N 1
ATOM 5100 C CA . ASP B 1 316 ? 16.380 -23.577 -18.845 1.00 25.95 311 ASP B CA 1
ATOM 5101 C C . ASP B 1 316 ? 16.117 -24.583 -17.724 1.00 26.99 311 ASP B C 1
ATOM 5102 O O . ASP B 1 316 ? 15.004 -24.650 -17.187 1.00 20.25 311 ASP B O 1
ATOM 5107 N N . ALA B 1 317 ? 17.142 -25.348 -17.328 1.00 26.20 312 ALA B N 1
ATOM 5108 C CA . ALA B 1 317 ? 16.998 -26.229 -16.171 1.00 23.17 312 ALA B CA 1
ATOM 5109 C C . ALA B 1 317 ? 16.746 -25.431 -14.897 1.00 22.01 312 ALA B C 1
ATOM 5110 O O . ALA B 1 317 ? 15.952 -25.845 -14.045 1.00 20.84 312 ALA B O 1
ATOM 5112 N N . MET B 1 318 ? 17.424 -24.294 -14.740 1.00 17.12 313 MET B N 1
ATOM 5113 C CA . MET B 1 318 ? 17.163 -23.439 -13.585 1.00 19.39 313 MET B CA 1
ATOM 5114 C C . MET B 1 318 ? 15.728 -22.928 -13.606 1.00 19.92 313 MET B C 1
ATOM 5115 O O . MET B 1 318 ? 15.024 -22.980 -12.588 1.00 19.46 313 MET B O 1
ATOM 5120 N N . ALA B 1 319 ? 15.272 -22.460 -14.769 1.00 15.26 314 ALA B N 1
ATOM 5121 C CA . ALA B 1 319 ? 13.901 -21.979 -14.888 1.00 21.00 314 ALA B CA 1
ATOM 5122 C C . ALA B 1 319 ? 12.902 -23.097 -14.602 1.00 19.08 314 ALA B C 1
ATOM 5123 O O . ALA B 1 319 ? 11.875 -22.868 -13.952 1.00 17.52 314 ALA B O 1
ATOM 5125 N N . ASP B 1 320 ? 13.175 -24.311 -15.094 1.00 19.33 315 ASP B N 1
ATOM 5126 C CA . ASP B 1 320 ? 12.335 -25.454 -14.742 1.00 22.61 315 ASP B CA 1
ATOM 5127 C C . ASP B 1 320 ? 12.315 -25.669 -13.234 1.00 18.76 315 ASP B C 1
ATOM 5128 O O . ASP B 1 320 ? 11.279 -26.025 -12.657 1.00 19.17 315 ASP B O 1
ATOM 5133 N N . ALA B 1 321 ? 13.462 -25.483 -12.582 1.00 18.94 316 ALA B N 1
ATOM 5134 C CA . ALA B 1 321 ? 13.532 -25.688 -11.139 1.00 22.52 316 ALA B CA 1
ATOM 5135 C C . ALA B 1 321 ? 12.791 -24.593 -10.390 1.00 20.90 316 ALA B C 1
ATOM 5136 O O . ALA B 1 321 ? 12.198 -24.852 -9.337 1.00 18.32 316 ALA B O 1
ATOM 5138 N N . ILE B 1 322 ? 12.829 -23.362 -10.901 1.00 17.31 317 ILE B N 1
ATOM 5139 C CA . ILE B 1 322 ? 12.014 -22.306 -10.312 1.00 17.15 317 ILE B CA 1
ATOM 5140 C C . ILE B 1 322 ? 10.539 -22.677 -10.410 1.00 12.51 317 ILE B C 1
ATOM 5141 O O . ILE B 1 322 ? 9.804 -22.631 -9.417 1.00 17.31 317 ILE B O 1
ATOM 5146 N N . HIS B 1 323 ? 10.091 -23.076 -11.606 1.00 15.25 318 HIS B N 1
ATOM 5147 C CA . HIS B 1 323 ? 8.719 -23.545 -11.768 1.00 19.46 318 HIS B CA 1
ATOM 5148 C C . HIS B 1 323 ? 8.386 -24.662 -10.786 1.00 17.60 318 HIS B C 1
ATOM 5149 O O . HIS B 1 323 ? 7.354 -24.623 -10.104 1.00 17.28 318 HIS B O 1
ATOM 5156 N N . ASP B 1 324 ? 9.234 -25.689 -10.729 1.00 17.02 319 ASP B N 1
ATOM 5157 C CA . ASP B 1 324 ? 8.958 -26.820 -9.852 1.00 18.74 319 ASP B CA 1
ATOM 5158 C C . ASP B 1 324 ? 8.909 -26.387 -8.400 1.00 13.87 319 ASP B C 1
ATOM 5159 O O . ASP B 1 324 ? 8.063 -26.862 -7.628 1.00 16.96 319 ASP B O 1
ATOM 5164 N N . LEU B 1 325 ? 9.808 -25.484 -8.015 1.00 14.76 320 LEU B N 1
ATOM 5165 C CA . LEU B 1 325 ? 9.836 -24.999 -6.641 1.00 18.62 320 LEU B CA 1
ATOM 5166 C C . LEU B 1 325 ? 8.527 -24.306 -6.287 1.00 16.50 320 LEU B C 1
ATOM 5167 O O . LEU B 1 325 ? 7.978 -24.518 -5.200 1.00 14.31 320 LEU B O 1
ATOM 5172 N N . LYS B 1 326 ? 8.017 -23.472 -7.195 1.00 14.76 321 LYS B N 1
ATOM 5173 C CA . LYS B 1 326 ? 6.768 -22.758 -6.936 1.00 15.36 321 LYS B CA 1
ATOM 5174 C C . LYS B 1 326 ? 5.597 -23.717 -6.785 1.00 15.72 321 LYS B C 1
ATOM 5175 O O . LYS B 1 326 ? 4.734 -23.527 -5.916 1.00 18.00 321 LYS B O 1
ATOM 5181 N N . VAL B 1 327 ? 5.535 -24.739 -7.640 1.00 16.79 322 VAL B N 1
ATOM 5182 C CA . VAL B 1 327 ? 4.478 -25.740 -7.518 1.00 15.86 322 VAL B CA 1
ATOM 5183 C C . VAL B 1 327 ? 4.563 -26.435 -6.167 1.00 18.18 322 VAL B C 1
ATOM 5184 O O . VAL B 1 327 ? 3.545 -26.647 -5.490 1.00 15.35 322 VAL B O 1
ATOM 5188 N N . ARG B 1 328 ? 5.778 -26.782 -5.743 1.00 15.03 323 ARG B N 1
ATOM 5189 C CA . ARG B 1 328 ? 5.934 -27.515 -4.489 1.00 22.85 323 ARG B CA 1
ATOM 5190 C C . ARG B 1 328 ? 5.505 -26.686 -3.277 1.00 20.15 323 ARG B C 1
ATOM 5191 O O . ARG B 1 328 ? 4.962 -27.234 -2.313 1.00 19.39 323 ARG B O 1
ATOM 5199 N N . ILE B 1 329 ? 5.740 -25.375 -3.284 1.00 15.40 324 ILE B N 1
ATOM 5200 C CA . ILE B 1 329 ? 5.456 -24.571 -2.102 1.00 14.37 324 ILE B CA 1
ATOM 5201 C C . ILE B 1 329 ? 4.191 -23.729 -2.255 1.00 15.63 324 ILE B C 1
ATOM 5202 O O . ILE B 1 329 ? 3.916 -22.870 -1.400 1.00 15.03 324 ILE B O 1
ATOM 5207 N N . GLY B 1 330 ? 3.409 -23.952 -3.310 1.00 15.56 325 GLY B N 1
ATOM 5208 C CA . GLY B 1 330 ? 2.107 -23.309 -3.426 1.00 15.13 325 GLY B CA 1
ATOM 5209 C C . GLY B 1 330 ? 2.100 -21.893 -3.959 1.00 17.13 325 GLY B C 1
ATOM 5210 O O . GLY B 1 330 ? 1.160 -21.143 -3.673 1.00 20.85 325 GLY B O 1
ATOM 5211 N N . MET B 1 331 ? 3.100 -21.509 -4.752 1.00 15.57 326 MET B N 1
ATOM 5212 C CA . MET B 1 331 ? 3.204 -20.166 -5.300 1.00 14.81 326 MET B CA 1
ATOM 5213 C C . MET B 1 331 ? 2.651 -20.137 -6.719 1.00 18.66 326 MET B C 1
ATOM 5214 O O . MET B 1 331 ? 2.713 -21.133 -7.442 1.00 17.83 326 MET B O 1
ATOM 5219 N N . ARG B 1 332 ? 2.096 -18.983 -7.108 1.00 14.99 327 ARG B N 1
ATOM 5220 C CA . ARG B 1 332 ? 1.422 -18.856 -8.402 1.00 14.20 327 ARG B CA 1
ATOM 5221 C C . ARG B 1 332 ? 2.352 -19.177 -9.567 1.00 18.80 327 ARG B C 1
ATOM 5222 O O . ARG B 1 332 ? 3.481 -18.679 -9.638 1.00 16.42 327 ARG B O 1
ATOM 5230 N N . THR B 1 333 ? 1.857 -20.007 -10.491 1.00 17.13 328 THR B N 1
ATOM 5231 C CA . THR B 1 333 ? 2.496 -20.256 -11.774 1.00 18.10 328 THR B CA 1
ATOM 5232 C C . THR B 1 333 ? 1.760 -19.581 -12.927 1.00 18.11 328 THR B C 1
ATOM 5233 O O . THR B 1 333 ? 2.256 -19.605 -14.058 1.00 16.46 328 THR B O 1
ATOM 5237 N N . GLY B 1 334 ? 0.583 -19.017 -12.679 1.00 16.13 329 GLY B N 1
ATOM 5238 C CA . GLY B 1 334 ? -0.205 -18.407 -13.730 1.00 17.69 329 GLY B CA 1
ATOM 5239 C C . GLY B 1 334 ? -1.267 -17.511 -13.132 1.00 15.52 329 GLY B C 1
ATOM 5240 O O . GLY B 1 334 ? -1.356 -17.338 -11.912 1.00 14.16 329 GLY B O 1
ATOM 5241 N N . LEU B 1 335 ? -2.081 -16.935 -14.023 1.00 10.82 330 LEU B N 1
ATOM 5242 C CA . LEU B 1 335 ? -3.118 -15.985 -13.638 1.00 13.14 330 LEU B CA 1
ATOM 5243 C C . LEU B 1 335 ? -4.481 -16.362 -14.195 1.00 16.12 330 LEU B C 1
ATOM 5244 O O . LEU B 1 335 ? -5.371 -15.512 -14.233 1.00 12.10 330 LEU B O 1
ATOM 5249 N N . LYS B 1 336 ? -4.669 -17.607 -14.632 1.00 15.68 331 LYS B N 1
ATOM 5250 C CA . LYS B 1 336 ? -5.904 -17.946 -15.336 1.00 14.15 331 LYS B CA 1
ATOM 5251 C C . LYS B 1 336 ? -7.140 -17.685 -14.473 1.00 13.69 331 LYS B C 1
ATOM 5252 O O . LYS B 1 336 ? -8.168 -17.217 -14.972 1.00 13.54 331 LYS B O 1
ATOM 5258 N N . ASP B 1 337 ? -7.057 -17.989 -13.174 1.00 15.19 332 ASP B N 1
ATOM 5259 C CA . ASP B 1 337 ? -8.166 -17.816 -12.241 1.00 15.25 332 ASP B CA 1
ATOM 5260 C C . ASP B 1 337 ? -8.576 -16.359 -12.054 1.00 16.34 332 ASP B C 1
ATOM 5261 O O . ASP B 1 337 ? -9.623 -16.105 -11.442 1.00 15.02 332 ASP B O 1
ATOM 5266 N N . LEU B 1 338 ? -7.767 -15.400 -12.518 1.00 12.02 333 LEU B N 1
ATOM 5267 C CA . LEU B 1 338 ? -8.151 -13.996 -12.463 1.00 12.16 333 LEU B CA 1
ATOM 5268 C C . LEU B 1 338 ? -9.098 -13.609 -13.589 1.00 13.96 333 LEU B C 1
ATOM 5269 O O . LEU B 1 338 ? -9.681 -12.521 -13.537 1.00 13.84 333 LEU B O 1
ATOM 5274 N N . ASN B 1 339 ? -9.276 -14.481 -14.582 1.00 11.69 334 ASN B N 1
ATOM 5275 C CA . ASN B 1 339 ? -10.156 -14.229 -15.728 1.00 14.69 334 ASN B CA 1
ATOM 5276 C C . ASN B 1 339 ? -9.905 -12.846 -16.321 1.00 16.96 334 ASN B C 1
ATOM 5277 O O . ASN B 1 339 ? -10.820 -12.036 -16.493 1.00 15.71 334 ASN B O 1
ATOM 5282 N N . LEU B 1 340 ? -8.633 -12.580 -16.621 1.00 14.63 335 LEU B N 1
ATOM 5283 C CA . LEU B 1 340 ? -8.223 -11.249 -17.044 1.00 13.74 335 LEU B CA 1
ATOM 5284 C C . LEU B 1 340 ? -8.821 -10.900 -18.398 1.00 13.62 335 LEU B C 1
ATOM 5285 O O . LEU B 1 340 ? -8.836 -11.720 -19.317 1.00 14.09 335 LEU B O 1
ATOM 5290 N N . THR B 1 341 ? -9.314 -9.674 -18.516 1.00 15.34 336 THR B N 1
ATOM 5291 C CA . THR B 1 341 ? -9.767 -9.164 -19.801 1.00 18.22 336 THR B CA 1
ATOM 5292 C C . THR B 1 341 ? -8.595 -8.582 -20.589 1.00 18.80 336 THR B C 1
ATOM 5293 O O . THR B 1 341 ? -7.493 -8.371 -20.071 1.00 14.21 336 THR B O 1
ATOM 5297 N N . GLU B 1 342 ? -8.845 -8.314 -21.873 1.00 14.66 337 GLU B N 1
ATOM 5298 C CA . GLU B 1 342 ? -7.801 -7.697 -22.676 1.00 17.53 337 GLU B CA 1
ATOM 5299 C C . GLU B 1 342 ? -7.417 -6.345 -22.097 1.00 14.58 337 GLU B C 1
ATOM 5300 O O . GLU B 1 342 ? -6.237 -5.980 -22.108 1.00 15.84 337 GLU B O 1
ATOM 5306 N N . GLU B 1 343 ? -8.394 -5.600 -21.562 1.00 13.18 338 GLU B N 1
ATOM 5307 C CA . GLU B 1 343 ? -8.098 -4.293 -20.981 1.00 15.92 338 GLU B CA 1
ATOM 5308 C C . GLU B 1 343 ? -7.227 -4.421 -19.738 1.00 17.09 338 GLU B C 1
ATOM 5309 O O . GLU B 1 343 ? -6.351 -3.581 -19.499 1.00 13.64 338 GLU B O 1
ATOM 5315 N N . GLN B 1 344 ? -7.482 -5.440 -18.915 1.00 14.86 339 GLN B N 1
ATOM 5316 C CA . GLN B 1 344 ? -6.647 -5.641 -17.738 1.00 12.05 339 GLN B CA 1
ATOM 5317 C C . GLN B 1 344 ? -5.237 -6.051 -18.132 1.00 12.29 339 GLN B C 1
ATOM 5318 O O . GLN B 1 344 ? -4.276 -5.705 -17.440 1.00 13.68 339 GLN B O 1
ATOM 5324 N N . ILE B 1 345 ? -5.090 -6.810 -19.215 1.00 15.02 340 ILE B N 1
ATOM 5325 C CA . ILE B 1 345 ? -3.745 -7.141 -19.670 1.00 10.98 340 ILE B CA 1
ATOM 5326 C C . ILE B 1 345 ? -3.030 -5.888 -20.155 1.00 13.56 340 ILE B C 1
ATOM 5327 O O . ILE B 1 345 ? -1.852 -5.675 -19.851 1.00 12.43 340 ILE B O 1
ATOM 5332 N N . ALA B 1 346 ? -3.731 -5.034 -20.901 1.00 11.91 341 ALA B N 1
ATOM 5333 C CA . ALA B 1 346 ? -3.137 -3.766 -21.320 1.00 13.10 341 ALA B CA 1
ATOM 5334 C C . ALA B 1 346 ? -2.717 -2.918 -20.116 1.00 16.94 341 ALA B C 1
ATOM 5335 O O . ALA B 1 346 ? -1.666 -2.265 -20.141 1.00 12.34 341 ALA B O 1
ATOM 5337 N N . ASP B 1 347 ? -3.526 -2.909 -19.052 1.00 14.41 342 ASP B N 1
ATOM 5338 C CA . ASP B 1 347 ? -3.111 -2.211 -17.835 1.00 14.15 342 ASP B CA 1
ATOM 5339 C C . ASP B 1 347 ? -1.822 -2.797 -17.265 1.00 14.95 342 ASP B C 1
ATOM 5340 O O . ASP B 1 347 ? -0.942 -2.056 -16.817 1.00 15.11 342 ASP B O 1
ATOM 5345 N N . LEU B 1 348 ? -1.700 -4.129 -17.232 1.00 13.16 343 LEU B N 1
ATOM 5346 C CA . LEU B 1 348 ? -0.482 -4.731 -16.684 1.00 12.18 343 LEU B CA 1
ATOM 5347 C C . LEU B 1 348 ? 0.750 -4.383 -17.520 1.00 13.67 343 LEU B C 1
ATOM 5348 O O . LEU B 1 348 ? 1.821 -4.074 -16.974 1.00 14.13 343 LEU B O 1
ATOM 5353 N N . VAL B 1 349 ? 0.621 -4.414 -18.844 1.00 12.89 344 VAL B N 1
ATOM 5354 C CA . VAL B 1 349 ? 1.733 -3.996 -19.711 1.00 13.74 344 VAL B CA 1
ATOM 5355 C C . VAL B 1 349 ? 2.178 -2.584 -19.358 1.00 13.51 344 VAL B C 1
ATOM 5356 O O . VAL B 1 349 ? 3.368 -2.309 -19.148 1.00 16.19 344 VAL B O 1
ATOM 5360 N N . ARG B 1 350 ? 1.211 -1.669 -19.346 1.00 15.72 345 ARG B N 1
ATOM 5361 C CA . ARG B 1 350 ? 1.413 -0.252 -19.071 1.00 20.37 345 ARG B CA 1
ATOM 5362 C C . ARG B 1 350 ? 2.078 -0.018 -17.715 1.00 19.23 345 ARG B C 1
ATOM 5363 O O . ARG B 1 350 ? 3.079 0.702 -17.610 1.00 18.50 345 ARG B O 1
ATOM 5371 N N . ILE B 1 351 ? 1.506 -0.588 -16.653 1.00 14.52 346 ILE B N 1
ATOM 5372 C CA . ILE B 1 351 ? 1.961 -0.272 -15.299 1.00 16.72 346 ILE B CA 1
ATOM 5373 C C . ILE B 1 351 ? 3.203 -1.052 -14.884 1.00 18.47 346 ILE B C 1
ATOM 5374 O O . ILE B 1 351 ? 3.862 -0.682 -13.898 1.00 19.42 346 ILE B O 1
ATOM 5379 N N . SER B 1 352 ? 3.606 -2.068 -15.646 1.00 16.57 347 SER B N 1
ATOM 5380 C CA . SER B 1 352 ? 4.818 -2.807 -15.307 1.00 18.38 347 SER B CA 1
ATOM 5381 C C . SER B 1 352 ? 6.109 -2.061 -15.647 1.00 20.97 347 SER B C 1
ATOM 5382 O O . SER B 1 352 ? 7.198 -2.589 -15.384 1.00 18.78 347 SER B O 1
ATOM 5385 N N . ARG B 1 353 ? 6.024 -0.855 -16.198 1.00 18.73 348 ARG B N 1
ATOM 5386 C CA . ARG B 1 353 ? 7.207 -0.152 -16.696 1.00 23.61 348 ARG B CA 1
ATOM 5387 C C . ARG B 1 353 ? 7.833 0.770 -15.646 1.00 28.24 348 ARG B C 1
ATOM 5388 O O . ARG B 1 353 ? 8.216 1.911 -15.916 1.00 29.94 348 ARG B O 1
ATOM 5396 N N . HIS B 1 354 ? 7.964 0.252 -14.430 1.00 24.81 349 HIS B N 1
ATOM 5397 C CA . HIS B 1 354 ? 8.845 0.798 -13.402 1.00 24.63 349 HIS B CA 1
ATOM 5398 C C . HIS B 1 354 ? 10.262 0.962 -13.961 1.00 24.17 349 HIS B C 1
ATOM 5399 O O . HIS B 1 354 ? 10.683 0.178 -14.824 1.00 23.89 349 HIS B O 1
ATOM 5406 N N . PRO B 1 355 ? 11.019 1.972 -13.519 1.00 30.39 350 PRO B N 1
ATOM 5407 C CA . PRO B 1 355 ? 12.403 2.119 -14.006 1.00 28.68 350 PRO B CA 1
ATOM 5408 C C . PRO B 1 355 ? 13.255 0.869 -13.837 1.00 25.41 350 PRO B C 1
ATOM 5409 O O . PRO B 1 355 ? 14.173 0.652 -14.639 1.00 28.23 350 PRO B O 1
ATOM 5413 N N . ASN B 1 356 ? 12.978 0.044 -12.818 1.00 23.70 351 ASN B N 1
ATOM 5414 C CA . ASN B 1 356 ? 13.721 -1.202 -12.616 1.00 24.85 351 ASN B CA 1
ATOM 5415 C C . ASN B 1 356 ? 13.647 -2.125 -13.827 1.00 21.27 351 ASN B C 1
ATOM 5416 O O . ASN B 1 356 ? 14.548 -2.943 -14.038 1.00 22.34 351 ASN B O 1
ATOM 5421 N N . LEU B 1 357 ? 12.560 -2.054 -14.598 1.00 20.89 352 LEU B N 1
ATOM 5422 C CA . LEU B 1 357 ? 12.462 -2.867 -15.806 1.00 20.42 352 LEU B CA 1
ATOM 5423 C C . LEU B 1 357 ? 13.650 -2.634 -16.723 1.00 24.72 352 LEU B C 1
ATOM 5424 O O . LEU B 1 357 ? 14.105 -3.563 -17.400 1.00 17.93 352 LEU B O 1
ATOM 5429 N N . TYR B 1 358 ? 14.157 -1.402 -16.768 1.00 24.79 353 TYR B N 1
ATOM 5430 C CA . TYR B 1 358 ? 15.289 -1.087 -17.629 1.00 26.21 353 TYR B CA 1
ATOM 5431 C C . TYR B 1 358 ? 16.620 -1.531 -17.045 1.00 21.74 353 TYR B C 1
ATOM 5432 O O . TYR B 1 358 ? 17.658 -1.315 -17.677 1.00 25.66 353 TYR B O 1
ATOM 5441 N N . ASN B 1 359 ? 16.621 -2.151 -15.866 1.00 20.31 354 ASN B N 1
ATOM 5442 C CA . ASN B 1 359 ? 17.834 -2.792 -15.372 1.00 20.83 354 ASN B CA 1
ATOM 5443 C C . ASN B 1 359 ? 17.989 -4.207 -15.907 1.00 22.00 354 ASN B C 1
ATOM 5444 O O . ASN B 1 359 ? 19.054 -4.810 -15.735 1.00 19.91 354 ASN B O 1
ATOM 5449 N N . ASN B 1 360 ? 16.950 -4.750 -16.537 1.00 18.67 355 ASN B N 1
ATOM 5450 C CA . ASN B 1 360 ? 17.030 -6.095 -17.086 1.00 15.59 355 ASN B CA 1
ATOM 5451 C C . ASN B 1 360 ? 18.072 -6.147 -18.205 1.00 18.24 355 ASN B C 1
ATOM 5452 O O . ASN B 1 360 ? 18.147 -5.224 -19.025 1.00 19.57 355 ASN B O 1
ATOM 5457 N N . PRO B 1 361 ? 18.879 -7.210 -18.278 1.00 18.74 356 PRO B N 1
ATOM 5458 C CA . PRO B 1 361 ? 19.952 -7.262 -19.289 1.00 20.82 356 PRO B CA 1
ATOM 5459 C C . PRO B 1 361 ? 19.446 -7.309 -20.718 1.00 24.97 356 PRO B C 1
ATOM 5460 O O . PRO B 1 361 ? 20.159 -6.885 -21.638 1.00 24.07 356 PRO B O 1
ATOM 5464 N N . VAL B 1 362 ? 18.245 -7.838 -20.934 1.00 16.05 357 VAL B N 1
ATOM 5465 C CA . VAL B 1 362 ? 17.586 -7.834 -22.238 1.00 17.92 357 VAL B CA 1
ATOM 5466 C C . VAL B 1 362 ? 16.483 -6.787 -22.198 1.00 22.43 357 VAL B C 1
ATOM 5467 O O . VAL B 1 362 ? 15.709 -6.732 -21.231 1.00 18.56 357 VAL B O 1
ATOM 5471 N N . GLU B 1 363 ? 16.411 -5.951 -23.232 1.00 18.60 358 GLU B N 1
ATOM 5472 C CA . GLU B 1 363 ? 15.350 -4.959 -23.310 1.00 17.65 358 GLU B CA 1
ATOM 5473 C C . GLU B 1 363 ? 13.991 -5.648 -23.364 1.00 19.34 358 GLU B C 1
ATOM 5474 O O . GLU B 1 363 ? 13.741 -6.483 -24.241 1.00 20.32 358 GLU B O 1
ATOM 5480 N N . ILE B 1 364 ? 13.118 -5.301 -22.423 1.00 19.98 359 ILE B N 1
ATOM 5481 C CA . ILE B 1 364 ? 11.773 -5.865 -22.336 1.00 16.72 359 ILE B CA 1
ATOM 5482 C C . ILE B 1 364 ? 10.837 -4.848 -22.978 1.00 18.87 359 ILE B C 1
ATOM 5483 O O . ILE B 1 364 ? 10.526 -3.820 -22.376 1.00 20.39 359 ILE B O 1
ATOM 5488 N N . THR B 1 365 ? 10.395 -5.121 -24.205 1.00 16.21 360 THR B N 1
ATOM 5489 C CA . THR B 1 365 ? 9.525 -4.197 -24.925 1.00 16.73 360 THR B CA 1
ATOM 5490 C C . THR B 1 365 ? 8.082 -4.331 -24.432 1.00 18.51 360 THR B C 1
ATOM 5491 O O . THR B 1 365 ? 7.735 -5.273 -23.721 1.00 16.19 360 THR B O 1
ATOM 5495 N N . ASP B 1 366 ? 7.233 -3.370 -24.821 1.00 14.25 361 ASP B N 1
ATOM 5496 C CA . ASP B 1 366 ? 5.793 -3.510 -24.593 1.00 16.45 361 ASP B CA 1
ATOM 5497 C C . ASP B 1 366 ? 5.262 -4.802 -25.204 1.00 16.64 361 ASP B C 1
ATOM 5498 O O . ASP B 1 366 ? 4.424 -5.492 -24.599 1.00 16.54 361 ASP B O 1
ATOM 5503 N N . ASP B 1 367 ? 5.736 -5.153 -26.407 1.00 17.97 362 ASP B N 1
ATOM 5504 C CA . ASP B 1 367 ? 5.257 -6.373 -27.056 1.00 19.82 362 ASP B CA 1
ATOM 5505 C C . ASP B 1 367 ? 5.635 -7.608 -26.249 1.00 19.14 362 ASP B C 1
ATOM 5506 O O . ASP B 1 367 ? 4.840 -8.550 -26.131 1.00 17.00 362 ASP B O 1
ATOM 5511 N N . MET B 1 368 ? 6.843 -7.619 -25.681 1.00 16.79 363 MET B N 1
ATOM 5512 C CA . MET B 1 368 ? 7.264 -8.756 -24.869 1.00 16.72 363 MET B CA 1
ATOM 5513 C C . MET B 1 368 ? 6.441 -8.868 -23.591 1.00 15.52 363 MET B C 1
ATOM 5514 O O . MET B 1 368 ? 6.109 -9.979 -23.158 1.00 15.79 363 MET B O 1
ATOM 5519 N N . LEU B 1 369 ? 6.135 -7.737 -22.956 1.00 14.20 364 LEU B N 1
ATOM 5520 C CA . LEU B 1 369 ? 5.230 -7.765 -21.807 1.00 14.34 364 LEU B CA 1
ATOM 5521 C C . LEU B 1 369 ? 3.842 -8.252 -22.206 1.00 19.73 364 LEU B C 1
ATOM 5522 O O . LEU B 1 369 ? 3.223 -9.046 -21.484 1.00 12.49 364 LEU B O 1
ATOM 5527 N N . ASP B 1 370 ? 3.332 -7.783 -23.350 1.00 15.66 365 ASP B N 1
ATOM 5528 C CA . ASP B 1 370 ? 2.025 -8.237 -23.816 1.00 17.85 365 ASP B CA 1
ATOM 5529 C C . ASP B 1 370 ? 2.012 -9.746 -24.050 1.00 15.93 365 ASP B C 1
ATOM 5530 O O . ASP B 1 370 ? 1.041 -10.428 -23.697 1.00 16.54 365 ASP B O 1
ATOM 5535 N N . THR B 1 371 ? 3.085 -10.287 -24.634 1.00 16.49 366 THR B N 1
ATOM 5536 C CA . THR B 1 371 ? 3.177 -11.734 -24.831 1.00 19.39 366 THR B CA 1
ATOM 5537 C C . THR B 1 371 ? 3.193 -12.474 -23.495 1.00 15.81 366 THR B C 1
ATOM 5538 O O . THR B 1 371 ? 2.489 -13.475 -23.315 1.00 14.57 366 THR B O 1
ATOM 5542 N N . MET B 1 372 ? 3.996 -11.993 -22.547 1.00 13.44 367 MET B N 1
ATOM 5543 C CA . MET B 1 372 ? 4.103 -12.669 -21.251 1.00 15.25 367 MET B CA 1
ATOM 5544 C C . MET B 1 372 ? 2.772 -12.651 -20.492 1.00 17.63 367 MET B C 1
ATOM 5545 O O . MET B 1 372 ? 2.341 -13.668 -19.933 1.00 14.49 367 MET B O 1
ATOM 5550 N N . TYR B 1 373 ? 2.113 -11.500 -20.440 1.00 15.50 368 TYR B N 1
ATOM 5551 C CA . TYR B 1 373 ? 0.878 -11.451 -19.670 1.00 16.10 368 TYR B CA 1
ATOM 5552 C C . TYR B 1 373 ? -0.235 -12.222 -20.354 1.00 16.77 368 TYR B C 1
ATOM 5553 O O . TYR B 1 373 ? -1.125 -12.742 -19.673 1.00 15.49 368 TYR B O 1
ATOM 5562 N N . HIS B 1 374 ? -0.211 -12.322 -21.688 1.00 14.63 369 HIS B N 1
ATOM 5563 C CA . HIS B 1 374 ? -1.183 -13.205 -22.326 1.00 16.03 369 HIS B CA 1
ATOM 5564 C C . HIS B 1 374 ? -0.882 -14.660 -21.983 1.00 14.68 369 HIS B C 1
ATOM 5565 O O . HIS B 1 374 ? -1.804 -15.455 -21.759 1.00 15.16 369 HIS B O 1
ATOM 5572 N N . TYR B 1 375 ? 0.400 -15.020 -21.907 1.00 15.90 370 TYR B N 1
ATOM 5573 C CA . TYR B 1 375 ? 0.745 -16.373 -21.482 1.00 17.44 370 TYR B CA 1
ATOM 5574 C C . TYR B 1 375 ? 0.253 -16.636 -20.064 1.00 20.18 370 TYR B C 1
ATOM 5575 O O . TYR B 1 375 ? -0.419 -17.640 -19.808 1.00 18.87 370 TYR B O 1
ATOM 5584 N N . LEU B 1 376 ? 0.554 -15.727 -19.129 1.00 16.52 371 LEU B N 1
ATOM 5585 C CA . LEU B 1 376 ? 0.144 -15.950 -17.741 1.00 13.26 371 LEU B CA 1
ATOM 5586 C C . LEU B 1 376 ? -1.375 -15.931 -17.593 1.00 17.34 371 LEU B C 1
ATOM 5587 O O . LEU B 1 376 ? -1.933 -16.692 -16.794 1.00 15.34 371 LEU B O 1
ATOM 5592 N N . ALA B 1 377 ? -2.060 -15.056 -18.338 1.00 13.03 372 ALA B N 1
ATOM 5593 C CA . ALA B 1 377 ? -3.514 -15.000 -18.261 1.00 14.45 372 ALA B CA 1
ATOM 5594 C C . ALA B 1 377 ? -4.175 -16.308 -18.678 1.00 17.10 372 ALA B C 1
ATOM 5595 O O . ALA B 1 377 ? -5.331 -16.558 -18.302 1.00 16.65 372 ALA B O 1
ATOM 5597 N N . SER B 1 378 ? -3.492 -17.145 -19.447 1.00 16.13 373 SER B N 1
ATOM 5598 C CA . SER B 1 378 ? -4.090 -18.388 -19.918 1.00 17.01 373 SER B CA 1
ATOM 5599 C C . SER B 1 378 ? -3.443 -19.620 -19.301 1.00 18.63 373 SER B C 1
ATOM 5600 O O . SER B 1 378 ? -3.746 -20.740 -19.719 1.00 19.89 373 SER B O 1
ATOM 5603 N N . THR B 1 379 ? -2.595 -19.442 -18.292 1.00 17.44 374 THR B N 1
ATOM 5604 C CA . THR B 1 379 ? -1.913 -20.524 -17.597 1.00 18.99 374 THR B CA 1
ATOM 5605 C C . THR B 1 379 ? -2.429 -20.613 -16.163 1.00 18.51 374 THR B C 1
ATOM 5606 O O . THR B 1 379 ? -2.591 -19.589 -15.497 1.00 17.82 374 THR B O 1
ATOM 5610 N N . ASP B 1 380 ? -2.680 -21.835 -15.689 1.00 17.24 375 ASP B N 1
ATOM 5611 C CA . ASP B 1 380 ? -3.134 -22.045 -14.308 1.00 22.01 375 ASP B CA 1
ATOM 5612 C C . ASP B 1 380 ? -2.118 -21.535 -13.269 1.00 28.90 375 ASP B C 1
ATOM 5613 O O . ASP B 1 380 ? -2.467 -21.081 -12.172 1.00 23.53 375 ASP B O 1
ATOM 5618 N N . GLY C 1 5 ? -27.181 19.062 -18.888 1.00 42.24 0 GLY C N 1
ATOM 5619 C CA . GLY C 1 5 ? -27.180 20.359 -19.540 1.00 33.33 0 GLY C CA 1
ATOM 5620 C C . GLY C 1 5 ? -25.932 20.678 -20.356 1.00 38.07 0 GLY C C 1
ATOM 5621 O O . GLY C 1 5 ? -24.905 21.074 -19.822 1.00 36.43 0 GLY C O 1
ATOM 5622 N N . MET C 1 6 ? -26.034 20.522 -21.668 1.00 26.22 1 MET C N 1
ATOM 5623 C CA . MET C 1 6 ? -24.937 20.785 -22.583 1.00 28.94 1 MET C CA 1
ATOM 5624 C C . MET C 1 6 ? -25.048 22.198 -23.155 1.00 23.87 1 MET C C 1
ATOM 5625 O O . MET C 1 6 ? -26.132 22.651 -23.522 1.00 20.62 1 MET C O 1
ATOM 5630 N N . LEU C 1 7 ? -23.924 22.899 -23.216 1.00 23.01 2 LEU C N 1
ATOM 5631 C CA . LEU C 1 7 ? -23.870 24.251 -23.759 1.00 23.35 2 LEU C CA 1
ATOM 5632 C C . LEU C 1 7 ? -22.780 24.285 -24.817 1.00 26.10 2 LEU C C 1
ATOM 5633 O O . LEU C 1 7 ? -21.665 23.814 -24.562 1.00 27.27 2 LEU C O 1
ATOM 5638 N N . TRP C 1 8 ? -23.084 24.825 -26.000 1.00 19.31 3 TRP C N 1
ATOM 5639 C CA . TRP C 1 8 ? -22.020 24.961 -26.989 1.00 17.03 3 TRP C CA 1
ATOM 5640 C C . TRP C 1 8 ? -22.377 25.995 -28.045 1.00 23.66 3 TRP C C 1
ATOM 5641 O O . TRP C 1 8 ? -23.552 26.273 -28.304 1.00 15.48 3 TRP C O 1
ATOM 5652 N N . ASP C 1 9 ? -21.328 26.552 -28.647 1.00 19.82 4 ASP C N 1
ATOM 5653 C CA . ASP C 1 9 ? -21.415 27.474 -29.767 1.00 19.41 4 ASP C CA 1
ATOM 5654 C C . ASP C 1 9 ? -20.735 26.824 -30.954 1.00 22.98 4 ASP C C 1
ATOM 5655 O O . ASP C 1 9 ? -19.592 26.368 -30.842 1.00 24.22 4 ASP C O 1
ATOM 5660 N N . TYR C 1 10 ? -21.416 26.810 -32.093 1.00 19.22 5 TYR C N 1
ATOM 5661 C CA . TYR C 1 10 ? -20.876 26.221 -33.307 1.00 18.19 5 TYR C CA 1
ATOM 5662 C C . TYR C 1 10 ? -20.891 27.252 -34.427 1.00 21.71 5 TYR C C 1
ATOM 5663 O O . TYR C 1 10 ? -21.948 27.786 -34.771 1.00 21.80 5 TYR C O 1
ATOM 5672 N N . ALA C 1 11 ? -19.720 27.525 -34.999 1.00 19.54 6 ALA C N 1
ATOM 5673 C CA . ALA C 1 11 ? -19.621 28.405 -36.155 1.00 20.68 6 ALA C CA 1
ATOM 5674 C C . ALA C 1 11 ? -18.545 27.866 -37.082 1.00 31.77 6 ALA C C 1
ATOM 5675 O O . ALA C 1 11 ? -17.429 27.570 -36.644 1.00 28.48 6 ALA C O 1
ATOM 5677 N N . GLN C 1 12 ? -18.889 27.738 -38.359 1.00 23.33 7 GLN C N 1
ATOM 5678 C CA . GLN C 1 12 ? -17.984 27.178 -39.361 1.00 23.29 7 GLN C CA 1
ATOM 5679 C C . GLN C 1 12 ? -18.208 28.011 -40.610 1.00 18.07 7 GLN C C 1
ATOM 5680 O O . GLN C 1 12 ? -19.024 27.665 -41.471 1.00 22.01 7 GLN C O 1
ATOM 5686 N N . PRO C 1 13 ? -17.504 29.138 -40.741 1.00 20.13 8 PRO C N 1
ATOM 5687 C CA . PRO C 1 13 ? -17.807 30.078 -41.824 1.00 20.40 8 PRO C CA 1
ATOM 5688 C C . PRO C 1 13 ? -17.169 29.748 -43.163 1.00 26.76 8 PRO C C 1
ATOM 5689 O O . PRO C 1 13 ? -17.403 30.481 -44.128 1.00 21.68 8 PRO C O 1
ATOM 5693 N N . VAL C 1 14 ? -16.367 28.694 -43.265 1.00 23.01 9 VAL C N 1
ATOM 5694 C CA . VAL C 1 14 ? -15.622 28.413 -44.485 1.00 16.31 9 VAL C CA 1
ATOM 5695 C C . VAL C 1 14 ? -16.478 27.576 -45.427 1.00 19.67 9 VAL C C 1
ATOM 5696 O O . VAL C 1 14 ? -17.069 26.567 -45.021 1.00 19.75 9 VAL C O 1
ATOM 5700 N N . THR C 1 15 ? -16.548 27.996 -46.687 1.00 17.02 10 THR C N 1
ATOM 5701 C CA . THR C 1 15 ? -17.113 27.171 -47.745 1.00 19.11 10 THR C CA 1
ATOM 5702 C C . THR C 1 15 ? -16.056 26.204 -48.267 1.00 18.11 10 THR C C 1
ATOM 5703 O O . THR C 1 15 ? -14.941 26.615 -48.587 1.00 18.49 10 THR C O 1
ATOM 5707 N N . ILE C 1 16 ? -16.403 24.925 -48.381 1.00 17.71 11 ILE C N 1
ATOM 5708 C CA . ILE C 1 16 ? -15.457 23.899 -48.817 1.00 14.90 11 ILE C CA 1
ATOM 5709 C C . ILE C 1 16 ? -15.881 23.378 -50.181 1.00 16.86 11 ILE C C 1
ATOM 5710 O O . ILE C 1 16 ? -17.034 22.963 -50.365 1.00 19.46 11 ILE C O 1
ATOM 5715 N N . ARG C 1 17 ? -14.956 23.424 -51.142 1.00 15.61 12 ARG C N 1
ATOM 5716 C CA . ARG C 1 17 ? -15.114 22.795 -52.450 1.00 14.97 12 ARG C CA 1
ATOM 5717 C C . ARG C 1 17 ? -14.178 21.600 -52.492 1.00 16.13 12 ARG C C 1
ATOM 5718 O O . ARG C 1 17 ? -12.955 21.763 -52.597 1.00 16.29 12 ARG C O 1
ATOM 5726 N N . PHE C 1 18 ? -14.745 20.409 -52.414 1.00 16.14 13 PHE C N 1
ATOM 5727 C CA . PHE C 1 18 ? -13.964 19.183 -52.389 1.00 17.14 13 PHE C CA 1
ATOM 5728 C C . PHE C 1 18 ? -14.003 18.513 -53.750 1.00 15.07 13 PHE C C 1
ATOM 5729 O O . PHE C 1 18 ? -15.079 18.315 -54.323 1.00 15.47 13 PHE C O 1
ATOM 5737 N N . GLY C 1 19 ? -12.840 18.110 -54.236 1.00 13.96 14 GLY C N 1
ATOM 5738 C CA . GLY C 1 19 ? -12.838 17.304 -55.431 1.00 21.19 14 GLY C CA 1
ATOM 5739 C C . GLY C 1 19 ? -11.555 17.343 -56.218 1.00 18.19 14 GLY C C 1
ATOM 5740 O O . GLY C 1 19 ? -10.860 18.363 -56.278 1.00 15.98 14 GLY C O 1
ATOM 5741 N N . LYS C 1 20 ? -11.238 16.202 -56.810 1.00 17.43 15 LYS C N 1
ATOM 5742 C CA . LYS C 1 20 ? -10.066 16.076 -57.657 1.00 16.17 15 LYS C CA 1
ATOM 5743 C C . LYS C 1 20 ? -10.136 17.080 -58.808 1.00 23.50 15 LYS C C 1
ATOM 5744 O O . LYS C 1 20 ? -11.140 17.159 -59.520 1.00 18.43 15 LYS C O 1
ATOM 5750 N N . GLY C 1 21 ? -9.084 17.885 -58.957 1.00 20.35 16 GLY C N 1
ATOM 5751 C CA . GLY C 1 21 ? -8.982 18.840 -60.048 1.00 23.81 16 GLY C CA 1
ATOM 5752 C C . GLY C 1 21 ? -9.608 20.194 -59.806 1.00 23.49 16 GLY C C 1
ATOM 5753 O O . GLY C 1 21 ? -9.485 21.079 -60.665 1.00 24.49 16 GLY C O 1
ATOM 5754 N N . ARG C 1 22 ? -10.271 20.401 -58.675 1.00 21.67 17 ARG C N 1
ATOM 5755 C CA . ARG C 1 22 ? -11.035 21.630 -58.509 1.00 19.23 17 ARG C CA 1
ATOM 5756 C C . ARG C 1 22 ? -10.177 22.841 -58.169 1.00 21.29 17 ARG C C 1
ATOM 5757 O O . ARG C 1 22 ? -10.728 23.942 -58.058 1.00 19.71 17 ARG C O 1
ATOM 5765 N N . ALA C 1 23 ? -8.858 22.678 -58.018 1.00 19.74 18 ALA C N 1
ATOM 5766 C CA . ALA C 1 23 ? -7.971 23.830 -57.868 1.00 17.96 18 ALA C CA 1
ATOM 5767 C C . ALA C 1 23 ? -8.049 24.758 -59.067 1.00 24.38 18 ALA C C 1
ATOM 5768 O O . ALA C 1 23 ? -7.677 25.930 -58.955 1.00 22.15 18 ALA C O 1
ATOM 5770 N N . MET C 1 24 ? -8.537 24.261 -60.204 1.00 22.96 19 MET C N 1
ATOM 5771 C CA . MET C 1 24 ? -8.819 25.087 -61.372 1.00 24.27 19 MET C CA 1
ATOM 5772 C C . MET C 1 24 ? -9.985 26.051 -61.174 1.00 30.87 19 MET C C 1
ATOM 5773 O O . MET C 1 24 ? -10.226 26.883 -62.055 1.00 26.27 19 MET C O 1
ATOM 5778 N N . GLU C 1 25 ? -10.735 25.955 -60.075 1.00 23.64 20 GLU C N 1
ATOM 5779 C CA . GLU C 1 25 ? -11.913 26.797 -59.898 1.00 26.22 20 GLU C CA 1
ATOM 5780 C C . GLU C 1 25 ? -11.589 28.132 -59.245 1.00 26.00 20 GLU C C 1
ATOM 5781 O O . GLU C 1 25 ? -12.512 28.885 -58.912 1.00 21.64 20 GLU C O 1
ATOM 5787 N N . ILE C 1 26 ? -10.301 28.446 -59.066 1.00 21.56 21 ILE C N 1
ATOM 5788 C CA . ILE C 1 26 ? -9.922 29.730 -58.478 1.00 24.08 21 ILE C CA 1
ATOM 5789 C C . ILE C 1 26 ? -10.611 30.880 -59.202 1.00 25.70 21 ILE C C 1
ATOM 5790 O O . ILE C 1 26 ? -11.145 31.803 -58.574 1.00 25.97 21 ILE C O 1
ATOM 5795 N N . LYS C 1 27 ? -10.607 30.848 -60.534 1.00 26.00 22 LYS C N 1
ATOM 5796 C CA . LYS C 1 27 ? -11.175 31.968 -61.274 1.00 28.03 22 LYS C CA 1
ATOM 5797 C C . LYS C 1 27 ? -12.680 32.060 -61.081 1.00 27.88 22 LYS C C 1
ATOM 5798 O O . LYS C 1 27 ? -13.223 33.167 -61.046 1.00 29.68 22 LYS C O 1
ATOM 5804 N N . ASP C 1 28 ? -13.362 30.920 -60.929 1.00 23.65 23 ASP C N 1
ATOM 5805 C CA . ASP C 1 28 ? -14.801 30.946 -60.693 1.00 27.45 23 ASP C CA 1
ATOM 5806 C C . ASP C 1 28 ? -15.138 31.585 -59.355 1.00 26.25 23 ASP C C 1
ATOM 5807 O O . ASP C 1 28 ? -16.157 32.273 -59.233 1.00 22.77 23 ASP C O 1
ATOM 5812 N N . ILE C 1 29 ? -14.290 31.384 -58.350 1.00 26.72 24 ILE C N 1
ATOM 5813 C CA . ILE C 1 29 ? -14.509 32.022 -57.060 1.00 22.38 24 ILE C CA 1
ATOM 5814 C C . ILE C 1 29 ? -14.255 33.519 -57.157 1.00 26.50 24 ILE C C 1
ATOM 5815 O O . ILE C 1 29 ? -15.017 34.329 -56.613 1.00 25.48 24 ILE C O 1
ATOM 5820 N N . ALA C 1 30 ? -13.167 33.911 -57.825 1.00 22.10 25 ALA C N 1
ATOM 5821 C CA . ALA C 1 30 ? -12.863 35.331 -57.944 1.00 23.20 25 ALA C CA 1
ATOM 5822 C C . ALA C 1 30 ? -13.933 36.049 -58.756 1.00 26.58 25 ALA C C 1
ATOM 5823 O O . ALA C 1 30 ? -14.321 37.176 -58.422 1.00 26.90 25 ALA C O 1
ATOM 5825 N N . GLU C 1 31 ? -14.438 35.402 -59.813 1.00 25.81 26 GLU C N 1
ATOM 5826 C CA . GLU C 1 31 ? -15.561 35.960 -60.563 1.00 27.41 26 GLU C CA 1
ATOM 5827 C C . GLU C 1 31 ? -16.763 36.188 -59.656 1.00 31.89 26 GLU C C 1
ATOM 5828 O O . GLU C 1 31 ? -17.304 37.297 -59.596 1.00 34.82 26 GLU C O 1
ATOM 5830 N N . ALA C 1 32 ? -17.185 35.148 -58.924 1.00 30.50 27 ALA C N 1
ATOM 5831 C CA . ALA C 1 32 ? -18.371 35.262 -58.078 1.00 29.64 27 ALA C CA 1
ATOM 5832 C C . ALA C 1 32 ? -18.217 36.347 -57.024 1.00 30.83 27 ALA C C 1
ATOM 5833 O O . ALA C 1 32 ? -19.205 36.991 -56.652 1.00 28.42 27 ALA C O 1
ATOM 5835 N N . MET C 1 33 ? -17.002 36.552 -56.516 1.00 27.15 28 MET C N 1
ATOM 5836 C CA . MET C 1 33 ? -16.738 37.603 -55.544 1.00 26.33 28 MET C CA 1
ATOM 5837 C C . MET C 1 33 ? -16.419 38.935 -56.200 1.00 27.88 28 MET C C 1
ATOM 5838 O O . MET C 1 33 ? -16.246 39.934 -55.493 1.00 28.08 28 MET C O 1
ATOM 5843 N N . GLY C 1 34 ? -16.332 38.972 -57.525 1.00 26.05 29 GLY C N 1
ATOM 5844 C CA . GLY C 1 34 ? -15.984 40.202 -58.220 1.00 31.64 29 GLY C CA 1
ATOM 5845 C C . GLY C 1 34 ? -14.607 40.734 -57.894 1.00 35.94 29 GLY C C 1
ATOM 5846 O O . GLY C 1 34 ? -14.430 41.952 -57.759 1.00 34.77 29 GLY C O 1
ATOM 5847 N N . LEU C 1 35 ? -13.619 39.849 -57.775 1.00 26.12 30 LEU C N 1
ATOM 5848 C CA . LEU C 1 35 ? -12.285 40.225 -57.346 1.00 25.99 30 LEU C CA 1
ATOM 5849 C C . LEU C 1 35 ? -11.269 39.939 -58.443 1.00 29.12 30 LEU C C 1
ATOM 5850 O O . LEU C 1 35 ? -11.455 39.038 -59.266 1.00 26.57 30 LEU C O 1
ATOM 5855 N N . HIS C 1 36 ? -10.194 40.725 -58.442 1.00 32.62 31 HIS C N 1
ATOM 5856 C CA . HIS C 1 36 ? -9.121 40.607 -59.418 1.00 26.79 31 HIS C CA 1
ATOM 5857 C C . HIS C 1 36 ? -7.786 40.744 -58.701 1.00 26.53 31 HIS C C 1
ATOM 5858 O O . HIS C 1 36 ? -7.724 41.073 -57.511 1.00 23.82 31 HIS C O 1
ATOM 5865 N N . ASP C 1 37 ? -6.708 40.484 -59.451 1.00 23.18 32 ASP C N 1
ATOM 5866 C CA . ASP C 1 37 ? -5.331 40.696 -58.999 1.00 28.25 32 ASP C CA 1
ATOM 5867 C C . ASP C 1 37 ? -5.041 39.976 -57.682 1.00 26.23 32 ASP C C 1
ATOM 5868 O O . ASP C 1 37 ? -4.549 40.568 -56.722 1.00 22.90 32 ASP C O 1
ATOM 5873 N N . GLY C 1 38 ? -5.330 38.682 -57.639 1.00 20.69 33 GLY C N 1
ATOM 5874 C CA . GLY C 1 38 ? -4.987 37.914 -56.460 1.00 20.23 33 GLY C CA 1
ATOM 5875 C C . GLY C 1 38 ? -3.497 37.655 -56.355 1.00 20.71 33 GLY C C 1
ATOM 5876 O O . GLY C 1 38 ? -2.755 37.719 -57.331 1.00 22.76 33 GLY C O 1
ATOM 5877 N N . ILE C 1 39 ? -3.048 37.355 -55.136 1.00 15.91 34 ILE C N 1
ATOM 5878 C CA . ILE C 1 39 ? -1.679 36.926 -54.887 1.00 20.31 34 ILE C CA 1
ATOM 5879 C C . ILE C 1 39 ? -1.710 35.468 -54.437 1.00 20.99 34 ILE C C 1
ATOM 5880 O O . ILE C 1 39 ? -2.522 35.090 -53.585 1.00 18.97 34 ILE C O 1
ATOM 5885 N N . MET C 1 40 ? -0.844 34.648 -55.026 1.00 20.66 35 MET C N 1
ATOM 5886 C CA . MET C 1 40 ? -0.706 33.255 -54.621 1.00 17.56 35 MET C CA 1
ATOM 5887 C C . MET C 1 40 ? 0.486 33.142 -53.683 1.00 20.52 35 MET C C 1
ATOM 5888 O O . MET C 1 40 ? 1.613 33.464 -54.071 1.00 21.15 35 MET C O 1
ATOM 5893 N N . VAL C 1 41 ? 0.232 32.719 -52.450 1.00 18.17 36 VAL C N 1
ATOM 5894 C CA . VAL C 1 41 ? 1.273 32.447 -51.469 1.00 16.05 36 VAL C CA 1
ATOM 5895 C C . VAL C 1 41 ? 1.501 30.944 -51.460 1.00 20.98 36 VAL C C 1
ATOM 5896 O O . VAL C 1 41 ? 0.580 30.170 -51.156 1.00 19.54 36 VAL C O 1
ATOM 5900 N N . THR C 1 42 ? 2.713 30.524 -51.814 1.00 19.46 37 THR C N 1
ATOM 5901 C CA . THR C 1 42 ? 2.972 29.107 -52.030 1.00 20.23 37 THR C CA 1
ATOM 5902 C C . THR C 1 42 ? 4.471 28.869 -51.920 1.00 22.56 37 THR C C 1
ATOM 5903 O O . THR C 1 42 ? 5.258 29.752 -52.275 1.00 23.05 37 THR C O 1
ATOM 5907 N N . PRO C 1 43 ? 4.900 27.722 -51.398 1.00 22.08 38 PRO C N 1
ATOM 5908 C CA . PRO C 1 43 ? 6.340 27.456 -51.314 1.00 26.22 38 PRO C CA 1
ATOM 5909 C C . PRO C 1 43 ? 6.945 27.339 -52.706 1.00 22.59 38 PRO C C 1
ATOM 5910 O O . PRO C 1 43 ? 6.265 27.014 -53.683 1.00 21.45 38 PRO C O 1
ATOM 5914 N N . LYS C 1 44 ? 8.247 27.641 -52.783 1.00 28.50 39 LYS C N 1
ATOM 5915 C CA . LYS C 1 44 ? 8.954 27.611 -54.063 1.00 28.34 39 LYS C CA 1
ATOM 5916 C C . LYS C 1 44 ? 8.779 26.287 -54.787 1.00 26.40 39 LYS C C 1
ATOM 5917 O O . LYS C 1 44 ? 8.824 26.257 -56.023 1.00 26.69 39 LYS C O 1
ATOM 5923 N N . PHE C 1 45 ? 8.599 25.186 -54.041 1.00 26.27 40 PHE C N 1
ATOM 5924 C CA . PHE C 1 45 ? 8.449 23.866 -54.654 1.00 30.11 40 PHE C CA 1
ATOM 5925 C C . PHE C 1 45 ? 7.400 23.878 -55.756 1.00 29.44 40 PHE C C 1
ATOM 5926 O O . PHE C 1 45 ? 7.594 23.288 -56.826 1.00 26.99 40 PHE C O 1
ATOM 5934 N N . PHE C 1 46 ? 6.277 24.550 -55.511 1.00 23.08 41 PHE C N 1
ATOM 5935 C CA . PHE C 1 46 ? 5.186 24.573 -56.470 1.00 25.26 41 PHE C CA 1
ATOM 5936 C C . PHE C 1 46 ? 5.449 25.502 -57.650 1.00 22.22 41 PHE C C 1
ATOM 5937 O O . PHE C 1 46 ? 4.880 25.290 -58.726 1.00 27.67 41 PHE C O 1
ATOM 5945 N N . VAL C 1 47 ? 6.281 26.527 -57.477 1.00 26.33 42 VAL C N 1
ATOM 5946 C CA . VAL C 1 47 ? 6.74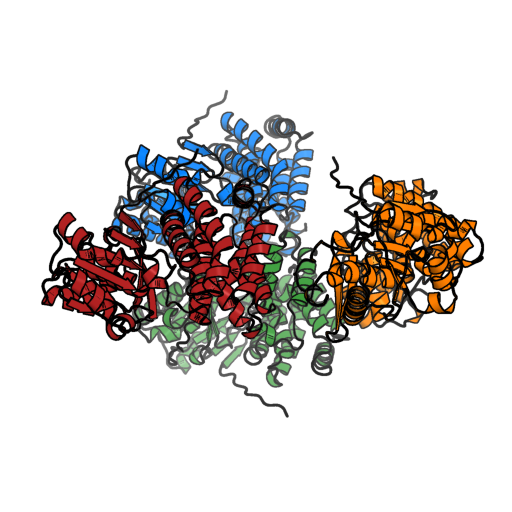0 27.290 -58.634 1.00 27.69 42 VAL C CA 1
ATOM 5947 C C . VAL C 1 47 ? 7.680 26.436 -59.475 1.00 24.52 42 VAL C C 1
ATOM 5948 O O . VAL C 1 47 ? 7.491 26.285 -60.687 1.00 30.90 42 VAL C O 1
ATOM 5952 N N . ASP C 1 48 ? 8.666 25.815 -58.827 1.00 27.48 43 ASP C N 1
ATOM 5953 C CA . ASP C 1 48 ? 9.646 24.999 -59.542 1.00 35.80 43 ASP C CA 1
ATOM 5954 C C . ASP C 1 48 ? 8.986 23.848 -60.288 1.00 34.67 43 ASP C C 1
ATOM 5955 O O . ASP C 1 48 ? 9.420 23.483 -61.388 1.00 34.71 43 ASP C O 1
ATOM 5960 N N . SER C 1 49 ? 7.930 23.269 -59.717 1.00 28.57 44 SER C N 1
ATOM 5961 C CA . SER C 1 49 ? 7.275 22.125 -60.336 1.00 25.46 44 SER C CA 1
ATOM 5962 C C . SER C 1 49 ? 6.394 22.507 -61.514 1.00 28.68 44 SER C C 1
ATOM 5963 O O . SER C 1 49 ? 5.986 21.620 -62.273 1.00 31.43 44 SER C O 1
ATOM 5966 N N . GLY C 1 50 ? 6.085 23.793 -61.682 1.00 28.32 45 GLY C N 1
ATOM 5967 C CA . GLY C 1 50 ? 5.162 24.242 -62.694 1.00 24.01 45 GLY C CA 1
ATOM 5968 C C . GLY C 1 50 ? 3.716 24.279 -62.258 1.00 23.65 45 GLY C C 1
ATOM 5969 O O . GLY C 1 50 ? 2.871 24.796 -63.002 1.00 27.63 45 GLY C O 1
ATOM 5970 N N . GLU C 1 51 ? 3.403 23.755 -61.073 1.00 29.70 46 GLU C N 1
ATOM 5971 C CA . GLU C 1 51 ? 2.009 23.643 -60.661 1.00 32.29 46 GLU C CA 1
ATOM 5972 C C . GLU C 1 51 ? 1.399 25.015 -60.373 1.00 29.06 46 GLU C C 1
ATOM 5973 O O . GLU C 1 51 ? 0.234 25.261 -60.706 1.00 32.37 46 GLU C O 1
ATOM 5979 N N . ALA C 1 52 ? 2.172 25.926 -59.774 1.00 27.99 47 ALA C N 1
ATOM 5980 C CA . ALA C 1 52 ? 1.676 27.279 -59.541 1.00 26.68 47 ALA C CA 1
ATOM 5981 C C . ALA C 1 52 ? 1.283 27.952 -60.852 1.00 27.91 47 ALA C C 1
ATOM 5982 O O . ALA C 1 52 ? 0.159 28.447 -60.999 1.00 31.19 47 ALA C O 1
ATOM 5984 N N . GLN C 1 53 ? 2.184 27.946 -61.835 1.00 29.59 48 GLN C N 1
ATOM 5985 C CA . GLN C 1 53 ? 1.872 28.629 -63.085 1.00 34.01 48 GLN C CA 1
ATOM 5986 C C . GLN C 1 53 ? 0.740 27.935 -63.831 1.00 30.02 48 GLN C C 1
ATOM 5987 O O . GLN C 1 53 ? -0.066 28.607 -64.482 1.00 33.53 48 GLN C O 1
ATOM 5993 N N . ARG C 1 54 ? 0.650 26.606 -63.731 1.00 31.39 49 ARG C N 1
ATOM 5994 C CA . ARG C 1 54 ? -0.492 25.891 -64.292 1.00 28.09 49 ARG C CA 1
ATOM 5995 C C . ARG C 1 54 ? -1.805 26.458 -63.756 1.00 29.09 49 ARG C C 1
ATOM 5996 O O . ARG C 1 54 ? -2.724 26.764 -64.523 1.00 24.10 49 ARG C O 1
ATOM 6004 N N . LEU C 1 55 ? -1.897 26.642 -62.437 1.00 26.42 50 LEU C N 1
ATOM 6005 C CA . LEU C 1 55 ? -3.141 27.128 -61.851 1.00 26.24 50 LEU C CA 1
ATOM 6006 C C . LEU C 1 55 ? -3.350 28.610 -62.126 1.00 26.58 50 LEU C C 1
ATOM 6007 O O . LEU C 1 55 ? -4.483 29.046 -62.364 1.00 30.72 50 LEU C O 1
ATOM 6012 N N . ILE C 1 56 ? -2.274 29.401 -62.105 1.00 28.42 51 ILE C N 1
ATOM 6013 C CA . ILE C 1 56 ? -2.413 30.821 -62.410 1.00 24.40 51 ILE C CA 1
ATOM 6014 C C . ILE C 1 56 ? -2.850 31.017 -63.852 1.00 27.41 51 ILE C C 1
ATOM 6015 O O . ILE C 1 56 ? -3.739 31.830 -64.140 1.00 28.56 51 ILE C O 1
ATOM 6020 N N . ASP C 1 57 ? -2.244 30.276 -64.781 1.00 28.39 52 ASP C N 1
ATOM 6021 C CA . ASP C 1 57 ? -2.679 30.371 -66.171 1.00 36.63 52 ASP C CA 1
ATOM 6022 C C . ASP C 1 57 ? -4.135 29.937 -66.324 1.00 32.02 52 ASP C C 1
ATOM 6023 O O . ASP C 1 57 ? -4.878 30.517 -67.127 1.00 34.93 52 ASP C O 1
ATOM 6028 N N . ALA C 1 58 ? -4.574 28.949 -65.541 1.00 38.18 53 ALA C N 1
ATOM 6029 C CA . ALA C 1 58 ? -5.970 28.527 -65.603 1.00 30.72 53 ALA C CA 1
ATOM 6030 C C . ALA C 1 58 ? -6.913 29.603 -65.079 1.00 33.86 53 ALA C C 1
ATOM 6031 O O . ALA C 1 58 ? -8.073 29.665 -65.501 1.00 34.70 53 ALA C O 1
ATOM 6033 N N . SER C 1 59 ? -6.443 30.455 -64.167 1.00 32.92 54 SER C N 1
ATOM 6034 C CA . SER C 1 59 ? -7.306 31.465 -63.565 1.00 23.56 54 SER C CA 1
ATOM 6035 C C . SER C 1 59 ? -7.628 32.628 -64.504 1.00 33.62 54 SER C C 1
ATOM 6036 O O . SER C 1 59 ? -8.360 33.534 -64.086 1.00 28.33 54 SER C O 1
ATOM 6039 N N . ASP C 1 60 ? -7.088 32.634 -65.727 1.00 36.47 55 ASP C N 1
ATOM 6040 C CA . ASP C 1 60 ? -7.404 33.636 -66.755 1.00 32.24 55 ASP C CA 1
ATOM 6041 C C . ASP C 1 60 ? -7.201 35.063 -66.239 1.00 30.31 55 ASP C C 1
ATOM 6042 O O . ASP C 1 60 ? -8.061 35.934 -66.385 1.00 38.81 55 ASP C O 1
ATOM 6044 N N . GLY C 1 61 ? -6.048 35.296 -65.617 1.00 29.49 56 GLY C N 1
ATOM 6045 C CA . GLY C 1 61 ? -5.716 36.599 -65.073 1.00 35.81 56 GLY C CA 1
ATOM 6046 C C . GLY C 1 61 ? -6.235 36.895 -63.678 1.00 33.15 56 GLY C C 1
ATOM 6047 O O . GLY C 1 61 ? -5.970 37.986 -63.159 1.00 31.76 56 GLY C O 1
ATOM 6048 N N . ALA C 1 62 ? -6.967 35.969 -63.054 1.00 27.00 57 ALA C N 1
ATOM 6049 C CA . ALA C 1 62 ? -7.487 36.218 -61.710 1.00 28.16 57 ALA C CA 1
ATOM 6050 C C . ALA C 1 62 ? -6.357 36.404 -60.702 1.00 28.57 57 ALA C C 1
ATOM 6051 O O . ALA C 1 62 ? -6.449 37.244 -59.797 1.00 24.93 57 ALA C O 1
ATOM 6053 N N . VAL C 1 63 ? -5.283 35.630 -60.845 1.00 23.34 58 VAL C N 1
ATOM 6054 C CA . VAL C 1 63 ? -4.108 35.716 -59.987 1.00 22.66 58 VAL C CA 1
ATOM 6055 C C . VAL C 1 63 ? -3.014 36.411 -60.781 1.00 28.47 58 VAL C C 1
ATOM 6056 O O . VAL C 1 63 ? -2.664 35.961 -61.879 1.00 25.94 58 VAL C O 1
ATOM 6060 N N . SER C 1 64 ? -2.475 37.511 -60.233 1.00 29.23 59 SER C N 1
ATOM 6061 C CA . SER C 1 64 ? -1.460 38.303 -60.917 1.00 26.54 59 SER C CA 1
ATOM 6062 C C . SER C 1 64 ? -0.091 38.284 -60.245 1.00 28.14 59 SER C C 1
ATOM 6063 O O . SER C 1 64 ? 0.888 38.710 -60.871 1.00 31.28 59 SER C O 1
ATOM 6066 N N . THR C 1 65 ? 0.022 37.765 -59.021 1.00 26.17 60 THR C N 1
ATOM 6067 C CA . THR C 1 65 ? 1.224 37.906 -58.207 1.00 22.97 60 THR C CA 1
ATOM 6068 C C . THR C 1 65 ? 1.500 36.593 -57.488 1.00 23.25 60 THR C C 1
ATOM 6069 O O . THR C 1 65 ? 0.575 35.889 -57.077 1.00 22.18 60 THR C O 1
ATOM 6073 N N . VAL C 1 66 ? 2.779 36.273 -57.327 1.00 25.12 61 VAL C N 1
ATOM 6074 C CA . VAL C 1 66 ? 3.204 35.093 -56.584 1.00 22.24 61 VAL C CA 1
ATOM 6075 C C . VAL C 1 66 ? 4.186 35.510 -55.506 1.00 25.49 61 VAL C C 1
ATOM 6076 O O . VAL C 1 66 ? 5.081 36.326 -55.749 1.00 27.66 61 VAL C O 1
ATOM 6080 N N . PHE C 1 67 ? 4.017 34.944 -54.313 1.00 22.73 62 PHE C N 1
ATOM 6081 C CA . PHE C 1 67 ? 4.905 35.181 -53.183 1.00 18.42 62 PHE C CA 1
ATOM 6082 C C . PHE C 1 67 ? 5.343 33.838 -52.623 1.00 25.28 62 PHE C C 1
ATOM 6083 O O . PHE C 1 67 ? 4.497 33.043 -52.197 1.00 20.11 62 PHE C O 1
ATOM 6091 N N . THR C 1 68 ? 6.662 33.585 -52.627 1.00 21.13 63 THR C N 1
ATOM 6092 C CA . THR C 1 68 ? 7.229 32.349 -52.085 1.00 25.32 63 THR C CA 1
ATOM 6093 C C . THR C 1 68 ? 8.228 32.559 -50.958 1.00 22.69 63 THR C C 1
ATOM 6094 O O . THR C 1 68 ? 8.808 31.574 -50.480 1.00 27.64 63 THR C O 1
ATOM 6098 N N . ASP C 1 69 ? 8.488 33.797 -50.543 1.00 24.82 64 ASP C N 1
ATOM 6099 C CA . ASP C 1 69 ? 9.656 34.076 -49.703 1.00 26.97 64 ASP C CA 1
ATOM 6100 C C . ASP C 1 69 ? 9.280 33.986 -48.225 1.00 26.88 64 ASP C C 1
ATOM 6101 O O . ASP C 1 69 ? 9.294 34.964 -47.477 1.00 28.96 64 ASP C O 1
ATOM 6106 N N . PHE C 1 70 ? 8.947 32.767 -47.805 1.00 25.32 65 PHE C N 1
ATOM 6107 C CA . PHE C 1 70 ? 8.611 32.498 -46.414 1.00 23.84 65 PHE C CA 1
ATOM 6108 C C . PHE C 1 70 ? 9.169 31.132 -46.042 1.00 23.38 65 PHE C C 1
ATOM 6109 O O . PHE C 1 70 ? 9.479 30.316 -46.909 1.00 27.41 65 PHE C O 1
ATOM 6117 N N . SER C 1 71 ? 9.284 30.888 -44.742 1.00 22.97 66 SER C N 1
ATOM 6118 C CA . SER C 1 71 ? 9.981 29.719 -44.233 1.00 25.49 66 SER C CA 1
ATOM 6119 C C . SER C 1 71 ? 9.006 28.653 -43.777 1.00 26.99 66 SER C C 1
ATOM 6120 O O . SER C 1 71 ? 7.842 28.946 -43.486 1.00 23.81 66 SER C O 1
ATOM 6123 N N . PRO C 1 72 ? 9.456 27.392 -43.713 1.00 27.99 67 PRO C N 1
ATOM 6124 C CA . PRO C 1 72 ? 8.595 26.320 -43.187 1.00 26.22 67 PRO C CA 1
ATOM 6125 C C . PRO C 1 72 ? 8.013 26.639 -41.828 1.00 28.26 67 PRO C C 1
ATOM 6126 O O . PRO C 1 72 ? 6.886 26.216 -41.522 1.00 27.45 67 PRO C O 1
ATOM 6130 N N . ASN C 1 73 ? 8.758 27.366 -40.994 1.00 30.53 68 ASN C N 1
ATOM 6131 C CA . ASN C 1 73 ? 8.206 28.005 -39.802 1.00 29.84 68 ASN C CA 1
ATOM 6132 C C . ASN C 1 73 ? 8.124 29.502 -40.068 1.00 30.78 68 ASN C C 1
ATOM 6133 O O . ASN C 1 73 ? 9.124 30.217 -39.901 1.00 28.99 68 ASN C O 1
ATOM 6138 N N . PRO C 1 74 ? 6.974 30.021 -40.496 1.00 28.07 69 PRO C N 1
ATOM 6139 C CA . PRO C 1 74 ? 6.933 31.389 -41.029 1.00 26.87 69 PRO C CA 1
ATOM 6140 C C . PRO C 1 74 ? 7.244 32.454 -39.982 1.00 31.28 69 PRO C C 1
ATOM 6141 O O . PRO C 1 74 ? 6.830 32.363 -38.822 1.00 26.09 69 PRO C O 1
ATOM 6145 N N . ASP C 1 75 ? 7.969 33.480 -40.423 1.00 25.17 70 ASP C N 1
ATOM 6146 C CA . ASP C 1 75 ? 8.397 34.583 -39.579 1.00 29.57 70 ASP C CA 1
ATOM 6147 C C . ASP C 1 75 ? 7.511 35.804 -39.797 1.00 30.49 70 ASP C C 1
ATOM 6148 O O . ASP C 1 75 ? 6.986 36.023 -40.893 1.00 25.98 70 ASP C O 1
ATOM 6153 N N . VAL C 1 76 ? 7.384 36.614 -38.740 1.00 27.33 71 VAL C N 1
ATOM 6154 C CA . VAL C 1 76 ? 6.663 37.881 -38.838 1.00 29.20 71 VAL C CA 1
ATOM 6155 C C . VAL C 1 76 ? 7.246 38.753 -39.937 1.00 28.93 71 VAL C C 1
ATOM 6156 O O . VAL C 1 76 ? 6.507 39.484 -40.609 1.00 27.53 71 VAL C O 1
ATOM 6160 N N . THR C 1 77 ? 8.569 38.689 -40.160 1.00 25.49 72 THR C N 1
ATOM 6161 C CA . THR C 1 77 ? 9.155 39.492 -41.231 1.00 25.38 72 THR C CA 1
ATOM 6162 C C . THR C 1 77 ? 8.679 39.023 -42.597 1.00 26.25 72 THR C C 1
ATOM 6163 O O . THR C 1 77 ? 8.541 39.838 -43.517 1.00 25.78 72 THR C O 1
ATOM 6167 N N . GLU C 1 78 ? 8.426 37.721 -42.749 1.00 26.49 73 GLU C N 1
ATOM 6168 C CA . GLU C 1 78 ? 7.956 37.216 -44.034 1.00 23.85 73 GLU C CA 1
ATOM 6169 C C . GLU C 1 78 ? 6.502 37.589 -44.275 1.00 25.10 73 GLU C C 1
ATOM 6170 O O . GLU C 1 78 ? 6.116 37.859 -45.419 1.00 20.31 73 GLU C O 1
ATOM 6176 N N . VAL C 1 79 ? 5.692 37.623 -43.212 1.00 24.06 74 VAL C N 1
ATOM 6177 C CA . VAL C 1 79 ? 4.326 38.128 -43.323 1.00 22.37 74 VAL C CA 1
ATOM 6178 C C . VAL C 1 79 ? 4.334 39.590 -43.739 1.00 21.90 74 VAL C C 1
ATOM 6179 O O . VAL C 1 79 ? 3.566 40.008 -44.613 1.00 22.23 74 VAL C O 1
ATOM 6183 N N . ASP C 1 80 ? 5.185 40.396 -43.094 1.00 23.97 75 ASP C N 1
ATOM 6184 C CA . ASP C 1 80 ? 5.239 41.816 -43.428 1.00 25.98 75 ASP C CA 1
ATOM 6185 C C . ASP C 1 80 ? 5.695 42.020 -44.865 1.00 25.57 75 ASP C C 1
ATOM 6186 O O . ASP C 1 80 ? 5.170 42.887 -45.572 1.00 27.49 75 ASP C O 1
ATOM 6191 N N . ALA C 1 81 ? 6.668 41.221 -45.319 1.00 24.13 76 ALA C N 1
ATOM 6192 C CA . ALA C 1 81 ? 7.100 41.302 -46.712 1.00 23.49 76 ALA C CA 1
ATOM 6193 C C . ALA C 1 81 ? 5.968 40.942 -47.661 1.00 23.04 76 ALA C C 1
ATOM 6194 O O . ALA C 1 81 ? 5.798 41.575 -48.711 1.00 21.69 76 ALA C O 1
ATOM 6196 N N . CYS C 1 82 ? 5.204 39.903 -47.328 1.00 19.63 77 CYS C N 1
ATOM 6197 C CA . CYS C 1 82 ? 4.057 39.548 -48.152 1.00 19.17 77 CYS C CA 1
ATOM 6198 C C . CYS C 1 82 ? 3.046 40.687 -48.196 1.00 18.81 77 CYS C C 1
ATOM 6199 O O . CYS C 1 82 ? 2.518 41.019 -49.265 1.00 19.05 77 CYS C O 1
ATOM 6202 N N . ALA C 1 83 ? 2.781 41.311 -47.046 1.00 19.27 78 ALA C N 1
ATOM 6203 C CA . ALA C 1 83 ? 1.819 42.404 -47.008 1.00 20.84 78 ALA C CA 1
ATOM 6204 C C . ALA C 1 83 ? 2.290 43.583 -47.848 1.00 20.99 78 ALA C C 1
ATOM 6205 O O . ALA C 1 83 ? 1.476 44.270 -48.471 1.00 19.53 78 ALA C O 1
ATOM 6207 N N . GLU C 1 84 ? 3.602 43.826 -47.889 1.00 19.88 79 GLU C N 1
ATOM 6208 C CA . GLU C 1 84 ? 4.105 44.934 -48.694 1.00 19.77 79 GLU C CA 1
ATOM 6209 C C . GLU C 1 84 ? 3.955 44.642 -50.181 1.00 20.62 79 GLU C C 1
ATOM 6210 O O . GLU C 1 84 ? 3.651 45.546 -50.970 1.00 22.57 79 GLU C O 1
ATOM 6212 N N . ILE C 1 85 ? 4.154 43.381 -50.578 1.00 21.52 80 ILE C N 1
ATOM 6213 C CA . ILE C 1 85 ? 3.925 42.987 -51.965 1.00 19.46 80 ILE C CA 1
ATOM 6214 C C . ILE C 1 85 ? 2.463 43.181 -52.321 1.00 19.01 80 ILE C C 1
ATOM 6215 O O . ILE C 1 85 ? 2.128 43.598 -53.436 1.00 21.00 80 ILE C O 1
ATOM 6220 N N . ILE C 1 86 ? 1.566 42.854 -51.383 1.00 19.62 81 ILE C N 1
ATOM 6221 C CA . ILE C 1 86 ? 0.135 43.003 -51.624 1.00 17.36 81 ILE C CA 1
ATOM 6222 C C . ILE C 1 86 ? -0.197 44.464 -51.884 1.00 25.39 81 ILE C C 1
ATOM 6223 O O . ILE C 1 86 ? -0.930 44.805 -52.823 1.00 19.70 81 ILE C O 1
ATOM 6228 N N . ARG C 1 87 ? 0.334 45.343 -51.033 1.00 18.57 82 ARG C N 1
ATOM 6229 C CA . ARG C 1 87 ? 0.069 46.770 -51.162 1.00 27.92 82 ARG C CA 1
ATOM 6230 C C . ARG C 1 87 ? 0.654 47.318 -52.459 1.00 24.66 82 ARG C C 1
ATOM 6231 O O . ARG C 1 87 ? -0.022 48.057 -53.186 1.00 30.75 82 ARG C O 1
ATOM 6239 N N . LYS C 1 88 ? 1.897 46.939 -52.780 1.00 28.42 83 LYS C N 1
ATOM 6240 C CA . LYS C 1 88 ? 2.528 47.416 -54.009 1.00 26.91 83 LYS C CA 1
ATOM 6241 C C . LYS C 1 88 ? 1.723 47.030 -55.240 1.00 29.71 83 LYS C C 1
ATOM 6242 O O . LYS C 1 88 ? 1.653 47.803 -56.204 1.00 27.20 83 LYS C O 1
ATOM 6244 N N . ASN C 1 89 ? 1.089 45.859 -55.220 1.00 24.55 84 ASN C N 1
ATOM 6245 C CA . ASN C 1 89 ? 0.435 45.316 -56.398 1.00 24.86 84 ASN C CA 1
ATOM 6246 C C . ASN C 1 89 ? -1.078 45.471 -56.370 1.00 26.35 84 ASN C C 1
ATOM 6247 O O . ASN C 1 89 ? -1.747 44.989 -57.289 1.00 28.65 84 ASN C O 1
ATOM 6252 N N . HIS C 1 90 ? -1.630 46.116 -55.338 1.00 24.27 85 HIS C N 1
ATOM 6253 C CA . HIS C 1 90 ? -3.071 46.343 -55.229 1.00 25.65 85 HIS C CA 1
ATOM 6254 C C . HIS C 1 90 ? -3.848 45.028 -55.267 1.00 19.34 85 HIS C C 1
ATOM 6255 O O . HIS C 1 90 ? -4.906 44.926 -55.889 1.00 22.40 85 HIS C O 1
ATOM 6262 N N . CYS C 1 91 ? -3.313 44.006 -54.609 1.00 26.98 86 CYS C N 1
ATOM 6263 C CA . CYS C 1 91 ? -3.940 42.693 -54.655 1.00 25.81 86 CYS C CA 1
ATOM 6264 C C . CYS C 1 91 ? -5.246 42.701 -53.869 1.00 20.94 86 CYS C C 1
ATOM 6265 O O . CYS C 1 91 ? -5.333 43.278 -52.780 1.00 23.45 86 CYS C O 1
ATOM 6268 N N . GLU C 1 92 ? -6.269 42.063 -54.428 1.00 16.55 87 GLU C N 1
ATOM 6269 C CA . GLU C 1 92 ? -7.593 42.096 -53.819 1.00 19.27 87 GLU C CA 1
ATOM 6270 C C . GLU C 1 92 ? -7.960 40.811 -53.095 1.00 18.00 87 GLU C C 1
ATOM 6271 O O . GLU C 1 92 ? -8.941 40.806 -52.348 1.00 18.13 87 GLU C O 1
ATOM 6277 N N . PHE C 1 93 ? -7.220 39.727 -53.296 1.00 19.50 88 PHE C N 1
ATOM 6278 C CA . PHE C 1 93 ? -7.498 38.504 -52.551 1.00 19.92 88 PHE C CA 1
ATOM 6279 C C . PHE C 1 93 ? -6.228 37.675 -52.494 1.00 17.98 88 PHE C C 1
ATOM 6280 O O . PHE C 1 93 ? -5.262 37.937 -53.212 1.00 17.23 88 PHE C O 1
ATOM 6288 N N . VAL C 1 94 ? -6.236 36.682 -51.606 1.00 17.41 89 VAL C N 1
ATOM 6289 C CA . VAL C 1 94 ? -5.063 35.866 -51.315 1.00 19.09 89 VAL C CA 1
ATOM 6290 C C . VAL C 1 94 ? -5.425 34.408 -51.556 1.00 19.58 89 VAL C C 1
ATOM 6291 O O . VAL C 1 94 ? -6.454 33.927 -51.060 1.00 20.33 89 VAL C O 1
ATOM 6295 N N . VAL C 1 95 ? -4.599 33.719 -52.342 1.00 15.31 90 VAL C N 1
ATOM 6296 C CA . VAL C 1 95 ? -4.729 32.283 -52.576 1.00 17.12 90 VAL C CA 1
ATOM 6297 C C . VAL C 1 95 ? -3.587 31.608 -51.834 1.00 21.04 90 VAL C C 1
ATOM 6298 O O . VAL C 1 95 ? -2.419 31.749 -52.215 1.00 16.99 90 VAL C O 1
ATOM 6302 N N . ALA C 1 96 ? -3.913 30.888 -50.768 1.00 20.12 91 ALA C N 1
ATOM 6303 C CA . ALA C 1 96 ? -2.923 30.178 -49.970 1.00 18.07 91 ALA C CA 1
ATOM 6304 C C . ALA C 1 96 ? -2.840 28.740 -50.468 1.00 21.66 91 ALA C C 1
ATOM 6305 O O . ALA C 1 96 ? -3.737 27.935 -50.193 1.00 24.86 91 ALA C O 1
ATOM 6307 N N . MET C 1 97 ? -1.758 28.401 -51.181 1.00 16.35 92 MET C N 1
ATOM 6308 C CA . MET C 1 97 ? -1.575 27.046 -51.688 1.00 18.34 92 MET C CA 1
ATOM 6309 C C . MET C 1 97 ? -0.327 26.434 -51.079 1.00 21.79 92 MET C C 1
ATOM 6310 O O . MET C 1 97 ? 0.795 26.759 -51.483 1.00 23.01 92 MET C O 1
ATOM 6315 N N . GLY C 1 98 ? -0.523 25.527 -50.133 1.00 18.93 93 GLY C N 1
ATOM 6316 C CA . GLY C 1 98 ? 0.586 24.854 -49.489 1.00 16.19 93 GLY C CA 1
ATOM 6317 C C . GLY C 1 98 ? 0.098 24.151 -48.234 1.00 21.10 93 GLY C C 1
ATOM 6318 O O . GLY C 1 98 ? -1.081 23.825 -48.110 1.00 18.70 93 GLY C O 1
ATOM 6319 N N . GLY C 1 99 ? 1.035 23.920 -47.323 1.00 23.67 94 GLY C N 1
ATOM 6320 C CA . GLY C 1 99 ? 0.733 23.358 -46.026 1.00 21.75 94 GLY C CA 1
ATOM 6321 C C . GLY C 1 99 ? 0.424 24.446 -45.024 1.00 24.09 94 GLY C C 1
ATOM 6322 O O . GLY C 1 99 ? 0.068 25.574 -45.379 1.00 21.71 94 GLY C O 1
ATOM 6323 N N . GLY C 1 100 ? 0.605 24.110 -43.744 1.00 19.97 95 GLY C N 1
ATOM 6324 C CA . GLY C 1 100 ? 0.264 25.055 -42.692 1.00 23.58 95 GLY C CA 1
ATOM 6325 C C . GLY C 1 100 ? 0.979 26.384 -42.832 1.00 25.59 95 GLY C C 1
ATOM 6326 O O . GLY C 1 100 ? 0.418 27.434 -42.508 1.00 21.85 95 GLY C O 1
ATOM 6327 N N . SER C 1 101 ? 2.217 26.365 -43.332 1.00 19.69 96 SER C N 1
ATOM 6328 C CA . SER C 1 101 ? 3.010 27.586 -43.350 1.00 24.06 96 SER C CA 1
ATOM 6329 C C . SER C 1 101 ? 2.432 28.603 -44.319 1.00 18.87 96 SER C C 1
ATOM 6330 O O . SER C 1 101 ? 2.252 29.776 -43.969 1.00 20.29 96 SER C O 1
ATOM 6333 N N . ALA C 1 102 ? 2.148 28.174 -45.550 1.00 17.81 97 ALA C N 1
ATOM 6334 C CA . ALA C 1 102 ? 1.571 29.089 -46.528 1.00 16.98 97 ALA C CA 1
ATOM 6335 C C . ALA C 1 102 ? 0.223 29.625 -46.052 1.00 20.26 97 ALA C C 1
ATOM 6336 O O . ALA C 1 102 ? -0.097 30.798 -46.270 1.00 19.06 97 ALA C O 1
ATOM 6338 N N . MET C 1 103 ? -0.573 28.788 -45.380 1.00 16.60 98 MET C N 1
ATOM 6339 C CA . MET C 1 103 ? -1.870 29.258 -44.896 1.00 17.56 98 MET C CA 1
ATOM 6340 C C . MET C 1 103 ? -1.710 30.226 -43.725 1.00 20.77 98 MET C C 1
ATOM 6341 O O . MET C 1 103 ? -2.454 31.206 -43.632 1.00 23.08 98 MET C O 1
ATOM 6346 N N . ASP C 1 104 ? -0.712 30.008 -42.864 1.00 20.84 99 ASP C N 1
ATOM 6347 C CA . ASP C 1 104 ? -0.435 30.938 -41.766 1.00 21.47 99 ASP C CA 1
ATOM 6348 C C . ASP C 1 104 ? -0.019 32.310 -42.272 1.00 24.63 99 ASP C C 1
ATOM 6349 O O . ASP C 1 104 ? -0.449 33.341 -41.737 1.00 19.86 99 ASP C O 1
ATOM 6351 N N . VAL C 1 105 ? 0.887 32.330 -43.247 1.00 19.47 100 VAL C N 1
ATOM 6352 C CA . VAL C 1 105 ? 1.350 33.582 -43.826 1.00 20.68 100 VAL C CA 1
ATOM 6353 C C . VAL C 1 105 ? 0.186 34.311 -44.471 1.00 19.54 100 VAL C C 1
ATOM 6354 O O . VAL C 1 105 ? 0.001 35.521 -44.281 1.00 20.12 100 VAL C O 1
ATOM 6358 N N . SER C 1 106 ? -0.618 33.574 -45.243 1.00 17.69 101 SER C N 1
ATOM 6359 C CA . SER C 1 106 ? -1.695 34.187 -46.012 1.00 21.23 101 SER C CA 1
ATOM 6360 C C . SER C 1 106 ? -2.736 34.824 -45.101 1.00 19.37 101 SER C C 1
ATOM 6361 O O . SER C 1 106 ? -3.194 35.940 -45.368 1.00 15.15 101 SER C O 1
ATOM 6364 N N . LYS C 1 107 ? -3.135 34.121 -44.034 1.00 17.94 102 LYS C N 1
ATOM 6365 C CA . LYS C 1 107 ? -4.144 34.661 -43.119 1.00 17.47 102 LYS C CA 1
ATOM 6366 C C . LYS C 1 107 ? -3.688 35.978 -42.504 1.00 20.20 102 LYS C C 1
ATOM 6367 O O . LYS C 1 107 ? -4.429 36.971 -42.507 1.00 20.09 102 LYS C O 1
ATOM 6373 N N . ALA C 1 108 ? -2.476 35.995 -41.945 1.00 17.51 103 ALA C N 1
ATOM 6374 C CA . ALA C 1 108 ? -1.973 37.202 -41.297 1.00 18.26 103 ALA C CA 1
ATOM 6375 C C . ALA C 1 108 ? -1.715 38.315 -42.308 1.00 18.34 103 ALA C C 1
ATOM 6376 O O . ALA C 1 108 ? -2.024 39.483 -42.045 1.00 18.45 103 ALA C O 1
ATOM 6378 N N . ALA C 1 109 ? -1.165 37.983 -43.475 1.00 17.42 104 ALA C N 1
ATOM 6379 C CA . ALA C 1 109 ? -0.867 39.036 -44.444 1.00 20.21 104 ALA C CA 1
ATOM 6380 C C . ALA C 1 109 ? -2.144 39.682 -44.976 1.00 18.19 104 ALA C C 1
ATOM 6381 O O . ALA C 1 109 ? -2.174 40.892 -45.235 1.00 17.42 104 ALA C O 1
ATOM 6383 N N . ALA C 1 110 ? -3.206 38.893 -45.143 1.00 19.27 105 ALA C N 1
ATOM 6384 C CA . ALA C 1 110 ? -4.446 39.418 -45.710 1.00 20.18 105 ALA C CA 1
ATOM 6385 C C . ALA C 1 110 ? -5.115 40.436 -44.797 1.00 16.70 105 ALA C C 1
ATOM 6386 O O . ALA C 1 110 ? -5.889 41.268 -45.283 1.00 18.08 105 ALA C O 1
ATOM 6388 N N . SER C 1 111 ? -4.835 40.389 -43.496 1.00 17.39 106 SER C N 1
ATOM 6389 C CA . SER C 1 111 ? -5.329 41.375 -42.539 1.00 17.19 106 SER C CA 1
ATOM 6390 C C . SER C 1 111 ? -4.352 42.531 -42.374 1.00 19.59 106 SER C C 1
ATOM 6391 O O . SER C 1 111 ? -4.740 43.700 -42.431 1.00 19.36 106 SER C O 1
ATOM 6394 N N . ILE C 1 112 ? -3.073 42.219 -42.175 1.00 17.14 107 ILE C N 1
ATOM 6395 C CA . ILE C 1 112 ? -2.127 43.267 -41.824 1.00 21.85 107 ILE C CA 1
ATOM 6396 C C . ILE C 1 112 ? -1.853 44.200 -42.995 1.00 19.92 107 ILE C C 1
ATOM 6397 O O . ILE C 1 112 ? -1.440 45.345 -42.781 1.00 21.51 107 ILE C O 1
ATOM 6402 N N . CYS C 1 113 ? -2.115 43.763 -44.233 1.00 17.84 108 CYS C N 1
ATOM 6403 C CA . CYS C 1 113 ? -1.840 44.600 -45.391 1.00 22.18 108 CYS C CA 1
ATOM 6404 C C . CYS C 1 113 ? -2.717 45.854 -45.440 1.00 19.35 108 CYS C C 1
ATOM 6405 O O . CYS C 1 113 ? -2.407 46.778 -46.200 1.00 21.47 108 CYS C O 1
ATOM 6408 N N . LEU C 1 114 ? -3.800 45.909 -44.666 1.00 23.30 109 LEU C N 1
ATOM 6409 C CA . LEU C 1 114 ? -4.688 47.066 -44.679 1.00 18.45 109 LEU C CA 1
ATOM 6410 C C . LEU C 1 114 ? -4.334 48.076 -43.603 1.00 19.04 109 LEU C C 1
ATOM 6411 O O . LEU C 1 114 ? -5.063 49.053 -43.418 1.00 24.38 109 LEU C O 1
ATOM 6416 N N . THR C 1 115 ? -3.241 47.852 -42.893 1.00 19.65 110 THR C N 1
ATOM 6417 C CA . THR C 1 115 ? -2.695 48.740 -41.884 1.00 22.03 110 THR C CA 1
ATOM 6418 C C . THR C 1 115 ? -1.292 49.144 -42.313 1.00 24.30 110 THR C C 1
ATOM 6419 O O . THR C 1 115 ? -0.747 48.642 -43.301 1.00 25.11 110 THR C O 1
ATOM 6423 N N . ASP C 1 116 ? -0.689 50.057 -41.559 1.00 24.05 111 ASP C N 1
ATOM 6424 C CA . ASP C 1 116 ? 0.722 50.364 -41.734 1.00 26.87 111 ASP C CA 1
ATOM 6425 C C . ASP C 1 116 ? 1.533 49.857 -40.545 1.00 26.98 111 ASP C C 1
ATOM 6426 O O . ASP C 1 116 ? 2.590 50.403 -40.224 1.00 31.69 111 ASP C O 1
ATOM 6431 N N . ASP C 1 117 ? 1.031 48.816 -39.883 1.00 29.87 112 ASP C N 1
ATOM 6432 C CA . ASP C 1 117 ? 1.687 48.174 -38.751 1.00 32.14 112 ASP C CA 1
ATOM 6433 C C . ASP C 1 117 ? 2.430 46.926 -39.203 1.00 31.98 112 ASP C C 1
ATOM 6434 O O . ASP C 1 117 ? 2.166 46.369 -40.271 1.00 21.00 112 ASP C O 1
ATOM 6439 N N . SER C 1 118 ? 3.354 46.484 -38.353 1.00 30.06 113 SER C N 1
ATOM 6440 C CA . SER C 1 118 ? 3.908 45.145 -38.452 1.00 27.86 113 SER C CA 1
ATOM 6441 C C . SER C 1 118 ? 2.986 44.153 -37.753 1.00 22.04 113 SER C C 1
ATOM 6442 O O . SER C 1 118 ? 2.342 44.470 -36.749 1.00 25.26 113 SER C O 1
ATOM 6445 N N . ILE C 1 119 ? 2.923 42.934 -38.291 1.00 23.22 114 ILE C N 1
ATOM 6446 C CA . ILE C 1 119 ? 2.174 41.887 -37.609 1.00 25.87 114 ILE C CA 1
ATOM 6447 C C . ILE C 1 119 ? 2.744 41.631 -36.214 1.00 20.87 114 ILE C C 1
ATOM 6448 O O . ILE C 1 119 ? 2.024 41.157 -35.329 1.00 25.97 114 ILE C O 1
ATOM 6453 N N . ALA C 1 120 ? 4.010 41.993 -35.980 1.00 23.92 115 ALA C N 1
ATOM 6454 C CA . ALA C 1 120 ? 4.609 41.790 -34.662 1.00 32.62 115 ALA C CA 1
ATOM 6455 C C . ALA C 1 120 ? 3.849 42.534 -33.569 1.00 32.08 115 ALA C C 1
ATOM 6456 O O . ALA C 1 120 ? 3.843 42.099 -32.412 1.00 32.52 115 ALA C O 1
ATOM 6458 N N . ASP C 1 121 ? 3.192 43.647 -33.909 1.00 32.77 116 ASP C N 1
ATOM 6459 C CA . ASP C 1 121 ? 2.427 44.380 -32.902 1.00 31.27 116 ASP C CA 1
ATOM 6460 C C . ASP C 1 121 ? 1.249 43.574 -32.376 1.00 33.11 116 ASP C C 1
ATOM 6461 O O . ASP C 1 121 ? 0.721 43.891 -31.302 1.00 29.43 116 ASP C O 1
ATOM 6466 N N . TYR C 1 122 ? 0.839 42.527 -33.094 1.00 28.54 117 TYR C N 1
ATOM 6467 C CA . TYR C 1 122 ? -0.299 41.704 -32.709 1.00 27.40 117 TYR C CA 1
ATOM 6468 C C . TYR C 1 122 ? 0.102 40.275 -32.363 1.00 23.44 117 TYR C C 1
ATOM 6469 O O . TYR C 1 122 ? -0.768 39.404 -32.268 1.00 28.90 117 TYR C O 1
ATOM 6478 N N . HIS C 1 123 ? 1.388 40.014 -32.172 1.00 26.48 118 HIS C N 1
ATOM 6479 C CA . HIS C 1 123 ? 1.911 38.658 -32.011 1.00 26.21 118 HIS C CA 1
ATOM 6480 C C . HIS C 1 123 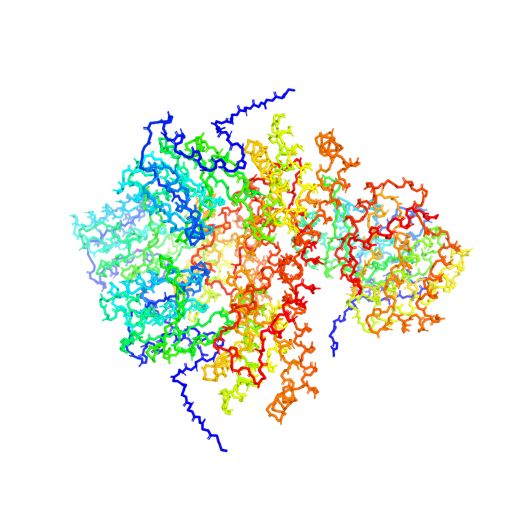? 2.203 38.431 -30.529 1.00 32.72 118 HIS C C 1
ATOM 6481 O O . HIS C 1 123 ? 3.278 38.767 -30.034 1.00 31.86 118 HIS C O 1
ATOM 6488 N N . GLY C 1 124 ? 1.236 37.854 -29.820 1.00 30.68 119 GLY C N 1
ATOM 6489 C CA . GLY C 1 124 ? 1.417 37.583 -28.399 1.00 40.26 119 GLY C CA 1
ATOM 6490 C C . GLY C 1 124 ? 1.634 38.835 -27.578 1.00 41.78 119 GLY C C 1
ATOM 6491 O O . GLY C 1 124 ? 2.448 38.836 -26.645 1.00 42.91 119 GLY C O 1
ATOM 6492 N N . THR C 1 125 ? 0.935 39.914 -27.925 1.00 35.71 120 THR C N 1
ATOM 6493 C CA . THR C 1 125 ? 1.049 41.194 -27.245 1.00 37.12 120 THR C CA 1
ATOM 6494 C C . THR C 1 125 ? -0.237 41.613 -26.549 1.00 38.74 120 THR C C 1
ATOM 6495 O O . THR C 1 125 ? -0.283 42.708 -25.975 1.00 43.92 120 THR C O 1
ATOM 6499 N N . GLY C 1 126 ? -1.287 40.796 -26.597 1.00 36.49 121 GLY C N 1
ATOM 6500 C CA . GLY C 1 126 ? -2.577 41.199 -26.081 1.00 38.55 121 GLY C CA 1
ATOM 6501 C C . GLY C 1 126 ? -3.368 42.133 -26.978 1.00 41.30 121 GLY C C 1
ATOM 6502 O O . GLY C 1 126 ? -4.557 42.350 -26.720 1.00 37.64 121 GLY C O 1
ATOM 6503 N N . LYS C 1 127 ? -2.760 42.694 -28.019 1.00 39.10 122 LYS C N 1
ATOM 6504 C CA . LYS C 1 127 ? -3.483 43.532 -28.970 1.00 34.81 122 LYS C CA 1
ATOM 6505 C C . LYS C 1 127 ? -4.223 42.649 -29.973 1.00 40.58 122 LYS C C 1
ATOM 6506 O O . LYS C 1 127 ? -3.607 41.807 -30.639 1.00 36.91 122 LYS C O 1
ATOM 6512 N N . ALA C 1 128 ? -5.537 42.840 -30.086 1.00 35.27 123 ALA C N 1
ATOM 6513 C CA . ALA C 1 128 ? -6.342 42.071 -31.026 1.00 34.12 123 ALA C CA 1
ATOM 6514 C C . ALA C 1 128 ? -6.145 42.562 -32.463 1.00 31.13 123 ALA C C 1
ATOM 6515 O O . ALA C 1 128 ? -5.800 43.721 -32.709 1.00 23.88 123 ALA C O 1
ATOM 6517 N N . MET C 1 129 ? -6.369 41.658 -33.420 1.00 30.20 124 MET C N 1
ATOM 6518 C CA . MET C 1 129 ? -6.177 42.005 -34.825 1.00 28.04 124 MET C CA 1
ATOM 6519 C C . MET C 1 129 ? -7.303 42.911 -35.315 1.00 23.93 124 MET C C 1
ATOM 6520 O O . MET C 1 129 ? -8.465 42.708 -34.954 1.00 27.23 124 MET C O 1
ATOM 6525 N N . PRO C 1 130 ? -7.001 43.890 -36.166 1.00 29.01 125 PRO C N 1
ATOM 6526 C CA . PRO C 1 130 ? -8.068 44.524 -36.947 1.00 26.95 125 PRO C CA 1
ATOM 6527 C C . PRO C 1 130 ? -8.780 43.447 -37.748 1.00 26.01 125 PRO C C 1
ATOM 6528 O O . PRO C 1 130 ? -8.166 42.479 -38.195 1.00 23.95 125 PRO C O 1
ATOM 6532 N N . GLN C 1 131 ? -10.086 43.616 -37.933 1.00 22.15 126 GLN C N 1
ATOM 6533 C CA . GLN C 1 131 ? -10.884 42.534 -38.497 1.00 22.56 126 GLN C CA 1
ATOM 6534 C C . GLN C 1 131 ? -11.090 42.626 -40.007 1.00 23.70 126 GLN C C 1
ATOM 6535 O O . GLN C 1 131 ? -11.470 41.623 -40.627 1.00 23.45 126 GLN C O 1
ATOM 6541 N N . LYS C 1 132 ? -10.862 43.781 -40.624 1.00 21.93 127 LYS C N 1
ATOM 6542 C CA . LYS C 1 132 ? -10.961 43.848 -42.075 1.00 17.67 127 LYS C CA 1
ATOM 6543 C C . LYS C 1 132 ? -9.790 43.095 -42.700 1.00 16.94 127 LYS C C 1
ATOM 6544 O O . LYS C 1 132 ? -8.682 43.096 -42.168 1.00 17.74 127 LYS C O 1
ATOM 6550 N N . HIS C 1 133 ? -10.041 42.445 -43.833 1.00 18.06 128 HIS C N 1
ATOM 6551 C CA . HIS C 1 133 ? -9.012 41.641 -44.479 1.00 18.59 128 HIS C CA 1
ATOM 6552 C C . HIS C 1 133 ? -9.416 41.355 -45.919 1.00 17.34 128 HIS C C 1
ATOM 6553 O O . HIS C 1 133 ? -10.598 41.391 -46.274 1.00 17.93 128 HIS C O 1
ATOM 6560 N N . LEU C 1 134 ? -8.415 41.056 -46.739 1.00 13.85 129 LEU C N 1
ATOM 6561 C CA . LEU C 1 134 ? -8.670 40.518 -48.066 1.00 15.05 129 LEU C CA 1
ATOM 6562 C C . LEU C 1 134 ? -9.227 39.101 -47.951 1.00 16.91 129 LEU C C 1
ATOM 6563 O O . LEU C 1 134 ? -8.801 38.343 -47.076 1.00 18.79 129 LEU C O 1
ATOM 6568 N N . PRO C 1 135 ? -10.178 38.719 -48.805 1.00 15.90 130 PRO C N 1
ATOM 6569 C CA . PRO C 1 135 ? -10.670 37.336 -48.790 1.00 17.44 130 PRO C CA 1
ATOM 6570 C C . PRO C 1 135 ? -9.549 36.355 -49.080 1.00 17.48 130 PRO C C 1
ATOM 6571 O O . PRO C 1 135 ? -8.636 36.633 -49.862 1.00 17.76 130 PRO C O 1
ATOM 6575 N N . ILE C 1 136 ? -9.631 35.189 -48.445 1.00 18.23 131 ILE C N 1
ATOM 6576 C CA . ILE C 1 136 ? -8.605 34.162 -48.559 1.00 18.47 131 ILE C CA 1
ATOM 6577 C C . ILE C 1 136 ? -9.226 32.928 -49.190 1.00 19.10 131 ILE C C 1
ATOM 6578 O O . ILE C 1 136 ? -10.290 32.470 -48.758 1.00 17.45 131 ILE C O 1
ATOM 6583 N N . ILE C 1 137 ? -8.569 32.401 -50.214 1.00 16.21 132 ILE C N 1
ATOM 6584 C CA . ILE C 1 137 ? -8.911 31.114 -50.803 1.00 16.85 132 ILE C CA 1
ATOM 6585 C C . ILE C 1 137 ? -7.789 30.161 -50.428 1.00 19.25 132 ILE C C 1
ATOM 6586 O O . ILE C 1 137 ? -6.628 30.381 -50.795 1.00 20.39 132 ILE C O 1
ATOM 6591 N N . ALA C 1 138 ? -8.118 29.126 -49.666 1.00 15.74 133 ALA C N 1
ATOM 6592 C CA . ALA C 1 138 ? -7.114 28.204 -49.150 1.00 14.41 133 ALA C CA 1
ATOM 6593 C C . ALA C 1 138 ? -7.113 26.923 -49.971 1.00 14.51 133 ALA C C 1
ATOM 6594 O O . ALA C 1 138 ? -8.173 26.324 -50.186 1.00 16.83 133 ALA C O 1
ATOM 6596 N N . LEU C 1 139 ? -5.923 26.509 -50.424 1.00 14.50 134 LEU C N 1
ATOM 6597 C CA . LEU C 1 139 ? -5.723 25.275 -51.186 1.00 21.05 134 LEU C CA 1
ATOM 6598 C C . LEU C 1 139 ? -4.696 24.422 -50.450 1.00 15.02 134 LEU C C 1
ATOM 6599 O O . LEU C 1 139 ? -3.494 24.497 -50.751 1.00 18.53 134 LEU C O 1
ATOM 6604 N N . PRO C 1 140 ? -5.107 23.613 -49.471 1.00 15.35 135 PRO C N 1
ATOM 6605 C CA . PRO C 1 140 ? -4.130 22.765 -48.775 1.00 12.47 135 PRO C CA 1
ATOM 6606 C C . PRO C 1 140 ? -3.450 21.806 -49.745 1.00 18.61 135 PRO C C 1
ATOM 6607 O O . PRO C 1 140 ? -4.076 21.282 -50.669 1.00 19.03 135 PRO C O 1
ATOM 6611 N N . THR C 1 141 ? -2.148 21.592 -49.540 1.00 13.51 136 THR C N 1
ATOM 6612 C CA . THR C 1 141 ? -1.392 20.633 -50.336 1.00 15.77 136 THR C CA 1
ATOM 6613 C C . THR C 1 141 ? -0.919 19.434 -49.517 1.00 17.86 136 THR C C 1
ATOM 6614 O O . THR C 1 141 ? -0.135 18.612 -50.021 1.00 14.27 136 THR C O 1
ATOM 6618 N N . THR C 1 142 ? -1.382 19.305 -48.274 1.00 18.85 137 THR C N 1
ATOM 6619 C CA . THR C 1 142 ? -1.148 18.122 -47.455 1.00 14.93 137 THR C CA 1
ATOM 6620 C C . THR C 1 142 ? -2.451 17.719 -46.769 1.00 15.45 137 THR C C 1
ATOM 6621 O O . THR C 1 142 ? -3.410 18.495 -46.700 1.00 14.89 137 THR C O 1
ATOM 6625 N N . ALA C 1 143 ? -2.475 16.483 -46.259 1.00 13.72 138 ALA C N 1
ATOM 6626 C CA . ALA C 1 143 ? -3.639 15.918 -45.559 1.00 13.72 138 ALA C CA 1
ATOM 6627 C C . ALA C 1 143 ? -3.164 15.368 -44.209 1.00 10.67 138 ALA C C 1
ATOM 6628 O O . ALA C 1 143 ? -2.983 14.159 -44.058 1.00 15.24 138 ALA C O 1
ATOM 6630 N N . GLY C 1 144 ? -2.941 16.241 -43.236 1.00 14.77 139 GLY C N 1
ATOM 6631 C CA . GLY C 1 144 ? -3.071 17.672 -43.389 1.00 16.40 139 GLY C CA 1
ATOM 6632 C C . GLY C 1 144 ? -3.130 18.336 -42.031 1.00 23.18 139 GLY C C 1
ATOM 6633 O O . GLY C 1 144 ? -3.350 17.680 -41.011 1.00 23.39 139 GLY C O 1
ATOM 6634 N N . THR C 1 145 ? -2.935 19.650 -42.020 1.00 23.09 140 THR C N 1
ATOM 6635 C CA . THR C 1 145 ? -3.043 20.437 -40.801 1.00 22.57 140 THR C CA 1
ATOM 6636 C C . THR C 1 145 ? -4.474 20.867 -40.511 1.00 25.91 140 THR C C 1
ATOM 6637 O O . THR C 1 145 ? -4.782 21.222 -39.368 1.00 26.73 140 THR C O 1
ATOM 6641 N N . GLY C 1 146 ? -5.351 20.834 -41.512 1.00 24.14 141 GLY C N 1
ATOM 6642 C CA . GLY C 1 146 ? -6.694 21.360 -41.371 1.00 25.23 141 GLY C CA 1
ATOM 6643 C C . GLY C 1 146 ? -6.769 22.866 -41.292 1.00 23.36 141 GLY C C 1
ATOM 6644 O O . GLY C 1 146 ? -7.852 23.405 -41.053 1.00 24.91 141 GLY C O 1
ATOM 6645 N N . SER C 1 147 ? -5.641 23.559 -41.501 1.00 19.05 142 SER C N 1
ATOM 6646 C CA . SER C 1 147 ? -5.573 25.008 -41.359 1.00 22.68 142 SER C CA 1
ATOM 6647 C C . SER C 1 147 ? -6.530 25.730 -42.296 1.00 19.76 142 SER C C 1
ATOM 6648 O O . SER C 1 147 ? -6.875 26.894 -42.050 1.00 21.12 142 SER C O 1
ATOM 6651 N N . GLU C 1 148 ? -6.990 25.061 -43.352 1.00 19.42 143 GLU C N 1
ATOM 6652 C CA . GLU C 1 148 ? -7.891 25.708 -44.293 1.00 20.38 143 GLU C CA 1
ATOM 6653 C C . GLU C 1 148 ? -9.264 25.994 -43.691 1.00 22.00 143 GLU C C 1
ATOM 6654 O O . GLU C 1 148 ? -10.069 26.667 -44.338 1.00 24.87 143 GLU C O 1
ATOM 6660 N N . VAL C 1 149 ? -9.550 25.524 -42.473 1.00 23.29 144 VAL C N 1
ATOM 6661 C CA . VAL C 1 149 ? -10.852 25.786 -41.865 1.00 21.42 144 VAL C CA 1
ATOM 6662 C C . VAL C 1 149 ? -10.700 26.324 -40.447 1.00 23.77 144 VAL C C 1
ATOM 6663 O O . VAL C 1 149 ? -11.635 26.246 -39.641 1.00 28.98 144 VAL C O 1
ATOM 6667 N N . THR C 1 150 ? -9.545 26.889 -40.125 1.00 19.50 145 THR C N 1
ATOM 6668 C CA . THR C 1 150 ? -9.369 27.486 -38.810 1.00 19.57 145 THR C CA 1
ATOM 6669 C C . THR C 1 150 ? -9.059 28.970 -38.947 1.00 22.66 145 THR C C 1
ATOM 6670 O O . THR C 1 150 ? -8.733 29.467 -40.027 1.00 19.46 145 THR C O 1
ATOM 6674 N N . CYS C 1 151 ? -9.162 29.684 -37.825 1.00 22.82 146 CYS C N 1
ATOM 6675 C CA . CYS C 1 151 ? -8.882 31.115 -37.774 1.00 23.28 146 CYS C CA 1
ATOM 6676 C C . CYS C 1 151 ? -7.591 31.403 -37.016 1.00 23.23 146 CYS C C 1
ATOM 6677 O O . CYS C 1 151 ? -7.464 32.438 -36.359 1.00 23.84 146 CYS C O 1
ATOM 6680 N N . VAL C 1 152 ? -6.620 30.496 -37.109 1.00 19.63 147 VAL C N 1
ATOM 6681 C CA . VAL C 1 152 ? -5.380 30.576 -36.352 1.00 21.92 147 VAL C CA 1
ATOM 6682 C C . VAL C 1 152 ? -4.214 30.688 -37.330 1.00 20.24 147 VAL C C 1
ATOM 6683 O O . VAL C 1 152 ? -4.193 30.010 -38.366 1.00 21.76 147 VAL C O 1
ATOM 6687 N N . SER C 1 153 ? -3.256 31.550 -36.995 1.00 21.93 148 SER C N 1
ATOM 6688 C CA . SER C 1 153 ? -1.992 31.684 -37.715 1.00 22.83 148 SER C CA 1
ATOM 6689 C C . SER C 1 153 ? -0.861 31.565 -36.706 1.00 24.51 148 SER C C 1
ATOM 6690 O O . SER C 1 153 ? -0.767 32.375 -35.782 1.00 23.58 148 SER C O 1
ATOM 6693 N N . VAL C 1 154 ? -0.005 30.563 -36.872 1.00 29.05 149 VAL C N 1
ATOM 6694 C CA . VAL C 1 154 ? 1.123 30.362 -35.970 1.00 27.46 149 VAL C CA 1
ATOM 6695 C C . VAL C 1 154 ? 2.364 30.970 -36.615 1.00 24.76 149 VAL C C 1
ATOM 6696 O O . VAL C 1 154 ? 2.774 30.558 -37.704 1.00 27.01 149 VAL C O 1
ATOM 6700 N N . LEU C 1 155 ? 2.965 31.947 -35.944 1.00 19.90 150 LEU C N 1
ATOM 6701 C CA . LEU C 1 155 ? 4.101 32.674 -36.480 1.00 23.90 150 LEU C CA 1
ATOM 6702 C C . LEU C 1 155 ? 5.244 32.660 -35.476 1.00 30.75 150 LEU C C 1
ATOM 6703 O O . LEU C 1 155 ? 5.043 32.470 -34.273 1.00 28.35 150 LEU C O 1
ATOM 6708 N N . THR C 1 156 ? 6.451 32.868 -35.984 1.00 29.46 151 THR C N 1
ATOM 6709 C CA . THR C 1 156 ? 7.614 33.046 -35.130 1.00 32.47 151 THR C CA 1
ATOM 6710 C C . THR C 1 156 ? 8.205 34.426 -35.365 1.00 30.25 151 THR C C 1
ATOM 6711 O O . THR C 1 156 ? 8.112 34.980 -36.464 1.00 27.54 151 THR C O 1
ATOM 6715 N N . ASN C 1 157 ? 8.789 34.989 -34.316 1.00 26.57 152 ASN C N 1
ATOM 6716 C CA . ASN C 1 157 ? 9.586 36.203 -34.420 1.00 32.48 152 ASN C CA 1
ATOM 6717 C C . ASN C 1 157 ? 11.015 35.810 -34.062 1.00 35.94 152 ASN C C 1
ATOM 6718 O O . ASN C 1 157 ? 11.364 35.731 -32.882 1.00 32.15 152 ASN C O 1
ATOM 6723 N N . ARG C 1 158 ? 11.833 35.552 -35.087 1.00 31.00 153 ARG C N 1
ATOM 6724 C CA . ARG C 1 158 ? 13.178 35.043 -34.843 1.00 34.39 153 ARG C CA 1
ATOM 6725 C C . ARG C 1 158 ? 14.027 36.062 -34.094 1.00 37.98 153 ARG C C 1
ATOM 6726 O O . ARG C 1 158 ? 14.825 35.691 -33.224 1.00 36.61 153 ARG C O 1
ATOM 6734 N N . LYS C 1 159 ? 13.854 37.353 -34.394 1.00 40.00 154 LYS C N 1
ATOM 6735 C CA . LYS C 1 159 ? 14.618 38.377 -33.685 1.00 41.18 154 LYS C CA 1
ATOM 6736 C C . LYS C 1 159 ? 14.256 38.429 -32.203 1.00 42.51 154 LYS C C 1
ATOM 6737 O O . LYS C 1 159 ? 15.120 38.712 -31.368 1.00 42.76 154 LYS C O 1
ATOM 6739 N N . LEU C 1 160 ? 13.003 38.147 -31.851 1.00 35.17 155 LEU C N 1
ATOM 6740 C CA . LEU C 1 160 ? 12.564 38.174 -30.462 1.00 35.28 155 LEU C CA 1
ATOM 6741 C C . LEU C 1 160 ? 12.607 36.811 -29.790 1.00 37.96 155 LEU C C 1
ATOM 6742 O O . LEU C 1 160 ? 12.459 36.737 -28.567 1.00 44.98 155 LEU C O 1
ATOM 6747 N N . GLY C 1 161 ? 12.795 35.738 -30.551 1.00 42.15 156 GLY C N 1
ATOM 6748 C CA . GLY C 1 161 ? 12.784 34.410 -29.969 1.00 37.71 156 GLY C CA 1
ATOM 6749 C C . GLY C 1 161 ? 11.411 33.915 -29.575 1.00 49.18 156 GLY C C 1
ATOM 6750 O O . GLY C 1 161 ? 11.299 33.065 -28.687 1.00 41.93 156 GLY C O 1
ATOM 6751 N N . LYS C 1 162 ? 10.361 34.413 -30.223 1.00 39.60 157 LYS C N 1
ATOM 6752 C CA . LYS C 1 162 ? 8.984 34.101 -29.870 1.00 37.11 157 LYS C CA 1
ATOM 6753 C C . LYS C 1 162 ? 8.343 33.270 -30.974 1.00 37.17 157 LYS C C 1
ATOM 6754 O O . LYS C 1 162 ? 8.497 33.581 -32.162 1.00 35.71 157 LYS C O 1
ATOM 6760 N N . LYS C 1 163 ? 7.642 32.206 -30.582 1.00 32.55 158 LYS C N 1
ATOM 6761 C CA . LYS C 1 163 ? 6.764 31.457 -31.476 1.00 34.21 158 LYS C CA 1
ATOM 6762 C C . LYS C 1 163 ? 5.395 31.382 -30.821 1.00 39.62 158 LYS C C 1
ATOM 6763 O O . LYS C 1 163 ? 5.264 30.829 -29.725 1.00 41.58 158 LYS C O 1
ATOM 6769 N N . ALA C 1 164 ? 4.379 31.937 -31.480 1.00 34.95 159 ALA C N 1
ATOM 6770 C CA . ALA C 1 164 ? 3.073 32.069 -30.849 1.00 29.41 159 ALA C CA 1
ATOM 6771 C C . ALA C 1 164 ? 1.982 32.133 -31.904 1.00 29.76 159 ALA C C 1
ATOM 6772 O O . ALA C 1 164 ? 2.231 32.594 -33.026 1.00 29.33 159 ALA C O 1
ATOM 6774 N N . PRO C 1 165 ? 0.769 31.684 -31.585 1.00 28.09 160 PRO C N 1
ATOM 6775 C CA . PRO C 1 165 ? -0.350 31.811 -32.519 1.00 32.39 160 PRO C CA 1
ATOM 6776 C C . PRO C 1 165 ? -1.049 33.159 -32.408 1.00 31.20 160 PRO C C 1
ATOM 6777 O O . PRO C 1 165 ? -1.041 33.821 -31.370 1.00 25.87 160 PRO C O 1
ATOM 6781 N N . ILE C 1 166 ? -1.644 33.574 -33.521 1.00 32.49 161 ILE C N 1
ATOM 6782 C CA . ILE C 1 166 ? -2.536 34.727 -33.564 1.00 24.31 161 ILE C CA 1
ATOM 6783 C C . ILE C 1 166 ? -3.915 34.216 -33.945 1.00 24.49 161 ILE C C 1
ATOM 6784 O O . ILE C 1 166 ? -4.055 33.466 -34.919 1.00 24.00 161 ILE C O 1
ATOM 6789 N N . VAL C 1 167 ? -4.922 34.591 -33.161 1.00 22.97 162 VAL C N 1
ATOM 6790 C CA . VAL C 1 167 ? -6.290 34.117 -33.344 1.00 24.39 162 VAL C CA 1
ATOM 6791 C C . VAL C 1 167 ? -7.150 35.310 -33.749 1.00 26.37 162 VAL C C 1
ATOM 6792 O O . VAL C 1 167 ? -7.186 36.326 -33.042 1.00 27.22 162 VAL C O 1
ATOM 6796 N N . SER C 1 168 ? -7.844 35.188 -34.878 1.00 23.57 163 SER C N 1
ATOM 6797 C CA . SER C 1 168 ? -8.663 36.288 -35.374 1.00 24.10 163 SER C CA 1
ATOM 6798 C C . SER C 1 168 ? -9.751 35.745 -36.280 1.00 24.09 163 SER C C 1
ATOM 6799 O O . SER C 1 168 ? -9.476 34.959 -37.192 1.00 20.25 163 SER C O 1
ATOM 6802 N N . ASP C 1 169 ? -10.978 36.206 -36.053 1.00 24.48 164 ASP C N 1
ATOM 6803 C CA . ASP C 1 169 ? -12.082 35.826 -36.920 1.00 25.44 164 ASP C CA 1
ATOM 6804 C C . ASP C 1 169 ? -11.829 36.226 -38.374 1.00 20.25 164 ASP C C 1
ATOM 6805 O O . ASP C 1 169 ? -12.298 35.549 -39.294 1.00 19.86 164 ASP C O 1
ATOM 6810 N N . GLY C 1 170 ? -11.069 37.294 -38.604 1.00 21.34 165 GLY C N 1
ATOM 6811 C CA . GLY C 1 170 ? -10.700 37.654 -39.961 1.00 20.83 165 GLY C CA 1
ATOM 6812 C C . GLY C 1 170 ? -9.717 36.708 -40.634 1.00 19.47 165 GLY C C 1
ATOM 6813 O O . GLY C 1 170 ? -9.393 36.905 -41.809 1.00 20.08 165 GLY C O 1
ATOM 6814 N N . PHE C 1 171 ? -9.235 35.684 -39.926 1.00 20.67 166 PHE C N 1
ATOM 6815 C CA . PHE C 1 171 ? -8.303 34.716 -40.498 1.00 19.70 166 PHE C CA 1
ATOM 6816 C C . PHE C 1 171 ? -9.000 33.541 -41.173 1.00 17.77 166 PHE C C 1
ATOM 6817 O O . PHE C 1 171 ? -8.333 32.779 -41.876 1.00 18.88 166 PHE C O 1
ATOM 6825 N N . PHE C 1 172 ? -10.310 33.355 -40.962 1.00 20.44 167 PHE C N 1
ATOM 6826 C CA . PHE C 1 172 ? -11.035 32.259 -41.599 1.00 19.27 167 PHE C CA 1
ATOM 6827 C C . PHE C 1 172 ? -10.974 32.413 -43.112 1.00 20.78 167 PHE C C 1
ATOM 6828 O O . PHE C 1 172 ? -11.366 33.468 -43.628 1.00 17.94 167 PHE C O 1
ATOM 6836 N N . PRO C 1 173 ? -10.510 31.413 -43.856 1.00 16.03 168 PRO C N 1
ATOM 6837 C CA . PRO C 1 173 ? -10.631 31.487 -45.315 1.00 17.91 168 PRO C CA 1
ATOM 6838 C C . PRO C 1 173 ? -12.079 31.643 -45.740 1.00 21.01 168 PRO C C 1
ATOM 6839 O O . PRO C 1 173 ? -13.009 31.196 -45.060 1.00 16.71 168 PRO C O 1
ATOM 6843 N N . SER C 1 174 ? -12.266 32.315 -46.874 1.00 20.61 169 SER C N 1
ATOM 6844 C CA . SER C 1 174 ? -13.598 32.403 -47.452 1.00 17.63 169 SER C CA 1
ATOM 6845 C C . SER C 1 174 ? -13.990 31.086 -48.092 1.00 19.72 169 SER C C 1
ATOM 6846 O O . SER C 1 174 ? -15.113 30.597 -47.900 1.00 17.52 169 SER C O 1
ATOM 6849 N N . VAL C 1 175 ? -13.079 30.503 -48.864 1.00 17.29 170 VAL C N 1
ATOM 6850 C CA . VAL C 1 175 ? -13.307 29.221 -49.521 1.00 22.01 170 VAL C CA 1
ATOM 6851 C C . VAL C 1 175 ? -12.080 28.348 -49.311 1.00 21.03 170 VAL C C 1
ATOM 6852 O O . VAL C 1 175 ? -10.941 28.826 -49.392 1.00 17.23 170 VAL C O 1
ATOM 6856 N N . ALA C 1 176 ? -12.310 27.071 -49.019 1.00 16.60 171 ALA C N 1
ATOM 6857 C CA . ALA C 1 176 ? -11.249 26.075 -48.990 1.00 15.45 171 ALA C CA 1
ATOM 6858 C C . ALA C 1 176 ? -11.477 25.131 -50.158 1.00 17.87 171 ALA C C 1
ATOM 6859 O O . ALA C 1 176 ? -12.510 24.460 -50.221 1.00 17.43 171 ALA C O 1
ATOM 6861 N N . ILE C 1 177 ? -10.541 25.112 -51.103 1.00 14.54 172 ILE C N 1
ATOM 6862 C CA . ILE C 1 177 ? -10.548 24.117 -52.161 1.00 14.45 172 ILE C CA 1
ATOM 6863 C C . ILE C 1 177 ? -9.678 22.961 -51.697 1.00 16.14 172 ILE C C 1
ATOM 6864 O O . ILE C 1 177 ? -8.474 23.131 -51.472 1.00 17.45 172 ILE C O 1
ATOM 6869 N N . VAL C 1 178 ? -10.301 21.800 -51.514 1.00 14.20 173 VAL C N 1
ATOM 6870 C CA . VAL C 1 178 ? -9.615 20.588 -51.082 1.00 15.68 173 VAL C CA 1
ATOM 6871 C C . VAL C 1 178 ? -9.546 19.669 -52.294 1.00 14.26 173 VAL C C 1
ATOM 6872 O O . VAL C 1 178 ? -10.492 18.929 -52.599 1.00 13.10 173 VAL C O 1
ATOM 6876 N N . ASP C 1 179 ? -8.434 19.748 -53.001 1.00 13.65 174 ASP C N 1
ATOM 6877 C CA . ASP C 1 179 ? -8.198 19.034 -54.248 1.00 18.79 174 ASP C CA 1
ATOM 6878 C C . ASP C 1 179 ? -7.151 17.970 -53.964 1.00 14.98 174 ASP C C 1
ATOM 6879 O O . ASP C 1 179 ? -5.968 18.308 -53.804 1.00 14.49 174 ASP C O 1
ATOM 6884 N N . PRO C 1 180 ? -7.526 16.692 -53.884 1.00 13.64 175 PRO C N 1
ATOM 6885 C CA . PRO C 1 180 ? -6.546 15.661 -53.503 1.00 17.39 175 PRO C CA 1
ATOM 6886 C C . PRO C 1 180 ? -5.373 15.538 -54.454 1.00 20.29 175 PRO C C 1
ATOM 6887 O O . PRO C 1 180 ? -4.331 15.015 -54.042 1.00 16.46 175 PRO C O 1
ATOM 6891 N N . GLU C 1 181 ? -5.503 15.998 -55.707 1.00 16.86 176 GLU C N 1
ATOM 6892 C CA . GLU C 1 181 ? -4.387 15.937 -56.649 1.00 15.40 176 GLU C CA 1
ATOM 6893 C C . GLU C 1 181 ? -3.186 16.714 -56.148 1.00 19.57 176 GLU C C 1
ATOM 6894 O O . GLU C 1 181 ? -2.046 16.361 -56.470 1.00 16.71 176 GLU C O 1
ATOM 6900 N N . LEU C 1 182 ? -3.420 17.790 -55.397 1.00 16.44 177 LEU C N 1
ATOM 6901 C CA . LEU C 1 182 ? -2.322 18.596 -54.880 1.00 17.44 177 LEU C CA 1
ATOM 6902 C C . LEU C 1 182 ? -1.508 17.861 -53.826 1.00 20.51 177 LEU C C 1
ATOM 6903 O O . LEU C 1 182 ? -0.417 18.327 -53.492 1.00 18.01 177 LEU C O 1
ATOM 6908 N N . THR C 1 183 ? -1.995 16.729 -53.307 1.00 15.76 178 THR C N 1
ATOM 6909 C CA . THR C 1 183 ? -1.248 15.956 -52.319 1.00 15.90 178 THR C CA 1
ATOM 6910 C C . THR C 1 183 ? -0.475 14.792 -52.926 1.00 19.89 178 THR C C 1
ATOM 6911 O O . THR C 1 183 ? 0.283 14.133 -52.202 1.00 17.68 178 THR C O 1
ATOM 6915 N N . TYR C 1 184 ? -0.635 14.523 -54.228 1.00 15.86 179 TYR C N 1
ATOM 6916 C CA . TYR C 1 184 ? -0.037 13.324 -54.811 1.00 16.63 179 TYR C CA 1
ATOM 6917 C C . TYR C 1 184 ? 1.481 13.341 -54.697 1.00 15.96 179 TYR C C 1
ATOM 6918 O O . TYR C 1 184 ? 2.105 12.278 -54.624 1.00 17.25 179 TYR C O 1
ATOM 6927 N N . SER C 1 185 ? 2.091 14.520 -54.663 1.00 16.32 180 SER C N 1
ATOM 6928 C CA . SER C 1 185 ? 3.546 14.594 -54.625 1.00 22.65 180 SER C CA 1
ATOM 6929 C C . SER C 1 185 ? 4.119 14.605 -53.207 1.00 20.09 180 SER C C 1
ATOM 6930 O O . SER C 1 185 ? 5.341 14.669 -53.054 1.00 19.06 180 SER C O 1
ATOM 6933 N N . VAL C 1 186 ? 3.289 14.524 -52.171 1.00 16.05 181 VAL C N 1
ATOM 6934 C CA . VAL C 1 186 ? 3.807 14.527 -50.799 1.00 14.87 181 VAL C CA 1
ATOM 6935 C C . VAL C 1 186 ? 4.577 13.233 -50.553 1.00 16.09 181 VAL C C 1
ATOM 6936 O O . VAL C 1 186 ? 4.022 12.133 -50.725 1.00 12.30 181 VAL C O 1
ATOM 6940 N N . PRO C 1 187 ? 5.848 13.309 -50.165 1.00 15.56 182 PRO C N 1
ATOM 6941 C CA . PRO C 1 187 ? 6.648 12.084 -49.998 1.00 16.26 182 PRO C CA 1
ATOM 6942 C C . PRO C 1 187 ? 6.142 11.249 -48.835 1.00 16.40 182 PRO C C 1
ATOM 6943 O O . PRO C 1 187 ? 5.474 11.773 -47.932 1.00 15.09 182 PRO C O 1
ATOM 6947 N N . PRO C 1 188 ? 6.431 9.942 -48.834 1.00 16.46 183 PRO C N 1
ATOM 6948 C CA . PRO C 1 188 ? 5.852 9.050 -47.813 1.00 15.85 183 PRO C CA 1
ATOM 6949 C C . PRO C 1 188 ? 6.084 9.480 -46.369 1.00 13.63 183 PRO C C 1
ATOM 6950 O O . PRO C 1 188 ? 5.157 9.372 -45.558 1.00 14.89 183 PRO C O 1
ATOM 6954 N N . LYS C 1 189 ? 7.292 9.940 -46.011 1.00 12.00 184 LYS C N 1
ATOM 6955 C CA . LYS C 1 189 ? 7.544 10.306 -44.615 1.00 13.07 184 LYS C CA 1
ATOM 6956 C C . LYS C 1 189 ? 6.690 11.498 -44.200 1.00 13.67 184 LYS C C 1
ATOM 6957 O O . LYS C 1 189 ? 6.227 11.571 -43.059 1.00 13.69 184 LYS C O 1
ATOM 6963 N N . ILE C 1 190 ? 6.453 12.437 -45.116 1.00 14.01 185 ILE C N 1
ATOM 6964 C CA . ILE C 1 190 ? 5.602 13.574 -44.786 1.00 10.81 185 ILE C CA 1
ATOM 6965 C C . ILE C 1 190 ? 4.121 13.179 -44.832 1.00 14.60 185 ILE C C 1
ATOM 6966 O O . ILE C 1 190 ? 3.316 13.673 -44.033 1.00 14.01 185 ILE C O 1
ATOM 6971 N N . THR C 1 191 ? 3.738 12.295 -45.759 1.00 10.74 186 THR C N 1
ATOM 6972 C CA . THR C 1 191 ? 2.377 11.758 -45.745 1.00 12.07 186 THR C CA 1
ATOM 6973 C C . THR C 1 191 ? 2.065 11.110 -44.403 1.00 14.04 186 THR C C 1
ATOM 6974 O O . THR C 1 191 ? 0.985 11.324 -43.835 1.00 13.47 186 THR C O 1
ATOM 6978 N N . ALA C 1 192 ? 3.021 10.340 -43.864 1.00 11.42 187 ALA C N 1
ATOM 6979 C CA . ALA C 1 192 ? 2.813 9.679 -42.583 1.00 14.13 187 ALA C CA 1
ATOM 6980 C C . ALA C 1 192 ? 2.606 10.694 -41.465 1.00 13.33 187 ALA C C 1
ATOM 6981 O O . ALA C 1 192 ? 1.664 10.579 -40.677 1.00 11.90 187 ALA C O 1
ATOM 6983 N N . SER C 1 193 ? 3.488 11.694 -41.375 1.00 12.65 188 SER C N 1
ATOM 6984 C CA . SER C 1 193 ? 3.405 12.674 -40.289 1.00 12.46 188 SER C CA 1
ATOM 6985 C C . SER C 1 193 ? 2.129 13.503 -40.386 1.00 12.88 188 SER C C 1
ATOM 6986 O O . SER C 1 193 ? 1.409 13.679 -39.392 1.00 9.83 188 SER C O 1
ATOM 6989 N N . THR C 1 194 ? 1.824 14.026 -41.578 1.00 10.76 189 THR C N 1
ATOM 6990 C CA . THR C 1 194 ? 0.607 14.816 -41.710 1.00 10.30 189 THR C CA 1
ATOM 6991 C C . THR C 1 194 ? -0.629 13.964 -41.454 1.00 9.72 189 THR C C 1
ATOM 6992 O O . THR C 1 194 ? -1.632 14.468 -40.937 1.00 14.37 189 THR C O 1
ATOM 6996 N N . GLY C 1 195 ? -0.577 12.677 -41.795 1.00 9.70 190 GLY C N 1
ATOM 6997 C CA . GLY C 1 195 ? -1.709 11.807 -41.502 1.00 11.44 190 GLY C CA 1
ATOM 6998 C C . GLY C 1 195 ? -1.902 11.589 -40.012 1.00 11.12 190 GLY C C 1
ATOM 6999 O O . GLY C 1 195 ? -3.037 11.493 -39.531 1.00 10.35 190 GLY C O 1
ATOM 7000 N N . MET C 1 196 ? -0.795 11.521 -39.257 1.00 8.00 191 MET C N 1
ATOM 7001 C CA . MET C 1 196 ? -0.886 11.409 -37.802 1.00 12.37 191 MET C CA 1
ATOM 7002 C C . MET C 1 196 ? -1.414 12.690 -37.176 1.00 11.91 191 MET C C 1
ATOM 7003 O O . MET C 1 196 ? -2.041 12.648 -36.109 1.00 11.36 191 MET C O 1
ATOM 7008 N N . ASP C 1 197 ? -1.129 13.836 -37.797 1.00 9.68 192 ASP C N 1
ATOM 7009 C CA . ASP C 1 197 ? -1.751 15.085 -37.376 1.00 14.08 192 ASP C CA 1
ATOM 7010 C C . ASP C 1 197 ? -3.269 14.993 -37.491 1.00 14.72 192 ASP C C 1
ATOM 7011 O O . ASP C 1 197 ? -3.998 15.399 -36.576 1.00 11.83 192 ASP C O 1
ATOM 7016 N N . VAL C 1 198 ? -3.761 14.439 -38.606 1.00 15.40 193 VAL C N 1
ATOM 7017 C CA . VAL C 1 198 ? -5.208 14.273 -38.783 1.00 13.98 193 VAL C CA 1
ATOM 7018 C C . VAL C 1 198 ? -5.781 13.409 -37.674 1.00 9.56 193 VAL C C 1
ATOM 7019 O O . VAL C 1 198 ? -6.788 13.760 -37.051 1.00 10.80 193 VAL C O 1
ATOM 7023 N N . LEU C 1 199 ? -5.152 12.256 -37.420 1.00 10.78 194 LEU C N 1
ATOM 7024 C CA . LEU C 1 199 ? -5.680 11.329 -36.419 1.00 13.81 194 LEU C CA 1
ATOM 7025 C C . LEU C 1 199 ? -5.662 11.934 -35.015 1.00 11.16 194 LEU C C 1
ATOM 7026 O O . LEU C 1 199 ? -6.626 11.769 -34.258 1.00 13.35 194 LEU C O 1
ATOM 7031 N N . SER C 1 200 ? -4.574 12.620 -34.640 1.00 10.91 195 SER C N 1
ATOM 7032 C CA . SER C 1 200 ? -4.517 13.261 -33.329 1.00 12.55 195 SER C CA 1
ATOM 7033 C C . SER C 1 200 ? -5.573 14.350 -33.211 1.00 13.52 195 SER C C 1
ATOM 7034 O O . SER C 1 200 ? -6.271 14.453 -32.195 1.00 13.53 195 SER C O 1
ATOM 7037 N N . GLN C 1 201 ? -5.693 15.188 -34.242 1.00 13.88 196 GLN C N 1
ATOM 7038 C CA . GLN C 1 201 ? -6.729 16.219 -34.223 1.00 14.29 196 GLN C CA 1
ATOM 7039 C C . GLN C 1 201 ? -8.114 15.618 -34.010 1.00 13.85 196 GLN C C 1
ATOM 7040 O O . GLN C 1 201 ? -8.915 16.144 -33.224 1.00 15.04 196 GLN C O 1
ATOM 7046 N N . ALA C 1 202 ? -8.422 14.520 -34.705 1.00 13.68 197 ALA C N 1
ATOM 7047 C CA . ALA C 1 202 ? -9.749 13.928 -34.582 1.00 14.37 197 ALA C CA 1
ATOM 7048 C C . ALA C 1 202 ? -9.961 13.362 -33.191 1.00 14.95 197 ALA C C 1
ATOM 7049 O O . ALA C 1 202 ? -10.992 13.611 -32.555 1.00 15.08 197 ALA C O 1
ATOM 7051 N N . ILE C 1 203 ? -9.000 12.586 -32.704 1.00 12.57 198 ILE C N 1
ATOM 7052 C CA . ILE C 1 203 ? -9.178 11.925 -31.420 1.00 12.61 198 ILE C CA 1
ATOM 7053 C C . ILE C 1 203 ? -9.186 12.950 -30.283 1.00 16.42 198 ILE C C 1
ATOM 7054 O O . ILE C 1 203 ? -10.066 12.921 -29.417 1.00 14.25 198 ILE C O 1
ATOM 7059 N N . GLU C 1 204 ? -8.241 13.899 -30.297 1.00 12.28 199 GLU C N 1
ATOM 7060 C CA . GLU C 1 204 ? -8.188 14.916 -29.246 1.00 15.60 199 GLU C CA 1
ATOM 7061 C C . GLU C 1 204 ? -9.396 15.837 -29.286 1.00 15.64 199 GLU C C 1
ATOM 7062 O O . GLU C 1 204 ? -9.920 16.221 -28.234 1.00 16.65 199 GLU C O 1
ATOM 7068 N N . GLY C 1 205 ? -9.805 16.257 -30.486 1.00 13.98 200 GLY C N 1
ATOM 7069 C CA . GLY C 1 205 ? -11.011 17.047 -30.612 1.00 16.24 200 GLY C CA 1
ATOM 7070 C C . GLY C 1 205 ? -12.216 16.349 -30.019 1.00 17.21 200 GLY C C 1
ATOM 7071 O O . GLY C 1 205 ? -13.077 16.996 -29.419 1.00 19.02 200 GLY C O 1
ATOM 7072 N N . PHE C 1 206 ? -12.289 15.019 -30.157 1.00 15.42 201 PHE C N 1
ATOM 7073 C CA . PHE C 1 206 ? -13.419 14.293 -29.584 1.00 12.93 201 PHE C CA 1
ATOM 7074 C C . PHE C 1 206 ? -13.366 14.300 -28.059 1.00 18.05 201 PHE C C 1
ATOM 7075 O O . PHE C 1 206 ? -14.381 14.558 -27.402 1.00 14.61 201 PHE C O 1
ATOM 7083 N N . TRP C 1 207 ? -12.216 13.956 -27.468 1.00 13.28 202 TRP C N 1
ATOM 7084 C CA . TRP C 1 207 ? -12.199 13.781 -26.012 1.00 13.32 202 TRP C CA 1
ATOM 7085 C C . TRP C 1 207 ? -11.881 15.065 -25.257 1.00 16.43 202 TRP C C 1
ATOM 7086 O O . TRP C 1 207 ? -11.886 15.054 -24.017 1.00 18.01 202 TRP C O 1
ATOM 7097 N N . SER C 1 208 ? -11.662 16.171 -25.967 1.00 13.82 203 SER C N 1
ATOM 7098 C CA . SER C 1 208 ? -11.411 17.454 -25.327 1.00 15.37 203 SER C CA 1
ATOM 7099 C C . SER C 1 208 ? -12.550 17.831 -24.390 1.00 19.79 203 SER C C 1
ATOM 7100 O O . SER C 1 208 ? -13.720 17.509 -24.632 1.00 18.47 203 SER C O 1
ATOM 7103 N N . LYS C 1 209 ? -12.190 18.515 -23.297 1.00 18.79 204 LYS C N 1
ATOM 7104 C CA . LYS C 1 209 ? -13.199 19.067 -22.399 1.00 23.87 204 LYS C CA 1
ATOM 7105 C C . LYS C 1 209 ? -14.142 20.005 -23.132 1.00 20.39 204 LYS C C 1
ATOM 7106 O O . LYS C 1 209 ? -15.286 20.196 -22.708 1.00 21.76 204 LYS C O 1
ATOM 7112 N N . GLY C 1 210 ? -13.687 20.604 -24.223 1.00 17.79 205 GLY C N 1
ATOM 7113 C CA . GLY C 1 210 ? -14.571 21.449 -24.997 1.00 21.82 205 GLY C CA 1
ATOM 7114 C C . GLY C 1 210 ? -15.393 20.716 -26.043 1.00 19.53 205 GLY C C 1
ATOM 7115 O O . GLY C 1 210 ? -15.862 21.350 -26.989 1.00 17.66 205 GLY C O 1
ATOM 7116 N N . HIS C 1 211 ? -15.586 19.404 -25.890 1.00 17.15 206 HIS C N 1
ATOM 7117 C CA . HIS C 1 211 ? -16.239 18.628 -26.941 1.00 15.90 206 HIS C CA 1
ATOM 7118 C C . HIS C 1 211 ? -17.665 19.118 -27.184 1.00 19.06 206 HIS C C 1
ATOM 7119 O O . HIS C 1 211 ? -18.343 19.602 -26.273 1.00 16.14 206 HIS C O 1
ATOM 7126 N N . GLN C 1 212 ? -18.113 19.000 -28.435 1.00 14.24 207 GLN C N 1
ATOM 7127 C CA . GLN C 1 212 ? -19.495 19.298 -28.792 1.00 16.67 207 GLN C CA 1
ATOM 7128 C C . GLN C 1 212 ? -19.923 18.390 -29.933 1.00 12.21 207 GLN C C 1
ATOM 7129 O O . GLN C 1 212 ? -19.074 17.889 -30.690 1.00 11.88 207 GLN C O 1
ATOM 7135 N N . PRO C 1 213 ? -21.228 18.132 -30.086 1.00 15.18 208 PRO C N 1
ATOM 7136 C CA . PRO C 1 213 ? -21.650 16.958 -30.861 1.00 16.16 208 PRO C CA 1
ATOM 7137 C C . PRO C 1 213 ? -21.368 17.043 -32.357 1.00 13.99 208 PRO C C 1
ATOM 7138 O O . PRO C 1 213 ? -21.113 16.001 -32.970 1.00 14.51 208 PRO C O 1
ATOM 7142 N N . ILE C 1 214 ? -21.413 18.223 -32.979 1.00 13.69 209 ILE C N 1
ATOM 7143 C CA . ILE C 1 214 ? -21.097 18.278 -34.404 1.00 12.74 209 ILE C CA 1
ATOM 7144 C C . ILE C 1 214 ? -19.635 17.923 -34.615 1.00 15.77 209 ILE C C 1
ATOM 7145 O O . ILE C 1 214 ? -19.289 17.129 -35.499 1.00 16.03 209 ILE C O 1
ATOM 7150 N N . CYS C 1 215 ? -18.762 18.468 -33.763 1.00 15.35 210 CYS C N 1
ATOM 7151 C CA . CYS C 1 215 ? -17.339 18.161 -33.835 1.00 17.01 210 CYS C CA 1
ATOM 7152 C C . CYS C 1 215 ? -17.071 16.689 -33.526 1.00 15.41 210 CYS C C 1
ATOM 7153 O O . CYS C 1 215 ? -16.233 16.059 -34.188 1.00 16.97 210 CYS C O 1
ATOM 7156 N N . ASP C 1 216 ? -17.802 16.121 -32.552 1.00 15.19 211 ASP C N 1
ATOM 7157 C CA . ASP C 1 216 ? -17.737 14.688 -32.255 1.00 12.24 211 ASP C CA 1
ATOM 7158 C C . ASP C 1 216 ? -17.985 13.851 -33.496 1.00 15.70 211 ASP C C 1
ATOM 7159 O O . ASP C 1 216 ? -17.272 12.880 -33.752 1.00 14.91 211 ASP C O 1
ATOM 7164 N N . SER C 1 217 ? -19.080 14.158 -34.213 1.00 13.35 212 SER C N 1
ATOM 7165 C CA . SER C 1 217 ? -19.434 13.432 -35.428 1.00 14.90 212 SER C CA 1
ATOM 7166 C C . SER C 1 217 ? -18.333 13.523 -36.470 1.00 14.03 212 SER C C 1
ATOM 7167 O O . SER C 1 217 ? -17.979 12.520 -37.104 1.00 14.90 212 SER C O 1
ATOM 7170 N N . CYS C 1 218 ? -17.796 14.723 -36.675 1.00 13.43 213 CYS C N 1
ATOM 7171 C CA . CYS C 1 218 ? -16.684 14.890 -37.604 1.00 13.72 213 CYS C CA 1
ATOM 7172 C C . CYS C 1 218 ? -15.469 14.084 -37.161 1.00 15.01 213 CYS C C 1
ATOM 7173 O O . CYS C 1 218 ? -14.806 13.442 -37.981 1.00 13.89 213 CYS C O 1
ATOM 7176 N N . ALA C 1 219 ? -15.167 14.111 -35.862 1.00 14.85 214 ALA C N 1
ATOM 7177 C CA . ALA C 1 219 ? -13.989 13.419 -35.354 1.00 14.25 214 ALA C CA 1
ATOM 7178 C C . ALA C 1 219 ? -14.066 11.922 -35.620 1.00 13.07 214 ALA C C 1
ATOM 7179 O O . ALA C 1 219 ? -13.098 11.318 -36.089 1.00 14.69 214 ALA C O 1
ATOM 7181 N N . ALA C 1 220 ? -15.208 11.296 -35.312 1.00 11.60 215 ALA C N 1
ATOM 7182 C CA . ALA C 1 220 ? -15.312 9.854 -35.523 1.00 11.45 215 ALA C CA 1
ATOM 7183 C C . ALA C 1 220 ? -15.160 9.507 -36.996 1.00 14.50 215 ALA C C 1
ATOM 7184 O O . ALA C 1 220 ? -14.484 8.535 -37.354 1.00 15.64 215 ALA C O 1
ATOM 7186 N N . HIS C 1 221 ? -15.771 10.307 -37.867 1.00 15.78 216 HIS C N 1
ATOM 7187 C CA . HIS C 1 221 ? -15.685 10.062 -39.300 1.00 15.04 216 HIS C CA 1
ATOM 7188 C C . HIS C 1 221 ? -14.237 10.126 -39.779 1.00 13.56 216 HIS C C 1
ATOM 7189 O O . HIS C 1 221 ? -13.759 9.239 -40.499 1.00 13.17 216 HIS C O 1
ATOM 7196 N N . ALA C 1 222 ? -13.509 11.155 -39.355 1.00 11.90 217 ALA C N 1
ATOM 7197 C CA . ALA C 1 222 ? -12.130 11.316 -39.818 1.00 11.00 217 ALA C CA 1
ATOM 7198 C C . ALA C 1 222 ? -11.215 10.223 -39.277 1.00 10.46 217 ALA C C 1
ATOM 7199 O O . ALA C 1 222 ? -10.411 9.662 -40.025 1.00 12.06 217 ALA C O 1
ATOM 7201 N N . ALA C 1 223 ? -11.330 9.892 -37.982 1.00 12.97 218 ALA C N 1
ATOM 7202 C CA . ALA C 1 223 ? -10.428 8.895 -37.402 1.00 13.29 218 ALA C CA 1
ATOM 7203 C C . ALA C 1 223 ? -10.572 7.543 -38.088 1.00 13.70 218 ALA C C 1
ATOM 7204 O O . ALA C 1 223 ? -9.573 6.854 -38.343 1.00 13.14 218 ALA C O 1
ATOM 7206 N N . LYS C 1 224 ? -11.806 7.144 -38.400 1.00 12.55 219 LYS C N 1
ATOM 7207 C CA . LYS C 1 224 ? -12.022 5.854 -39.048 1.00 13.49 219 LYS C CA 1
ATOM 7208 C C . LYS C 1 224 ? -11.332 5.787 -40.408 1.00 15.23 219 LYS C C 1
ATOM 7209 O O . LYS C 1 224 ? -10.770 4.749 -40.781 1.00 13.47 219 LYS C O 1
ATOM 7215 N N . LEU C 1 225 ? -11.382 6.880 -41.168 1.00 12.77 220 LEU C N 1
ATOM 7216 C CA . LEU C 1 225 ? -10.706 6.940 -42.458 1.00 12.64 220 LEU C CA 1
ATOM 7217 C C . LEU C 1 225 ? -9.190 6.803 -42.322 1.00 12.57 220 LEU C C 1
ATOM 7218 O O . LEU C 1 225 ? -8.539 6.181 -43.170 1.00 15.39 220 LEU C O 1
ATOM 7223 N N . VAL C 1 226 ? -8.602 7.438 -41.307 1.00 12.72 221 VAL C N 1
ATOM 7224 C CA . VAL C 1 226 ? -7.144 7.414 -41.183 1.00 9.93 221 VAL C CA 1
ATOM 7225 C C . VAL C 1 226 ? -6.649 5.991 -40.969 1.00 12.70 221 VAL C C 1
ATOM 7226 O O . VAL C 1 226 ? -5.670 5.565 -41.589 1.00 13.84 221 VAL C O 1
ATOM 7230 N N . PHE C 1 227 ? -7.304 5.232 -40.085 1.00 11.16 222 PHE C N 1
ATOM 7231 C CA . PHE C 1 227 ? -6.811 3.887 -39.796 1.00 14.08 222 PHE C CA 1
ATOM 7232 C C . PHE C 1 227 ? -6.774 3.033 -41.055 1.00 16.55 222 PHE C C 1
ATOM 7233 O O . PHE C 1 227 ? -5.864 2.210 -41.238 1.00 16.84 222 PHE C O 1
ATOM 7241 N N . LYS C 1 228 ? -7.745 3.225 -41.943 1.00 13.00 223 LYS C N 1
ATOM 7242 C CA . LYS C 1 228 ? -7.807 2.417 -43.156 1.00 12.78 223 LYS C CA 1
ATOM 7243 C C . LYS C 1 228 ? -6.889 2.957 -44.251 1.00 14.30 223 LYS C C 1
ATOM 7244 O O . LYS C 1 228 ? -6.166 2.182 -44.891 1.00 17.87 223 LYS C O 1
ATOM 7250 N N . TYR C 1 229 ? -6.886 4.270 -44.486 1.00 13.57 224 TYR C N 1
ATOM 7251 C CA . TYR C 1 229 ? -6.261 4.777 -45.706 1.00 12.77 224 TYR C CA 1
ATOM 7252 C C . TYR C 1 229 ? -4.868 5.361 -45.523 1.00 13.59 224 TYR C C 1
ATOM 7253 O O . TYR C 1 229 ? -4.134 5.469 -46.510 1.00 13.74 224 TYR C O 1
ATOM 7262 N N . LEU C 1 230 ? -4.463 5.736 -44.313 1.00 11.39 225 LEU C N 1
ATOM 7263 C CA . LEU C 1 230 ? -3.121 6.305 -44.178 1.00 11.65 225 LEU C CA 1
ATOM 7264 C C . LEU C 1 230 ? -2.017 5.319 -44.545 1.00 9.95 225 LEU C C 1
ATOM 7265 O O . LEU C 1 230 ? -1.077 5.726 -45.251 1.00 12.92 225 LEU C O 1
ATOM 7270 N N . PRO C 1 231 ? -2.065 4.036 -44.153 1.00 13.87 226 PRO C N 1
ATOM 7271 C CA . PRO C 1 231 ? -0.990 3.130 -44.595 1.00 13.84 226 PRO C CA 1
ATOM 7272 C C . PRO C 1 231 ? -0.913 3.003 -46.112 1.00 16.15 226 PRO C C 1
ATOM 7273 O O . PRO C 1 231 ? 0.189 2.867 -46.674 1.00 16.32 226 PRO C O 1
ATOM 7277 N N . ILE C 1 232 ? -2.055 3.070 -46.791 1.00 13.21 227 ILE C N 1
ATOM 7278 C CA . ILE C 1 232 ? -2.072 2.980 -48.250 1.00 14.76 227 ILE C CA 1
ATOM 7279 C C . ILE C 1 232 ? -1.449 4.227 -48.867 1.00 18.06 227 ILE C C 1
ATOM 7280 O O . ILE C 1 232 ? -0.623 4.141 -49.784 1.00 15.26 227 ILE C O 1
ATOM 7285 N N . ALA C 1 233 ? -1.848 5.408 -48.381 1.00 12.11 228 ALA C N 1
ATOM 7286 C CA . ALA C 1 233 ? -1.297 6.648 -48.915 1.00 13.55 228 ALA C CA 1
ATOM 7287 C C . ALA C 1 233 ? 0.219 6.695 -48.744 1.00 15.08 228 ALA C C 1
ATOM 7288 O O . ALA C 1 233 ? 0.935 7.191 -49.626 1.00 17.40 228 ALA C O 1
ATOM 7290 N N . VAL C 1 234 ? 0.729 6.156 -47.633 1.00 13.68 229 VAL C N 1
ATOM 7291 C CA . VAL C 1 234 ? 2.179 6.152 -47.401 1.00 13.75 229 VAL C CA 1
ATOM 7292 C C . VAL C 1 234 ? 2.876 5.176 -48.343 1.00 18.19 229 VAL C C 1
ATOM 7293 O O . VAL C 1 234 ? 3.945 5.472 -48.902 1.00 16.23 229 VAL C O 1
ATOM 7297 N N . ALA C 1 235 ? 2.312 3.976 -48.485 1.00 17.04 230 ALA C N 1
ATOM 7298 C CA . ALA C 1 235 ? 2.915 2.942 -49.321 1.00 19.45 230 ALA C CA 1
ATOM 7299 C C . ALA C 1 235 ? 2.729 3.222 -50.811 1.00 20.67 230 ALA C C 1
ATOM 7300 O O . ALA C 1 235 ? 3.565 2.814 -51.625 1.00 18.55 230 ALA C O 1
ATOM 7302 N N . GLU C 1 236 ? 1.651 3.910 -51.187 1.00 17.68 231 GLU C N 1
ATOM 7303 C CA . GLU C 1 236 ? 1.286 4.142 -52.589 1.00 18.70 231 GLU C CA 1
ATOM 7304 C C . GLU C 1 236 ? 0.919 5.600 -52.794 1.00 19.19 231 GLU C C 1
ATOM 7305 O O . GLU C 1 236 ? -0.269 5.965 -52.806 1.00 18.15 231 GLU C O 1
ATOM 7311 N N . PRO C 1 237 ? 1.915 6.458 -52.998 1.00 20.39 232 PRO C N 1
ATOM 7312 C CA . PRO C 1 237 ? 1.646 7.901 -53.078 1.00 22.55 232 PRO C CA 1
ATOM 7313 C C . PRO C 1 237 ? 0.714 8.286 -54.207 1.00 24.21 232 PRO C C 1
ATOM 7314 O O . PRO C 1 237 ? 0.083 9.348 -54.138 1.00 22.80 232 PRO C O 1
ATOM 7318 N N . HIS C 1 238 ? 0.602 7.471 -55.253 1.00 20.53 233 HIS C N 1
ATOM 7319 C CA . HIS C 1 238 ? -0.322 7.782 -56.332 1.00 23.22 233 HIS C CA 1
ATOM 7320 C C . HIS C 1 238 ? -1.553 6.884 -56.319 1.00 25.37 233 HIS C C 1
ATOM 7321 O O . HIS C 1 238 ? -2.209 6.717 -57.355 1.00 21.66 233 HIS C O 1
ATOM 7328 N N . ASN C 1 239 ? -1.899 6.320 -55.159 1.00 20.32 234 ASN C N 1
ATOM 7329 C CA . ASN C 1 239 ? -3.204 5.676 -54.974 1.00 19.28 234 ASN C CA 1
ATOM 7330 C C . ASN C 1 239 ? -4.248 6.776 -54.820 1.00 22.78 234 ASN C C 1
ATOM 7331 O O . ASN C 1 239 ? -4.337 7.429 -53.777 1.00 16.75 234 ASN C O 1
ATOM 7336 N N . GLU C 1 240 ? -5.052 6.993 -55.861 1.00 18.06 235 GLU C N 1
ATOM 7337 C CA . GLU C 1 240 ? -5.919 8.166 -55.855 1.00 16.47 235 GLU C CA 1
ATOM 7338 C C . GLU C 1 240 ? -7.009 8.053 -54.798 1.00 16.32 235 GLU C C 1
ATOM 7339 O O . GLU C 1 240 ? -7.384 9.059 -54.186 1.00 17.89 235 GLU C O 1
ATOM 7345 N N . GLU C 1 241 ? -7.525 6.844 -54.558 1.00 18.60 236 GLU C N 1
ATOM 7346 C CA . GLU C 1 241 ? -8.571 6.685 -53.551 1.00 16.36 236 GLU C CA 1
ATOM 7347 C C . GLU C 1 241 ? -8.046 7.020 -52.162 1.00 15.83 236 GLU C C 1
ATOM 7348 O O . GLU C 1 241 ? -8.683 7.761 -51.403 1.00 15.78 236 GLU C O 1
ATOM 7354 N N . ALA C 1 242 ? -6.880 6.478 -51.810 1.00 17.50 237 ALA C N 1
ATOM 7355 C CA . ALA C 1 242 ? -6.333 6.726 -50.477 1.00 15.47 237 ALA C CA 1
ATOM 7356 C C . ALA C 1 242 ? -5.977 8.194 -50.291 1.00 12.78 237 ALA C C 1
ATOM 7357 O O . ALA C 1 242 ? -6.147 8.746 -49.198 1.00 14.51 237 ALA C O 1
ATOM 7359 N N . ARG C 1 243 ? -5.472 8.850 -51.340 1.00 13.74 238 ARG C N 1
ATOM 7360 C CA . ARG C 1 243 ? -5.192 10.275 -51.204 1.00 12.69 238 ARG C CA 1
ATOM 7361 C C . ARG C 1 243 ? -6.484 11.063 -51.030 1.00 13.75 238 ARG C C 1
ATOM 7362 O O . ARG C 1 243 ? -6.549 11.980 -50.204 1.00 10.63 238 ARG C O 1
ATOM 7370 N N . GLU C 1 244 ? -7.528 10.713 -51.786 1.00 12.83 239 GLU C N 1
ATOM 7371 C CA . GLU C 1 244 ? -8.802 11.404 -51.623 1.00 13.04 239 GLU C CA 1
ATOM 7372 C C . GLU C 1 244 ? -9.383 11.172 -50.232 1.00 13.18 239 GLU C C 1
ATOM 7373 O O . GLU C 1 244 ? -9.884 12.107 -49.600 1.00 11.17 239 GLU C O 1
ATOM 7379 N N . LYS C 1 245 ? -9.320 9.931 -49.736 1.00 10.13 240 LYS C N 1
ATOM 7380 C CA . LYS C 1 245 ? -9.854 9.658 -48.407 1.00 11.52 240 LYS C CA 1
ATOM 7381 C C . LYS C 1 245 ? -9.058 10.375 -47.320 1.00 13.35 240 LYS C C 1
ATOM 7382 O O . LYS C 1 245 ? -9.636 10.820 -46.321 1.00 10.53 240 LYS C O 1
ATOM 7388 N N . MET C 1 246 ? -7.730 10.493 -47.474 1.00 10.65 241 MET C N 1
ATOM 7389 C CA . MET C 1 246 ? -6.967 11.230 -46.467 1.00 9.27 241 MET C CA 1
ATOM 7390 C C . MET C 1 246 ? -7.290 12.718 -46.504 1.00 12.63 241 MET C C 1
ATOM 7391 O O . MET C 1 246 ? -7.319 13.372 -45.454 1.00 11.09 241 MET C O 1
ATOM 7396 N N . CYS C 1 247 ? -7.542 13.271 -47.696 1.00 9.75 242 CYS C N 1
ATOM 7397 C CA . CYS C 1 247 ? -7.974 14.666 -47.781 1.00 11.97 242 CYS C CA 1
ATOM 7398 C C . CYS C 1 247 ? -9.336 14.869 -47.129 1.00 11.96 242 CYS C C 1
ATOM 7399 O O . CYS C 1 247 ? -9.557 15.873 -46.441 1.00 10.82 242 CYS C O 1
ATOM 7402 N N . GLU C 1 248 ? -10.275 13.949 -47.373 1.00 13.62 243 GLU C N 1
ATOM 7403 C CA . GLU C 1 248 ? -11.574 14.005 -46.703 1.00 13.02 243 GLU C CA 1
ATOM 7404 C C . GLU C 1 248 ? -11.402 13.948 -45.186 1.00 13.14 243 GLU C C 1
ATOM 7405 O O . GLU C 1 248 ? -12.018 14.725 -44.441 1.00 11.39 243 GLU C O 1
ATOM 7411 N N . ALA C 1 249 ? -10.565 13.026 -44.707 1.00 13.06 244 ALA C N 1
ATOM 7412 C CA . ALA C 1 249 ? -10.337 12.944 -43.270 1.00 11.93 244 ALA C CA 1
ATOM 7413 C C . ALA C 1 249 ? -9.717 14.230 -42.750 1.00 10.14 244 ALA C C 1
ATOM 7414 O O . ALA C 1 249 ? -10.111 14.734 -41.695 1.00 12.30 244 ALA C O 1
ATOM 7416 N N . SER C 1 250 ? -8.768 14.795 -43.503 1.00 10.51 245 SER C N 1
ATOM 7417 C CA . SER C 1 250 ? -8.038 15.973 -43.040 1.00 11.13 245 SER C CA 1
ATOM 7418 C C . SER C 1 250 ? -8.953 17.185 -42.869 1.00 13.26 245 SER C C 1
ATOM 7419 O O . SER C 1 250 ? -8.900 17.873 -41.841 1.00 14.82 245 SER C O 1
ATOM 7422 N N . VAL C 1 251 ? -9.759 17.504 -43.883 1.00 13.50 246 VAL C N 1
ATOM 7423 C CA . VAL C 1 251 ? -10.597 18.696 -43.759 1.00 13.38 246 VAL C CA 1
ATOM 7424 C C . VAL C 1 251 ? -11.697 18.470 -42.723 1.00 15.02 246 VAL C C 1
ATOM 7425 O O . VAL C 1 251 ? -12.063 19.396 -41.976 1.00 16.53 246 VAL C O 1
ATOM 7429 N N . ILE C 1 252 ? -12.173 17.232 -42.581 1.00 13.30 247 ILE C N 1
ATOM 7430 C CA . ILE C 1 252 ? -13.236 16.968 -41.614 1.00 14.28 247 ILE C CA 1
ATOM 7431 C C . ILE C 1 252 ? -12.677 16.929 -40.189 1.00 13.45 247 ILE C C 1
ATOM 7432 O O . ILE C 1 252 ? -13.323 17.397 -39.249 1.00 16.10 247 ILE C O 1
ATOM 7437 N N . ALA C 1 253 ? -11.460 16.411 -40.001 1.00 15.18 248 ALA C N 1
ATOM 7438 C CA . ALA C 1 253 ? -10.809 16.538 -38.694 1.00 16.30 248 ALA C CA 1
ATOM 7439 C C . ALA C 1 253 ? -10.499 17.996 -38.349 1.00 19.09 248 ALA C C 1
ATOM 7440 O O . ALA C 1 253 ? -10.489 18.369 -37.165 1.00 15.58 248 ALA C O 1
ATOM 7442 N N . GLY C 1 254 ? -10.210 18.824 -39.360 1.00 19.11 249 GLY C N 1
ATOM 7443 C CA . GLY C 1 254 ? -10.073 20.251 -39.114 1.00 19.87 249 GLY C CA 1
ATOM 7444 C C . GLY C 1 254 ? -11.339 20.846 -38.526 1.00 21.21 249 GLY C C 1
ATOM 7445 O O . GLY C 1 254 ? -11.287 21.664 -37.603 1.00 23.85 249 GLY C O 1
ATOM 7446 N N . LEU C 1 255 ? -12.493 20.432 -39.044 1.00 17.41 250 LEU C N 1
ATOM 7447 C CA . LEU C 1 255 ? -13.764 20.832 -38.450 1.00 19.50 250 LEU C CA 1
ATOM 7448 C C . LEU C 1 255 ? -13.947 20.250 -37.059 1.00 26.39 250 LEU C C 1
ATOM 7449 O O . LEU C 1 255 ? -14.664 20.839 -36.242 1.00 29.21 250 LEU C O 1
ATOM 7454 N N . ALA C 1 256 ? -13.311 19.112 -36.769 1.00 22.84 251 ALA C N 1
ATOM 7455 C CA . ALA C 1 256 ? -13.507 18.451 -35.484 1.00 21.87 251 ALA C CA 1
ATOM 7456 C C . ALA C 1 256 ? -12.772 19.162 -34.350 1.00 30.94 251 ALA C C 1
ATOM 7457 O O . ALA C 1 256 ? -13.285 19.223 -33.223 1.00 32.58 251 ALA C O 1
ATOM 7459 N N . PHE C 1 257 ? -11.575 19.704 -34.616 1.00 23.93 252 PHE C N 1
ATOM 7460 C CA . PHE C 1 257 ? -10.737 20.227 -33.544 1.00 30.36 252 PHE C CA 1
ATOM 7461 C C . PHE C 1 257 ? -10.769 21.746 -33.401 1.00 33.36 252 PHE C C 1
ATOM 7462 O O . PHE C 1 257 ? -10.348 22.246 -32.353 1.00 32.70 252 PHE C O 1
ATOM 7470 N N . THR C 1 258 ? -11.246 22.489 -34.407 1.00 34.32 253 THR C N 1
ATOM 7471 C CA . THR C 1 258 ? -11.151 23.951 -34.359 1.00 42.62 253 THR C CA 1
ATOM 7472 C C . THR C 1 258 ? -11.846 24.511 -33.120 1.00 40.22 253 THR C C 1
ATOM 7473 O O . THR C 1 258 ? -11.265 25.319 -32.381 1.00 36.32 253 THR C O 1
ATOM 7477 N N . LEU C 1 259 ? -13.084 24.075 -32.859 1.00 28.44 254 LEU C N 1
ATOM 7478 C CA . LEU C 1 259 ? -13.847 24.645 -31.750 1.00 31.07 254 LEU C CA 1
ATOM 7479 C C . LEU C 1 259 ? -13.532 23.972 -30.413 1.00 34.19 254 LEU C C 1
ATOM 7480 O O . LEU C 1 259 ? -13.303 24.684 -29.426 1.00 27.30 254 LEU C O 1
ATOM 7485 N N . PRO C 1 260 ? -13.507 22.631 -30.312 1.00 26.59 255 PRO C N 1
ATOM 7486 C CA . PRO C 1 260 ? -13.164 22.017 -29.011 1.00 29.90 255 PRO C CA 1
ATOM 7487 C C . PRO C 1 260 ? -11.702 22.208 -28.596 1.00 34.04 255 PRO C C 1
ATOM 7488 O O . PRO C 1 260 ? -11.411 22.106 -27.395 1.00 29.04 255 PRO C O 1
ATOM 7492 N N . LYS C 1 261 ? -10.792 22.478 -29.545 1.00 28.37 256 LYS C N 1
ATOM 7493 C CA . LYS C 1 261 ? -9.350 22.649 -29.322 1.00 29.31 256 LYS C CA 1
ATOM 7494 C C . LYS C 1 261 ? -8.682 21.313 -29.014 1.00 32.02 256 LYS C C 1
ATOM 7495 O O . LYS C 1 261 ? -9.347 20.364 -28.585 1.00 24.68 256 LYS C O 1
ATOM 7501 N N . THR C 1 262 ? -7.368 21.225 -29.236 1.00 29.38 257 THR C N 1
ATOM 7502 C CA . THR C 1 262 ? -6.634 19.991 -28.996 1.00 25.14 257 THR C CA 1
ATOM 7503 C C . THR C 1 262 ? -6.205 19.908 -27.525 1.00 28.22 257 THR C C 1
ATOM 7504 O O . THR C 1 262 ? -6.539 20.764 -26.699 1.00 27.25 257 THR C O 1
ATOM 7508 N N . THR C 1 263 ? -5.493 18.832 -27.172 1.00 20.20 258 THR C N 1
ATOM 7509 C CA . THR C 1 263 ? -5.304 18.509 -25.761 1.00 17.02 258 THR C CA 1
ATOM 7510 C C . THR C 1 263 ? -3.851 18.136 -25.456 1.00 21.67 258 THR C C 1
ATOM 7511 O O . THR C 1 263 ? -2.931 18.892 -25.776 1.00 18.52 258 THR C O 1
ATOM 7515 N N . SER C 1 264 ? -3.647 16.968 -24.842 1.00 21.17 259 SER C N 1
ATOM 7516 C CA . SER C 1 264 ? -2.348 16.625 -24.265 1.00 20.90 259 SER C CA 1
ATOM 7517 C C . SER C 1 264 ? -1.299 16.334 -25.334 1.00 16.97 259 SER C C 1
ATOM 7518 O O . SER C 1 264 ? -0.130 16.734 -25.196 1.00 20.29 259 SER C O 1
ATOM 7521 N N . SER C 1 265 ? -1.683 15.614 -26.395 1.00 18.46 260 SER C N 1
ATOM 7522 C CA . SER C 1 265 ? -0.699 15.259 -27.413 1.00 17.42 260 SER C CA 1
ATOM 7523 C C . SER C 1 265 ? -0.196 16.496 -28.137 1.00 15.20 260 SER C C 1
ATOM 7524 O O . SER C 1 265 ? 0.990 16.584 -28.470 1.00 16.25 260 SER C O 1
ATOM 7527 N N . HIS C 1 266 ? -1.080 17.460 -28.392 1.00 17.94 261 HIS C N 1
ATOM 7528 C CA . HIS C 1 266 ? -0.629 18.700 -29.016 1.00 20.26 261 HIS C CA 1
ATOM 7529 C C . HIS C 1 266 ? 0.212 19.537 -28.053 1.00 19.65 261 HIS C C 1
ATOM 7530 O O . HIS C 1 266 ? 1.230 20.108 -28.457 1.00 20.01 261 HIS C O 1
ATOM 7537 N N . ALA C 1 267 ? -0.172 19.597 -26.775 1.00 17.24 262 ALA C N 1
ATOM 7538 C CA . ALA C 1 267 ? 0.646 20.302 -25.786 1.00 20.45 262 ALA C CA 1
ATOM 7539 C C . ALA C 1 267 ? 2.063 19.731 -25.724 1.00 17.19 262 ALA C C 1
ATOM 7540 O O . ALA C 1 267 ? 3.051 20.477 -25.685 1.00 17.00 262 ALA C O 1
ATOM 7542 N N . CYS C 1 268 ? 2.182 18.405 -25.723 1.00 14.87 263 CYS C N 1
ATOM 7543 C CA . CYS C 1 268 ? 3.499 17.787 -25.682 1.00 16.84 263 CYS C CA 1
ATOM 7544 C C . CYS C 1 268 ? 4.229 17.938 -27.004 1.00 15.68 263 CYS C C 1
ATOM 7545 O O . CYS C 1 268 ? 5.462 17.939 -27.032 1.00 15.41 263 CYS C O 1
ATOM 7548 N N . SER C 1 269 ? 3.486 18.059 -28.109 1.00 16.23 264 SER C N 1
ATOM 7549 C CA . SER C 1 269 ? 4.133 18.112 -29.413 1.00 15.57 264 SER C CA 1
ATOM 7550 C C . SER C 1 269 ? 4.998 19.355 -29.558 1.00 16.67 264 SER C C 1
ATOM 7551 O O . SER C 1 269 ? 6.008 19.325 -30.268 1.00 15.45 264 SER C O 1
ATOM 7554 N N . PHE C 1 270 ? 4.633 20.444 -28.885 1.00 16.56 265 PHE C N 1
ATOM 7555 C CA . PHE C 1 270 ? 5.334 21.704 -29.112 1.00 18.64 265 PHE C CA 1
ATOM 7556 C C . PHE C 1 270 ? 6.813 21.631 -28.734 1.00 17.51 265 PHE C C 1
ATOM 7557 O O . PHE C 1 270 ? 7.651 21.940 -29.593 1.00 17.07 265 PHE C O 1
ATOM 7565 N N . PRO C 1 271 ? 7.215 21.208 -27.527 1.00 17.84 266 PRO C N 1
ATOM 7566 C CA . PRO C 1 271 ? 8.657 21.061 -27.287 1.00 14.96 266 PRO C CA 1
ATOM 7567 C C . PRO C 1 271 ? 9.281 19.941 -28.098 1.00 15.39 266 PRO C C 1
ATOM 7568 O O . PRO C 1 271 ? 10.460 20.044 -28.448 1.00 14.28 266 PRO C O 1
ATOM 7572 N N . LEU C 1 272 ? 8.530 18.881 -28.429 1.00 13.94 267 LEU C N 1
ATOM 7573 C CA . LEU C 1 272 ? 9.101 17.815 -29.248 1.00 13.29 267 LEU C CA 1
ATOM 7574 C C . LEU C 1 272 ? 9.497 18.341 -30.623 1.00 13.49 267 LEU C C 1
ATOM 7575 O O . LEU C 1 272 ? 10.526 17.942 -31.180 1.00 12.73 267 LEU C O 1
ATOM 7580 N N . THR C 1 273 ? 8.694 19.249 -31.180 1.00 14.97 268 THR C N 1
ATOM 7581 C CA . THR C 1 273 ? 9.030 19.847 -32.468 1.00 13.84 268 THR C CA 1
ATOM 7582 C C . THR C 1 273 ? 10.051 20.975 -32.317 1.00 15.56 268 THR C C 1
ATOM 7583 O O . THR C 1 273 ? 11.064 21.008 -33.027 1.00 16.22 268 THR C O 1
ATOM 7587 N N . ASN C 1 274 ? 9.808 21.894 -31.384 1.00 16.92 269 ASN C N 1
ATOM 7588 C CA . ASN C 1 274 ? 10.639 23.095 -31.303 1.00 17.71 269 ASN C CA 1
ATOM 7589 C C . ASN C 1 274 ? 12.035 22.791 -30.772 1.00 22.77 269 ASN C C 1
ATOM 7590 O O . ASN C 1 274 ? 13.010 23.415 -31.203 1.00 20.44 269 ASN C O 1
ATOM 7595 N N . ILE C 1 275 ? 12.157 21.866 -29.824 1.00 16.98 270 ILE C N 1
ATOM 7596 C CA . ILE C 1 275 ? 13.477 21.557 -29.283 1.00 16.06 270 ILE C CA 1
ATOM 7597 C C . ILE C 1 275 ? 14.163 20.442 -30.061 1.00 20.05 270 ILE C C 1
ATOM 7598 O O . ILE C 1 275 ? 15.370 20.512 -30.328 1.00 16.78 270 ILE C O 1
ATOM 7603 N N . HIS C 1 276 ? 13.433 19.392 -30.421 1.00 12.11 271 HIS C N 1
ATOM 7604 C CA . HIS C 1 276 ? 14.058 18.174 -30.915 1.00 15.52 271 HIS C CA 1
ATOM 7605 C C . HIS C 1 276 ? 13.825 17.942 -32.401 1.00 14.63 271 HIS C C 1
ATOM 7606 O O . HIS C 1 276 ? 14.265 16.915 -32.929 1.00 13.41 271 HIS C O 1
ATOM 7613 N N . GLY C 1 277 ? 13.156 18.862 -33.090 1.00 15.70 272 GLY C N 1
ATOM 7614 C CA . GLY C 1 277 ? 13.082 18.749 -34.536 1.00 17.04 272 GLY C CA 1
ATOM 7615 C C . GLY C 1 277 ? 12.118 17.698 -35.059 1.00 18.45 272 GLY C C 1
ATOM 7616 O O . GLY C 1 277 ? 12.151 17.379 -36.249 1.00 19.69 272 GLY C O 1
ATOM 7617 N N . ILE C 1 278 ? 11.251 17.160 -34.218 1.00 17.01 273 ILE C N 1
ATOM 7618 C CA . ILE C 1 278 ? 10.295 16.144 -34.678 1.00 14.17 273 ILE C CA 1
ATOM 7619 C C . ILE C 1 278 ? 9.119 16.832 -35.344 1.00 12.80 273 ILE C C 1
ATOM 7620 O O . ILE C 1 278 ? 8.479 17.701 -34.721 1.00 14.46 273 ILE C O 1
ATOM 7625 N N . PRO C 1 279 ? 8.764 16.463 -36.579 1.00 13.83 274 PRO C N 1
ATOM 7626 C CA . PRO C 1 279 ? 7.651 17.136 -37.260 1.00 18.79 274 PRO C CA 1
ATOM 7627 C C . PRO C 1 279 ? 6.367 17.035 -36.450 1.00 14.74 274 PRO C C 1
ATOM 7628 O O . PRO C 1 279 ? 6.170 16.094 -35.678 1.00 16.00 274 PRO C O 1
ATOM 7632 N N . HIS C 1 280 ? 5.498 18.035 -36.634 1.00 14.57 275 HIS C N 1
ATOM 7633 C CA . HIS C 1 280 ? 4.335 18.223 -35.767 1.00 17.90 275 HIS C CA 1
ATOM 7634 C C . HIS C 1 280 ? 3.475 16.970 -35.665 1.00 15.95 275 HIS C C 1
ATOM 7635 O O . HIS C 1 280 ? 3.147 16.522 -34.559 1.00 11.29 275 HIS C O 1
ATOM 7642 N N . GLY C 1 281 ? 3.044 16.422 -36.807 1.00 12.44 276 GLY C N 1
ATOM 7643 C CA . GLY C 1 281 ? 2.160 15.265 -36.757 1.00 12.75 276 GLY C CA 1
ATOM 7644 C C . GLY C 1 281 ? 2.795 14.067 -36.077 1.00 13.28 276 GLY C C 1
ATOM 7645 O O . GLY C 1 281 ? 2.149 13.374 -35.281 1.00 13.24 276 GLY C O 1
ATOM 7646 N N . GLU C 1 282 ? 4.061 13.793 -36.400 1.00 13.80 277 GLU C N 1
ATOM 7647 C CA . GLU C 1 282 ? 4.794 12.717 -35.733 1.00 12.20 277 GLU C CA 1
ATOM 7648 C C . GLU C 1 282 ? 4.926 12.980 -34.239 1.00 10.90 277 GLU C C 1
ATOM 7649 O O . GLU C 1 282 ? 4.833 12.055 -33.418 1.00 14.27 277 GLU C O 1
ATOM 7655 N N . ALA C 1 283 ? 5.127 14.237 -33.865 1.00 10.89 278 ALA C N 1
ATOM 7656 C CA . ALA C 1 283 ? 5.279 14.559 -32.453 1.00 13.25 278 ALA C CA 1
ATOM 7657 C C . ALA C 1 283 ? 3.968 14.340 -31.699 1.00 11.28 278 ALA C C 1
ATOM 7658 O O . ALA C 1 283 ? 3.976 13.836 -30.571 1.00 12.63 278 ALA C O 1
ATOM 7660 N N . CYS C 1 284 ? 2.826 14.679 -32.306 1.00 11.06 279 CYS C N 1
ATOM 7661 C CA . CYS C 1 284 ? 1.545 14.354 -31.667 1.00 12.41 279 CYS C CA 1
ATOM 7662 C C . CYS C 1 284 ? 1.354 12.846 -31.561 1.00 14.87 279 CYS C C 1
ATOM 7663 O O . CYS C 1 284 ? 0.927 12.323 -30.516 1.00 13.89 279 CYS C O 1
ATOM 7666 N N . GLY C 1 285 ? 1.668 12.131 -32.644 1.00 13.00 280 GLY C N 1
ATOM 7667 C CA . GLY C 1 285 ? 1.500 10.691 -32.648 1.00 13.17 280 GLY C CA 1
ATOM 7668 C C . GLY C 1 285 ? 2.341 10.002 -31.596 1.00 15.70 280 GLY C C 1
ATOM 7669 O O . GLY C 1 285 ? 1.962 8.941 -31.091 1.00 14.37 280 GLY C O 1
ATOM 7670 N N . LEU C 1 286 ? 3.491 10.594 -31.251 1.00 11.09 281 LEU C N 1
ATOM 7671 C CA . LEU C 1 286 ? 4.371 10.004 -30.251 1.00 11.76 281 LEU C CA 1
ATOM 7672 C C . LEU C 1 286 ? 3.663 9.748 -28.923 1.00 16.62 281 LEU C C 1
ATOM 7673 O O . LEU C 1 286 ? 3.981 8.766 -28.245 1.00 16.45 281 LEU C O 1
ATOM 7678 N N . THR C 1 287 ? 2.716 10.603 -28.526 1.00 12.24 282 THR C N 1
ATOM 7679 C CA . THR C 1 287 ? 2.034 10.435 -27.243 1.00 14.48 282 THR C CA 1
ATOM 7680 C C . THR C 1 287 ? 0.567 10.049 -27.383 1.00 13.84 282 THR C C 1
ATOM 7681 O O . THR C 1 287 ? -0.109 9.865 -26.361 1.00 11.72 282 THR C O 1
ATOM 7685 N N . LEU C 1 288 ? 0.056 9.896 -28.611 1.00 12.48 283 LEU C N 1
ATOM 7686 C CA . LEU C 1 288 ? -1.388 9.730 -28.781 1.00 11.66 283 LEU C CA 1
ATOM 7687 C C . LEU C 1 288 ? -1.888 8.438 -28.144 1.00 12.95 283 LEU C C 1
ATOM 7688 O O . LEU C 1 288 ? -2.887 8.450 -27.415 1.00 13.36 283 LEU C O 1
ATOM 7693 N N . ASP C 1 289 ? -1.245 7.297 -28.432 1.00 9.30 284 ASP C N 1
ATOM 7694 C CA . ASP C 1 289 ? -1.743 6.066 -27.812 1.00 12.29 284 ASP C CA 1
ATOM 7695 C C . ASP C 1 289 ? -1.480 6.055 -26.310 1.00 15.43 284 ASP C C 1
ATOM 7696 O O . ASP C 1 289 ? -2.280 5.487 -25.548 1.00 13.06 284 ASP C O 1
ATOM 7701 N N . TYR C 1 290 ? -0.404 6.719 -25.866 1.00 11.61 285 TYR C N 1
ATOM 7702 C CA . TYR C 1 290 ? -0.123 6.829 -24.434 1.00 13.58 285 TYR C CA 1
ATOM 7703 C C . TYR C 1 290 ? -1.262 7.530 -23.701 1.00 12.08 285 TYR C C 1
ATOM 7704 O O . TYR C 1 290 ? -1.797 7.016 -22.706 1.00 12.99 285 TYR C O 1
ATOM 7713 N N . PHE C 1 291 ? -1.646 8.716 -24.170 1.00 12.00 286 PHE C N 1
ATOM 7714 C CA . PHE C 1 291 ? -2.718 9.442 -23.493 1.00 11.26 286 PHE C CA 1
ATOM 7715 C C . PHE C 1 291 ? -4.066 8.756 -23.669 1.00 12.92 286 PHE C C 1
ATOM 7716 O O . PHE C 1 291 ? -4.936 8.857 -22.793 1.00 13.16 286 PHE C O 1
ATOM 7724 N N . ALA C 1 292 ? -4.258 8.037 -24.775 1.00 11.26 287 ALA C N 1
ATOM 7725 C CA . ALA C 1 292 ? -5.501 7.308 -24.949 1.00 8.87 287 ALA C CA 1
ATOM 7726 C C . ALA C 1 292 ? -5.723 6.323 -23.802 1.00 14.52 287 ALA C C 1
ATOM 7727 O O . ALA C 1 292 ? -6.848 6.172 -23.301 1.00 14.01 287 ALA C O 1
ATOM 7729 N N . ARG C 1 293 ? -4.661 5.655 -23.359 1.00 12.52 288 ARG C N 1
ATOM 7730 C CA . ARG C 1 293 ? -4.834 4.681 -22.285 1.00 12.16 288 ARG C CA 1
ATOM 7731 C C . ARG C 1 293 ? -5.071 5.361 -20.945 1.00 15.21 288 ARG C C 1
ATOM 7732 O O . ARG C 1 293 ? -5.730 4.787 -20.066 1.00 18.64 288 ARG C O 1
ATOM 7740 N N . ILE C 1 294 ? -4.563 6.582 -20.781 1.00 15.11 289 ILE C N 1
ATOM 7741 C CA . ILE C 1 294 ? -4.867 7.376 -19.595 1.00 12.49 289 ILE C CA 1
ATOM 7742 C C . ILE C 1 294 ? -6.320 7.859 -19.620 1.00 16.77 289 ILE C C 1
ATOM 7743 O O . ILE C 1 294 ? -7.008 7.851 -18.594 1.00 14.97 289 ILE C O 1
ATOM 7748 N N . ASN C 1 295 ? -6.806 8.278 -20.789 1.00 15.08 290 ASN C N 1
ATOM 7749 C CA . ASN C 1 295 ? -8.122 8.886 -20.963 1.00 14.41 290 ASN C CA 1
ATOM 7750 C C . ASN C 1 295 ? -9.243 7.871 -21.182 1.00 16.47 290 ASN C C 1
ATOM 7751 O O . ASN C 1 295 ? -10.407 8.273 -21.293 1.00 14.57 290 ASN C O 1
ATOM 7756 N N . LYS C 1 296 ? -8.925 6.576 -21.249 1.00 12.95 291 LYS C N 1
ATOM 7757 C CA . LYS C 1 296 ? -9.856 5.614 -21.849 1.00 12.66 291 LYS C CA 1
ATOM 7758 C C . LYS C 1 296 ? -11.222 5.610 -21.170 1.00 16.90 291 LYS C C 1
ATOM 7759 O O . LYS C 1 296 ? -12.245 5.416 -21.832 1.00 14.90 291 LYS C O 1
ATOM 7765 N N . ASP C 1 297 ? -11.269 5.817 -19.856 1.00 16.93 292 ASP C N 1
ATOM 7766 C CA . ASP C 1 297 ? -12.520 5.683 -19.121 1.00 20.33 292 ASP C CA 1
ATOM 7767 C C . ASP C 1 297 ? -13.099 7.020 -18.677 1.00 22.73 292 ASP C C 1
ATOM 7768 O O . ASP C 1 297 ? -14.087 7.044 -17.928 1.00 22.89 292 ASP C O 1
ATOM 7773 N N . ALA C 1 298 ? -12.558 8.127 -19.175 1.00 19.39 293 ALA C N 1
ATOM 7774 C CA . ALA C 1 298 ? -13.046 9.452 -18.823 1.00 21.09 293 ALA C CA 1
ATOM 7775 C C . ALA C 1 298 ? -14.468 9.689 -19.343 1.00 22.81 293 ALA C C 1
ATOM 7776 O O . ALA C 1 298 ? -14.978 8.974 -20.212 1.00 20.53 293 ALA C O 1
ATOM 7778 N N . GLN C 1 299 ? -15.104 10.719 -18.786 1.00 16.51 294 GLN C N 1
ATOM 7779 C CA . GLN C 1 299 ? -16.402 11.212 -19.262 1.00 24.06 294 GLN C CA 1
ATOM 7780 C C . GLN C 1 299 ? -17.447 10.100 -19.309 1.00 20.55 294 GLN C C 1
ATOM 7781 O O . GLN C 1 299 ? -18.260 10.023 -20.232 1.00 20.73 294 GLN C O 1
ATOM 7787 N N . HIS C 1 300 ? -17.411 9.222 -18.311 1.00 20.21 295 HIS C N 1
ATOM 7788 C CA . HIS C 1 300 ? -18.425 8.180 -18.133 1.00 23.08 295 HIS C CA 1
ATOM 7789 C C . HIS C 1 300 ? -18.572 7.307 -19.377 1.00 23.36 295 HIS C C 1
ATOM 7790 O O . HIS C 1 300 ? -19.679 6.998 -19.809 1.00 23.00 295 HIS C O 1
ATOM 7797 N N . GLY C 1 301 ? -17.445 6.910 -19.972 1.00 20.39 296 GLY C N 1
ATOM 7798 C CA . GLY C 1 301 ? -17.476 5.954 -21.059 1.00 20.93 296 GLY C CA 1
ATOM 7799 C C . GLY C 1 301 ? -17.544 6.520 -22.464 1.00 16.22 296 GLY C C 1
ATOM 7800 O O . GLY C 1 301 ? -17.626 5.731 -23.416 1.00 17.80 296 GLY C O 1
ATOM 7801 N N . ARG C 1 302 ? -17.484 7.849 -22.620 1.00 17.50 297 ARG C N 1
ATOM 7802 C CA . ARG C 1 302 ? -17.554 8.488 -23.936 1.00 17.80 297 ARG C CA 1
ATOM 7803 C C . ARG C 1 302 ? -16.478 7.972 -24.877 1.00 19.44 297 ARG C C 1
ATOM 7804 O O . ARG C 1 302 ? -16.738 7.716 -26.061 1.00 15.63 297 ARG C O 1
ATOM 7812 N N . VAL C 1 303 ? -15.239 7.905 -24.386 1.00 15.06 298 VAL C N 1
ATOM 7813 C CA . VAL C 1 303 ? -14.122 7.488 -25.223 1.00 15.08 298 VAL C CA 1
ATOM 7814 C C . VAL C 1 303 ? -14.238 6.023 -25.580 1.00 13.59 298 VAL C C 1
ATOM 7815 O O . VAL C 1 303 ? -13.842 5.616 -26.677 1.00 13.58 298 VAL C O 1
ATOM 7819 N N . GLN C 1 304 ? -14.779 5.197 -24.677 1.00 12.22 299 GLN C N 1
ATOM 7820 C CA . GLN C 1 304 ? -15.015 3.809 -25.048 1.00 12.95 299 GLN C CA 1
ATOM 7821 C C . GLN C 1 304 ? -16.083 3.710 -26.129 1.00 13.85 299 GLN C C 1
ATOM 7822 O O . GLN C 1 304 ? -15.946 2.916 -27.064 1.00 16.35 299 GLN C O 1
ATOM 7828 N N . GLU C 1 305 ? -17.148 4.510 -26.025 1.00 13.36 300 GLU C N 1
ATOM 7829 C CA . GLU C 1 305 ? -18.158 4.513 -27.083 1.00 12.49 300 GLU C CA 1
ATOM 7830 C C . GLU C 1 305 ? -17.561 4.964 -28.411 1.00 15.57 300 GLU C C 1
ATOM 7831 O O . GLU C 1 305 ? -17.917 4.440 -29.472 1.00 15.84 300 GLU C O 1
ATOM 7833 N N . PHE C 1 306 ? -16.641 5.936 -28.366 1.00 14.38 301 PHE C N 1
ATOM 7834 C CA . PHE C 1 306 ? -15.965 6.410 -29.574 1.00 15.99 301 PHE C CA 1
ATOM 7835 C C . PHE C 1 306 ? -15.167 5.288 -30.228 1.00 14.84 301 PHE C C 1
ATOM 7836 O O . PHE C 1 306 ? -15.262 5.067 -31.442 1.00 15.65 301 PHE C O 1
ATOM 7844 N N . ALA C 1 307 ? -14.374 4.565 -29.429 1.00 13.55 302 ALA C N 1
ATOM 7845 C CA . ALA C 1 307 ? -13.566 3.466 -29.954 1.00 15.84 302 ALA C CA 1
ATOM 7846 C C . ALA C 1 307 ? -14.437 2.411 -30.631 1.00 19.03 302 ALA C C 1
ATOM 7847 O O . ALA C 1 307 ? -14.128 1.948 -31.740 1.00 17.61 302 ALA C O 1
ATOM 7849 N N . ARG C 1 308 ? -15.537 2.022 -29.980 1.00 14.52 303 ARG C N 1
ATOM 7850 C CA . ARG C 1 308 ? -16.442 1.043 -30.574 1.00 17.16 303 ARG C CA 1
ATOM 7851 C C . ARG C 1 308 ? -17.060 1.583 -31.854 1.00 16.65 303 ARG C C 1
ATOM 7852 O O . ARG C 1 308 ? -17.196 0.854 -32.842 1.00 20.09 303 ARG C O 1
ATOM 7860 N N . GLY C 1 309 ? -17.405 2.871 -31.857 1.00 17.10 304 GLY C N 1
ATOM 7861 C CA . GLY C 1 309 ? -18.017 3.474 -33.029 1.00 18.49 304 GLY C CA 1
ATOM 7862 C C . GLY C 1 309 ? -17.149 3.395 -34.266 1.00 23.19 304 GLY C C 1
ATOM 7863 O O . GLY C 1 309 ? -17.652 3.204 -35.375 1.00 22.48 304 GLY C O 1
ATOM 7864 N N . ILE C 1 310 ? -15.834 3.524 -34.101 1.00 17.41 305 ILE C N 1
ATOM 7865 C CA . ILE C 1 310 ? -14.972 3.471 -35.275 1.00 23.17 305 ILE C CA 1
ATOM 7866 C C . ILE C 1 310 ? -14.423 2.062 -35.471 1.00 23.46 305 ILE C C 1
ATOM 7867 O O . ILE C 1 310 ? -13.587 1.836 -36.346 1.00 23.32 305 ILE C O 1
ATOM 7872 N N . GLY C 1 311 ? -14.912 1.103 -34.692 1.00 17.67 306 GLY C N 1
ATOM 7873 C CA . GLY C 1 311 ? -14.702 -0.300 -34.995 1.00 23.21 306 GLY C CA 1
ATOM 7874 C C . GLY C 1 311 ? -13.759 -1.070 -34.095 1.00 24.52 306 GLY C C 1
ATOM 7875 O O . GLY C 1 311 ? -13.406 -2.211 -34.430 1.00 23.69 306 GLY C O 1
ATOM 7876 N N . PHE C 1 312 ? -13.345 -0.511 -32.970 1.00 17.22 307 PHE C N 1
ATOM 7877 C CA . PHE C 1 312 ? -12.483 -1.241 -32.047 1.00 17.10 307 PHE C CA 1
ATOM 7878 C C . PHE C 1 312 ? -13.291 -1.814 -30.893 1.00 18.74 307 PHE C C 1
ATOM 7879 O O . PHE C 1 312 ? -14.354 -1.306 -30.537 1.00 18.23 307 PHE C O 1
ATOM 7887 N N . LYS C 1 313 ? -12.760 -2.878 -30.287 1.00 17.70 308 LYS C N 1
ATOM 7888 C CA . LYS C 1 313 ? -13.447 -3.467 -29.143 1.00 17.95 308 LYS C CA 1
ATOM 7889 C C . LYS C 1 313 ? -13.509 -2.490 -27.981 1.00 22.45 308 LYS C C 1
ATOM 7890 O O . LYS C 1 313 ? -14.491 -2.468 -27.233 1.00 19.43 308 LYS C O 1
ATOM 7896 N N . ASP C 1 314 ? -12.464 -1.684 -27.806 1.00 15.57 309 ASP C N 1
ATOM 7897 C CA . ASP C 1 314 ? -12.361 -0.754 -26.688 1.00 14.90 309 ASP C CA 1
ATOM 7898 C C . ASP C 1 314 ? -11.190 0.184 -26.967 1.00 14.52 309 ASP C C 1
ATOM 7899 O O . ASP C 1 314 ? -10.492 0.056 -27.981 1.00 13.29 309 ASP C O 1
ATOM 7904 N N . VAL C 1 315 ? -10.966 1.122 -26.041 1.00 15.12 310 VAL C N 1
ATOM 7905 C CA . VAL C 1 315 ? -9.897 2.103 -26.229 1.00 14.41 310 VAL C CA 1
ATOM 7906 C C . VAL C 1 315 ? -8.531 1.423 -26.269 1.00 14.86 310 VAL C C 1
ATOM 7907 O O . VAL C 1 315 ? -7.649 1.821 -27.043 1.00 13.19 310 VAL C O 1
ATOM 7911 N N . ASP C 1 316 ? -8.318 0.391 -25.446 1.00 13.76 311 ASP C N 1
ATOM 7912 C CA . ASP C 1 316 ? -6.992 -0.239 -25.479 1.00 13.34 311 ASP C CA 1
ATOM 7913 C C . ASP C 1 316 ? -6.726 -0.910 -26.824 1.00 13.88 311 ASP C C 1
ATOM 7914 O O . ASP C 1 316 ? -5.589 -0.905 -27.302 1.00 12.31 311 ASP C O 1
ATOM 7919 N N . ALA C 1 317 ? -7.758 -1.467 -27.467 1.00 15.91 312 ALA C N 1
ATOM 7920 C CA . ALA C 1 317 ? -7.563 -1.991 -28.816 1.00 15.51 312 ALA C CA 1
ATOM 7921 C C . ALA C 1 317 ? -7.287 -0.865 -29.806 1.00 12.85 312 ALA C C 1
ATOM 7922 O O . ALA C 1 317 ? -6.458 -1.015 -30.716 1.00 13.33 312 ALA C O 1
ATOM 7924 N N . MET C 1 318 ? -7.966 0.274 -29.643 1.00 14.41 313 MET C N 1
ATOM 7925 C CA . MET C 1 318 ? -7.680 1.432 -30.485 1.00 13.05 313 MET C CA 1
ATOM 7926 C C . MET C 1 318 ? -6.246 1.913 -30.296 1.00 13.32 313 MET C C 1
ATOM 7927 O O . MET C 1 318 ? -5.551 2.207 -31.272 1.00 12.06 313 MET C O 1
ATOM 7932 N N . ALA C 1 319 ? -5.787 2.003 -29.040 1.00 13.43 314 ALA C N 1
ATOM 7933 C CA . ALA C 1 319 ? -4.411 2.420 -28.778 1.00 12.52 314 ALA C CA 1
ATOM 7934 C C . ALA C 1 319 ? -3.408 1.435 -29.374 1.00 12.10 314 ALA C C 1
ATOM 7935 O O . ALA C 1 319 ? -2.374 1.844 -29.926 1.00 12.88 314 ALA C O 1
ATOM 7937 N N . ASP C 1 320 ? -3.683 0.128 -29.253 1.00 12.53 315 ASP C N 1
ATOM 7938 C CA . ASP C 1 320 ? -2.858 -0.873 -29.928 1.00 14.43 315 ASP C CA 1
ATOM 7939 C C . ASP C 1 320 ? -2.774 -0.590 -31.418 1.00 13.55 315 ASP C C 1
ATOM 7940 O O . ASP C 1 320 ? -1.697 -0.693 -32.017 1.00 13.84 315 ASP C O 1
ATOM 7945 N N . ALA C 1 321 ? -3.911 -0.260 -32.042 1.00 13.95 316 ALA C N 1
ATOM 7946 C CA . ALA C 1 321 ? -3.915 0.011 -33.478 1.00 15.95 316 ALA C CA 1
ATOM 7947 C C . ALA C 1 321 ? -3.152 1.286 -33.806 1.00 12.11 316 ALA C C 1
ATOM 7948 O O . ALA C 1 321 ? -2.526 1.378 -34.866 1.00 13.36 316 ALA C O 1
ATOM 7950 N N . ILE C 1 322 ? -3.229 2.297 -32.938 1.00 11.76 317 ILE C N 1
ATOM 7951 C CA . ILE C 1 322 ? -2.431 3.501 -33.152 1.00 10.21 317 ILE C CA 1
ATOM 7952 C C . ILE C 1 322 ? -0.946 3.150 -33.123 1.00 10.33 317 ILE C C 1
ATOM 7953 O O . ILE C 1 322 ? -0.157 3.615 -33.958 1.00 13.16 317 ILE C O 1
ATOM 7958 N N . HIS C 1 323 ? -0.543 2.304 -32.180 1.00 12.02 318 HIS C N 1
ATOM 7959 C CA . HIS C 1 323 ? 0.845 1.854 -32.163 1.00 15.19 318 HIS C CA 1
ATOM 7960 C C . HIS C 1 323 ? 1.204 1.095 -33.438 1.00 15.68 318 HIS C C 1
ATOM 7961 O O . HIS C 1 323 ? 2.246 1.344 -34.057 1.00 13.91 318 HIS C O 1
ATOM 7968 N N . ASP C 1 324 ? 0.367 0.130 -33.824 1.00 14.40 319 ASP C N 1
ATOM 7969 C CA . ASP C 1 324 ? 0.656 -0.665 -35.009 1.00 13.59 319 ASP C CA 1
ATOM 7970 C C . ASP C 1 324 ? 0.731 0.207 -36.255 1.00 14.12 319 ASP C C 1
ATOM 7971 O O . ASP C 1 324 ? 1.557 -0.040 -37.142 1.00 13.30 319 ASP C O 1
ATOM 7976 N N . LEU C 1 325 ? -0.136 1.224 -36.338 1.00 13.52 320 LEU C N 1
ATOM 7977 C CA . LEU C 1 325 ? -0.124 2.138 -37.473 1.00 15.63 320 LEU C CA 1
ATOM 7978 C C . LEU C 1 325 ? 1.203 2.878 -37.554 1.00 12.56 320 LEU C C 1
ATOM 7979 O O . LEU C 1 325 ? 1.831 2.935 -38.617 1.00 11.19 320 LEU C O 1
ATOM 7984 N N . LYS C 1 326 ? 1.648 3.446 -36.427 1.00 10.58 321 LYS C N 1
ATOM 7985 C CA . LYS C 1 326 ? 2.919 4.167 -36.407 1.00 12.25 321 LYS C CA 1
ATOM 7986 C C . LYS C 1 326 ? 4.066 3.282 -36.872 1.00 13.01 321 LYS C C 1
ATOM 7987 O O . LYS C 1 326 ? 4.932 3.726 -37.638 1.00 12.90 321 LYS C O 1
ATOM 7993 N N . VAL C 1 327 ? 4.103 2.034 -36.403 1.00 12.32 322 VAL C N 1
ATOM 7994 C CA . VAL C 1 327 ? 5.178 1.125 -36.805 1.00 12.65 322 VAL C CA 1
ATOM 7995 C C . VAL C 1 327 ? 5.124 0.863 -38.305 1.00 16.56 322 VAL C C 1
ATOM 7996 O O . VAL C 1 327 ? 6.154 0.897 -38.997 1.00 14.52 322 VAL C O 1
ATOM 8000 N N . ARG C 1 328 ? 3.920 0.623 -38.838 1.00 13.46 323 ARG C N 1
ATOM 8001 C CA . ARG C 1 328 ? 3.779 0.321 -40.259 1.00 13.77 323 ARG C CA 1
ATOM 8002 C C . ARG C 1 328 ? 4.206 1.498 -41.139 1.00 16.32 323 ARG C C 1
ATOM 8003 O O . ARG C 1 328 ? 4.776 1.297 -42.217 1.00 16.26 323 ARG C O 1
ATOM 8011 N N . ILE C 1 329 ? 3.948 2.736 -40.713 1.00 14.69 324 ILE C N 1
ATOM 8012 C CA . ILE C 1 329 ? 4.239 3.884 -41.570 1.00 14.78 324 ILE C CA 1
ATOM 8013 C C . ILE C 1 329 ? 5.510 4.620 -41.154 1.00 15.19 324 ILE C C 1
ATOM 8014 O O . ILE C 1 329 ? 5.772 5.710 -41.664 1.00 12.79 324 ILE C O 1
ATOM 8019 N N . GLY C 1 330 ? 6.300 4.060 -40.236 1.00 13.10 325 GLY C N 1
ATOM 8020 C CA . GLY C 1 330 ? 7.603 4.630 -39.927 1.00 13.57 325 GLY C CA 1
ATOM 8021 C C . GLY C 1 330 ? 7.603 5.857 -39.032 1.00 15.26 325 GLY C C 1
ATOM 8022 O O . GLY C 1 330 ? 8.541 6.660 -39.102 1.00 15.76 325 GLY C O 1
ATOM 8023 N N . MET C 1 331 ? 6.585 6.024 -38.185 1.00 13.51 326 MET C N 1
ATOM 8024 C CA . MET C 1 331 ? 6.513 7.150 -37.264 1.00 12.31 326 MET C CA 1
ATOM 8025 C C . MET C 1 331 ? 7.105 6.772 -35.914 1.00 15.43 326 MET C C 1
ATOM 8026 O O . MET C 1 331 ? 7.050 5.614 -35.494 1.00 14.52 326 MET C O 1
ATOM 8031 N N . ARG C 1 332 ? 7.673 7.765 -35.232 1.00 13.36 327 ARG C N 1
ATOM 8032 C CA . ARG C 1 332 ? 8.393 7.503 -33.988 1.00 15.88 327 ARG C CA 1
ATOM 8033 C C . ARG C 1 332 ? 7.499 6.811 -32.970 1.00 13.83 327 ARG C C 1
ATOM 8034 O O . ARG C 1 332 ? 6.358 7.219 -32.746 1.00 16.11 327 ARG C O 1
ATOM 8042 N N . THR C 1 333 ? 8.021 5.751 -32.360 1.00 13.17 328 THR C N 1
ATOM 8043 C CA . THR C 1 333 ? 7.410 5.147 -31.191 1.00 15.01 328 THR C CA 1
ATOM 8044 C C . THR C 1 333 ? 8.148 5.487 -29.903 1.00 15.86 328 THR C C 1
ATOM 8045 O O . THR C 1 333 ? 7.662 5.143 -28.822 1.00 14.82 328 THR C O 1
ATOM 8049 N N . GLY C 1 334 ? 9.304 6.139 -29.982 1.00 13.54 329 GLY C N 1
ATOM 8050 C CA . GLY C 1 334 ? 10.043 6.463 -28.782 1.00 14.70 329 GLY C CA 1
ATOM 8051 C C . GLY C 1 334 ? 11.112 7.493 -29.070 1.00 12.69 329 GLY C C 1
ATOM 8052 O O . GLY C 1 334 ? 11.212 8.014 -30.182 1.00 11.68 329 GLY C O 1
ATOM 8053 N N . LEU C 1 335 ? 11.937 7.756 -28.048 1.00 13.18 330 LEU C N 1
ATOM 8054 C CA . LEU C 1 335 ? 12.953 8.802 -28.112 1.00 15.71 330 LEU C CA 1
ATOM 8055 C C . LEU C 1 335 ? 14.338 8.299 -27.714 1.00 13.10 330 LEU C C 1
ATOM 8056 O O . LEU C 1 335 ? 15.223 9.109 -27.446 1.00 12.33 330 LEU C O 1
ATOM 8061 N N . LYS C 1 336 ? 14.546 6.983 -27.666 1.00 13.39 331 LYS C N 1
ATOM 8062 C CA . LYS C 1 336 ? 15.802 6.451 -27.148 1.00 12.78 331 LYS C CA 1
ATOM 8063 C C . LYS C 1 336 ? 17.008 6.978 -27.923 1.00 12.86 331 LYS C C 1
ATOM 8064 O O . LYS C 1 336 ? 18.058 7.262 -27.335 1.00 13.64 331 LYS C O 1
ATOM 8070 N N . ASP C 1 337 ? 16.873 7.132 -29.239 1.00 11.96 332 ASP C N 1
ATOM 8071 C CA . ASP C 1 337 ? 17.973 7.610 -30.074 1.00 11.25 332 ASP C CA 1
ATOM 8072 C C . ASP C 1 337 ? 18.368 9.060 -29.786 1.00 16.89 332 ASP C C 1
ATOM 8073 O O . ASP C 1 337 ? 19.423 9.505 -30.258 1.00 15.71 332 ASP C O 1
ATOM 8078 N N . LEU C 1 338 ? 17.557 9.818 -29.044 1.00 11.07 333 LEU C N 1
ATOM 8079 C CA . LEU C 1 338 ? 17.956 11.177 -28.693 1.00 11.60 333 LEU C CA 1
ATOM 8080 C C . LEU C 1 338 ? 18.896 11.230 -27.490 1.00 13.91 333 LEU C C 1
ATOM 8081 O O . LEU C 1 338 ? 19.456 12.302 -27.212 1.00 11.25 333 LEU C O 1
ATOM 8086 N N . ASN C 1 339 ? 19.088 10.108 -26.791 1.00 13.05 334 ASN C N 1
ATOM 8087 C CA . ASN C 1 339 ? 19.961 10.027 -25.620 1.00 15.09 334 ASN C CA 1
ATOM 8088 C C . ASN C 1 339 ? 19.711 11.180 -24.646 1.00 16.03 334 ASN C C 1
ATOM 8089 O O . ASN C 1 339 ? 20.631 11.880 -24.210 1.00 11.51 334 ASN C O 1
ATOM 8094 N N . LEU C 1 340 ? 18.440 11.365 -24.301 1.00 13.40 335 LEU C N 1
ATOM 8095 C CA . LEU C 1 340 ? 18.036 12.513 -23.500 1.00 16.63 335 LEU C CA 1
ATOM 8096 C C . LEU C 1 340 ? 18.664 12.478 -22.111 1.00 14.93 335 LEU C C 1
ATOM 8097 O O . LEU C 1 340 ? 18.685 11.441 -21.447 1.00 13.93 335 LEU C O 1
ATOM 8102 N N . THR C 1 341 ? 19.146 13.633 -21.661 1.00 15.48 336 THR C N 1
ATOM 8103 C CA . THR C 1 341 ? 19.603 13.757 -20.286 1.00 15.40 336 THR C CA 1
ATOM 8104 C C . THR C 1 341 ? 18.418 13.956 -19.345 1.00 14.49 336 THR C C 1
ATOM 8105 O O . THR C 1 341 ? 17.299 14.254 -19.764 1.00 12.29 336 THR C O 1
ATOM 8109 N N . GLU C 1 342 ? 18.673 13.806 -18.046 1.00 15.99 337 GLU C N 1
ATOM 8110 C CA . GLU C 1 342 ? 17.616 14.103 -17.080 1.00 17.52 337 GLU C CA 1
ATOM 8111 C C . GLU C 1 342 ? 17.150 15.551 -17.193 1.00 14.39 337 GLU C C 1
ATOM 8112 O O . GLU C 1 342 ? 15.966 15.833 -17.005 1.00 13.79 337 GLU C O 1
ATOM 8118 N N . GLU C 1 343 ? 18.059 16.480 -17.506 1.00 12.54 338 GLU C N 1
ATOM 8119 C CA . GLU C 1 343 ? 17.649 17.870 -17.694 1.00 14.42 338 GLU C CA 1
ATOM 8120 C C . GLU C 1 343 ? 16.742 18.020 -18.914 1.00 14.49 338 GLU C C 1
ATOM 8121 O O . GLU C 1 343 ? 15.717 18.713 -18.858 1.00 13.53 338 GLU C O 1
ATOM 8127 N N . GLN C 1 344 ? 17.101 17.383 -20.027 1.00 11.29 339 GLN C N 1
ATOM 8128 C CA . GLN C 1 344 ? 16.249 17.453 -21.210 1.00 11.60 339 GLN C CA 1
ATOM 8129 C C . GLN C 1 344 ? 14.872 16.863 -20.941 1.00 12.61 339 GLN C C 1
ATOM 8130 O O . GLN C 1 344 ? 13.866 17.373 -21.445 1.00 12.40 339 GLN C O 1
ATOM 8136 N N . ILE C 1 345 ? 14.811 15.763 -20.191 1.00 12.97 340 ILE C N 1
ATOM 8137 C CA . ILE C 1 345 ? 13.515 15.175 -19.859 1.00 11.99 340 ILE C CA 1
ATOM 8138 C C . ILE C 1 345 ? 12.709 16.141 -19.008 1.00 12.47 340 ILE C C 1
ATOM 8139 O O . ILE C 1 345 ? 11.505 16.336 -19.225 1.00 15.01 340 ILE C O 1
ATOM 8144 N N . ALA C 1 346 ? 13.362 16.764 -18.031 1.00 13.22 341 ALA C N 1
ATOM 8145 C CA . ALA C 1 346 ? 12.691 17.769 -17.221 1.00 15.85 341 ALA C CA 1
ATOM 8146 C C . ALA C 1 346 ? 12.224 18.944 -18.070 1.00 14.88 341 ALA C C 1
ATOM 8147 O O . ALA C 1 346 ? 11.156 19.512 -17.809 1.00 15.66 341 ALA C O 1
ATOM 8149 N N . ASP C 1 347 ? 13.020 19.348 -19.067 1.00 13.55 342 ASP C N 1
ATOM 8150 C CA . ASP C 1 347 ? 12.577 20.414 -19.969 1.00 12.73 342 ASP C CA 1
ATOM 8151 C C . ASP C 1 347 ? 11.298 20.007 -20.688 1.00 13.23 342 ASP C C 1
ATOM 8152 O O . ASP C 1 347 ? 10.374 20.816 -20.860 1.00 13.26 342 ASP C O 1
ATOM 8157 N N . LEU C 1 348 ? 11.233 18.755 -21.136 1.00 11.43 343 LEU C N 1
ATOM 8158 C CA . LEU C 1 348 ? 10.016 18.291 -21.807 1.00 12.86 343 LEU C CA 1
ATOM 8159 C C . LEU C 1 348 ? 8.826 18.329 -20.863 1.00 13.28 343 LEU C C 1
ATOM 8160 O O . LEU C 1 348 ? 7.732 18.768 -21.243 1.00 11.06 343 LEU C O 1
ATOM 8165 N N . VAL C 1 349 ? 9.024 17.880 -19.626 1.00 11.61 344 VAL C N 1
ATOM 8166 C CA . VAL C 1 349 ? 7.956 17.912 -18.630 1.00 14.55 344 VAL C CA 1
ATOM 8167 C C . VAL C 1 349 ? 7.459 19.340 -18.419 1.00 15.10 344 VAL C C 1
ATOM 8168 O O . VAL C 1 349 ? 6.249 19.613 -18.450 1.00 14.88 344 VAL C O 1
ATOM 8172 N N . ARG C 1 350 ? 8.392 20.263 -18.169 1.00 16.71 345 ARG C N 1
ATOM 8173 C CA . ARG C 1 350 ? 8.032 21.636 -17.840 1.00 15.20 345 ARG C CA 1
ATOM 8174 C C . ARG C 1 350 ? 7.347 22.315 -19.011 1.00 16.77 345 ARG C C 1
ATOM 8175 O O . ARG C 1 350 ? 6.298 22.949 -18.845 1.00 19.95 345 ARG C O 1
ATOM 8183 N N . ILE C 1 351 ? 7.928 22.204 -20.205 1.00 12.89 346 ILE C N 1
ATOM 8184 C CA . ILE C 1 351 ? 7.396 22.939 -21.344 1.00 14.26 346 ILE C CA 1
ATOM 8185 C C . ILE C 1 351 ? 6.105 22.320 -21.871 1.00 15.45 346 ILE C C 1
ATOM 8186 O O . ILE C 1 351 ? 5.317 23.012 -22.523 1.00 19.07 346 ILE C O 1
ATOM 8191 N N . SER C 1 352 ? 5.842 21.049 -21.580 1.00 13.11 347 SER C N 1
ATOM 8192 C CA . SER C 1 352 ? 4.593 20.454 -22.043 1.00 14.62 347 SER C CA 1
ATOM 8193 C C . SER C 1 352 ? 3.371 20.988 -21.309 1.00 22.55 347 SER C C 1
ATOM 8194 O O . SER C 1 352 ? 2.248 20.765 -21.775 1.00 19.87 347 SER C O 1
ATOM 8197 N N . ARG C 1 353 ? 3.555 21.702 -20.195 1.00 22.09 348 ARG C N 1
ATOM 8198 C CA . ARG C 1 353 ? 2.441 22.351 -19.493 1.00 22.86 348 ARG C CA 1
ATOM 8199 C C . ARG C 1 353 ? 2.043 23.633 -20.234 1.00 27.73 348 ARG C C 1
ATOM 8200 O O . ARG C 1 353 ? 2.355 24.756 -19.839 1.00 34.76 348 ARG C O 1
ATOM 8208 N N . HIS C 1 354 ? 1.352 23.441 -21.384 1.00 24.48 349 HIS C N 1
ATOM 8209 C CA . HIS C 1 354 ? 0.737 24.380 -22.317 1.00 25.91 349 HIS C CA 1
ATOM 8210 C C . HIS C 1 354 ? -0.753 24.504 -22.001 1.00 29.46 349 HIS C C 1
ATOM 8211 O O . HIS C 1 354 ? -1.345 23.569 -21.453 1.00 21.35 349 HIS C O 1
ATOM 8218 N N . PRO C 1 355 ? -1.394 25.647 -22.294 1.00 29.38 350 PRO C N 1
ATOM 8219 C CA . PRO C 1 355 ? -2.847 25.750 -22.055 1.00 26.25 350 PRO C CA 1
ATOM 8220 C C . PRO C 1 355 ? -3.659 24.576 -22.586 1.00 25.88 350 PRO C C 1
ATOM 8221 O O . PRO C 1 355 ? -4.646 24.174 -21.948 1.00 23.97 350 PRO C O 1
ATOM 8225 N N . ASN C 1 356 ? -3.273 24.007 -23.731 1.00 25.09 351 ASN C N 1
ATOM 8226 C CA . ASN C 1 356 ? -4.025 22.886 -24.289 1.00 28.84 351 ASN C CA 1
ATOM 8227 C C . ASN C 1 356 ? -3.973 21.645 -23.405 1.00 25.63 351 ASN C C 1
ATOM 8228 O O . ASN C 1 356 ? -4.855 20.788 -23.517 1.00 26.33 351 ASN C O 1
ATOM 8233 N N . LEU C 1 357 ? -2.967 21.523 -22.528 1.00 24.29 352 LEU C N 1
ATOM 8234 C CA . LEU C 1 357 ? -2.894 20.345 -21.663 1.00 20.78 352 LEU C CA 1
ATOM 8235 C C . LEU C 1 357 ? -4.107 20.257 -20.737 1.00 23.32 352 LEU C C 1
ATOM 8236 O O . LEU C 1 357 ? -4.555 19.154 -20.396 1.00 23.37 352 LEU C O 1
ATOM 8241 N N . TYR C 1 358 ? -4.664 21.401 -20.342 1.00 17.84 353 TYR C N 1
ATOM 8242 C CA . TYR C 1 358 ? -5.827 21.413 -19.462 1.00 18.12 353 TYR C CA 1
ATOM 8243 C C . TYR C 1 358 ? -7.128 21.087 -20.185 1.00 19.35 353 TYR C C 1
ATOM 8244 O O . TYR C 1 358 ? -8.168 20.974 -19.529 1.00 23.01 353 TYR C O 1
ATOM 8253 N N . ASN C 1 359 ? -7.104 20.940 -21.513 1.00 25.34 354 ASN C N 1
ATOM 8254 C CA . ASN C 1 359 ? -8.266 20.427 -22.230 1.00 23.13 354 ASN C CA 1
ATOM 8255 C C . ASN C 1 359 ? -8.375 18.911 -22.141 1.00 21.57 354 ASN C C 1
ATOM 8256 O O . ASN C 1 359 ? -9.402 18.345 -22.549 1.00 15.74 354 ASN C O 1
ATOM 8261 N N . ASN C 1 360 ? -7.334 18.241 -21.656 1.00 18.12 355 ASN C N 1
ATOM 8262 C CA . ASN C 1 360 ? -7.374 16.794 -21.561 1.00 19.13 355 ASN C CA 1
ATOM 8263 C C . ASN C 1 360 ? -8.445 16.389 -20.555 1.00 18.23 355 ASN C C 1
ATOM 8264 O O . ASN C 1 360 ? -8.549 16.998 -19.487 1.00 18.42 355 ASN C O 1
ATOM 8269 N N . PRO C 1 361 ? -9.250 15.370 -20.865 1.00 15.83 356 PRO C N 1
ATOM 8270 C CA . PRO C 1 361 ? -10.344 14.996 -19.953 1.00 19.82 356 PRO C CA 1
ATOM 8271 C C . PRO C 1 361 ? -9.869 14.494 -18.595 1.00 22.17 356 PRO C C 1
ATOM 8272 O O . PRO C 1 361 ? -10.630 14.568 -17.624 1.00 25.75 356 PRO C O 1
ATOM 8276 N N . VAL C 1 362 ? -8.649 13.976 -18.498 1.00 20.14 357 VAL C N 1
ATOM 8277 C CA . VAL C 1 362 ? -8.043 13.552 -17.238 1.00 18.76 357 VAL C CA 1
ATOM 8278 C C . VAL C 1 362 ? -6.911 14.514 -16.908 1.00 22.12 357 VAL C C 1
ATOM 8279 O O . VAL C 1 362 ? -6.126 14.879 -17.792 1.00 19.31 357 VAL C O 1
ATOM 8283 N N . GLU C 1 363 ? -6.833 14.937 -15.642 1.00 18.66 358 GLU C N 1
ATOM 8284 C CA . GLU C 1 363 ? -5.748 15.815 -15.217 1.00 18.68 358 GLU C CA 1
ATOM 8285 C C . GLU C 1 363 ? -4.409 15.130 -15.431 1.00 18.17 358 GLU C C 1
ATOM 8286 O O . GLU C 1 363 ? -4.184 14.021 -14.937 1.00 17.63 358 GLU C O 1
ATOM 8292 N N . ILE C 1 364 ? -3.526 15.781 -16.176 1.00 16.25 359 ILE C N 1
ATOM 8293 C CA . ILE C 1 364 ? -2.189 15.259 -16.447 1.00 14.86 359 ILE C CA 1
ATOM 8294 C C . ILE C 1 364 ? -1.244 15.977 -15.498 1.00 15.05 359 ILE C C 1
ATOM 8295 O O . ILE C 1 364 ? -0.990 17.173 -15.657 1.00 18.24 359 ILE C O 1
ATOM 8300 N N . THR C 1 365 ? -0.732 15.258 -14.513 1.00 16.19 360 THR C N 1
ATOM 8301 C CA . THR C 1 365 ? 0.140 15.860 -13.517 1.00 19.72 360 THR C CA 1
ATOM 8302 C C . THR C 1 365 ? 1.585 15.883 -14.015 1.00 19.80 360 THR C C 1
ATOM 8303 O O . THR C 1 365 ? 1.935 15.253 -15.016 1.00 16.08 360 THR C O 1
ATOM 8307 N N . ASP C 1 366 ? 2.438 16.617 -13.298 1.00 16.07 361 ASP C N 1
ATOM 8308 C CA . ASP C 1 366 ? 3.857 16.614 -13.652 1.00 14.97 361 ASP C CA 1
ATOM 8309 C C . ASP C 1 366 ? 4.460 15.231 -13.470 1.00 16.80 361 ASP C C 1
ATOM 8310 O O . ASP C 1 366 ? 5.306 14.808 -14.267 1.00 16.12 361 ASP C O 1
ATOM 8315 N N . ASP C 1 367 ? 4.038 14.512 -12.426 1.00 18.19 362 ASP C N 1
ATOM 8316 C CA . ASP C 1 367 ? 4.510 13.144 -12.223 1.00 21.36 362 ASP C CA 1
ATOM 8317 C C . ASP C 1 367 ? 4.133 12.252 -13.400 1.00 19.56 362 ASP C C 1
ATOM 8318 O O . ASP C 1 367 ? 4.921 11.400 -13.824 1.00 17.46 362 ASP C O 1
ATOM 8323 N N . MET C 1 368 ? 2.917 12.413 -13.921 1.00 16.17 363 MET C N 1
ATOM 8324 C CA . MET C 1 368 ? 2.502 11.606 -15.061 1.00 15.38 363 MET C CA 1
ATOM 8325 C C . MET C 1 368 ? 3.324 11.937 -16.303 1.00 13.98 363 MET C C 1
ATOM 8326 O O . MET C 1 368 ? 3.692 11.038 -17.065 1.00 13.72 363 MET C O 1
ATOM 8331 N N . LEU C 1 369 ? 3.616 13.221 -16.531 1.00 13.67 364 LEU C N 1
ATOM 8332 C CA . LEU C 1 369 ? 4.482 13.592 -17.651 1.00 13.83 364 LEU C CA 1
ATOM 8333 C C . LEU C 1 369 ? 5.896 13.065 -17.451 1.00 14.09 364 LEU C C 1
ATOM 8334 O O . LEU C 1 369 ? 6.552 12.646 -18.406 1.00 13.46 364 LEU C O 1
ATOM 8339 N N . ASP C 1 370 ? 6.394 13.114 -16.217 1.00 14.07 365 ASP C N 1
ATOM 8340 C CA . ASP C 1 370 ? 7.728 12.596 -15.936 1.00 13.60 365 ASP C CA 1
ATOM 8341 C C . ASP C 1 370 ? 7.818 11.100 -16.225 1.00 15.51 365 ASP C C 1
ATOM 8342 O O . ASP C 1 370 ? 8.804 10.626 -16.802 1.00 15.54 365 ASP C O 1
ATOM 8347 N N . THR C 1 371 ? 6.804 10.342 -15.806 1.00 15.20 366 THR C N 1
ATOM 8348 C CA . THR C 1 371 ? 6.745 8.919 -16.124 1.00 17.52 366 THR C CA 1
ATOM 8349 C C . THR C 1 371 ? 6.729 8.699 -17.631 1.00 14.09 366 THR C C 1
ATOM 8350 O O . THR C 1 371 ? 7.485 7.876 -18.158 1.00 14.31 366 THR C O 1
ATOM 8354 N N . MET C 1 372 ? 5.871 9.441 -18.338 1.00 12.38 367 MET C N 1
ATOM 8355 C CA . MET C 1 372 ? 5.731 9.268 -19.783 1.00 12.70 367 MET C CA 1
ATOM 8356 C C . MET C 1 372 ? 7.037 9.562 -20.515 1.00 15.09 367 MET C C 1
ATOM 8357 O O . MET C 1 372 ? 7.449 8.806 -21.400 1.00 12.50 367 MET C O 1
ATOM 8362 N N . TYR C 1 373 ? 7.682 10.684 -20.192 1.00 14.03 368 TYR C N 1
ATOM 8363 C CA . TYR C 1 373 ? 8.890 11.026 -20.930 1.00 13.22 368 TYR C CA 1
ATOM 8364 C C . TYR C 1 373 ? 10.052 10.116 -20.571 1.00 13.76 368 TYR C C 1
ATOM 8365 O O . TYR C 1 373 ? 10.906 9.849 -21.426 1.00 11.03 368 TYR C O 1
ATOM 8374 N N . HIS C 1 374 ? 10.120 9.631 -19.329 1.00 12.09 369 HIS C N 1
ATOM 8375 C CA . HIS C 1 374 ? 11.133 8.619 -19.035 1.00 15.04 369 HIS C CA 1
ATOM 8376 C C . HIS C 1 374 ? 10.865 7.343 -19.814 1.00 12.57 369 HIS C C 1
ATOM 8377 O O . HIS C 1 374 ? 11.799 6.700 -20.304 1.00 14.32 369 HIS C O 1
ATOM 8384 N N . TYR C 1 375 ? 9.592 6.964 -19.949 1.00 14.62 370 TYR C N 1
ATOM 8385 C CA . TYR C 1 375 ? 9.253 5.820 -20.786 1.00 14.64 370 TYR C CA 1
ATOM 8386 C C . TYR C 1 375 ? 9.713 6.042 -22.229 1.00 14.89 370 TYR C C 1
ATOM 8387 O O . TYR C 1 375 ? 10.400 5.194 -22.815 1.00 16.87 370 TYR C O 1
ATOM 8396 N N . LEU C 1 376 ? 9.349 7.182 -22.816 1.00 11.57 371 LEU C N 1
ATOM 8397 C CA . LEU C 1 376 ? 9.743 7.453 -24.198 1.00 12.92 371 LEU C CA 1
ATOM 8398 C C . LEU C 1 376 ? 11.256 7.509 -24.341 1.00 15.02 371 LEU C C 1
ATOM 8399 O O . LEU C 1 376 ? 11.815 7.009 -25.326 1.00 15.93 371 LEU C O 1
ATOM 8404 N N . ALA C 1 377 ? 11.938 8.117 -23.367 1.00 12.08 372 ALA C N 1
ATOM 8405 C CA . ALA C 1 377 ? 13.390 8.208 -23.442 1.00 14.02 372 ALA C CA 1
ATOM 8406 C C . ALA C 1 377 ? 14.057 6.840 -23.410 1.00 15.55 372 ALA C C 1
ATOM 8407 O O . ALA C 1 377 ? 15.216 6.717 -23.828 1.00 18.76 372 ALA C O 1
ATOM 8409 N N . SER C 1 378 ? 13.360 5.814 -22.927 1.00 13.21 373 SER C N 1
ATOM 8410 C CA . SER C 1 378 ? 13.895 4.462 -22.851 1.00 15.61 373 SER C CA 1
ATOM 8411 C C . SER C 1 378 ? 13.363 3.527 -23.931 1.00 18.97 373 SER C C 1
ATOM 8412 O O . SER C 1 378 ? 13.659 2.328 -23.892 1.00 19.52 373 SER C O 1
ATOM 8415 N N . THR C 1 379 ? 12.605 4.036 -24.896 1.00 18.58 374 THR C N 1
ATOM 8416 C CA . THR C 1 379 ? 11.914 3.209 -25.883 1.00 18.39 374 THR C CA 1
ATOM 8417 C C . THR C 1 379 ? 12.360 3.605 -27.284 1.00 18.39 374 THR C C 1
ATOM 8418 O O . THR C 1 379 ? 12.424 4.797 -27.598 1.00 16.09 374 THR C O 1
ATOM 8422 N N . ASP C 1 380 ? 12.674 2.619 -28.123 1.00 16.80 375 ASP C N 1
ATOM 8423 C CA . ASP C 1 380 ? 13.076 2.907 -29.505 1.00 19.70 375 ASP C CA 1
ATOM 8424 C C . ASP C 1 380 ? 12.036 3.758 -30.241 1.00 22.30 375 ASP C C 1
ATOM 8425 O O . ASP C 1 380 ? 12.362 4.657 -31.019 1.00 24.37 375 ASP C O 1
ATOM 8430 N N . GLY D 1 5 ? 46.573 31.716 -13.951 1.00 41.35 0 GLY D N 1
ATOM 8431 C CA . GLY D 1 5 ? 46.698 33.128 -14.262 1.00 36.42 0 GLY D CA 1
ATOM 8432 C C . GLY D 1 5 ? 45.419 33.931 -14.079 1.00 39.77 0 GLY D C 1
ATOM 8433 O O . GLY D 1 5 ? 44.449 33.767 -14.810 1.00 36.61 0 GLY D O 1
ATOM 8434 N N . MET D 1 6 ? 45.406 34.817 -13.096 1.00 26.95 1 MET D N 1
ATOM 8435 C CA . MET D 1 6 ? 44.250 35.665 -12.864 1.00 31.20 1 MET D CA 1
ATOM 8436 C C . MET D 1 6 ? 44.481 37.055 -13.445 1.00 24.10 1 MET D C 1
ATOM 8437 O O . MET D 1 6 ? 45.605 37.565 -13.447 1.00 23.85 1 MET D O 1
ATOM 8442 N N . LEU D 1 7 ? 43.413 37.641 -13.971 1.00 22.13 2 LEU D N 1
ATOM 8443 C CA . LEU D 1 7 ? 43.390 39.014 -14.448 1.00 22.61 2 LEU D CA 1
ATOM 8444 C C . LEU D 1 7 ? 42.283 39.751 -13.721 1.00 24.97 2 LEU D C 1
ATOM 8445 O O . LEU D 1 7 ? 41.191 39.204 -13.531 1.00 22.85 2 LEU D O 1
ATOM 8450 N N . TRP D 1 8 ? 42.554 40.993 -13.326 1.00 18.86 3 TRP D N 1
ATOM 8451 C CA . TRP D 1 8 ? 41.500 41.799 -12.722 1.00 17.63 3 TRP D CA 1
ATOM 8452 C C . TRP D 1 8 ? 41.861 43.275 -12.790 1.00 23.58 3 TRP D C 1
ATOM 8453 O O . TRP D 1 8 ? 43.034 43.655 -12.915 1.00 18.61 3 TRP D O 1
ATOM 8464 N N . ASP D 1 9 ? 40.815 44.094 -12.744 1.00 18.92 4 ASP D N 1
ATOM 8465 C CA . ASP D 1 9 ? 40.897 45.550 -12.730 1.00 20.36 4 ASP D CA 1
ATOM 8466 C C . ASP D 1 9 ? 40.261 46.019 -11.432 1.00 29.72 4 ASP D C 1
ATOM 8467 O O . ASP D 1 9 ? 39.076 45.757 -11.200 1.00 25.24 4 ASP D O 1
ATOM 8472 N N . TYR D 1 10 ? 41.035 46.691 -10.585 1.00 20.95 5 TYR D N 1
ATOM 8473 C CA . TYR D 1 10 ? 40.516 47.265 -9.348 1.00 22.18 5 TYR D CA 1
ATOM 8474 C C . TYR D 1 10 ? 40.502 48.787 -9.460 1.00 21.20 5 TYR D C 1
ATOM 8475 O O . TYR D 1 10 ? 41.540 49.405 -9.701 1.00 20.71 5 TYR D O 1
ATOM 8484 N N . ALA D 1 11 ? 39.328 49.387 -9.294 1.00 21.57 6 ALA D N 1
ATOM 8485 C CA . ALA D 1 11 ? 39.210 50.840 -9.265 1.00 21.76 6 ALA D CA 1
ATOM 8486 C C . ALA D 1 11 ? 38.109 51.185 -8.277 1.00 31.51 6 ALA D C 1
ATOM 8487 O O . ALA D 1 11 ? 36.962 50.766 -8.454 1.00 30.17 6 ALA D O 1
ATOM 8489 N N . GLN D 1 12 ? 38.471 51.925 -7.237 1.00 26.36 7 GLN D N 1
ATOM 8490 C CA . GLN D 1 12 ? 37.558 52.296 -6.157 1.00 24.15 7 GLN D CA 1
ATOM 8491 C C . GLN D 1 12 ? 37.792 53.772 -5.859 1.00 21.31 7 GLN D C 1
ATOM 8492 O O . GLN D 1 12 ? 38.536 54.129 -4.938 1.00 21.99 7 GLN D O 1
ATOM 8498 N N . PRO D 1 13 ? 37.144 54.667 -6.608 1.00 21.85 8 PRO D N 1
ATOM 8499 C CA . PRO D 1 13 ? 37.456 56.094 -6.489 1.00 20.27 8 PRO D CA 1
ATOM 8500 C C . PRO D 1 13 ? 36.813 56.804 -5.309 1.00 25.23 8 PRO D C 1
ATOM 8501 O O . PRO D 1 13 ? 37.065 58.001 -5.144 1.00 20.44 8 PRO D O 1
ATOM 8505 N N . VAL D 1 14 ? 35.994 56.128 -4.496 1.00 19.70 9 VAL D N 1
ATOM 8506 C CA . VAL D 1 14 ? 35.237 56.785 -3.432 1.00 21.46 9 VAL D CA 1
ATOM 8507 C C . VAL D 1 14 ? 36.079 56.890 -2.166 1.00 23.26 9 VAL D C 1
ATOM 8508 O O . VAL D 1 14 ? 36.688 55.911 -1.718 1.00 20.75 9 VAL D O 1
ATOM 8512 N N . THR D 1 15 ? 36.107 58.077 -1.582 1.00 15.98 10 THR D N 1
ATOM 8513 C CA . THR D 1 15 ? 36.700 58.266 -0.266 1.00 15.84 10 THR D CA 1
ATOM 8514 C C . THR D 1 15 ? 35.635 58.006 0.791 1.00 19.86 10 THR D C 1
ATOM 8515 O O . THR D 1 15 ? 34.529 58.545 0.705 1.00 17.33 10 THR D O 1
ATOM 8519 N N . ILE D 1 16 ? 35.950 57.149 1.757 1.00 19.56 11 ILE D N 1
ATOM 8520 C CA . ILE D 1 16 ? 35.003 56.768 2.800 1.00 16.02 11 ILE D CA 1
ATOM 8521 C C . ILE D 1 16 ? 35.434 57.425 4.100 1.00 19.38 11 ILE D C 1
ATOM 8522 O O . ILE D 1 16 ? 36.591 57.279 4.524 1.00 19.21 11 ILE D O 1
ATOM 8527 N N . ARG D 1 17 ? 34.509 58.152 4.725 1.00 16.10 12 ARG D N 1
ATOM 8528 C CA . ARG D 1 17 ? 34.680 58.674 6.077 1.00 17.63 12 ARG D CA 1
ATOM 8529 C C . ARG D 1 17 ? 33.735 57.888 6.977 1.00 17.30 12 ARG D C 1
ATOM 8530 O O . ARG D 1 17 ? 32.521 58.094 6.921 1.00 16.51 12 ARG D O 1
ATOM 8538 N N . PHE D 1 18 ? 34.279 57.001 7.801 1.00 15.19 13 PHE D N 1
ATOM 8539 C CA . PHE D 1 18 ? 33.462 56.132 8.643 1.00 17.68 13 PHE D CA 1
ATOM 8540 C C . PHE D 1 18 ? 33.511 56.613 10.085 1.00 18.90 13 PHE D C 1
ATOM 8541 O O . PHE D 1 18 ? 34.596 56.839 10.625 1.00 16.06 13 PHE D O 1
ATOM 8549 N N . GLY D 1 19 ? 32.342 56.761 10.703 1.00 15.31 14 GLY D N 1
ATOM 8550 C CA . GLY D 1 19 ? 32.308 56.927 12.141 1.00 17.53 14 GLY D CA 1
ATOM 8551 C C . GLY D 1 19 ? 31.030 57.539 12.678 1.00 17.85 14 GLY D C 1
ATOM 8552 O O . GLY D 1 19 ? 30.346 58.310 11.999 1.00 16.42 14 GLY D O 1
ATOM 8553 N N . LYS D 1 20 ? 30.699 57.160 13.907 1.00 15.72 15 LYS D N 1
ATOM 8554 C CA . LYS D 1 20 ? 29.576 57.746 14.622 1.00 18.76 15 LYS D CA 1
ATOM 8555 C C . LYS D 1 20 ? 29.702 59.264 14.648 1.00 21.53 15 LYS D C 1
ATOM 8556 O O . LYS D 1 20 ? 30.751 59.804 15.023 1.00 18.92 15 LYS D O 1
ATOM 8562 N N . GLY D 1 21 ? 28.633 59.945 14.223 1.00 16.26 16 GLY D N 1
ATOM 8563 C CA . GLY D 1 21 ? 28.528 61.397 14.269 1.00 19.43 16 GLY D CA 1
ATOM 8564 C C . GLY D 1 21 ? 29.175 62.137 13.117 1.00 19.39 16 GLY D C 1
ATOM 8565 O O . GLY D 1 21 ? 29.030 63.361 13.033 1.00 19.87 16 GLY D O 1
ATOM 8566 N N . ARG D 1 22 ? 29.867 61.442 12.215 1.00 17.53 17 ARG D N 1
ATOM 8567 C CA . ARG D 1 22 ? 30.647 62.120 11.193 1.00 20.33 17 ARG D CA 1
ATOM 8568 C C . ARG D 1 22 ? 29.796 62.707 10.081 1.00 19.08 17 ARG D C 1
ATOM 8569 O O . ARG D 1 22 ? 30.332 63.443 9.244 1.00 19.71 17 ARG D O 1
ATOM 8577 N N . ALA D 1 23 ? 28.488 62.428 10.063 1.00 20.73 18 ALA D N 1
ATOM 8578 C CA . ALA D 1 23 ? 27.592 63.156 9.174 1.00 21.81 18 ALA D CA 1
ATOM 8579 C C . ALA D 1 23 ? 27.657 64.653 9.426 1.00 20.85 18 ALA D C 1
ATOM 8580 O O . ALA D 1 23 ? 27.263 65.441 8.561 1.00 20.40 18 ALA D O 1
ATOM 8582 N N . MET D 1 24 ? 28.124 65.057 10.598 1.00 19.21 19 MET D N 1
ATOM 8583 C CA . MET D 1 24 ? 28.284 66.466 10.918 1.00 24.39 19 MET D CA 1
ATOM 8584 C C . MET D 1 24 ? 29.530 67.068 10.286 1.00 26.87 19 MET D C 1
ATOM 8585 O O . MET D 1 24 ? 29.818 68.239 10.542 1.00 26.73 19 MET D O 1
ATOM 8590 N N . GLU D 1 25 ? 30.265 66.310 9.463 1.00 25.21 20 GLU D N 1
ATOM 8591 C CA . GLU D 1 25 ? 31.531 66.765 8.900 1.00 28.07 20 GLU D CA 1
ATOM 8592 C C . GLU D 1 25 ? 31.414 67.190 7.442 1.00 25.04 20 GLU D C 1
ATOM 8593 O O . GLU D 1 25 ? 32.432 67.259 6.745 1.00 26.81 20 GLU D O 1
ATOM 8599 N N . ILE D 1 26 ? 30.202 67.483 6.968 1.00 22.68 21 ILE D N 1
ATOM 8600 C CA . ILE D 1 26 ? 30.047 67.994 5.610 1.00 22.24 21 ILE D CA 1
ATOM 8601 C C . ILE D 1 26 ? 30.832 69.293 5.439 1.00 25.69 21 ILE D C 1
ATOM 8602 O O . ILE D 1 26 ? 31.398 69.558 4.371 1.00 22.36 21 ILE D O 1
ATOM 8607 N N . LYS D 1 27 ? 30.886 70.116 6.491 1.00 24.35 22 LYS D N 1
ATOM 8608 C CA . LYS D 1 27 ? 31.631 71.369 6.415 1.00 24.30 22 LYS D CA 1
ATOM 8609 C C . LYS D 1 27 ? 33.110 71.111 6.162 1.00 29.59 22 LYS D C 1
ATOM 8610 O O . LYS D 1 27 ? 33.749 71.831 5.386 1.00 25.25 22 LYS D O 1
ATOM 8612 N N . ASP D 1 28 ? 33.670 70.079 6.797 1.00 21.48 23 ASP D N 1
ATOM 8613 C CA . ASP D 1 28 ? 35.089 69.802 6.614 1.00 25.30 23 ASP D CA 1
ATOM 8614 C C . ASP D 1 28 ? 35.376 69.291 5.203 1.00 24.86 23 ASP D C 1
ATOM 8615 O O . ASP D 1 28 ? 36.400 69.639 4.603 1.00 21.92 23 ASP D O 1
ATOM 8620 N N . ILE D 1 29 ? 34.475 68.477 4.646 1.00 20.26 24 ILE D N 1
ATOM 8621 C CA . ILE D 1 29 ? 34.651 67.996 3.279 1.00 21.08 24 ILE D CA 1
ATOM 8622 C C . ILE D 1 29 ? 34.542 69.141 2.284 1.00 21.42 24 ILE D C 1
ATOM 8623 O O . ILE D 1 29 ? 35.316 69.218 1.321 1.00 23.63 24 ILE D O 1
ATOM 8628 N N . ALA D 1 30 ? 33.562 70.033 2.477 1.00 23.92 25 ALA D N 1
ATOM 8629 C CA . ALA D 1 30 ? 33.424 71.182 1.588 1.00 24.61 25 ALA D CA 1
ATOM 8630 C C . ALA D 1 30 ? 34.675 72.055 1.624 1.00 24.59 25 ALA D C 1
ATOM 8631 O O . ALA D 1 30 ? 35.144 72.525 0.582 1.00 26.66 25 ALA D O 1
ATOM 8633 N N . GLU D 1 31 ? 35.236 72.272 2.813 1.00 27.00 26 GLU D N 1
ATOM 8634 C CA . GLU D 1 31 ? 36.463 73.058 2.904 1.00 27.20 26 GLU D CA 1
ATOM 8635 C C . GLU D 1 31 ? 37.628 72.361 2.209 1.00 26.49 26 GLU D C 1
ATOM 8636 O O . GLU D 1 31 ? 38.379 72.994 1.453 1.00 25.25 26 GLU D O 1
ATOM 8642 N N . ALA D 1 32 ? 37.799 71.058 2.444 1.00 22.75 27 ALA D N 1
ATOM 8643 C CA . ALA D 1 32 ? 38.919 70.354 1.825 1.00 25.25 27 ALA D CA 1
ATOM 8644 C C . ALA D 1 32 ? 38.795 70.305 0.308 1.00 32.79 27 ALA D C 1
ATOM 8645 O O . ALA D 1 32 ? 39.816 70.338 -0.391 1.00 26.78 27 ALA D O 1
ATOM 8647 N N . MET D 1 33 ? 37.570 70.230 -0.220 1.00 25.04 28 MET D N 1
ATOM 8648 C CA . MET D 1 33 ? 37.352 70.066 -1.654 1.00 25.27 28 MET D CA 1
ATOM 8649 C C . MET D 1 33 ? 36.971 71.354 -2.374 1.00 28.06 28 MET D C 1
ATOM 8650 O O . MET D 1 33 ? 36.870 71.346 -3.606 1.00 29.81 28 MET D O 1
ATOM 8655 N N . GLY D 1 34 ? 36.752 72.450 -1.659 1.00 23.58 29 GLY D N 1
ATOM 8656 C CA . GLY D 1 34 ? 36.329 73.667 -2.325 1.00 27.89 29 GLY D CA 1
ATOM 8657 C C . GLY D 1 34 ? 34.869 73.696 -2.712 1.00 37.23 29 GLY D C 1
ATOM 8658 O O . GLY D 1 34 ? 34.503 74.345 -3.701 1.00 28.96 29 GLY D O 1
ATOM 8659 N N . LEU D 1 35 ? 34.014 73.018 -1.954 1.00 26.35 30 LEU D N 1
ATOM 8660 C CA . LEU D 1 35 ? 32.613 72.887 -2.320 1.00 25.24 30 LEU D CA 1
ATOM 8661 C C . LEU D 1 35 ? 31.811 74.034 -1.733 1.00 23.99 30 LEU D C 1
ATOM 8662 O O . LEU D 1 35 ? 32.094 74.502 -0.630 1.00 30.38 30 LEU D O 1
ATOM 8667 N N . HIS D 1 36 ? 30.808 74.481 -2.480 1.00 27.20 31 HIS D N 1
ATOM 8668 C CA . HIS D 1 36 ? 29.909 75.526 -2.012 1.00 26.40 31 HIS D CA 1
ATOM 8669 C C . HIS D 1 36 ? 28.587 75.381 -2.738 1.00 27.32 31 HIS D C 1
ATOM 8670 O O . HIS D 1 36 ? 28.503 74.735 -3.787 1.00 26.75 31 HIS D O 1
ATOM 8677 N N . ASP D 1 37 ? 27.555 76.003 -2.169 1.00 26.30 32 ASP D N 1
ATOM 8678 C CA . ASP D 1 37 ? 26.226 76.026 -2.767 1.00 27.07 32 ASP D CA 1
ATOM 8679 C C . ASP D 1 37 ? 25.741 74.609 -3.069 1.00 30.60 32 ASP D C 1
ATOM 8680 O O . ASP D 1 37 ? 25.472 74.242 -4.215 1.00 26.85 32 ASP D O 1
ATOM 8685 N N . GLY D 1 38 ? 25.651 73.805 -2.020 1.00 26.99 33 GLY D N 1
ATOM 8686 C CA . GLY D 1 38 ? 25.231 72.434 -2.191 1.00 27.36 33 GLY D CA 1
ATOM 8687 C C . GLY D 1 38 ? 23.739 72.264 -2.096 1.00 22.43 33 GLY D C 1
ATOM 8688 O O . GLY D 1 38 ? 23.043 73.070 -1.493 1.00 24.37 33 GLY D O 1
ATOM 8689 N N . ILE D 1 39 ? 23.249 71.192 -2.710 1.00 24.37 34 ILE D N 1
ATOM 8690 C CA . ILE D 1 39 ? 21.861 70.774 -2.567 1.00 22.88 34 ILE D CA 1
ATOM 8691 C C . ILE D 1 39 ? 21.839 69.416 -1.882 1.00 21.64 34 ILE D C 1
ATOM 8692 O O . ILE D 1 39 ? 22.579 68.502 -2.268 1.00 18.72 34 ILE D O 1
ATOM 8697 N N . MET D 1 40 ? 21.009 69.287 -0.858 1.00 20.82 35 MET D N 1
ATOM 8698 C CA . MET D 1 40 ? 20.820 68.011 -0.186 1.00 22.09 35 MET D CA 1
ATOM 8699 C C . MET D 1 40 ? 19.584 67.337 -0.767 1.00 23.94 35 MET D C 1
ATOM 8700 O O . MET D 1 40 ? 18.498 67.921 -0.761 1.00 23.31 35 MET D O 1
ATOM 8705 N N . VAL D 1 41 ? 19.761 66.120 -1.276 1.00 23.73 36 VAL D N 1
ATOM 8706 C CA . VAL D 1 41 ? 18.674 65.307 -1.814 1.00 21.88 36 VAL D CA 1
ATOM 8707 C C . VAL D 1 41 ? 18.351 64.240 -0.778 1.00 22.97 36 VAL D C 1
ATOM 8708 O O . VAL D 1 41 ? 19.194 63.389 -0.470 1.00 19.12 36 VAL D O 1
ATOM 8712 N N . THR D 1 42 ? 17.134 64.272 -0.239 1.00 17.10 37 THR D N 1
ATOM 8713 C CA . THR D 1 42 ? 16.805 63.418 0.895 1.00 19.22 37 THR D CA 1
ATOM 8714 C C . THR D 1 42 ? 15.293 63.260 0.948 1.00 26.92 37 THR D C 1
ATOM 8715 O O . THR D 1 42 ? 14.569 64.173 0.539 1.00 23.65 37 THR D O 1
ATOM 8719 N N . PRO D 1 43 ? 14.784 62.117 1.397 1.00 26.59 38 PRO D N 1
ATOM 8720 C CA . PRO D 1 43 ? 13.329 61.974 1.518 1.00 26.81 38 PRO D CA 1
ATOM 8721 C C . PRO D 1 43 ? 12.774 62.919 2.576 1.00 27.63 38 PRO D C 1
ATOM 8722 O O . PRO D 1 43 ? 13.472 63.330 3.502 1.00 25.97 38 PRO D O 1
ATOM 8726 N N . LYS D 1 44 ? 11.484 63.256 2.427 1.00 27.70 39 LYS D N 1
ATOM 8727 C CA . LYS D 1 44 ? 10.856 64.208 3.344 1.00 27.90 39 LYS D CA 1
ATOM 8728 C C . LYS D 1 44 ? 10.952 63.762 4.798 1.00 29.95 39 LYS D C 1
ATOM 8729 O O . LYS D 1 44 ? 10.961 64.607 5.703 1.00 29.63 39 LYS D O 1
ATOM 8735 N N . PHE D 1 45 ? 11.026 62.448 5.040 1.00 28.49 40 PHE D N 1
ATOM 8736 C CA . PHE D 1 45 ? 11.126 61.935 6.406 1.00 32.53 40 PHE D CA 1
ATOM 8737 C C . PHE D 1 45 ? 12.232 62.629 7.194 1.00 35.64 40 PHE D C 1
ATOM 8738 O O . PHE D 1 45 ? 12.075 62.909 8.389 1.00 30.06 40 PHE D O 1
ATOM 8746 N N . PHE D 1 46 ? 13.366 62.907 6.545 1.00 28.94 41 PHE D N 1
ATOM 8747 C CA . PHE D 1 46 ? 14.493 63.508 7.247 1.00 28.34 41 PHE D CA 1
ATOM 8748 C C . PHE D 1 46 ? 14.354 65.016 7.375 1.00 25.56 41 PHE D C 1
ATOM 8749 O O . PHE D 1 46 ? 14.912 65.609 8.305 1.00 25.36 41 PHE D O 1
ATOM 8757 N N . VAL D 1 47 ? 13.645 65.657 6.452 1.00 27.28 42 VAL D N 1
ATOM 8758 C CA . VAL D 1 47 ? 13.280 67.047 6.677 1.00 28.85 42 VAL D CA 1
ATOM 8759 C C . VAL D 1 47 ? 12.337 67.144 7.868 1.00 32.50 42 VAL D C 1
ATOM 8760 O O . VAL D 1 47 ? 12.572 67.912 8.809 1.00 33.26 42 VAL D O 1
ATOM 8764 N N . ASP D 1 48 ? 11.287 66.320 7.874 1.00 31.80 43 ASP D N 1
ATOM 8765 C CA . ASP D 1 48 ? 10.299 66.389 8.947 1.00 38.14 43 ASP D CA 1
ATOM 8766 C C . ASP D 1 48 ? 10.912 66.056 10.303 1.00 32.18 43 ASP D C 1
ATOM 8767 O O . ASP D 1 48 ? 10.531 66.641 11.323 1.00 39.06 43 ASP D O 1
ATOM 8772 N N . SER D 1 49 ? 11.859 65.124 10.345 1.00 34.93 44 SER D N 1
ATOM 8773 C CA . SER D 1 49 ? 12.461 64.785 11.625 1.00 27.71 44 SER D CA 1
ATOM 8774 C C . SER D 1 49 ? 13.438 65.842 12.112 1.00 35.53 44 SER D C 1
ATOM 8775 O O . SER D 1 49 ? 13.918 65.741 13.248 1.00 33.92 44 SER D O 1
ATOM 8778 N N . GLY D 1 50 ? 13.745 66.844 11.288 1.00 32.98 45 GLY D N 1
ATOM 8779 C CA . GLY D 1 50 ? 14.778 67.803 11.604 1.00 28.45 45 GLY D CA 1
ATOM 8780 C C . GLY D 1 50 ? 16.186 67.332 11.314 1.00 27.97 45 GLY D C 1
ATOM 8781 O O . GLY D 1 50 ? 17.131 68.109 11.506 1.00 26.34 45 GLY D O 1
ATOM 8782 N N . GLU D 1 51 ? 16.362 66.085 10.871 1.00 30.23 46 GLU D N 1
ATOM 8783 C CA . GLU D 1 51 ? 17.711 65.575 10.648 1.00 33.76 46 GLU D CA 1
ATOM 8784 C C . GLU D 1 51 ? 18.404 66.325 9.518 1.00 26.54 46 GLU D C 1
ATOM 8785 O O . GLU D 1 51 ? 19.602 66.619 9.608 1.00 30.25 46 GLU D O 1
ATOM 8791 N N . ALA D 1 52 ? 17.668 66.642 8.449 1.00 25.78 47 ALA D N 1
ATOM 8792 C CA . ALA D 1 52 ? 18.245 67.416 7.353 1.00 25.91 47 ALA D CA 1
ATOM 8793 C C . ALA D 1 52 ? 18.754 68.761 7.851 1.00 24.87 47 ALA D C 1
ATOM 8794 O O . ALA D 1 52 ? 19.902 69.137 7.594 1.00 26.11 47 ALA D O 1
ATOM 8796 N N . GLN D 1 53 ? 17.917 69.490 8.591 1.00 25.31 48 GLN D N 1
ATOM 8797 C CA . GLN D 1 53 ? 18.323 70.806 9.073 1.00 28.71 48 GLN D CA 1
ATOM 8798 C C . GLN D 1 53 ? 19.495 70.717 10.037 1.00 27.56 48 GLN D C 1
ATOM 8799 O O . GLN D 1 53 ? 20.358 71.603 10.051 1.00 29.19 48 GLN D O 1
ATOM 8805 N N . ARG D 1 54 ? 19.548 69.664 10.850 1.00 26.11 49 ARG D N 1
ATOM 8806 C CA . ARG D 1 54 ? 20.680 69.497 11.749 1.00 29.06 49 ARG D CA 1
ATOM 8807 C C . ARG D 1 54 ? 21.986 69.437 10.970 1.00 30.98 49 ARG D C 1
ATOM 8808 O O . ARG D 1 54 ? 22.966 70.107 11.318 1.00 31.69 49 ARG D O 1
ATOM 8816 N N . LEU D 1 55 ? 22.018 68.642 9.904 1.00 28.82 50 LEU D N 1
ATOM 8817 C CA . LEU D 1 55 ? 23.238 68.518 9.119 1.00 30.08 50 LEU D CA 1
ATOM 8818 C C . LEU D 1 55 ? 23.486 69.743 8.248 1.00 31.05 50 LEU D C 1
ATOM 8819 O O . LEU D 1 55 ? 24.644 70.128 8.047 1.00 29.49 50 LEU D O 1
ATOM 8824 N N . ILE D 1 56 ? 22.426 70.365 7.725 1.00 28.41 51 ILE D N 1
ATOM 8825 C CA . ILE D 1 56 ? 22.603 71.582 6.937 1.00 26.00 51 ILE D CA 1
ATOM 8826 C C . ILE D 1 56 ? 23.180 72.692 7.806 1.00 31.42 51 ILE D C 1
ATOM 8827 O O . ILE D 1 56 ? 24.088 73.425 7.388 1.00 29.99 51 ILE D O 1
ATOM 8832 N N . ASP D 1 57 ? 22.678 72.816 9.036 1.00 28.71 52 ASP D N 1
ATOM 8833 C CA . ASP D 1 57 ? 23.225 73.796 9.966 1.00 31.36 52 ASP D CA 1
ATOM 8834 C C . ASP D 1 57 ? 24.698 73.528 10.247 1.00 33.01 52 ASP D C 1
ATOM 8835 O O . ASP D 1 57 ? 25.504 74.462 10.326 1.00 31.01 52 ASP D O 1
ATOM 8840 N N . ALA D 1 58 ? 25.071 72.255 10.399 1.00 31.38 53 ALA D N 1
ATOM 8841 C CA . ALA D 1 58 ? 26.466 71.929 10.671 1.00 29.67 53 ALA D CA 1
ATOM 8842 C C . ALA D 1 58 ? 27.365 72.252 9.488 1.00 31.53 53 ALA D C 1
ATOM 8843 O O . ALA D 1 58 ? 28.567 72.479 9.673 1.00 32.80 53 ALA D O 1
ATOM 8845 N N . SER D 1 59 ? 26.816 72.271 8.270 1.00 27.15 54 SER D N 1
ATOM 8846 C CA . SER D 1 59 ? 27.625 72.576 7.096 1.00 27.48 54 SER D CA 1
ATOM 8847 C C . SER D 1 59 ? 27.997 74.050 6.999 1.00 34.44 54 SER D C 1
ATOM 8848 O O . SER D 1 59 ? 28.738 74.417 6.084 1.00 30.09 54 SER D O 1
ATOM 8851 N N . ASP D 1 60 ? 27.495 74.898 7.899 1.00 32.27 55 ASP D N 1
ATOM 8852 C CA . ASP D 1 60 ? 27.984 76.272 8.025 1.00 34.38 55 ASP D CA 1
ATOM 8853 C C . ASP D 1 60 ? 27.838 77.045 6.713 1.00 33.78 55 ASP D C 1
ATOM 8854 O O . ASP D 1 60 ? 28.746 77.763 6.285 1.00 33.03 55 ASP D O 1
ATOM 8859 N N . GLY D 1 61 ? 26.692 76.883 6.061 1.00 30.99 56 GLY D N 1
ATOM 8860 C CA . GLY D 1 61 ? 26.426 77.549 4.805 1.00 28.24 56 GLY D CA 1
ATOM 8861 C C . GLY D 1 61 ? 26.833 76.781 3.570 1.00 31.12 56 GLY D C 1
ATOM 8862 O O . GLY D 1 61 ? 26.548 77.243 2.456 1.00 31.89 56 GLY D O 1
ATOM 8863 N N . ALA D 1 62 ? 27.484 75.624 3.727 1.00 25.14 57 ALA D N 1
ATOM 8864 C CA . ALA D 1 62 ? 27.934 74.864 2.563 1.00 26.58 57 ALA D CA 1
ATOM 8865 C C . ALA D 1 62 ? 26.756 74.325 1.758 1.00 29.27 57 ALA D C 1
ATOM 8866 O O . ALA D 1 62 ? 26.777 74.354 0.520 1.00 25.45 57 ALA D O 1
ATOM 8868 N N . VAL D 1 63 ? 25.725 73.824 2.436 1.00 25.38 58 VAL D N 1
ATOM 8869 C CA . VAL D 1 63 ? 24.508 73.369 1.765 1.00 27.98 58 VAL D CA 1
ATOM 8870 C C . VAL D 1 63 ? 23.498 74.507 1.769 1.00 24.96 58 VAL D C 1
ATOM 8871 O O . VAL D 1 63 ? 23.183 75.065 2.826 1.00 30.71 58 VAL D O 1
ATOM 8875 N N . SER D 1 64 ? 22.988 74.847 0.580 1.00 30.66 59 SER D N 1
ATOM 8876 C CA . SER D 1 64 ? 22.087 75.975 0.389 1.00 36.77 59 SER D CA 1
ATOM 8877 C C . SER D 1 64 ? 20.676 75.585 -0.038 1.00 35.94 59 SER D C 1
ATOM 8878 O O . SER D 1 64 ? 19.781 76.437 0.015 1.00 33.66 59 SER D O 1
ATOM 8881 N N . THR D 1 65 ? 20.445 74.339 -0.458 1.00 28.17 60 THR D N 1
ATOM 8882 C CA . THR D 1 65 ? 19.191 73.954 -1.095 1.00 24.68 60 THR D CA 1
ATOM 8883 C C . THR D 1 65 ? 18.834 72.528 -0.692 1.00 32.67 60 THR D C 1
ATOM 8884 O O . THR D 1 65 ? 19.719 71.708 -0.423 1.00 25.17 60 THR D O 1
ATOM 8888 N N . VAL D 1 66 ? 17.526 72.246 -0.616 1.00 25.09 61 VAL D N 1
ATOM 8889 C CA . VAL D 1 66 ? 17.015 70.912 -0.300 1.00 23.74 61 VAL D CA 1
ATOM 8890 C C . VAL D 1 66 ? 16.065 70.479 -1.408 1.00 29.53 61 VAL D C 1
ATOM 8891 O O . VAL D 1 66 ? 15.318 71.300 -1.950 1.00 32.54 61 VAL D O 1
ATOM 8895 N N . PHE D 1 67 ? 16.091 69.188 -1.742 1.00 26.56 62 PHE D N 1
ATOM 8896 C CA . PHE D 1 67 ? 15.155 68.606 -2.696 1.00 28.75 62 PHE D CA 1
ATOM 8897 C C . PHE D 1 67 ? 14.647 67.283 -2.147 1.00 27.66 62 PHE D C 1
ATOM 8898 O O . PHE D 1 67 ? 15.447 66.398 -1.831 1.00 26.42 62 PHE D O 1
ATOM 8906 N N . THR D 1 68 ? 13.322 67.147 -2.045 1.00 29.52 63 THR D N 1
ATOM 8907 C CA . THR D 1 68 ? 12.706 65.950 -1.492 1.00 30.98 63 THR D CA 1
ATOM 8908 C C . THR D 1 68 ? 11.682 65.291 -2.407 1.00 36.05 63 THR D C 1
ATOM 8909 O O . THR D 1 68 ? 11.060 64.305 -1.993 1.00 31.98 63 THR D O 1
ATOM 8913 N N . ASP D 1 69 ? 11.486 65.797 -3.624 1.00 33.64 64 ASP D N 1
ATOM 8914 C CA . ASP D 1 69 ? 10.339 65.404 -4.447 1.00 33.44 64 ASP D CA 1
ATOM 8915 C C . ASP D 1 69 ? 10.715 64.251 -5.376 1.00 27.48 64 ASP D C 1
ATOM 8916 O O . ASP D 1 69 ? 10.753 64.372 -6.599 1.00 31.76 64 ASP D O 1
ATOM 8921 N N . PHE D 1 70 ? 10.979 63.102 -4.757 1.00 31.41 65 PHE D N 1
ATOM 8922 C CA . PHE D 1 70 ? 11.302 61.891 -5.498 1.00 34.68 65 PHE D CA 1
ATOM 8923 C C . PHE D 1 70 ? 10.725 60.697 -4.752 1.00 35.21 65 PHE D C 1
ATOM 8924 O O . PHE D 1 70 ? 10.513 60.750 -3.538 1.00 28.99 65 PHE D O 1
ATOM 8932 N N . SER D 1 71 ? 10.483 59.623 -5.488 1.00 34.70 66 SER D N 1
ATOM 8933 C CA . SER D 1 71 ? 9.753 58.469 -4.989 1.00 36.47 66 SER D CA 1
ATOM 8934 C C . SER D 1 71 ? 10.703 57.354 -4.587 1.00 39.12 66 SER D C 1
ATOM 8935 O O . SER D 1 71 ? 11.826 57.264 -5.096 1.00 37.64 66 SER D O 1
ATOM 8938 N N . PRO D 1 72 ? 10.274 56.477 -3.671 1.00 41.74 67 PRO D N 1
ATOM 8939 C CA . PRO D 1 72 ? 11.108 55.316 -3.306 1.00 39.81 67 PRO D CA 1
ATOM 8940 C C . PRO D 1 72 ? 11.581 54.511 -4.503 1.00 39.75 67 PRO D C 1
ATOM 8941 O O . PRO D 1 72 ? 12.619 53.842 -4.420 1.00 40.97 67 PRO D O 1
ATOM 8945 N N . ASN D 1 73 ? 10.842 54.547 -5.611 1.00 39.04 68 ASN D N 1
ATOM 8946 C CA . ASN D 1 73 ? 11.336 54.092 -6.906 1.00 45.39 68 ASN D CA 1
ATOM 8947 C C . ASN D 1 73 ? 11.529 55.316 -7.784 1.00 43.26 68 ASN D C 1
ATOM 8948 O O . ASN D 1 73 ? 10.559 55.804 -8.386 1.00 40.89 68 ASN D O 1
ATOM 8953 N N . PRO D 1 74 ? 12.753 55.836 -7.899 1.00 40.83 69 PRO D N 1
ATOM 8954 C CA . PRO D 1 74 ? 12.948 57.158 -8.507 1.00 40.85 69 PRO D CA 1
ATOM 8955 C C . PRO D 1 74 ? 12.573 57.182 -9.979 1.00 40.32 69 PRO D C 1
ATOM 8956 O O . PRO D 1 74 ? 12.930 56.288 -10.749 1.00 41.67 69 PRO D O 1
ATOM 8960 N N . ASP D 1 75 ? 11.891 58.249 -10.372 1.00 35.88 70 ASP D N 1
ATOM 8961 C CA . ASP D 1 75 ? 11.437 58.430 -11.738 1.00 46.91 70 ASP D CA 1
ATOM 8962 C C . ASP D 1 75 ? 12.265 59.498 -12.435 1.00 43.91 70 ASP D C 1
ATOM 8963 O O . ASP D 1 75 ? 12.719 60.460 -11.811 1.00 44.30 70 ASP D O 1
ATOM 8968 N N . VAL D 1 76 ? 12.429 59.328 -13.751 1.00 46.46 71 VAL D N 1
ATOM 8969 C CA . VAL D 1 76 ? 13.264 60.237 -14.531 1.00 44.05 71 VAL D CA 1
ATOM 8970 C C . VAL D 1 76 ? 12.725 61.659 -14.483 1.00 44.20 71 VAL D C 1
ATOM 8971 O O . VAL D 1 76 ? 13.494 62.622 -14.576 1.00 35.92 71 VAL D O 1
ATOM 8975 N N . THR D 1 77 ? 11.409 61.826 -14.327 1.00 45.42 72 THR D N 1
ATOM 8976 C CA . THR D 1 77 ? 10.884 63.175 -14.149 1.00 45.50 72 THR D CA 1
ATOM 8977 C C . THR D 1 77 ? 11.366 63.776 -12.839 1.00 36.65 72 THR D C 1
ATOM 8978 O O . THR D 1 77 ? 11.566 64.992 -12.750 1.00 36.55 72 THR D O 1
ATOM 8982 N N . GLU D 1 78 ? 11.556 62.944 -11.816 1.00 43.15 73 GLU D N 1
ATOM 8983 C CA . GLU D 1 78 ? 12.037 63.455 -10.539 1.00 41.17 73 GLU D CA 1
ATOM 8984 C C . GLU D 1 78 ? 13.519 63.809 -10.624 1.00 42.55 73 GLU D C 1
ATOM 8985 O O . GLU D 1 78 ? 13.961 64.803 -10.035 1.00 37.92 73 GLU D O 1
ATOM 8991 N N . VAL D 1 79 ? 14.294 63.016 -11.372 1.00 38.06 74 VAL D N 1
ATOM 8992 C CA . VAL D 1 79 ? 15.688 63.363 -11.642 1.00 38.87 74 VAL D CA 1
ATOM 8993 C C . VAL D 1 79 ? 15.772 64.679 -12.403 1.00 39.03 74 VAL D C 1
ATOM 8994 O O . VAL D 1 79 ? 16.597 65.543 -12.083 1.00 38.18 74 VAL D O 1
ATOM 8998 N N . ASP D 1 80 ? 14.920 64.855 -13.423 1.00 41.37 75 ASP D N 1
ATOM 8999 C CA . ASP D 1 80 ? 14.949 66.088 -14.207 1.00 35.77 75 ASP D CA 1
ATOM 9000 C C . ASP D 1 80 ? 14.474 67.276 -13.384 1.00 37.29 75 ASP D C 1
ATOM 9001 O O . ASP D 1 80 ? 15.001 68.384 -13.527 1.00 41.82 75 ASP D O 1
ATOM 9006 N N . ALA D 1 81 ? 13.472 67.070 -12.527 1.00 35.66 76 ALA D N 1
ATOM 9007 C CA . ALA D 1 81 ? 13.055 68.137 -11.623 1.00 33.08 76 ALA D CA 1
ATOM 9008 C C . ALA D 1 81 ? 14.188 68.535 -10.687 1.00 38.17 76 ALA D C 1
ATOM 9009 O O . ALA D 1 81 ? 14.427 69.727 -10.461 1.00 38.12 76 ALA D O 1
ATOM 9011 N N . CYS D 1 82 ? 14.894 67.548 -10.130 1.00 38.12 77 CYS D N 1
ATOM 9012 C CA . CYS D 1 82 ? 16.061 67.843 -9.304 1.00 33.90 77 CYS D CA 1
ATOM 9013 C C . CYS D 1 82 ? 17.086 68.662 -10.082 1.00 36.48 77 CYS D C 1
ATOM 9014 O O . CYS D 1 82 ? 17.566 69.696 -9.602 1.00 37.40 77 CYS D O 1
ATOM 9017 N N . ALA D 1 83 ? 17.417 68.223 -11.298 1.00 32.04 78 ALA D N 1
ATOM 9018 C CA . ALA D 1 83 ? 18.393 68.943 -12.110 1.00 36.31 78 ALA D CA 1
ATOM 9019 C C . ALA D 1 83 ? 17.980 70.394 -12.338 1.00 40.69 78 ALA D C 1
ATOM 9020 O O . ALA D 1 83 ? 18.823 71.298 -12.284 1.00 40.20 78 ALA D O 1
ATOM 9022 N N . GLU D 1 84 ? 16.684 70.642 -12.585 1.00 44.38 79 GLU D N 1
ATOM 9023 C CA . GLU D 1 84 ? 16.238 72.013 -12.831 1.00 39.47 79 GLU D CA 1
ATOM 9024 C C . GLU D 1 84 ? 16.363 72.873 -11.584 1.00 41.27 79 GLU D C 1
ATOM 9025 O O . GLU D 1 84 ? 16.633 74.075 -11.689 1.00 41.31 79 GLU D O 1
ATOM 9027 N N . ILE D 1 85 ? 16.161 72.287 -10.402 1.00 40.95 80 ILE D N 1
ATOM 9028 C CA . ILE D 1 85 ? 16.446 73.008 -9.164 1.00 37.85 80 ILE D CA 1
ATOM 9029 C C . ILE D 1 85 ? 17.924 73.369 -9.095 1.00 39.20 80 ILE D C 1
ATOM 9030 O O . ILE D 1 85 ? 18.288 74.493 -8.727 1.00 39.84 80 ILE D O 1
ATOM 9035 N N . ILE D 1 86 ? 18.798 72.421 -9.451 1.00 37.02 81 ILE D N 1
ATOM 9036 C CA . ILE D 1 86 ? 20.236 72.676 -9.417 1.00 34.73 81 ILE D CA 1
ATOM 9037 C C . ILE D 1 86 ? 20.593 73.815 -10.361 1.00 43.17 81 ILE D C 1
ATOM 9038 O O . ILE D 1 86 ? 21.311 74.751 -9.989 1.00 36.24 81 ILE D O 1
ATOM 9043 N N . ARG D 1 87 ? 20.095 73.748 -11.603 1.00 43.92 82 ARG D N 1
ATOM 9044 C CA . ARG D 1 87 ? 20.333 74.826 -12.559 1.00 41.05 82 ARG D CA 1
ATOM 9045 C C . ARG D 1 87 ? 19.867 76.166 -12.005 1.00 40.95 82 ARG D C 1
ATOM 9046 O O . ARG D 1 87 ? 20.602 77.159 -12.062 1.00 47.29 82 ARG D O 1
ATOM 9054 N N . LYS D 1 88 ? 18.663 76.204 -11.427 1.00 45.22 83 LYS D N 1
ATOM 9055 C CA . LYS D 1 88 ? 18.070 77.477 -11.027 1.00 46.96 83 LYS D CA 1
ATOM 9056 C C . LYS D 1 88 ? 18.755 78.094 -9.811 1.00 50.40 83 LYS D C 1
ATOM 9057 O O . LYS D 1 88 ? 18.712 79.318 -9.645 1.00 51.08 83 LYS D O 1
ATOM 9063 N N . ASN D 1 89 ? 19.370 77.286 -8.944 1.00 44.66 84 ASN D N 1
ATOM 9064 C CA . ASN D 1 89 ? 19.992 77.808 -7.732 1.00 42.97 84 ASN D CA 1
ATOM 9065 C C . ASN D 1 89 ? 21.510 77.879 -7.818 1.00 36.30 84 ASN D C 1
ATOM 9066 O O . ASN D 1 89 ? 22.151 78.267 -6.836 1.00 39.56 84 ASN D O 1
ATOM 9071 N N . HIS D 1 90 ? 22.094 77.509 -8.957 1.00 45.25 85 HIS D N 1
ATOM 9072 C CA . HIS D 1 90 ? 23.546 77.539 -9.147 1.00 42.57 85 HIS D CA 1
ATOM 9073 C C . HIS D 1 90 ? 24.252 76.592 -8.177 1.00 41.34 85 HIS D C 1
ATOM 9074 O O . HIS D 1 90 ? 25.336 76.885 -7.671 1.00 36.02 85 HIS D O 1
ATOM 9081 N N . CYS D 1 91 ? 23.632 75.446 -7.907 1.00 35.47 86 CYS D N 1
ATOM 9082 C CA . CYS D 1 91 ? 24.213 74.501 -6.966 1.00 29.93 86 CYS D CA 1
ATOM 9083 C C . CYS D 1 91 ? 25.447 73.843 -7.576 1.00 25.03 86 CYS D C 1
ATOM 9084 O O . CYS D 1 91 ? 25.490 73.566 -8.776 1.00 30.94 86 CYS D O 1
ATOM 9087 N N . GLU D 1 92 ? 26.468 73.609 -6.749 1.00 27.05 87 GLU D N 1
ATOM 9088 C CA . GLU D 1 92 ? 27.751 73.118 -7.246 1.00 29.53 87 GLU D CA 1
ATOM 9089 C C . GLU D 1 92 ? 28.193 71.790 -6.645 1.00 27.27 87 GLU D C 1
ATOM 9090 O O . GLU D 1 92 ? 29.271 71.297 -7.003 1.00 27.78 87 GLU D O 1
ATOM 9096 N N . PHE D 1 93 ? 27.425 71.212 -5.725 1.00 28.01 88 PHE D N 1
ATOM 9097 C CA . PHE D 1 93 ? 27.635 69.823 -5.331 1.00 25.36 88 PHE D CA 1
ATOM 9098 C C . PHE D 1 93 ? 26.329 69.295 -4.766 1.00 21.92 88 PHE D C 1
ATOM 9099 O O . PHE D 1 93 ? 25.398 70.056 -4.499 1.00 24.32 88 PHE D O 1
ATOM 9107 N N . VAL D 1 94 ? 26.271 67.975 -4.597 1.00 24.54 89 VAL D N 1
ATOM 9108 C CA . VAL D 1 94 ? 25.054 67.293 -4.171 1.00 20.62 89 VAL D CA 1
ATOM 9109 C C . VAL D 1 94 ? 25.369 66.440 -2.951 1.00 20.65 89 VAL D C 1
ATOM 9110 O O . VAL D 1 94 ? 26.363 65.709 -2.941 1.00 22.20 89 VAL D O 1
ATOM 9114 N N . VAL D 1 95 ? 24.518 66.526 -1.933 1.00 18.49 90 VAL D N 1
ATOM 9115 C CA . VAL D 1 95 ? 24.602 65.672 -0.757 1.00 18.64 90 VAL D CA 1
ATOM 9116 C C . VAL D 1 95 ? 23.399 64.735 -0.795 1.00 18.60 90 VAL D C 1
ATOM 9117 O O . VAL D 1 95 ? 22.254 65.171 -0.633 1.00 18.07 90 VAL D O 1
ATOM 9121 N N . ALA D 1 96 ? 23.649 63.451 -1.032 1.00 20.73 91 ALA D N 1
ATOM 9122 C CA . ALA D 1 96 ? 22.590 62.442 -1.033 1.00 20.76 91 ALA D CA 1
ATOM 9123 C C . ALA D 1 96 ? 22.497 61.815 0.352 1.00 18.38 91 ALA D C 1
ATOM 9124 O O . ALA D 1 96 ? 23.467 61.223 0.835 1.00 20.92 91 ALA D O 1
ATOM 9126 N N . MET D 1 97 ? 21.333 61.913 0.982 1.00 17.03 92 MET D N 1
ATOM 9127 C CA . MET D 1 97 ? 21.145 61.303 2.289 1.00 19.32 92 MET D CA 1
ATOM 9128 C C . MET D 1 97 ? 19.872 60.475 2.273 1.00 19.92 92 MET D C 1
ATOM 9129 O O . MET D 1 97 ? 18.784 61.008 2.037 1.00 21.55 92 MET D O 1
ATOM 9134 N N . GLY D 1 98 ? 20.008 59.182 2.504 1.00 19.90 93 GLY D N 1
ATOM 9135 C CA . GLY D 1 98 ? 18.866 58.296 2.502 1.00 17.95 93 GLY D CA 1
ATOM 9136 C C . GLY D 1 98 ? 19.292 56.890 2.130 1.00 27.25 93 GLY D C 1
ATOM 9137 O O . GLY D 1 98 ? 20.471 56.539 2.207 1.00 19.02 93 GLY D O 1
ATOM 9138 N N . GLY D 1 99 ? 18.302 56.093 1.746 1.00 30.04 94 GLY D N 1
ATOM 9139 C CA . GLY D 1 99 ? 18.559 54.782 1.191 1.00 33.16 94 GLY D CA 1
ATOM 9140 C C . GLY D 1 99 ? 19.015 54.887 -0.253 1.00 39.75 94 GLY D C 1
ATOM 9141 O O . GLY D 1 99 ? 19.426 55.946 -0.739 1.00 33.39 94 GLY D O 1
ATOM 9142 N N . GLY D 1 100 ? 18.927 53.760 -0.957 1.00 40.52 95 GLY D N 1
ATOM 9143 C CA . GLY D 1 100 ? 19.368 53.727 -2.339 1.00 33.31 95 GLY D CA 1
ATOM 9144 C C . GLY D 1 100 ? 18.709 54.762 -3.227 1.00 34.19 95 GLY D C 1
ATOM 9145 O O . GLY D 1 100 ? 19.327 55.204 -4.200 1.00 32.23 95 GLY D O 1
ATOM 9146 N N . SER D 1 101 ? 17.485 55.188 -2.897 1.00 30.05 96 SER D N 1
ATOM 9147 C CA . SER D 1 101 ? 16.720 56.032 -3.814 1.00 27.73 96 SER D CA 1
ATOM 9148 C C . SER D 1 101 ? 17.291 57.444 -3.898 1.00 29.60 96 SER D C 1
ATOM 9149 O O . SER D 1 101 ? 17.454 57.995 -4.996 1.00 25.80 96 SER D O 1
ATOM 9152 N N . ALA D 1 102 ? 17.578 58.060 -2.750 1.00 24.02 97 ALA D N 1
ATOM 9153 C CA . ALA D 1 102 ? 18.191 59.387 -2.765 1.00 23.40 97 ALA D CA 1
ATOM 9154 C C . ALA D 1 102 ? 19.514 59.373 -3.526 1.00 22.24 97 ALA D C 1
ATOM 9155 O O . ALA D 1 102 ? 19.852 60.344 -4.216 1.00 22.38 97 ALA D O 1
ATOM 9157 N N . MET D 1 103 ? 20.270 58.276 -3.413 1.00 22.49 98 MET D N 1
ATOM 9158 C CA . MET D 1 103 ? 21.543 58.150 -4.128 1.00 24.29 98 MET D CA 1
ATOM 9159 C C . MET D 1 103 ? 21.334 58.117 -5.634 1.00 33.44 98 MET D C 1
ATOM 9160 O O . MET D 1 103 ? 22.023 58.820 -6.384 1.00 29.20 98 MET D O 1
ATOM 9165 N N . ASP D 1 104 ? 20.419 57.259 -6.098 1.00 29.38 99 ASP D N 1
ATOM 9166 C CA . ASP D 1 104 ? 20.184 57.123 -7.533 1.00 32.55 99 ASP D CA 1
ATOM 9167 C C . ASP D 1 104 ? 19.792 58.456 -8.152 1.00 28.23 99 ASP D C 1
ATOM 9168 O O . ASP D 1 104 ? 20.312 58.834 -9.209 1.00 30.30 99 ASP D O 1
ATOM 9173 N N . VAL D 1 105 ? 18.878 59.183 -7.503 1.00 20.88 100 VAL D N 1
ATOM 9174 C CA . VAL D 1 105 ? 18.496 60.505 -7.980 1.00 22.72 100 VAL D CA 1
ATOM 9175 C C . VAL D 1 105 ? 19.699 61.438 -7.991 1.00 28.84 100 VAL D C 1
ATOM 9176 O O . VAL D 1 105 ? 19.894 62.215 -8.935 1.00 25.96 100 VAL D O 1
ATOM 9180 N N . SER D 1 106 ? 20.504 61.400 -6.927 1.00 25.89 101 SER D N 1
ATOM 9181 C CA . SER D 1 106 ? 21.627 62.323 -6.816 1.00 25.37 101 SER D CA 1
ATOM 9182 C C . SER D 1 106 ? 22.676 62.055 -7.889 1.00 24.22 101 SER D C 1
ATOM 9183 O O . SER D 1 106 ? 23.154 62.989 -8.543 1.00 28.84 101 SER D O 1
ATOM 9186 N N . LYS D 1 107 ? 23.055 60.786 -8.074 1.00 27.93 102 LYS D N 1
ATOM 9187 C CA . LYS D 1 107 ? 24.061 60.447 -9.077 1.00 28.68 102 LYS D CA 1
ATOM 9188 C C . LYS D 1 107 ? 23.640 60.935 -10.457 1.00 30.34 102 LYS D C 1
ATOM 9189 O O . LYS D 1 107 ? 24.424 61.578 -11.165 1.00 31.73 102 LYS D O 1
ATOM 9195 N N . ALA D 1 108 ? 22.389 60.656 -10.848 1.00 27.28 103 ALA D N 1
ATOM 9196 C CA . ALA D 1 108 ? 21.924 61.058 -12.171 1.00 29.60 103 ALA D CA 1
ATOM 9197 C C . ALA D 1 108 ? 21.841 62.574 -12.294 1.00 30.76 103 ALA D C 1
ATOM 9198 O O . ALA D 1 108 ? 22.309 63.144 -13.288 1.00 32.52 103 ALA D O 1
ATOM 9200 N N . ALA D 1 109 ? 21.285 63.249 -11.280 1.00 26.33 104 ALA D N 1
ATOM 9201 C CA . ALA D 1 109 ? 21.073 64.691 -11.377 1.00 28.09 104 ALA D CA 1
ATOM 9202 C C . ALA D 1 109 ? 22.381 65.469 -11.385 1.00 33.17 104 ALA D C 1
ATOM 9203 O O . ALA D 1 109 ? 22.457 66.535 -12.007 1.00 30.12 104 ALA D O 1
ATOM 9205 N N . ALA D 1 110 ? 23.412 64.971 -10.700 1.00 27.50 105 ALA D N 1
ATOM 9206 C CA . ALA D 1 110 ? 24.679 65.696 -10.666 1.00 27.02 105 ALA D CA 1
ATOM 9207 C C . ALA D 1 110 ? 25.346 65.755 -12.034 1.00 33.64 105 ALA D C 1
ATOM 9208 O O . ALA D 1 110 ? 26.168 66.645 -12.270 1.00 31.77 105 ALA D O 1
ATOM 9210 N N . SER D 1 111 ? 25.013 64.832 -12.935 1.00 32.76 106 SER D N 1
ATOM 9211 C CA . SER D 1 111 ? 25.557 64.862 -14.290 1.00 37.69 106 SER D CA 1
ATOM 9212 C C . SER D 1 111 ? 24.631 65.582 -15.265 1.00 40.46 106 SER D C 1
ATOM 9213 O O . SER D 1 111 ? 25.061 66.498 -15.974 1.00 36.46 106 SER D O 1
ATOM 9216 N N . ILE D 1 112 ? 23.355 65.187 -15.299 1.00 37.29 107 ILE D N 1
ATOM 9217 C CA . ILE D 1 112 ? 22.423 65.739 -16.275 1.00 37.46 107 ILE D CA 1
ATOM 9218 C C . ILE D 1 112 ? 22.180 67.234 -16.066 1.00 36.91 107 ILE D C 1
ATOM 9219 O O . ILE D 1 112 ? 21.837 67.934 -17.023 1.00 41.43 107 ILE D O 1
ATOM 9224 N N . CYS D 1 113 ? 22.370 67.757 -14.852 1.00 38.97 108 CYS D N 1
ATOM 9225 C CA . CYS D 1 113 ? 22.152 69.182 -14.622 1.00 39.13 108 CYS D CA 1
ATOM 9226 C C . CYS D 1 113 ? 23.129 70.052 -15.399 1.00 42.12 108 CYS D C 1
ATOM 9227 O O . CYS D 1 113 ? 22.837 71.228 -15.635 1.00 42.69 108 CYS D O 1
ATOM 9230 N N . LEU D 1 114 ? 24.283 69.512 -15.785 1.00 41.31 109 LEU D N 1
ATOM 9231 C CA . LEU D 1 114 ? 25.251 70.260 -16.578 1.00 44.84 109 LEU D CA 1
ATOM 9232 C C . LEU D 1 114 ? 24.904 70.286 -18.061 1.00 49.87 109 LEU D C 1
ATOM 9233 O O . LEU D 1 114 ? 25.646 70.885 -18.847 1.00 52.41 109 LEU D O 1
ATOM 9238 N N . THR D 1 115 ? 23.812 69.644 -18.455 1.00 46.82 110 THR D N 1
ATOM 9239 C CA . THR D 1 115 ? 23.287 69.643 -19.811 1.00 48.44 110 THR D CA 1
ATOM 9240 C C . THR D 1 115 ? 21.881 70.235 -19.797 1.00 52.52 110 THR D C 1
ATOM 9241 O O . THR D 1 115 ? 21.351 70.608 -18.747 1.00 54.81 110 THR D O 1
ATOM 9245 N N . ASP D 1 116 ? 21.278 70.329 -20.984 1.00 61.17 111 ASP D N 1
ATOM 9246 C CA . ASP D 1 116 ? 19.873 70.697 -21.120 1.00 54.20 111 ASP D CA 1
ATOM 9247 C C . ASP D 1 116 ? 19.032 69.539 -21.632 1.00 56.84 111 ASP D C 1
ATOM 9248 O O . ASP D 1 116 ? 17.864 69.736 -21.981 1.00 56.80 111 ASP D O 1
ATOM 9253 N N . ASP D 1 117 ? 19.603 68.339 -21.691 1.00 53.74 112 ASP D N 1
ATOM 9254 C CA . ASP D 1 117 ? 18.854 67.150 -22.049 1.00 55.86 112 ASP D CA 1
ATOM 9255 C C . ASP D 1 117 ? 18.108 66.606 -20.834 1.00 56.50 112 ASP D C 1
ATOM 9256 O O . ASP D 1 117 ? 18.309 67.032 -19.693 1.00 56.67 112 ASP D O 1
ATOM 9261 N N . SER D 1 118 ? 17.236 65.646 -21.093 1.00 51.28 113 SER D N 1
ATOM 9262 C CA . SER D 1 118 ? 16.588 64.893 -20.037 1.00 55.06 113 SER D CA 1
ATOM 9263 C C . SER D 1 118 ? 17.379 63.626 -19.755 1.00 53.40 113 SER D C 1
ATOM 9264 O O . SER D 1 118 ? 17.995 63.043 -20.652 1.00 58.72 113 SER D O 1
ATOM 9267 N N . ILE D 1 119 ? 17.355 63.197 -18.492 1.00 51.58 114 ILE D N 1
ATOM 9268 C CA . ILE D 1 119 ? 18.018 61.949 -18.138 1.00 50.57 114 ILE D CA 1
ATOM 9269 C C . ILE D 1 119 ? 17.447 60.781 -18.935 1.00 48.96 114 ILE D C 1
ATOM 9270 O O . ILE D 1 119 ? 18.142 59.785 -19.158 1.00 47.49 114 ILE D O 1
ATOM 9275 N N . ALA D 1 120 ? 16.197 60.892 -19.401 1.00 55.85 115 ALA D N 1
ATOM 9276 C CA . ALA D 1 120 ? 15.615 59.825 -20.209 1.00 56.97 115 ALA D CA 1
ATOM 9277 C C . ALA D 1 120 ? 16.363 59.645 -21.526 1.00 58.61 115 ALA D C 1
ATOM 9278 O O . ALA D 1 120 ? 16.461 58.519 -22.029 1.00 58.32 115 ALA D O 1
ATOM 9280 N N . ASP D 1 121 ? 16.916 60.731 -22.086 1.00 56.79 116 ASP D N 1
ATOM 9281 C CA . ASP D 1 121 ? 17.773 60.631 -23.268 1.00 55.91 116 ASP D CA 1
ATOM 9282 C C . ASP D 1 121 ? 18.939 59.670 -23.069 1.00 55.95 116 ASP D C 1
ATOM 9283 O O . ASP D 1 121 ? 19.565 59.270 -24.057 1.00 59.38 116 ASP D O 1
ATOM 9288 N N . TYR D 1 122 ? 19.247 59.292 -21.827 1.00 56.17 117 TYR D N 1
ATOM 9289 C CA . TYR D 1 122 ? 20.299 58.330 -21.537 1.00 51.38 117 TYR D CA 1
ATOM 9290 C C . TYR D 1 122 ? 19.782 57.100 -20.807 1.00 55.92 117 TYR D C 1
ATOM 9291 O O . TYR D 1 122 ? 20.559 56.164 -20.576 1.00 53.18 117 TYR D O 1
ATOM 9300 N N . HIS D 1 123 ? 18.500 57.070 -20.444 1.00 51.67 118 HIS D N 1
ATOM 9301 C CA . HIS D 1 123 ? 17.925 55.935 -19.731 1.00 53.17 118 HIS D CA 1
ATOM 9302 C C . HIS D 1 123 ? 17.510 54.870 -20.740 1.00 58.69 118 HIS D C 1
ATOM 9303 O O . HIS D 1 123 ? 16.640 55.116 -21.582 1.00 56.77 118 HIS D O 1
ATOM 9310 N N . GLY D 1 124 ? 18.128 53.697 -20.660 1.00 57.20 119 GLY D N 1
ATOM 9311 C CA . GLY D 1 124 ? 17.882 52.643 -21.648 1.00 59.10 119 GLY D CA 1
ATOM 9312 C C . GLY D 1 124 ? 18.483 52.897 -23.021 1.00 64.23 119 GLY D C 1
ATOM 9313 O O . GLY D 1 124 ? 19.100 51.999 -23.602 1.00 70.22 119 GLY D O 1
ATOM 9314 N N . THR D 1 125 ? 18.306 54.106 -23.556 1.00 65.32 120 THR D N 1
ATOM 9315 C CA . THR D 1 125 ? 18.960 54.489 -24.801 1.00 59.85 120 THR D CA 1
ATOM 9316 C C . THR D 1 125 ? 20.473 54.351 -24.665 1.00 67.77 120 THR D C 1
ATOM 9317 O O . THR D 1 125 ? 21.056 54.703 -23.635 1.00 72.37 120 THR D O 1
ATOM 9321 N N . GLY D 1 126 ? 21.112 53.828 -25.712 1.00 68.93 121 GLY D N 1
ATOM 9322 C CA . GLY D 1 126 ? 22.538 53.541 -25.662 1.00 62.06 121 GLY D CA 1
ATOM 9323 C C . GLY D 1 126 ? 23.441 54.758 -25.584 1.00 60.09 121 GLY D C 1
ATOM 9324 O O . GLY D 1 126 ? 24.660 54.585 -25.480 1.00 61.35 121 GLY D O 1
ATOM 9325 N N . LYS D 1 127 ? 22.883 55.970 -25.631 1.00 57.98 122 LYS D N 1
ATOM 9326 C CA . LYS D 1 127 ? 23.688 57.186 -25.554 1.00 55.95 122 LYS D CA 1
ATOM 9327 C C . LYS D 1 127 ? 24.393 57.269 -24.206 1.00 60.86 122 LYS D C 1
ATOM 9328 O O . LYS D 1 127 ? 23.741 57.373 -23.161 1.00 59.12 122 LYS D O 1
ATOM 9334 N N . ALA D 1 128 ? 25.725 57.220 -24.231 1.00 60.16 123 ALA D N 1
ATOM 9335 C CA . ALA D 1 128 ? 26.498 57.170 -22.998 1.00 49.30 123 ALA D CA 1
ATOM 9336 C C . ALA D 1 128 ? 26.388 58.485 -22.234 1.00 49.90 123 ALA D C 1
ATOM 9337 O O . ALA D 1 128 ? 26.264 59.567 -22.819 1.00 46.13 123 ALA D O 1
ATOM 9339 N N . MET D 1 129 ? 26.422 58.377 -20.908 1.00 49.78 124 MET D N 1
ATOM 9340 C CA . MET D 1 129 ? 26.282 59.548 -20.059 1.00 41.02 124 MET D CA 1
ATOM 9341 C C . MET D 1 129 ? 27.452 60.504 -20.272 1.00 40.01 124 MET D C 1
ATOM 9342 O O . MET D 1 129 ? 28.598 60.063 -20.408 1.00 43.52 124 MET D O 1
ATOM 9347 N N . PRO D 1 130 ? 27.205 61.809 -20.298 1.00 38.63 125 PRO D N 1
ATOM 9348 C CA . PRO D 1 130 ? 28.319 62.758 -20.203 1.00 37.94 125 PRO D CA 1
ATOM 9349 C C . PRO D 1 130 ? 29.041 62.565 -18.875 1.00 44.82 125 PRO D C 1
ATOM 9350 O O . PRO D 1 130 ? 28.427 62.217 -17.864 1.00 44.13 125 PRO D O 1
ATOM 9354 N N . GLN D 1 131 ? 30.358 62.770 -18.882 1.00 41.46 126 GLN D N 1
ATOM 9355 C CA . GLN D 1 131 ? 31.179 62.411 -17.733 1.00 38.39 126 GLN D CA 1
ATOM 9356 C C . GLN D 1 131 ? 31.476 63.573 -16.788 1.00 35.57 126 GLN D C 1
ATOM 9357 O O . GLN D 1 131 ? 31.933 63.324 -15.668 1.00 40.81 126 GLN D O 1
ATOM 9363 N N . LYS D 1 132 ? 31.246 64.820 -17.195 1.00 32.89 127 LYS D N 1
ATOM 9364 C CA . LYS D 1 132 ? 31.367 65.940 -16.270 1.00 34.17 127 LYS D CA 1
ATOM 9365 C C . LYS D 1 132 ? 30.174 65.959 -15.318 1.00 38.81 127 LYS D C 1
ATOM 9366 O O . LYS D 1 132 ? 29.044 65.662 -15.716 1.00 32.50 127 LYS D O 1
ATOM 9368 N N . HIS D 1 133 ? 30.424 66.313 -14.057 1.00 33.26 128 HIS D N 1
ATOM 9369 C CA . HIS D 1 133 ? 29.362 66.254 -13.060 1.00 30.68 128 HIS D CA 1
ATOM 9370 C C . HIS D 1 133 ? 29.779 67.010 -11.808 1.00 31.47 128 HIS D C 1
ATOM 9371 O O . HIS D 1 133 ? 30.968 67.211 -11.550 1.00 29.76 128 HIS D O 1
ATOM 9378 N N . LEU D 1 134 ? 28.776 67.413 -11.028 1.00 26.76 129 LEU D N 1
ATOM 9379 C CA . LEU D 1 134 ? 29.030 67.964 -9.709 1.00 25.25 129 LEU D CA 1
ATOM 9380 C C . LEU D 1 134 ? 29.492 66.858 -8.762 1.00 25.84 129 LEU D C 1
ATOM 9381 O O . LEU D 1 134 ? 29.051 65.707 -8.879 1.00 24.61 129 LEU D O 1
ATOM 9386 N N . PRO D 1 135 ? 30.373 67.184 -7.812 1.00 25.29 130 PRO D N 1
ATOM 9387 C CA . PRO D 1 135 ? 30.784 66.189 -6.817 1.00 24.63 130 PRO D CA 1
ATOM 9388 C C . PRO D 1 135 ? 29.607 65.770 -5.946 1.00 20.70 130 PRO D C 1
ATOM 9389 O O . PRO D 1 135 ? 28.721 66.567 -5.627 1.00 20.35 130 PRO D O 1
ATOM 9393 N N . ILE D 1 136 ? 29.623 64.506 -5.537 1.00 24.24 131 ILE D N 1
ATOM 9394 C CA . ILE D 1 136 ? 28.546 63.904 -4.757 1.00 22.05 131 ILE D CA 1
ATOM 9395 C C . ILE D 1 136 ? 29.116 63.442 -3.419 1.00 17.53 131 ILE D C 1
ATOM 9396 O O . ILE D 1 136 ? 30.117 62.719 -3.382 1.00 21.12 131 ILE D O 1
ATOM 9401 N N . ILE D 1 137 ? 28.488 63.868 -2.327 1.00 21.10 132 ILE D N 1
ATOM 9402 C CA . ILE D 1 137 ? 28.744 63.332 -0.992 1.00 15.98 132 ILE D CA 1
ATOM 9403 C C . ILE D 1 137 ? 27.553 62.458 -0.627 1.00 15.54 132 ILE D C 1
ATOM 9404 O O . ILE D 1 137 ? 26.417 62.940 -0.592 1.00 18.07 132 ILE D O 1
ATOM 9409 N N . ALA D 1 138 ? 27.796 61.183 -0.365 1.00 18.97 133 ALA D N 1
ATOM 9410 C CA . ALA D 1 138 ? 26.716 60.234 -0.109 1.00 17.86 133 ALA D CA 1
ATOM 9411 C C . ALA D 1 138 ? 26.666 59.910 1.377 1.00 16.19 133 ALA D C 1
ATOM 9412 O O . ALA D 1 138 ? 27.689 59.558 1.968 1.00 17.08 133 ALA D O 1
ATOM 9414 N N . LEU D 1 139 ? 25.473 60.019 1.973 1.00 17.66 134 LEU D N 1
ATOM 9415 C CA . LEU D 1 139 ? 25.243 59.701 3.384 1.00 15.19 134 LEU D CA 1
ATOM 9416 C C . LEU D 1 139 ? 24.198 58.594 3.454 1.00 17.78 134 LEU D C 1
ATOM 9417 O O . LEU D 1 139 ? 22.996 58.883 3.509 1.00 14.57 134 LEU D O 1
ATOM 9422 N N . PRO D 1 140 ? 24.593 57.320 3.444 1.00 15.61 135 PRO D N 1
ATOM 9423 C CA . PRO D 1 140 ? 23.588 56.253 3.564 1.00 17.31 135 PRO D CA 1
ATOM 9424 C C . PRO D 1 140 ? 22.909 56.294 4.923 1.00 17.52 135 PRO D C 1
ATOM 9425 O O . PRO D 1 140 ? 23.526 56.612 5.946 1.00 15.22 135 PRO D O 1
ATOM 9429 N N . THR D 1 141 ? 21.619 55.946 4.934 1.00 17.31 136 THR D N 1
ATOM 9430 C CA . THR D 1 141 ? 20.869 55.874 6.185 1.00 13.63 136 THR D CA 1
ATOM 9431 C C . THR D 1 141 ? 20.384 54.461 6.492 1.00 14.58 136 THR D C 1
ATOM 9432 O O . THR D 1 141 ? 19.566 54.281 7.401 1.00 14.54 136 THR D O 1
ATOM 9436 N N . THR D 1 142 ? 20.853 53.460 5.750 1.00 15.04 137 THR D N 1
ATOM 9437 C CA . THR D 1 142 ? 20.595 52.065 6.071 1.00 15.00 137 THR D CA 1
ATOM 9438 C C . THR D 1 142 ? 21.885 51.281 5.869 1.00 14.46 137 THR D C 1
ATOM 9439 O O . THR D 1 142 ? 22.837 51.756 5.241 1.00 13.56 137 THR D O 1
ATOM 9443 N N . ALA D 1 143 ? 21.915 50.070 6.420 1.00 12.75 138 ALA D N 1
ATOM 9444 C CA . ALA D 1 143 ? 23.088 49.189 6.321 1.00 14.46 138 ALA D CA 1
ATOM 9445 C C . ALA D 1 143 ? 22.627 47.834 5.783 1.00 13.31 138 ALA D C 1
ATOM 9446 O O . ALA D 1 143 ? 22.481 46.876 6.538 1.00 18.82 138 ALA D O 1
ATOM 9448 N N . GLY D 1 144 ? 22.374 47.755 4.486 1.00 14.78 139 GLY D N 1
ATOM 9449 C CA . GLY D 1 144 ? 22.462 48.877 3.582 1.00 14.09 139 GLY D CA 1
ATOM 9450 C C . GLY D 1 144 ? 22.496 48.352 2.162 1.00 24.84 139 GLY D C 1
ATOM 9451 O O . GLY D 1 144 ? 22.644 47.159 1.930 1.00 25.45 139 GLY D O 1
ATOM 9452 N N . THR D 1 145 ? 22.349 49.261 1.211 1.00 23.61 140 THR D N 1
ATOM 9453 C CA . THR D 1 145 ? 22.453 48.938 -0.201 1.00 24.52 140 THR D CA 1
ATOM 9454 C C . THR D 1 145 ? 23.882 48.983 -0.708 1.00 30.03 140 THR D C 1
ATOM 9455 O O . THR D 1 145 ? 24.160 48.433 -1.778 1.00 30.91 140 THR D O 1
ATOM 9459 N N . GLY D 1 146 ? 24.787 49.621 0.030 1.00 27.92 141 GLY D N 1
ATOM 9460 C CA . GLY D 1 146 ? 26.131 49.846 -0.468 1.00 30.71 141 GLY D CA 1
ATOM 9461 C C . GLY D 1 146 ? 26.208 50.799 -1.638 1.00 30.79 141 GLY D C 1
ATOM 9462 O O . GLY D 1 146 ? 27.275 50.926 -2.245 1.00 30.19 141 GLY D O 1
ATOM 9463 N N . SER D 1 147 ? 25.101 51.473 -1.971 1.00 24.20 142 SER D N 1
ATOM 9464 C CA . SER D 1 147 ? 25.050 52.385 -3.109 1.00 30.09 142 SER D CA 1
ATOM 9465 C C . SER D 1 147 ? 26.029 53.546 -2.992 1.00 28.66 142 SER D C 1
ATOM 9466 O O . SER D 1 147 ? 26.296 54.216 -3.998 1.00 22.79 142 SER D O 1
ATOM 9469 N N . GLU D 1 148 ? 26.556 53.807 -1.800 1.00 24.70 143 GLU D N 1
ATOM 9470 C CA . GLU D 1 148 ? 27.470 54.924 -1.614 1.00 24.12 143 GLU D CA 1
ATOM 9471 C C . GLU D 1 148 ? 28.834 54.692 -2.266 1.00 27.52 143 GLU D C 1
ATOM 9472 O O . GLU D 1 148 ? 29.626 55.636 -2.349 1.00 22.26 143 GLU D O 1
ATOM 9478 N N . VAL D 1 149 ? 29.118 53.488 -2.768 1.00 25.86 144 VAL D N 1
ATOM 9479 C CA . VAL D 1 149 ? 30.418 53.224 -3.375 1.00 25.32 144 VAL D CA 1
ATOM 9480 C C . VAL D 1 149 ? 30.286 52.584 -4.753 1.00 23.48 144 VAL D C 1
ATOM 9481 O O . VAL D 1 149 ? 31.242 51.974 -5.249 1.00 31.40 144 VAL D O 1
ATOM 9485 N N . THR D 1 150 ? 29.121 52.708 -5.384 1.00 22.27 145 THR D N 1
ATOM 9486 C CA . THR D 1 150 ? 28.901 52.182 -6.727 1.00 26.70 145 THR D CA 1
ATOM 9487 C C . THR D 1 150 ? 28.639 53.321 -7.702 1.00 28.77 145 THR D C 1
ATOM 9488 O O . THR D 1 150 ? 28.363 54.459 -7.314 1.00 23.72 145 THR D O 1
ATOM 9492 N N . CYS D 1 151 ? 28.705 52.998 -8.994 1.00 27.75 146 CYS D N 1
ATOM 9493 C CA . CYS D 1 151 ? 28.473 53.983 -10.044 1.00 28.38 146 CYS D CA 1
ATOM 9494 C C . CYS D 1 151 ? 27.179 53.732 -10.805 1.00 30.74 146 CYS D C 1
ATOM 9495 O O . CYS D 1 151 ? 27.044 54.173 -11.952 1.00 35.39 146 CYS D O 1
ATOM 9498 N N . VAL D 1 152 ? 26.217 53.050 -10.189 1.00 32.84 147 VAL D N 1
ATOM 9499 C CA . VAL D 1 152 ? 24.979 52.665 -10.856 1.00 28.45 147 VAL D CA 1
ATOM 9500 C C . VAL D 1 152 ? 23.822 53.460 -10.269 1.00 40.59 147 VAL D C 1
ATOM 9501 O O . VAL D 1 152 ? 23.740 53.668 -9.051 1.00 36.44 147 VAL D O 1
ATOM 9505 N N . SER D 1 153 ? 22.934 53.912 -11.151 1.00 37.65 148 SER D N 1
ATOM 9506 C CA . SER D 1 153 ? 21.719 54.629 -10.786 1.00 38.70 148 SER D CA 1
ATOM 9507 C C . SER D 1 153 ? 20.546 53.891 -11.415 1.00 43.08 148 SER D C 1
ATOM 9508 O O . SER D 1 153 ? 20.366 53.938 -12.637 1.00 39.75 148 SER D O 1
ATOM 9511 N N . VAL D 1 154 ? 19.749 53.216 -10.589 1.00 39.93 149 VAL D N 1
ATOM 9512 C CA . VAL D 1 154 ? 18.593 52.463 -11.068 1.00 40.11 149 VAL D CA 1
ATOM 9513 C C . VAL D 1 154 ? 17.387 53.392 -11.080 1.00 43.73 149 VAL D C 1
ATOM 9514 O O . VAL D 1 154 ? 16.875 53.778 -10.026 1.00 44.25 149 VAL D O 1
ATOM 9518 N N . LEU D 1 155 ? 16.930 53.749 -12.274 1.00 37.91 150 LEU D N 1
ATOM 9519 C CA . LEU D 1 155 ? 15.808 54.656 -12.453 1.00 34.81 150 LEU D CA 1
ATOM 9520 C C . LEU D 1 155 ? 14.633 53.929 -13.096 1.00 50.34 150 LEU D C 1
ATOM 9521 O O . LEU D 1 155 ? 14.769 52.840 -13.664 1.00 47.85 150 LEU D O 1
ATOM 9526 N N . THR D 1 156 ? 13.468 54.562 -13.005 1.00 45.25 151 THR D N 1
ATOM 9527 C CA . THR D 1 156 ? 12.242 54.077 -13.620 1.00 51.27 151 THR D CA 1
ATOM 9528 C C . THR D 1 156 ? 11.651 55.194 -14.464 1.00 44.21 151 THR D C 1
ATOM 9529 O O . THR D 1 156 ? 11.749 56.367 -14.098 1.00 47.34 151 THR D O 1
ATOM 9533 N N . ASN D 1 157 ? 11.079 54.837 -15.615 1.00 55.80 152 ASN D N 1
ATOM 9534 C CA . ASN D 1 157 ? 10.221 55.739 -16.386 1.00 58.06 152 ASN D CA 1
ATOM 9535 C C . ASN D 1 157 ? 8.805 55.168 -16.308 1.00 60.59 152 ASN D C 1
ATOM 9536 O O . ASN D 1 157 ? 8.471 54.208 -17.011 1.00 54.30 152 ASN D O 1
ATOM 9541 N N . ARG D 1 158 ? 7.985 55.760 -15.434 1.00 61.79 153 ARG D N 1
ATOM 9542 C CA . ARG D 1 158 ? 6.627 55.270 -15.223 1.00 61.68 153 ARG D CA 1
ATOM 9543 C C . ARG D 1 158 ? 5.763 55.482 -16.462 1.00 61.63 153 ARG D C 1
ATOM 9544 O O . ARG D 1 158 ? 4.975 54.602 -16.831 1.00 60.48 153 ARG D O 1
ATOM 9546 N N . LYS D 1 159 ? 5.907 56.636 -17.122 1.00 59.65 154 LYS D N 1
ATOM 9547 C CA . LYS D 1 159 ? 5.152 56.923 -18.336 1.00 59.33 154 LYS D CA 1
ATOM 9548 C C . LYS D 1 159 ? 5.483 55.978 -19.483 1.00 60.56 154 LYS D C 1
ATOM 9549 O O . LYS D 1 159 ? 4.772 55.994 -20.493 1.00 68.90 154 LYS D O 1
ATOM 9551 N N . LEU D 1 160 ? 6.536 55.165 -19.360 1.00 59.19 155 LEU D N 1
ATOM 9552 C CA . LEU D 1 160 ? 6.963 54.264 -20.422 1.00 52.49 155 LEU D CA 1
ATOM 9553 C C . LEU D 1 160 ? 7.085 52.810 -19.982 1.00 57.47 155 LEU D C 1
ATOM 9554 O O . LEU D 1 160 ? 7.376 51.953 -20.824 1.00 63.60 155 LEU D O 1
ATOM 9559 N N . GLY D 1 161 ? 6.879 52.504 -18.705 1.00 57.76 156 GLY D N 1
ATOM 9560 C CA . GLY D 1 161 ? 6.946 51.128 -18.247 1.00 53.18 156 GLY D CA 1
ATOM 9561 C C . GLY D 1 161 ? 8.319 50.493 -18.311 1.00 65.73 156 GLY D C 1
ATOM 9562 O O . GLY D 1 161 ? 8.420 49.270 -18.451 1.00 65.77 156 GLY D O 1
ATOM 9563 N N . LYS D 1 162 ? 9.383 51.288 -18.205 1.00 67.86 157 LYS D N 1
ATOM 9564 C CA . LYS D 1 162 ? 10.753 50.795 -18.273 1.00 60.22 157 LYS D CA 1
ATOM 9565 C C . LYS D 1 162 ? 11.469 51.118 -16.971 1.00 58.49 157 LYS D C 1
ATOM 9566 O O . LYS D 1 162 ? 11.375 52.244 -16.471 1.00 55.32 157 LYS D O 1
ATOM 9568 N N . LYS D 1 163 ? 12.174 50.128 -16.422 1.00 55.08 158 LYS D N 1
ATOM 9569 C CA . LYS D 1 163 ? 13.031 50.315 -15.254 1.00 52.81 158 LYS D CA 1
ATOM 9570 C C . LYS D 1 163 ? 14.408 49.760 -15.589 1.00 62.21 158 LYS D C 1
ATOM 9571 O O . LYS D 1 163 ? 14.580 48.540 -15.693 1.00 61.83 158 LYS D O 1
ATOM 9577 N N . ALA D 1 164 ? 15.391 50.650 -15.750 1.00 57.05 159 ALA D N 1
ATOM 9578 C CA . ALA D 1 164 ? 16.712 50.272 -16.227 1.00 53.71 159 ALA D CA 1
ATOM 9579 C C . ALA D 1 164 ? 17.805 51.020 -15.474 1.00 51.14 159 ALA D C 1
ATOM 9580 O O . ALA D 1 164 ? 17.694 52.238 -15.267 1.00 48.31 159 ALA D O 1
ATOM 9582 N N . PRO D 1 165 ? 18.866 50.331 -15.064 1.00 52.50 160 PRO D N 1
ATOM 9583 C CA . PRO D 1 165 ? 20.000 51.024 -14.446 1.00 48.92 160 PRO D CA 1
ATOM 9584 C C . PRO D 1 165 ? 20.813 51.782 -15.479 1.00 44.45 160 PRO D C 1
ATOM 9585 O O . PRO D 1 165 ? 20.933 51.368 -16.634 1.00 47.53 160 PRO D O 1
ATOM 9589 N N . ILE D 1 166 ? 21.366 52.914 -15.043 1.00 45.36 161 ILE D N 1
ATOM 9590 C CA . ILE D 1 166 ? 22.318 53.706 -15.818 1.00 35.81 161 ILE D CA 1
ATOM 9591 C C . ILE D 1 166 ? 23.676 53.600 -15.132 1.00 44.29 161 ILE D C 1
ATOM 9592 O O . ILE D 1 166 ? 23.796 53.881 -13.933 1.00 39.32 161 ILE D O 1
ATOM 9597 N N . VAL D 1 167 ? 24.695 53.179 -15.877 1.00 42.49 162 VAL D N 1
ATOM 9598 C CA . VAL D 1 167 ? 26.046 53.021 -15.346 1.00 39.57 162 VAL D CA 1
ATOM 9599 C C . VAL D 1 167 ? 26.929 54.125 -15.915 1.00 42.26 162 VAL D C 1
ATOM 9600 O O . VAL D 1 167 ? 26.880 54.418 -17.116 1.00 38.86 162 VAL D O 1
ATOM 9604 N N . SER D 1 168 ? 27.740 54.738 -15.047 1.00 36.64 163 SER D N 1
ATOM 9605 C CA . SER D 1 168 ? 28.585 55.862 -15.441 1.00 33.17 163 SER D CA 1
ATOM 9606 C C . SER D 1 168 ? 29.653 56.129 -14.386 1.00 39.13 163 SER D C 1
ATOM 9607 O O . SER D 1 168 ? 29.341 56.215 -13.195 1.00 33.75 163 SER D O 1
ATOM 9610 N N . ASP D 1 169 ? 30.915 56.277 -14.800 1.00 37.14 164 ASP D N 1
ATOM 9611 C CA . ASP D 1 169 ? 31.964 56.508 -13.814 1.00 32.00 164 ASP D CA 1
ATOM 9612 C C . ASP D 1 169 ? 31.857 57.876 -13.156 1.00 27.27 164 ASP D C 1
ATOM 9613 O O . ASP D 1 169 ? 32.375 58.055 -12.050 1.00 34.26 164 ASP D O 1
ATOM 9618 N N . GLY D 1 170 ? 31.177 58.829 -13.783 1.00 27.08 165 GLY D N 1
ATOM 9619 C CA . GLY D 1 170 ? 30.811 60.068 -13.126 1.00 27.56 165 GLY D CA 1
ATOM 9620 C C . GLY D 1 170 ? 29.678 59.964 -12.123 1.00 30.00 165 GLY D C 1
ATOM 9621 O O . GLY D 1 170 ? 29.264 60.977 -11.547 1.00 24.95 165 GLY D O 1
ATOM 9622 N N . PHE D 1 171 ? 29.154 58.757 -11.900 1.00 26.71 166 PHE D N 1
ATOM 9623 C CA . PHE D 1 171 ? 28.176 58.524 -10.846 1.00 30.48 166 PHE D CA 1
ATOM 9624 C C . PHE D 1 171 ? 28.809 58.134 -9.517 1.00 30.37 166 PHE D C 1
ATOM 9625 O O . PHE D 1 171 ? 28.120 58.174 -8.490 1.00 23.88 166 PHE D O 1
ATOM 9633 N N . PHE D 1 172 ? 30.085 57.744 -9.511 1.00 27.46 167 PHE D N 1
ATOM 9634 C CA . PHE D 1 172 ? 30.754 57.416 -8.260 1.00 24.30 167 PHE D CA 1
ATOM 9635 C C . PHE D 1 172 ? 30.719 58.641 -7.356 1.00 25.39 167 PHE D C 1
ATOM 9636 O O . PHE D 1 172 ? 31.057 59.744 -7.808 1.00 23.30 167 PHE D O 1
ATOM 9644 N N . PRO D 1 173 ? 30.287 58.511 -6.103 1.00 22.29 168 PRO D N 1
ATOM 9645 C CA . PRO D 1 173 ? 30.397 59.646 -5.184 1.00 20.72 168 PRO D CA 1
ATOM 9646 C C . PRO D 1 173 ? 31.857 59.970 -4.901 1.00 18.12 168 PRO D C 1
ATOM 9647 O O . PRO D 1 173 ? 32.734 59.103 -4.957 1.00 19.26 168 PRO D O 1
ATOM 9651 N N . SER D 1 174 ? 32.118 61.251 -4.624 1.00 19.32 169 SER D N 1
ATOM 9652 C CA . SER D 1 174 ? 33.468 61.657 -4.247 1.00 18.28 169 SER D CA 1
ATOM 9653 C C . SER D 1 174 ? 33.790 61.209 -2.833 1.00 17.97 169 SER D C 1
ATOM 9654 O O . SER D 1 174 ? 34.910 60.767 -2.549 1.00 18.18 169 SER D O 1
ATOM 9657 N N . VAL D 1 175 ? 32.822 61.332 -1.927 1.00 17.71 170 VAL D N 1
ATOM 9658 C CA . VAL D 1 175 ? 33.004 60.972 -0.528 1.00 15.17 170 VAL D CA 1
ATOM 9659 C C . VAL D 1 175 ? 31.741 60.279 -0.053 1.00 19.97 170 VAL D C 1
ATOM 9660 O O . VAL D 1 175 ? 30.628 60.738 -0.343 1.00 18.61 170 VAL D O 1
ATOM 9664 N N . ALA D 1 176 ? 31.909 59.169 0.653 1.00 15.52 171 ALA D N 1
ATOM 9665 C CA . ALA D 1 176 ? 30.810 58.504 1.353 1.00 19.09 171 ALA D CA 1
ATOM 9666 C C . ALA D 1 176 ? 31.055 58.656 2.848 1.00 16.68 171 ALA D C 1
ATOM 9667 O O . ALA D 1 176 ? 32.050 58.147 3.367 1.00 19.36 171 ALA D O 1
ATOM 9669 N N . ILE D 1 177 ? 30.156 59.356 3.533 1.00 16.64 172 ILE D N 1
ATOM 9670 C CA . ILE D 1 177 ? 30.162 59.414 4.992 1.00 15.77 172 ILE D CA 1
ATOM 9671 C C . ILE D 1 177 ? 29.272 58.283 5.487 1.00 19.53 172 ILE D C 1
ATOM 9672 O O . ILE D 1 177 ? 28.060 58.291 5.243 1.00 19.48 172 ILE D O 1
ATOM 9677 N N . VAL D 1 178 ? 29.865 57.311 6.177 1.00 17.71 173 VAL D N 1
ATOM 9678 C CA . VAL D 1 178 ? 29.127 56.185 6.738 1.00 14.91 173 VAL D CA 1
ATOM 9679 C C . VAL D 1 178 ? 29.056 56.415 8.241 1.00 15.00 173 VAL D C 1
ATOM 9680 O O . VAL D 1 178 ? 29.987 56.092 8.985 1.00 14.82 173 VAL D O 1
ATOM 9684 N N . ASP D 1 179 ? 27.937 56.967 8.683 1.00 14.88 174 ASP D N 1
ATOM 9685 C CA . ASP D 1 179 ? 27.703 57.359 10.066 1.00 14.33 174 ASP D CA 1
ATOM 9686 C C . ASP D 1 179 ? 26.646 56.437 10.658 1.00 14.36 174 ASP D C 1
ATOM 9687 O O . ASP D 1 179 ? 25.463 56.567 10.307 1.00 14.71 174 ASP D O 1
ATOM 9692 N N . PRO D 1 180 ? 27.013 55.515 11.557 1.00 15.69 175 PRO D N 1
ATOM 9693 C CA . PRO D 1 180 ? 26.027 54.552 12.077 1.00 14.82 175 PRO D CA 1
ATOM 9694 C C . PRO D 1 180 ? 24.833 55.183 12.771 1.00 14.87 175 PRO D C 1
ATOM 9695 O O . PRO D 1 180 ? 23.762 54.568 12.787 1.00 14.05 175 PRO D O 1
ATOM 9699 N N . GLU D 1 181 ? 24.975 56.391 13.330 1.00 15.77 176 GLU D N 1
ATOM 9700 C CA . GLU D 1 181 ? 23.853 57.051 13.996 1.00 16.23 176 GLU D CA 1
ATOM 9701 C C . GLU D 1 181 ? 22.682 57.270 13.059 1.00 16.34 176 GLU D C 1
ATOM 9702 O O . GLU D 1 181 ? 21.531 57.309 13.505 1.00 17.14 176 GLU D O 1
ATOM 9708 N N . LEU D 1 182 ? 22.946 57.453 11.771 1.00 16.17 177 LEU D N 1
ATOM 9709 C CA . LEU D 1 182 ? 21.866 57.630 10.811 1.00 14.74 177 LEU D CA 1
ATOM 9710 C C . LEU D 1 182 ? 21.032 56.367 10.622 1.00 19.17 177 LEU D C 1
ATOM 9711 O O . LEU D 1 182 ? 19.953 56.445 10.023 1.00 16.58 177 LEU D O 1
ATOM 9716 N N . THR D 1 183 ? 21.486 55.217 11.118 1.00 14.62 178 THR D N 1
ATOM 9717 C CA . THR D 1 183 ? 20.726 53.977 11.012 1.00 16.17 178 THR D CA 1
ATOM 9718 C C . THR D 1 183 ? 20.002 53.600 12.298 1.00 18.78 178 THR D C 1
ATOM 9719 O O . THR D 1 183 ? 19.280 52.597 12.305 1.00 14.48 178 THR D O 1
ATOM 9723 N N . TYR D 1 184 ? 20.190 54.354 13.391 1.00 16.49 179 TYR D N 1
ATOM 9724 C CA . TYR D 1 184 ? 19.642 53.928 14.677 1.00 16.17 179 TYR D CA 1
ATOM 9725 C C . TYR D 1 184 ? 18.117 53.818 14.640 1.00 20.01 179 TYR D C 1
ATOM 9726 O O . TYR D 1 184 ? 17.532 53.020 15.381 1.00 19.07 179 TYR D O 1
ATOM 9735 N N . SER D 1 185 ? 17.456 54.591 13.793 1.00 17.22 180 SER D N 1
ATOM 9736 C CA . SER D 1 185 ? 15.996 54.590 13.766 1.00 20.31 180 SER D CA 1
ATOM 9737 C C . SER D 1 185 ? 15.412 53.604 12.766 1.00 19.86 180 SER D C 1
ATOM 9738 O O . SER D 1 185 ? 14.189 53.541 12.619 1.00 18.89 180 SER D O 1
ATOM 9741 N N . VAL D 1 186 ? 16.243 52.847 12.062 1.00 16.93 181 VAL D N 1
ATOM 9742 C CA . VAL D 1 186 ? 15.732 51.904 11.073 1.00 12.96 181 VAL D CA 1
ATOM 9743 C C . VAL D 1 186 ? 14.973 50.807 11.810 1.00 12.91 181 VAL D C 1
ATOM 9744 O O . VAL D 1 186 ? 15.532 50.163 12.705 1.00 13.13 181 VAL D O 1
ATOM 9748 N N . PRO D 1 187 ? 13.709 50.564 11.477 1.00 12.05 182 PRO D N 1
ATOM 9749 C CA . PRO D 1 187 ? 12.915 49.595 12.232 1.00 13.79 182 PRO D CA 1
ATOM 9750 C C . PRO D 1 187 ? 13.435 48.185 12.025 1.00 10.59 182 PRO D C 1
ATOM 9751 O O . PRO D 1 187 ? 14.167 47.911 11.056 1.00 12.74 182 PRO D O 1
ATOM 9755 N N . PRO D 1 188 ? 13.106 47.278 12.948 1.00 10.26 183 PRO D N 1
ATOM 9756 C CA . PRO D 1 188 ? 13.693 45.929 12.908 1.00 12.23 183 PRO D CA 1
ATOM 9757 C C . PRO D 1 188 ? 13.453 45.169 11.617 1.00 14.23 183 PRO D C 1
ATOM 9758 O O . PRO D 1 188 ? 14.385 44.512 11.124 1.00 12.54 183 PRO D O 1
ATOM 9762 N N . LYS D 1 189 ? 12.247 45.236 11.043 1.00 12.50 184 LYS D N 1
ATOM 9763 C CA . LYS D 1 189 ? 12.006 44.498 9.800 1.00 13.65 184 LYS D CA 1
ATOM 9764 C C . LYS D 1 189 ? 12.878 45.026 8.661 1.00 13.12 184 LYS D C 1
ATOM 9765 O O . LYS D 1 189 ? 13.388 44.249 7.840 1.00 10.84 184 LYS D O 1
ATOM 9771 N N . ILE D 1 190 ? 13.058 46.345 8.586 1.00 12.24 185 ILE D N 1
ATOM 9772 C CA . ILE D 1 190 ? 13.904 46.896 7.536 1.00 11.22 185 ILE D CA 1
ATOM 9773 C C . ILE D 1 190 ? 15.379 46.659 7.849 1.00 13.03 185 ILE D C 1
ATOM 9774 O O . ILE D 1 190 ? 16.186 46.448 6.931 1.00 12.45 185 ILE D O 1
ATOM 9779 N N . THR D 1 191 ? 15.749 46.688 9.132 1.00 8.67 186 THR D N 1
ATOM 9780 C CA . THR D 1 191 ? 17.098 46.310 9.534 1.00 9.57 186 THR D CA 1
ATOM 9781 C C . THR D 1 191 ? 17.416 44.901 9.053 1.00 12.32 186 THR D C 1
ATOM 9782 O O . THR D 1 191 ? 18.509 44.641 8.538 1.00 10.07 186 THR D O 1
ATOM 9786 N N . ALA D 1 192 ? 16.446 43.991 9.161 1.00 9.23 187 ALA D N 1
ATOM 9787 C CA . ALA D 1 192 ? 16.681 42.612 8.748 1.00 12.53 187 ALA D CA 1
ATOM 9788 C C . ALA D 1 192 ? 16.847 42.514 7.236 1.00 8.64 187 ALA D C 1
ATOM 9789 O O . ALA D 1 192 ? 17.767 41.854 6.742 1.00 12.52 187 ALA D O 1
ATOM 9791 N N . SER D 1 193 ? 15.958 43.167 6.485 1.00 11.01 188 SER D N 1
ATOM 9792 C CA . SER D 1 193 ? 16.016 43.102 5.025 1.00 12.59 188 SER D CA 1
ATOM 9793 C C . SER D 1 193 ? 17.289 43.757 4.492 1.00 13.83 188 SER D C 1
ATOM 9794 O O . SER D 1 193 ? 17.998 43.184 3.647 1.00 12.45 188 SER D O 1
ATOM 9797 N N . THR D 1 194 ? 17.613 44.958 4.980 1.00 12.47 189 THR D N 1
ATOM 9798 C CA . THR D 1 194 ? 18.833 45.599 4.503 1.00 12.59 189 THR D CA 1
ATOM 9799 C C . THR D 1 194 ? 20.073 44.799 4.906 1.00 11.72 189 THR D C 1
ATOM 9800 O O . THR D 1 194 ? 21.052 44.768 4.154 1.00 13.10 189 THR D O 1
ATOM 9804 N N . GLY D 1 195 ? 20.032 44.120 6.057 1.00 10.57 190 GLY D N 1
ATOM 9805 C CA . GLY D 1 195 ? 21.157 43.286 6.455 1.00 11.88 190 GLY D CA 1
ATOM 9806 C C . GLY D 1 195 ? 21.316 42.062 5.573 1.00 12.06 190 GLY D C 1
ATOM 9807 O O . GLY D 1 195 ? 22.441 41.622 5.300 1.00 12.22 190 GLY D O 1
ATOM 9808 N N . MET D 1 196 ? 20.196 41.495 5.107 1.00 10.26 191 MET D N 1
ATOM 9809 C CA . MET D 1 196 ? 20.287 40.374 4.177 1.00 11.60 191 MET D CA 1
ATOM 9810 C C . MET D 1 196 ? 20.829 40.821 2.833 1.00 12.76 191 MET D C 1
ATOM 9811 O O . MET D 1 196 ? 21.482 40.032 2.137 1.00 14.49 191 MET D O 1
ATOM 9816 N N . ASP D 1 197 ? 20.549 42.067 2.446 1.00 13.84 192 ASP D N 1
ATOM 9817 C CA . ASP D 1 197 ? 21.176 42.650 1.263 1.00 14.42 192 ASP D CA 1
ATOM 9818 C C . ASP D 1 197 ? 22.694 42.647 1.397 1.00 14.90 192 ASP D C 1
ATOM 9819 O O . ASP D 1 197 ? 23.407 42.255 0.470 1.00 14.68 192 ASP D O 1
ATOM 9824 N N . VAL D 1 198 ? 23.202 43.098 2.551 1.00 13.19 193 VAL D N 1
ATOM 9825 C CA . VAL D 1 198 ? 24.641 43.097 2.807 1.00 13.90 193 VAL D CA 1
ATOM 9826 C C . VAL D 1 198 ? 25.201 41.687 2.679 1.00 11.85 193 VAL D C 1
ATOM 9827 O O . VAL D 1 198 ? 26.233 41.464 2.038 1.00 14.47 193 VAL D O 1
ATOM 9831 N N . LEU D 1 199 ? 24.564 40.725 3.346 1.00 11.87 194 LEU D N 1
ATOM 9832 C CA . LEU D 1 199 ? 25.054 39.354 3.305 1.00 13.55 194 LEU D CA 1
ATOM 9833 C C . LEU D 1 199 ? 25.066 38.809 1.877 1.00 16.14 194 LEU D C 1
ATOM 9834 O O . LEU D 1 199 ? 26.027 38.137 1.472 1.00 13.50 194 LEU D O 1
ATOM 9839 N N . SER D 1 200 ? 23.996 39.066 1.110 1.00 11.82 195 SER D N 1
ATOM 9840 C CA . SER D 1 200 ? 23.940 38.578 -0.266 1.00 11.27 195 SER D CA 1
ATOM 9841 C C . SER D 1 200 ? 25.012 39.231 -1.121 1.00 13.97 195 SER D C 1
ATOM 9842 O O . SER D 1 200 ? 25.664 38.555 -1.919 1.00 15.55 195 SER D O 1
ATOM 9845 N N . GLN D 1 201 ? 25.213 40.545 -0.963 1.00 14.24 196 GLN D N 1
ATOM 9846 C CA . GLN D 1 201 ? 26.253 41.233 -1.733 1.00 17.20 196 GLN D CA 1
ATOM 9847 C C . GLN D 1 201 ? 27.628 40.649 -1.451 1.00 15.03 196 GLN D C 1
ATOM 9848 O O . GLN D 1 201 ? 28.427 40.441 -2.373 1.00 16.06 196 GLN D O 1
ATOM 9854 N N . ALA D 1 202 ? 27.930 40.396 -0.178 1.00 13.71 197 ALA D N 1
ATOM 9855 C CA . ALA D 1 202 ? 29.244 39.871 0.169 1.00 15.74 197 ALA D CA 1
ATOM 9856 C C . ALA D 1 202 ? 29.444 38.486 -0.430 1.00 15.44 197 ALA D C 1
ATOM 9857 O O . ALA D 1 202 ? 30.440 38.225 -1.116 1.00 13.66 197 ALA D O 1
ATOM 9859 N N . ILE D 1 203 ? 28.492 37.588 -0.193 1.00 14.60 198 ILE D N 1
ATOM 9860 C CA . ILE D 1 203 ? 28.672 36.212 -0.624 1.00 15.40 198 ILE D CA 1
ATOM 9861 C C . ILE D 1 203 ? 28.663 36.126 -2.145 1.00 13.34 198 ILE D C 1
ATOM 9862 O O . ILE D 1 203 ? 29.508 35.450 -2.745 1.00 17.56 198 ILE D O 1
ATOM 9867 N N . GLU D 1 204 ? 27.724 36.820 -2.798 1.00 16.68 199 GLU D N 1
ATOM 9868 C CA . GLU D 1 204 ? 27.665 36.765 -4.260 1.00 16.04 199 GLU D CA 1
ATOM 9869 C C . GLU D 1 204 ? 28.866 37.456 -4.894 1.00 19.59 199 GLU D C 1
ATOM 9870 O O . GLU D 1 204 ? 29.357 37.019 -5.944 1.00 16.82 199 GLU D O 1
ATOM 9876 N N . GLY D 1 205 ? 29.347 38.548 -4.285 1.00 13.60 200 GLY D N 1
ATOM 9877 C CA . GLY D 1 205 ? 30.545 39.192 -4.800 1.00 15.46 200 GLY D CA 1
ATOM 9878 C C . GLY D 1 205 ? 31.753 38.283 -4.739 1.00 17.83 200 GLY D C 1
ATOM 9879 O O . GLY D 1 205 ? 32.621 38.324 -5.626 1.00 19.27 200 GLY D O 1
ATOM 9880 N N . PHE D 1 206 ? 31.819 37.437 -3.709 1.00 17.45 201 PHE D N 1
ATOM 9881 C CA . PHE D 1 206 ? 32.925 36.497 -3.589 1.00 15.54 201 PHE D CA 1
ATOM 9882 C C . PHE D 1 206 ? 32.871 35.427 -4.673 1.00 19.19 201 PHE D C 1
ATOM 9883 O O . PHE D 1 206 ? 33.902 35.075 -5.249 1.00 13.86 201 PHE D O 1
ATOM 9891 N N . TRP D 1 207 ? 31.696 34.824 -4.902 1.00 15.81 202 TRP D N 1
ATOM 9892 C CA . TRP D 1 207 ? 31.654 33.651 -5.776 1.00 14.09 202 TRP D CA 1
ATOM 9893 C C . TRP D 1 207 ? 31.354 33.999 -7.227 1.00 16.68 202 TRP D C 1
ATOM 9894 O O . TRP D 1 207 ? 31.375 33.103 -8.082 1.00 17.84 202 TRP D O 1
ATOM 9905 N N . SER D 1 208 ? 31.135 35.272 -7.535 1.00 12.72 203 SER D N 1
ATOM 9906 C CA . SER D 1 208 ? 30.920 35.685 -8.915 1.00 17.24 203 SER D CA 1
ATOM 9907 C C . SER D 1 208 ? 32.070 35.225 -9.801 1.00 21.90 203 SER D C 1
ATOM 9908 O O . SER D 1 208 ? 33.220 35.102 -9.357 1.00 18.00 203 SER D O 1
ATOM 9911 N N . LYS D 1 209 ? 31.745 34.951 -11.070 1.00 21.71 204 LYS D N 1
ATOM 9912 C CA . LYS D 1 209 ? 32.796 34.708 -12.052 1.00 22.88 204 LYS D CA 1
ATOM 9913 C C . LYS D 1 209 ? 33.746 35.895 -12.140 1.00 20.75 204 LYS D C 1
ATOM 9914 O O . LYS D 1 209 ? 34.913 35.730 -12.507 1.00 25.40 204 LYS D O 1
ATOM 9920 N N . GLY D 1 210 ? 33.275 37.089 -11.790 1.00 19.27 205 GLY D N 1
ATOM 9921 C CA . GLY D 1 210 ? 34.120 38.269 -11.816 1.00 21.37 205 GLY D CA 1
ATOM 9922 C C . GLY D 1 210 ? 34.940 38.499 -10.556 1.00 22.68 205 GLY D C 1
ATOM 9923 O O . GLY D 1 210 ? 35.449 39.607 -10.356 1.00 21.81 205 GLY D O 1
ATOM 9924 N N . HIS D 1 211 ? 35.096 37.469 -9.716 1.00 19.59 206 HIS D N 1
ATOM 9925 C CA . HIS D 1 211 ? 35.756 37.642 -8.426 1.00 15.61 206 HIS D CA 1
ATOM 9926 C C . HIS D 1 211 ? 37.198 38.130 -8.583 1.00 21.09 206 HIS D C 1
ATOM 9927 O O . HIS D 1 211 ? 37.892 37.819 -9.559 1.00 18.79 206 HIS D O 1
ATOM 9934 N N . GLN D 1 212 ? 37.655 38.896 -7.595 1.00 18.11 207 GLN D N 1
ATOM 9935 C CA . GLN D 1 212 ? 39.045 39.320 -7.542 1.00 16.49 207 GLN D CA 1
ATOM 9936 C C . GLN D 1 212 ? 39.474 39.428 -6.088 1.00 18.45 207 GLN D C 1
ATOM 9937 O O . GLN D 1 212 ? 38.622 39.568 -5.190 1.00 16.03 207 GLN D O 1
ATOM 9943 N N . PRO D 1 213 ? 40.779 39.340 -5.806 1.00 17.49 208 PRO D N 1
ATOM 9944 C CA . PRO D 1 213 ? 41.232 39.118 -4.422 1.00 16.06 208 PRO D CA 1
ATOM 9945 C C . PRO D 1 213 ? 40.885 40.226 -3.446 1.00 15.19 208 PRO D C 1
ATOM 9946 O O . PRO D 1 213 ? 40.599 39.926 -2.281 1.00 15.75 208 PRO D O 1
ATOM 9950 N N . ILE D 1 214 ? 40.968 41.494 -3.848 1.00 15.96 209 ILE D N 1
ATOM 9951 C CA . ILE D 1 214 ? 40.650 42.564 -2.904 1.00 20.18 209 ILE D CA 1
ATOM 9952 C C . ILE D 1 214 ? 39.182 42.482 -2.519 1.00 20.87 209 ILE D C 1
ATOM 9953 O O . ILE D 1 214 ? 38.822 42.530 -1.338 1.00 18.56 209 ILE D O 1
ATOM 9958 N N . CYS D 1 215 ? 38.316 42.310 -3.518 1.00 15.52 210 CYS D N 1
ATOM 9959 C CA . CYS D 1 215 ? 36.893 42.143 -3.235 1.00 17.44 210 CYS D CA 1
ATOM 9960 C C . CYS D 1 215 ? 36.623 40.866 -2.432 1.00 13.46 210 CYS D C 1
ATOM 9961 O O . CYS D 1 215 ? 35.758 40.854 -1.546 1.00 19.22 210 CYS D O 1
ATOM 9964 N N . ASP D 1 216 ? 37.365 39.786 -2.708 1.00 19.39 211 ASP D N 1
ATOM 9965 C CA . ASP D 1 216 ? 37.254 38.565 -1.904 1.00 15.76 211 ASP D CA 1
ATOM 9966 C C . ASP D 1 216 ? 37.495 38.849 -0.427 1.00 16.63 211 ASP D C 1
ATOM 9967 O O . ASP D 1 216 ? 36.793 38.319 0.443 1.00 14.62 211 ASP D O 1
ATOM 9972 N N . SER D 1 217 ? 38.556 39.611 -0.127 1.00 17.01 212 SER D N 1
ATOM 9973 C CA . SER D 1 217 ? 38.903 39.925 1.259 1.00 19.54 212 SER D CA 1
ATOM 9974 C C . SER D 1 217 ? 37.810 40.742 1.936 1.00 14.39 212 SER D C 1
ATOM 9975 O O . SER D 1 217 ? 37.437 40.468 3.084 1.00 17.18 212 SER D O 1
ATOM 9978 N N . CYS D 1 218 ? 37.292 41.757 1.241 1.00 15.27 213 CYS D N 1
ATOM 9979 C CA . CYS D 1 218 ? 36.168 42.523 1.772 1.00 15.75 213 CYS D CA 1
ATOM 9980 C C . CYS D 1 218 ? 34.959 41.623 2.010 1.00 19.02 213 CYS D C 1
ATOM 9981 O O . CYS D 1 218 ? 34.327 41.680 3.074 1.00 16.82 213 CYS D O 1
ATOM 9984 N N . ALA D 1 219 ? 34.648 40.755 1.044 1.00 17.08 214 ALA D N 1
ATOM 9985 C CA . ALA D 1 219 ? 33.449 39.926 1.139 1.00 15.70 214 ALA D CA 1
ATOM 9986 C C . ALA D 1 219 ? 33.483 39.050 2.384 1.00 16.51 214 ALA D C 1
ATOM 9987 O O . ALA D 1 219 ? 32.503 38.975 3.132 1.00 16.60 214 ALA D O 1
ATOM 9989 N N . ALA D 1 220 ? 34.614 38.387 2.631 1.00 17.87 215 ALA D N 1
ATOM 9990 C CA . ALA D 1 220 ? 34.708 37.527 3.805 1.00 15.34 215 ALA D CA 1
ATOM 9991 C C . ALA D 1 220 ? 34.573 38.341 5.087 1.00 18.05 215 ALA D C 1
ATOM 9992 O O . ALA D 1 220 ? 33.923 37.906 6.047 1.00 16.70 215 ALA D O 1
ATOM 9994 N N . HIS D 1 221 ? 35.179 39.528 5.111 1.00 18.15 216 HIS D N 1
ATOM 9995 C CA . HIS D 1 221 ? 35.099 40.401 6.280 1.00 17.97 216 HIS D CA 1
ATOM 9996 C C . HIS D 1 221 ? 33.654 40.778 6.595 1.00 17.24 216 HIS D C 1
ATOM 9997 O O . HIS D 1 221 ? 33.199 40.666 7.742 1.00 16.02 216 HIS D O 1
ATOM 10004 N N . ALA D 1 222 ? 32.913 41.212 5.577 1.00 16.53 217 ALA D N 1
ATOM 10005 C CA . ALA D 1 222 ? 31.550 41.682 5.790 1.00 10.75 217 ALA D CA 1
ATOM 10006 C C . ALA D 1 222 ? 30.616 40.534 6.151 1.00 12.91 217 ALA D C 1
ATOM 10007 O O . ALA D 1 222 ? 29.780 40.667 7.053 1.00 15.46 217 ALA D O 1
ATOM 10009 N N . ALA D 1 223 ? 30.735 39.397 5.459 1.00 13.00 218 ALA D N 1
ATOM 10010 C CA . ALA D 1 223 ? 29.854 38.271 5.763 1.00 13.54 218 ALA D CA 1
ATOM 10011 C C . ALA D 1 223 ? 29.998 37.838 7.210 1.00 14.55 218 ALA D C 1
ATOM 10012 O O . ALA D 1 223 ? 29.003 37.545 7.881 1.00 14.76 218 ALA D O 1
ATOM 10014 N N . LYS D 1 224 ? 31.227 37.805 7.725 1.00 14.18 219 LYS D N 1
ATOM 10015 C CA . LYS D 1 224 ? 31.404 37.368 9.105 1.00 17.45 219 LYS D CA 1
ATOM 10016 C C . LYS D 1 224 ? 30.705 38.317 10.072 1.00 16.63 219 LYS D C 1
ATOM 10017 O O . LYS D 1 224 ? 30.093 37.882 11.058 1.00 16.77 219 LYS D O 1
ATOM 10023 N N . LEU D 1 225 ? 30.769 39.618 9.794 1.00 16.92 220 LEU D N 1
ATOM 10024 C CA . LEU D 1 225 ? 30.107 40.594 10.654 1.00 14.47 220 LEU D CA 1
ATOM 10025 C C . LEU D 1 225 ? 28.596 40.395 10.667 1.00 15.49 220 LEU D C 1
ATOM 10026 O O . LEU D 1 225 ? 27.962 40.506 11.722 1.00 13.92 220 LEU D O 1
ATOM 10031 N N . VAL D 1 226 ? 28.000 40.118 9.505 1.00 14.60 221 VAL D N 1
ATOM 10032 C CA . VAL D 1 226 ? 26.543 40.003 9.430 1.00 13.71 221 VAL D CA 1
ATOM 10033 C C . VAL D 1 226 ? 26.055 38.845 10.287 1.00 13.11 221 VAL D C 1
ATOM 10034 O O . VAL D 1 226 ? 25.073 38.973 11.028 1.00 14.98 221 VAL D O 1
ATOM 10038 N N . PHE D 1 227 ? 26.722 37.687 10.181 1.00 13.85 222 PHE D N 1
ATOM 10039 C CA . PHE D 1 227 ? 26.281 36.519 10.934 1.00 14.75 222 PHE D CA 1
ATOM 10040 C C . PHE D 1 227 ? 26.289 36.808 12.427 1.00 18.40 222 PHE D C 1
ATOM 10041 O O . PHE D 1 227 ? 25.400 36.365 13.163 1.00 16.67 222 PHE D O 1
ATOM 10049 N N . LYS D 1 228 ? 27.264 37.587 12.883 1.00 14.11 223 LYS D N 1
ATOM 10050 C CA . LYS D 1 228 ? 27.342 37.898 14.304 1.00 14.84 223 LYS D CA 1
ATOM 10051 C C . LYS D 1 228 ? 26.385 39.019 14.700 1.00 18.12 223 LYS D C 1
ATOM 10052 O O . LYS D 1 228 ? 25.689 38.912 15.711 1.00 19.24 223 LYS D O 1
ATOM 10058 N N . TYR D 1 229 ? 26.354 40.117 13.946 1.00 13.32 224 TYR D N 1
ATOM 10059 C CA . TYR D 1 229 ? 25.708 41.312 14.475 1.00 15.88 224 TYR D CA 1
ATOM 10060 C C . TYR D 1 229 ? 24.312 41.581 13.942 1.00 14.95 224 TYR D C 1
ATOM 10061 O O . TYR D 1 229 ? 23.573 42.343 14.578 1.00 14.59 224 TYR D O 1
ATOM 10070 N N . LEU D 1 230 ? 23.930 41.027 12.796 1.00 13.91 225 LEU D N 1
ATOM 10071 C CA . LEU D 1 230 ? 22.574 41.302 12.319 1.00 11.27 225 LEU D CA 1
ATOM 10072 C C . LEU D 1 230 ? 21.504 40.825 13.292 1.00 15.73 225 LEU D C 1
ATOM 10073 O O . LEU D 1 230 ? 20.522 41.559 13.481 1.00 15.36 225 LEU D O 1
ATOM 10078 N N . PRO D 1 231 ? 21.598 39.647 13.918 1.00 16.58 226 PRO D N 1
ATOM 10079 C CA . PRO D 1 231 ? 20.563 39.305 14.907 1.00 15.37 226 PRO D CA 1
ATOM 10080 C C . PRO D 1 231 ? 20.494 40.317 16.034 1.00 13.90 226 PRO D C 1
ATOM 10081 O O . PRO D 1 231 ? 19.404 40.634 16.512 1.00 13.20 226 PRO D O 1
ATOM 10085 N N . ILE D 1 232 ? 21.639 40.858 16.450 1.00 17.36 227 ILE D N 1
ATOM 10086 C CA . ILE D 1 232 ? 21.647 41.808 17.558 1.00 17.79 227 ILE D CA 1
ATOM 10087 C C . ILE D 1 232 ? 20.993 43.114 17.143 1.00 14.42 227 ILE D C 1
ATOM 10088 O O . ILE D 1 232 ? 20.194 43.691 17.897 1.00 17.07 227 ILE D O 1
ATOM 10093 N N . ALA D 1 233 ? 21.305 43.595 15.930 1.00 15.23 228 ALA D N 1
ATOM 10094 C CA . ALA D 1 233 ? 20.722 44.845 15.451 1.00 13.97 228 ALA D CA 1
ATOM 10095 C C . ALA D 1 233 ? 19.209 44.740 15.278 1.00 19.16 228 ALA D C 1
ATOM 10096 O O . ALA D 1 233 ? 18.492 45.721 15.527 1.00 16.35 228 ALA D O 1
ATOM 10098 N N . VAL D 1 234 ? 18.701 43.571 14.869 1.00 11.83 229 VAL D N 1
ATOM 10099 C CA . VAL D 1 234 ? 17.252 43.393 14.747 1.00 14.11 229 VAL D CA 1
ATOM 10100 C C . VAL D 1 234 ? 16.599 43.334 16.121 1.00 16.34 229 VAL D C 1
ATOM 10101 O O . VAL D 1 234 ? 15.531 43.920 16.345 1.00 18.26 229 VAL D O 1
ATOM 10105 N N . ALA D 1 235 ? 17.206 42.604 17.056 1.00 16.39 230 ALA D N 1
ATOM 10106 C CA . ALA D 1 235 ? 16.581 42.445 18.364 1.00 16.70 230 ALA D CA 1
ATOM 10107 C C . ALA D 1 235 ? 16.824 43.647 19.263 1.00 21.43 230 ALA D C 1
ATOM 10108 O O . ALA D 1 235 ? 16.020 43.909 20.168 1.00 20.70 230 ALA D O 1
ATOM 10110 N N . GLU D 1 236 ? 17.901 44.393 19.032 1.00 17.85 231 GLU D N 1
ATOM 10111 C CA . GLU D 1 236 ? 18.263 45.540 19.862 1.00 18.76 231 GLU D CA 1
ATOM 10112 C C . GLU D 1 236 ? 18.572 46.721 18.956 1.00 17.69 231 GLU D C 1
ATOM 10113 O O . GLU D 1 236 ? 19.739 47.044 18.724 1.00 19.99 231 GLU D O 1
ATOM 10119 N N . PRO D 1 237 ? 17.543 47.400 18.449 1.00 21.62 232 PRO D N 1
ATOM 10120 C CA . PRO D 1 237 ? 17.764 48.461 17.450 1.00 22.87 232 PRO D CA 1
ATOM 10121 C C . PRO D 1 237 ? 18.604 49.611 17.949 1.00 21.31 232 PRO D C 1
ATOM 10122 O O . PRO D 1 237 ? 19.174 50.345 17.131 1.00 21.22 232 PRO D O 1
ATOM 10126 N N . HIS D 1 238 ? 18.702 49.808 19.258 1.00 22.99 233 HIS D N 1
ATOM 10127 C CA . HIS D 1 238 ? 19.527 50.874 19.803 1.00 23.07 233 HIS D CA 1
ATOM 10128 C C . HIS D 1 238 ? 20.876 50.372 20.296 1.00 25.05 233 HIS D C 1
ATOM 10129 O O . HIS D 1 238 ? 21.597 51.122 20.954 1.00 26.08 233 HIS D O 1
ATOM 10136 N N . ASN D 1 239 ? 21.231 49.121 20.006 1.00 20.77 234 ASN D N 1
ATOM 10137 C CA . ASN D 1 239 ? 22.576 48.638 20.296 1.00 20.30 234 ASN D CA 1
ATOM 10138 C C . ASN D 1 239 ? 23.557 49.326 19.351 1.00 22.69 234 ASN D C 1
ATOM 10139 O O . ASN D 1 239 ? 23.595 49.037 18.148 1.00 16.48 234 ASN D O 1
ATOM 10144 N N . GLU D 1 240 ? 24.365 50.235 19.897 1.00 18.53 235 GLU D N 1
ATOM 10145 C CA . GLU D 1 240 ? 25.208 51.068 19.048 1.00 19.46 235 GLU D CA 1
ATOM 10146 C C . GLU D 1 240 ? 26.340 50.269 18.422 1.00 18.46 235 GLU D C 1
ATOM 10147 O O . GLU D 1 240 ? 26.718 50.528 17.275 1.00 19.54 235 GLU D O 1
ATOM 10153 N N . GLU D 1 241 ? 26.881 49.281 19.143 1.00 18.86 236 GLU D N 1
ATOM 10154 C CA . GLU D 1 241 ? 27.939 48.452 18.567 1.00 19.11 236 GLU D CA 1
ATOM 10155 C C . GLU D 1 241 ? 27.427 47.618 17.396 1.00 17.20 236 GLU D C 1
ATOM 10156 O O . GLU D 1 241 ? 28.116 47.482 16.380 1.00 16.49 236 GLU D O 1
ATOM 10162 N N . ALA D 1 242 ? 26.234 47.023 17.533 1.00 17.31 237 ALA D N 1
ATOM 10163 C CA . ALA D 1 242 ? 25.672 46.226 16.442 1.00 17.36 237 ALA D CA 1
ATOM 10164 C C . ALA D 1 242 ? 25.391 47.088 15.219 1.00 16.50 237 ALA D C 1
ATOM 10165 O O . ALA D 1 242 ? 25.629 46.658 14.080 1.00 13.42 237 ALA D O 1
ATOM 10167 N N . ARG D 1 243 ?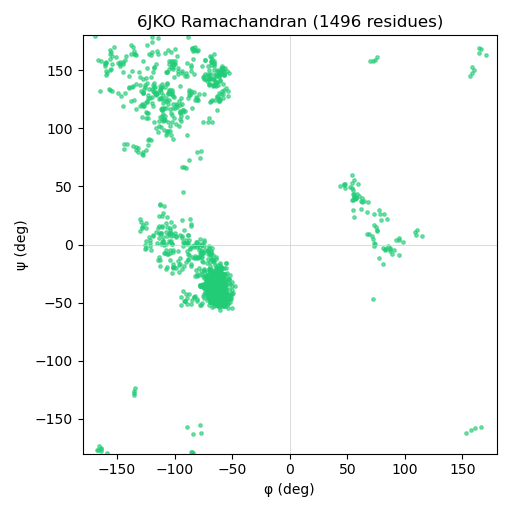 24.886 48.311 15.434 1.00 13.54 238 ARG D N 1
ATOM 10168 C CA . ARG D 1 243 ? 24.658 49.219 14.316 1.00 14.30 238 ARG D CA 1
ATOM 10169 C C . ARG D 1 243 ? 25.971 49.598 13.645 1.00 18.04 238 ARG D C 1
ATOM 10170 O O . ARG D 1 243 ? 26.052 49.645 12.415 1.00 13.31 238 ARG D O 1
ATOM 10178 N N . GLU D 1 244 ? 27.007 49.901 14.436 1.00 16.27 239 GLU D N 1
ATOM 10179 C CA . GLU D 1 244 ? 28.289 50.252 13.834 1.00 14.45 239 GLU D CA 1
ATOM 10180 C C . GLU D 1 244 ? 28.844 49.086 13.024 1.00 14.50 239 GLU D C 1
ATOM 10181 O O . GLU D 1 244 ? 29.348 49.274 11.912 1.00 14.17 239 GLU D O 1
ATOM 10187 N N . LYS D 1 245 ? 28.716 47.862 13.545 1.00 13.49 240 LYS D N 1
ATOM 10188 C CA . LYS D 1 245 ? 29.269 46.713 12.837 1.00 17.60 240 LYS D CA 1
ATOM 10189 C C . LYS D 1 245 ? 28.496 46.433 11.552 1.00 15.28 240 LYS D C 1
ATOM 10190 O O . LYS D 1 245 ? 29.094 46.087 10.526 1.00 14.46 240 LYS D O 1
ATOM 10196 N N . MET D 1 246 ? 27.170 46.578 11.582 1.00 11.74 241 MET D N 1
ATOM 10197 C CA . MET D 1 246 ? 26.397 46.402 10.352 1.00 12.66 241 MET D CA 1
ATOM 10198 C C . MET D 1 246 ? 26.741 47.470 9.319 1.00 14.54 241 MET D C 1
ATOM 10199 O O . MET D 1 246 ? 26.792 47.180 8.115 1.00 13.04 241 MET D O 1
ATOM 10204 N N . CYS D 1 247 ? 27.019 48.703 9.762 1.00 12.25 242 CYS D N 1
ATOM 10205 C CA . CYS D 1 247 ? 27.444 49.730 8.810 1.00 11.49 242 CYS D CA 1
ATOM 10206 C C . CYS D 1 247 ? 28.809 49.411 8.219 1.00 13.54 242 CYS D C 1
ATOM 10207 O O . CYS D 1 247 ? 29.041 49.632 7.024 1.00 11.64 242 CYS D O 1
ATOM 10210 N N . GLU D 1 248 ? 29.729 48.921 9.049 1.00 15.01 243 GLU D N 1
ATOM 10211 C CA . GLU D 1 248 ? 31.029 48.484 8.547 1.00 14.03 243 GLU D CA 1
ATOM 10212 C C . GLU D 1 248 ? 30.858 47.382 7.512 1.00 14.70 243 GLU D C 1
ATOM 10213 O O . GLU D 1 248 ? 31.411 47.463 6.411 1.00 14.15 243 GLU D O 1
ATOM 10219 N N . ALA D 1 249 ? 30.063 46.355 7.840 1.00 11.84 244 ALA D N 1
ATOM 10220 C CA . ALA D 1 249 ? 29.794 45.282 6.883 1.00 15.06 244 ALA D CA 1
ATOM 10221 C C . ALA D 1 249 ? 29.160 45.822 5.607 1.00 15.43 244 ALA D C 1
ATOM 10222 O O . ALA D 1 249 ? 29.495 45.386 4.500 1.00 11.92 244 ALA D O 1
ATOM 10224 N N . SER D 1 250 ? 28.256 46.793 5.739 1.00 12.84 245 SER D N 1
ATOM 10225 C CA . SER D 1 250 ? 27.522 47.278 4.580 1.00 13.29 245 SER D CA 1
ATOM 10226 C C . SER D 1 250 ? 28.434 47.995 3.590 1.00 15.74 245 SER D C 1
ATOM 10227 O O . SER D 1 250 ? 28.388 47.728 2.381 1.00 14.97 245 SER D O 1
ATOM 10230 N N . VAL D 1 251 ? 29.262 48.925 4.074 1.00 16.56 246 VAL D N 1
ATOM 10231 C CA . VAL D 1 251 ? 30.090 49.665 3.130 1.00 15.04 246 VAL D CA 1
ATOM 10232 C C . VAL D 1 251 ? 31.186 48.762 2.570 1.00 17.63 246 VAL D C 1
ATOM 10233 O O . VAL D 1 251 ? 31.587 48.904 1.404 1.00 14.52 246 VAL D O 1
ATOM 10237 N N . ILE D 1 252 ? 31.659 47.796 3.359 1.00 14.77 247 ILE D N 1
ATOM 10238 C CA . ILE D 1 252 ? 32.720 46.918 2.870 1.00 16.83 247 ILE D CA 1
ATOM 10239 C C . ILE D 1 252 ? 32.154 45.861 1.918 1.00 17.51 247 ILE D C 1
ATOM 10240 O O . ILE D 1 252 ? 32.809 45.488 0.937 1.00 20.69 247 ILE D O 1
ATOM 10245 N N . ALA D 1 253 ? 30.925 45.384 2.166 1.00 16.47 248 ALA D N 1
ATOM 10246 C CA . ALA D 1 253 ? 30.269 44.533 1.178 1.00 19.68 248 ALA D CA 1
ATOM 10247 C C . ALA D 1 253 ? 30.010 45.296 -0.113 1.00 17.32 248 ALA D C 1
ATOM 10248 O O . ALA D 1 253 ? 30.084 44.715 -1.197 1.00 20.00 248 ALA D O 1
ATOM 10250 N N . GLY D 1 254 ? 29.706 46.594 -0.014 1.00 18.52 249 GLY D N 1
ATOM 10251 C CA . GLY D 1 254 ? 29.607 47.422 -1.208 1.00 19.97 249 GLY D CA 1
ATOM 10252 C C . GLY D 1 254 ? 30.877 47.399 -2.044 1.00 23.14 249 GLY D C 1
ATOM 10253 O O . GLY D 1 254 ? 30.820 47.323 -3.271 1.00 23.29 249 GLY D O 1
ATOM 10254 N N . LEU D 1 255 ? 32.044 47.448 -1.392 1.00 21.83 250 LEU D N 1
ATOM 10255 C CA . LEU D 1 255 ? 33.297 47.332 -2.139 1.00 22.22 250 LEU D CA 1
ATOM 10256 C C . LEU D 1 255 ? 33.487 45.931 -2.713 1.00 33.89 250 LEU D C 1
ATOM 10257 O O . LEU D 1 255 ? 34.144 45.769 -3.750 1.00 34.11 250 LEU D O 1
ATOM 10262 N N . ALA D 1 256 ? 32.929 44.912 -2.052 1.00 25.73 251 ALA D N 1
ATOM 10263 C CA . ALA D 1 256 ? 33.109 43.537 -2.508 1.00 29.69 251 ALA D CA 1
ATOM 10264 C C . ALA D 1 256 ? 32.320 43.239 -3.776 1.00 35.25 251 ALA D C 1
ATOM 10265 O O . ALA D 1 256 ? 32.730 42.381 -4.562 1.00 35.22 251 ALA D O 1
ATOM 10267 N N . PHE D 1 257 ? 31.177 43.897 -3.986 1.00 34.76 252 PHE D N 1
ATOM 10268 C CA . PHE D 1 257 ? 30.333 43.546 -5.120 1.00 36.59 252 PHE D CA 1
ATOM 10269 C C . PHE D 1 257 ? 30.366 44.556 -6.254 1.00 40.44 252 PHE D C 1
ATOM 10270 O O . PHE D 1 257 ? 30.024 44.186 -7.382 1.00 35.33 252 PHE D O 1
ATOM 10278 N N . THR D 1 258 ? 30.789 45.801 -5.999 1.00 37.25 253 THR D N 1
ATOM 10279 C CA . THR D 1 258 ? 30.714 46.830 -7.038 1.00 40.51 253 THR D CA 1
ATOM 10280 C C . THR D 1 258 ? 31.466 46.411 -8.294 1.00 48.34 253 THR D C 1
ATOM 10281 O O . THR D 1 258 ? 30.970 46.598 -9.414 1.00 41.57 253 THR D O 1
ATOM 10285 N N . LEU D 1 259 ? 32.654 45.821 -8.132 1.00 34.59 254 LEU D N 1
ATOM 10286 C CA . LEU D 1 259 ? 33.412 45.400 -9.304 1.00 37.35 254 LEU D CA 1
ATOM 10287 C C . LEU D 1 259 ? 33.017 44.001 -9.795 1.00 36.55 254 LEU D C 1
ATOM 10288 O O . LEU D 1 259 ? 32.729 43.848 -10.989 1.00 30.75 254 LEU D O 1
ATOM 10293 N N . PRO D 1 260 ? 32.980 42.958 -8.946 1.00 35.02 255 PRO D N 1
ATOM 10294 C CA . PRO D 1 260 ? 32.627 41.617 -9.466 1.00 33.90 255 PRO D CA 1
ATOM 10295 C C . PRO D 1 260 ? 31.166 41.467 -9.883 1.00 40.27 255 PRO D C 1
ATOM 10296 O O . PRO D 1 260 ? 30.871 40.543 -10.656 1.00 30.76 255 PRO D O 1
ATOM 10300 N N . LYS D 1 261 ? 30.264 42.329 -9.382 1.00 34.53 256 LYS D N 1
ATOM 10301 C CA . LYS D 1 261 ? 28.819 42.338 -9.642 1.00 37.44 256 LYS D CA 1
ATOM 10302 C C . LYS D 1 261 ? 28.095 41.203 -8.916 1.00 38.88 256 LYS D C 1
ATOM 10303 O O . LYS D 1 261 ? 28.717 40.216 -8.511 1.00 30.96 256 LYS D O 1
ATOM 10309 N N . THR D 1 262 ? 26.784 41.346 -8.720 1.00 29.11 257 THR D N 1
ATOM 10310 C CA . THR D 1 262 ? 26.011 40.316 -8.032 1.00 39.70 257 THR D CA 1
ATOM 10311 C C . THR D 1 262 ? 25.602 39.214 -9.010 1.00 31.63 257 THR D C 1
ATOM 10312 O O . THR D 1 262 ? 25.930 39.246 -10.202 1.00 33.04 257 THR D O 1
ATOM 10316 N N . THR D 1 263 ? 24.878 38.209 -8.503 1.00 21.57 258 THR D N 1
ATOM 10317 C CA . THR D 1 263 ? 24.681 37.003 -9.300 1.00 26.11 258 THR D CA 1
ATOM 10318 C C . THR D 1 263 ? 23.234 36.502 -9.303 1.00 24.26 258 THR D C 1
ATOM 10319 O O . THR D 1 263 ? 22.302 37.232 -9.669 1.00 23.37 258 THR D O 1
ATOM 10323 N N . SER D 1 264 ? 23.056 35.243 -8.900 1.00 22.24 259 SER D N 1
ATOM 10324 C CA . SER D 1 264 ? 21.773 34.556 -9.054 1.00 22.74 259 SER D CA 1
ATOM 10325 C C . SER D 1 264 ? 20.715 35.102 -8.102 1.00 24.17 259 SER D C 1
ATOM 10326 O O . SER D 1 264 ? 19.556 35.307 -8.491 1.00 22.85 259 SER D O 1
ATOM 10329 N N . SER D 1 265 ? 21.074 35.281 -6.829 1.00 20.24 260 SER D N 1
ATOM 10330 C CA . SER D 1 265 ? 20.096 35.782 -5.872 1.00 20.81 260 SER D CA 1
ATOM 10331 C C . SER D 1 265 ? 19.618 37.166 -6.268 1.00 22.50 260 SER D C 1
ATOM 10332 O O . SER D 1 265 ? 18.431 37.483 -6.125 1.00 23.36 260 SER D O 1
ATOM 10335 N N . HIS D 1 266 ? 20.516 37.996 -6.807 1.00 22.83 261 HIS D N 1
ATOM 10336 C CA . HIS D 1 266 ? 20.080 39.325 -7.219 1.00 21.15 261 HIS D CA 1
ATOM 10337 C C . HIS D 1 266 ? 19.205 39.272 -8.469 1.00 24.25 261 HIS D C 1
ATOM 10338 O O . HIS D 1 266 ? 18.201 39.981 -8.547 1.00 24.81 261 HIS D O 1
ATOM 10345 N N . ALA D 1 267 ? 19.540 38.420 -9.441 1.00 21.04 262 ALA D N 1
ATOM 10346 C CA . ALA D 1 267 ? 18.691 38.299 -10.630 1.00 22.59 262 ALA D CA 1
ATOM 10347 C C . ALA D 1 267 ? 17.274 37.844 -10.271 1.00 18.36 262 ALA D C 1
ATOM 10348 O O . ALA D 1 267 ? 16.284 38.350 -10.820 1.00 19.71 262 ALA D O 1
ATOM 10350 N N . CYS D 1 268 ? 17.162 36.880 -9.355 1.00 19.87 263 CYS D N 1
ATOM 10351 C CA . CYS D 1 268 ? 15.857 36.379 -8.936 1.00 16.86 263 CYS D CA 1
ATOM 10352 C C . CYS D 1 268 ? 15.119 37.405 -8.094 1.00 22.73 263 CYS D C 1
ATOM 10353 O O . CYS D 1 268 ? 13.885 37.397 -8.061 1.00 16.40 263 CYS D O 1
ATOM 10356 N N . SER D 1 269 ? 15.856 38.291 -7.414 1.00 18.64 264 SER D N 1
ATOM 10357 C CA . SER D 1 269 ? 15.221 39.252 -6.523 1.00 22.18 264 SER D CA 1
ATOM 10358 C C . SER D 1 269 ? 14.328 40.221 -7.289 1.00 18.69 264 SER D C 1
ATOM 10359 O O . SER D 1 269 ? 13.313 40.679 -6.756 1.00 22.65 264 SER D O 1
ATOM 10362 N N . PHE D 1 270 ? 14.678 40.534 -8.531 1.00 19.19 265 PHE D N 1
ATOM 10363 C CA . PHE D 1 270 ? 13.946 41.566 -9.257 1.00 19.74 265 PHE D CA 1
ATOM 10364 C C . PHE D 1 270 ? 12.486 41.191 -9.488 1.00 22.59 265 PHE D C 1
ATOM 10365 O O . PHE D 1 270 ? 11.608 41.994 -9.127 1.00 20.95 265 PHE D O 1
ATOM 10373 N N . PRO D 1 271 ? 12.138 40.021 -10.045 1.00 17.64 266 PRO D N 1
ATOM 10374 C CA . PRO D 1 271 ? 10.710 39.681 -10.101 1.00 14.76 266 PRO D CA 1
ATOM 10375 C C . PRO D 1 271 ? 10.088 39.490 -8.727 1.00 17.72 266 PRO D C 1
ATOM 10376 O O . PRO D 1 271 ? 8.915 39.831 -8.549 1.00 19.92 266 PRO D O 1
ATOM 10380 N N . LEU D 1 272 ? 10.825 38.960 -7.746 1.00 14.15 267 LEU D N 1
ATOM 10381 C CA . LEU D 1 272 ? 10.236 38.786 -6.421 1.00 14.70 267 LEU D CA 1
ATOM 10382 C C . LEU D 1 272 ? 9.830 40.129 -5.832 1.00 16.68 267 LEU D C 1
ATOM 10383 O O . LEU D 1 272 ? 8.774 40.247 -5.199 1.00 16.35 267 LEU D O 1
ATOM 10388 N N . THR D 1 273 ? 10.642 41.160 -6.060 1.00 14.47 268 THR D N 1
ATOM 10389 C CA . THR D 1 273 ? 10.289 42.499 -5.606 1.00 16.79 268 THR D CA 1
ATOM 10390 C C . THR D 1 273 ? 9.234 43.128 -6.502 1.00 15.79 268 THR D C 1
ATOM 10391 O O . THR D 1 273 ? 8.216 43.634 -6.019 1.00 17.86 268 THR D O 1
ATOM 10395 N N . ASN D 1 274 ? 9.460 43.105 -7.813 1.00 16.91 269 ASN D N 1
ATOM 10396 C CA . ASN D 1 274 ? 8.601 43.875 -8.706 1.00 21.16 269 ASN D CA 1
ATOM 10397 C C . ASN D 1 274 ? 7.210 43.268 -8.832 1.00 21.86 269 ASN D C 1
ATOM 10398 O O . ASN D 1 274 ? 6.227 44.003 -8.959 1.00 18.63 269 ASN D O 1
ATOM 10403 N N . ILE D 1 275 ? 7.102 41.944 -8.795 1.00 16.87 270 ILE D N 1
ATOM 10404 C CA . ILE D 1 275 ? 5.807 41.290 -8.953 1.00 17.53 270 ILE D CA 1
ATOM 10405 C C . ILE D 1 275 ? 5.158 41.004 -7.607 1.00 19.70 270 ILE D C 1
ATOM 10406 O O . ILE D 1 275 ? 3.967 41.254 -7.410 1.00 18.84 270 ILE D O 1
ATOM 10411 N N . HIS D 1 276 ? 5.911 40.482 -6.649 1.00 12.82 271 HIS D N 1
ATOM 10412 C CA . HIS D 1 276 ? 5.310 39.984 -5.425 1.00 18.77 271 HIS D CA 1
ATOM 10413 C C . HIS D 1 276 ? 5.517 40.899 -4.223 1.00 16.03 271 HIS D C 1
ATOM 10414 O O . HIS D 1 276 ? 5.074 40.559 -3.123 1.00 14.37 271 HIS D O 1
ATOM 10421 N N . GLY D 1 277 ? 6.150 42.050 -4.412 1.00 17.22 272 GLY D N 1
ATOM 10422 C CA . GLY D 1 277 ? 6.260 43.039 -3.353 1.00 17.92 272 GLY D CA 1
ATOM 10423 C C . GLY D 1 277 ? 7.215 42.690 -2.238 1.00 22.54 272 GLY D C 1
ATOM 10424 O O . GLY D 1 277 ? 7.156 43.313 -1.177 1.00 19.73 272 GLY D O 1
ATOM 10425 N N . ILE D 1 278 ? 8.107 41.728 -2.447 1.00 15.82 273 ILE D N 1
ATOM 10426 C CA . ILE D 1 278 ? 9.079 41.364 -1.411 1.00 17.52 273 ILE D CA 1
ATOM 10427 C C . ILE D 1 278 ? 10.235 42.358 -1.442 1.00 15.12 273 ILE D C 1
ATOM 10428 O O . ILE D 1 278 ? 10.871 42.531 -2.495 1.00 13.62 273 ILE D O 1
ATOM 10433 N N . PRO D 1 279 ? 10.572 42.985 -0.319 1.00 13.14 274 PRO D N 1
ATOM 10434 C CA . PRO D 1 279 ? 11.656 43.972 -0.320 1.00 14.58 274 PRO D CA 1
ATOM 10435 C C . PRO D 1 279 ? 12.965 43.356 -0.791 1.00 15.84 274 PRO D C 1
ATOM 10436 O O . PRO D 1 279 ? 13.204 42.155 -0.642 1.00 16.43 274 PRO D O 1
ATOM 10440 N N . HIS D 1 280 ? 13.823 44.209 -1.348 1.00 17.10 275 HIS D N 1
ATOM 10441 C CA . HIS D 1 280 ? 14.966 43.737 -2.126 1.00 18.86 275 HIS D CA 1
ATOM 10442 C C . HIS D 1 280 ? 15.879 42.798 -1.330 1.00 17.69 275 HIS D C 1
ATOM 10443 O O . HIS D 1 280 ? 16.214 41.706 -1.798 1.00 16.45 275 HIS D O 1
ATOM 10450 N N . GLY D 1 281 ? 16.335 43.217 -0.146 1.00 12.07 276 GLY D N 1
ATOM 10451 C CA . GLY D 1 281 ? 17.244 42.363 0.603 1.00 13.07 276 GLY D CA 1
ATOM 10452 C C . GLY D 1 281 ? 16.592 41.055 1.010 1.00 16.04 276 GLY D C 1
ATOM 10453 O O . GLY D 1 281 ? 17.204 39.986 0.931 1.00 17.64 276 GLY D O 1
ATOM 10454 N N . GLU D 1 282 ? 15.335 41.118 1.446 1.00 12.88 277 GLU D N 1
ATOM 10455 C CA . GLU D 1 282 ? 14.623 39.891 1.785 1.00 12.05 277 GLU D CA 1
ATOM 10456 C C . GLU D 1 282 ? 14.498 38.983 0.569 1.00 13.03 277 GLU D C 1
ATOM 10457 O O . GLU D 1 282 ? 14.615 37.757 0.679 1.00 14.70 277 GLU D O 1
ATOM 10463 N N . ALA D 1 283 ? 14.274 39.575 -0.600 1.00 13.20 278 ALA D N 1
ATOM 10464 C CA . ALA D 1 283 ? 14.139 38.796 -1.828 1.00 14.04 278 ALA D CA 1
ATOM 10465 C C . ALA D 1 283 ? 15.460 38.142 -2.233 1.00 14.11 278 ALA D C 1
ATOM 10466 O O . ALA D 1 283 ? 15.469 37.007 -2.722 1.00 14.74 278 ALA D O 1
ATOM 10468 N N . CYS D 1 284 ? 16.588 38.831 -2.025 1.00 12.63 279 CYS D N 1
ATOM 10469 C CA . CYS D 1 284 ? 17.889 38.184 -2.191 1.00 14.61 279 CYS D CA 1
ATOM 10470 C C . CYS D 1 284 ? 18.069 37.052 -1.185 1.00 15.99 279 CYS D C 1
ATOM 10471 O O . CYS D 1 284 ? 18.522 35.955 -1.536 1.00 15.00 279 CYS D O 1
ATOM 10474 N N . GLY D 1 285 ? 17.745 37.311 0.085 1.00 15.84 280 GLY D N 1
ATOM 10475 C CA . GLY D 1 285 ? 17.919 36.290 1.100 1.00 14.54 280 GLY D CA 1
ATOM 10476 C C . GLY D 1 285 ? 17.071 35.061 0.844 1.00 17.50 280 GLY D C 1
ATOM 10477 O O . GLY D 1 285 ? 17.429 33.951 1.259 1.00 16.00 280 GLY D O 1
ATOM 10478 N N . LEU D 1 286 ? 15.945 35.236 0.150 1.00 13.04 281 LEU D N 1
ATOM 10479 C CA . LEU D 1 286 ? 15.061 34.111 -0.125 1.00 12.60 281 LEU D CA 1
ATOM 10480 C C . LEU D 1 286 ? 15.786 32.978 -0.845 1.00 15.94 281 LEU D C 1
ATOM 10481 O O . LEU D 1 286 ? 15.515 31.802 -0.585 1.00 19.28 281 LEU D O 1
ATOM 10486 N N . THR D 1 287 ? 16.690 33.301 -1.773 1.00 14.38 282 THR D N 1
ATOM 10487 C CA . THR D 1 287 ? 17.376 32.266 -2.547 1.00 13.92 282 THR D CA 1
ATOM 10488 C C . THR D 1 287 ? 18.836 32.081 -2.162 1.00 16.17 282 THR D C 1
ATOM 10489 O O . THR D 1 287 ? 19.525 31.232 -2.755 1.00 12.87 282 THR D O 1
ATOM 10493 N N . LEU D 1 288 ? 19.338 32.843 -1.195 1.00 13.22 283 LEU D N 1
ATOM 10494 C CA . LEU D 1 288 ? 20.784 32.869 -0.984 1.00 13.12 283 LEU D CA 1
ATOM 10495 C C . LEU D 1 288 ? 21.312 31.507 -0.537 1.00 13.75 283 LEU D C 1
ATOM 10496 O O . LEU D 1 288 ? 22.294 31.008 -1.097 1.00 16.08 283 LEU D O 1
ATOM 10501 N N . ASP D 1 289 ? 20.679 30.887 0.477 1.00 13.75 284 ASP D N 1
ATOM 10502 C CA . ASP D 1 289 ? 21.155 29.574 0.920 1.00 15.50 284 ASP D CA 1
ATOM 10503 C C . ASP D 1 289 ? 20.884 28.505 -0.132 1.00 19.33 284 ASP D C 1
ATOM 10504 O O . ASP D 1 289 ? 21.691 27.572 -0.299 1.00 15.36 284 ASP D O 1
ATOM 10509 N N . TYR D 1 290 ? 19.791 28.651 -0.879 1.00 15.83 285 TYR D N 1
ATOM 10510 C CA . TYR D 1 290 ? 19.513 27.732 -1.980 1.00 15.70 285 TYR D CA 1
ATOM 10511 C C . TYR D 1 290 ? 20.653 27.726 -2.995 1.00 15.24 285 TYR D C 1
ATOM 10512 O O . TYR D 1 290 ? 21.183 26.665 -3.336 1.00 15.21 285 TYR D O 1
ATOM 10521 N N . PHE D 1 291 ? 21.056 28.903 -3.480 1.00 12.63 286 PHE D N 1
ATOM 10522 C CA . PHE D 1 291 ? 22.133 28.937 -4.462 1.00 14.94 286 PHE D CA 1
ATOM 10523 C C . PHE D 1 291 ? 23.475 28.591 -3.838 1.00 14.20 286 PHE D C 1
ATOM 10524 O O . PHE D 1 291 ? 24.349 28.053 -4.526 1.00 17.50 286 PHE D O 1
ATOM 10532 N N . ALA D 1 292 ? 23.663 28.876 -2.546 1.00 15.55 287 ALA D N 1
ATOM 10533 C CA . ALA D 1 292 ? 24.922 28.508 -1.915 1.00 15.03 287 ALA D CA 1
ATOM 10534 C C . ALA D 1 292 ? 25.163 27.006 -2.021 1.00 14.98 287 ALA D C 1
ATOM 10535 O O . ALA D 1 292 ? 26.282 26.570 -2.323 1.00 17.34 287 ALA D O 1
ATOM 10537 N N . ARG D 1 293 ? 24.127 26.204 -1.776 1.00 16.63 288 ARG D N 1
ATOM 10538 C CA . ARG D 1 293 ? 24.273 24.758 -1.892 1.00 19.97 288 ARG D CA 1
ATOM 10539 C C . ARG D 1 293 ? 24.546 24.342 -3.332 1.00 19.00 288 ARG D C 1
ATOM 10540 O O . ARG D 1 293 ? 25.379 23.463 -3.576 1.00 17.66 288 ARG D O 1
ATOM 10548 N N . ILE D 1 294 ? 23.856 24.961 -4.296 1.00 15.98 289 ILE D N 1
ATOM 10549 C CA . ILE D 1 294 ? 24.142 24.700 -5.709 1.00 14.06 289 ILE D CA 1
ATOM 10550 C C . ILE D 1 294 ? 25.597 25.003 -6.019 1.00 23.22 289 ILE D C 1
ATOM 10551 O O . ILE D 1 294 ? 26.258 24.263 -6.755 1.00 18.90 289 ILE D O 1
ATOM 10556 N N . ASN D 1 295 ? 26.126 26.075 -5.432 1.00 17.00 290 ASN D N 1
ATOM 10557 C CA . ASN D 1 295 ? 27.451 26.588 -5.741 1.00 15.95 290 ASN D CA 1
ATOM 10558 C C . ASN D 1 295 ? 28.546 25.990 -4.878 1.00 20.28 290 ASN D C 1
ATOM 10559 O O . ASN D 1 295 ? 29.697 26.419 -4.993 1.00 20.02 290 ASN D O 1
ATOM 10564 N N . LYS D 1 296 ? 28.224 25.037 -4.007 1.00 17.65 291 LYS D N 1
ATOM 10565 C CA . LYS D 1 296 ? 29.128 24.749 -2.894 1.00 20.68 291 LYS D CA 1
ATOM 10566 C C . LYS D 1 296 ? 30.500 24.275 -3.359 1.00 21.09 291 LYS D C 1
ATOM 10567 O O . LYS D 1 296 ? 31.512 24.568 -2.707 1.00 19.93 291 LYS D O 1
ATOM 10573 N N . ASP D 1 297 ? 30.569 23.575 -4.488 1.00 22.01 292 ASP D N 1
ATOM 10574 C CA . ASP D 1 297 ? 31.824 22.991 -4.939 1.00 22.64 292 ASP D CA 1
ATOM 10575 C C . ASP D 1 297 ? 32.367 23.665 -6.192 1.00 26.39 292 ASP D C 1
ATOM 10576 O O . ASP D 1 297 ? 33.259 23.121 -6.847 1.00 29.72 292 ASP D O 1
ATOM 10581 N N . ALA D 1 298 ? 31.860 24.847 -6.530 1.00 19.93 293 ALA D N 1
ATOM 10582 C CA . ALA D 1 298 ? 32.323 25.553 -7.710 1.00 23.80 293 ALA D CA 1
ATOM 10583 C C . ALA D 1 298 ? 33.768 26.035 -7.545 1.00 26.68 293 ALA D C 1
ATOM 10584 O O . ALA D 1 298 ? 34.310 26.126 -6.438 1.00 22.85 293 ALA D O 1
ATOM 10586 N N . GLN D 1 299 ? 34.392 26.342 -8.682 1.00 23.83 294 GLN D N 1
ATOM 10587 C CA . GLN D 1 299 ? 35.653 27.080 -8.717 1.00 25.42 294 GLN D CA 1
ATOM 10588 C C . GLN D 1 299 ? 36.729 26.403 -7.872 1.00 27.28 294 GLN D C 1
ATOM 10589 O O . GLN D 1 299 ? 37.430 27.058 -7.102 1.00 27.57 294 GLN D O 1
ATOM 10595 N N . HIS D 1 300 ? 36.828 25.075 -7.986 1.00 30.53 295 HIS D N 1
ATOM 10596 C CA . HIS D 1 300 ? 37.912 24.291 -7.383 1.00 32.35 295 HIS D CA 1
ATOM 10597 C C . HIS D 1 300 ? 37.940 24.399 -5.861 1.00 31.37 295 HIS D C 1
ATOM 10598 O O . HIS D 1 300 ? 39.006 24.306 -5.242 1.00 36.92 295 HIS D O 1
ATOM 10605 N N . GLY D 1 301 ? 36.781 24.591 -5.230 1.00 25.52 296 GLY D N 1
ATOM 10606 C CA . GLY D 1 301 ? 36.720 24.623 -3.783 1.00 25.49 296 GLY D CA 1
ATOM 10607 C C . GLY D 1 301 ? 36.788 25.995 -3.139 1.00 26.22 296 GLY D C 1
ATOM 10608 O O . GLY D 1 301 ? 36.811 26.068 -1.904 1.00 23.06 296 GLY D O 1
ATOM 10609 N N . ARG D 1 302 ? 36.827 27.077 -3.932 1.00 21.88 297 ARG D N 1
ATOM 10610 C CA . ARG D 1 302 ? 36.892 28.436 -3.389 1.00 26.19 297 ARG D CA 1
ATOM 10611 C C . ARG D 1 302 ? 35.786 28.699 -2.379 1.00 23.13 297 ARG D C 1
ATOM 10612 O O . ARG D 1 302 ? 36.008 29.361 -1.356 1.00 20.59 297 ARG D O 1
ATOM 10620 N N . VAL D 1 303 ? 34.566 28.255 -2.696 1.00 18.61 298 VAL D N 1
ATOM 10621 C CA . VAL D 1 303 ? 33.427 28.575 -1.849 1.00 20.27 298 VAL D CA 1
ATOM 10622 C C . VAL D 1 303 ? 33.513 27.800 -0.551 1.00 20.74 298 VAL D C 1
ATOM 10623 O O . VAL D 1 303 ? 33.076 28.284 0.498 1.00 20.71 298 VAL D O 1
ATOM 10627 N N . GLN D 1 304 ? 34.081 26.590 -0.591 1.00 18.21 299 GLN D N 1
ATOM 10628 C CA . GLN D 1 304 ? 34.278 25.843 0.646 1.00 22.34 299 GLN D CA 1
ATOM 10629 C C . GLN D 1 304 ? 35.318 26.519 1.522 1.00 22.10 299 GLN D C 1
ATOM 10630 O O . GLN D 1 304 ? 35.126 26.633 2.741 1.00 20.77 299 GLN D O 1
ATOM 10636 N N . GLU D 1 305 ? 36.428 26.971 0.919 1.00 17.96 300 GLU D N 1
ATOM 10637 C CA . GLU D 1 305 ? 37.438 27.710 1.673 1.00 23.08 300 GLU D CA 1
ATOM 10638 C C . GLU D 1 305 ? 36.844 28.973 2.275 1.00 22.06 300 GLU D C 1
ATOM 10639 O O . GLU D 1 305 ? 37.185 29.350 3.402 1.00 19.22 300 GLU D O 1
ATOM 10645 N N . PHE D 1 306 ? 35.954 29.639 1.530 1.00 21.17 301 PHE D N 1
ATOM 10646 C CA . PHE D 1 306 ? 35.292 30.840 2.033 1.00 19.58 301 PHE D CA 1
ATOM 10647 C C . PHE D 1 306 ? 34.497 30.532 3.293 1.00 19.45 301 PHE D C 1
ATOM 10648 O O . PHE D 1 306 ? 34.633 31.221 4.310 1.00 19.72 301 PHE D O 1
ATOM 10656 N N . ALA D 1 307 ? 33.651 29.499 3.237 1.00 17.02 302 ALA D N 1
ATOM 10657 C CA . ALA D 1 307 ? 32.851 29.118 4.395 1.00 19.82 302 ALA D CA 1
ATOM 10658 C C . ALA D 1 307 ? 33.726 28.749 5.584 1.00 20.72 302 ALA D C 1
ATOM 10659 O O . ALA D 1 307 ? 33.454 29.168 6.717 1.00 19.21 302 ALA D O 1
ATOM 10661 N N . ARG D 1 308 ? 34.782 27.967 5.353 1.00 20.73 303 ARG D N 1
ATOM 10662 C CA . ARG D 1 308 ? 35.688 27.630 6.447 1.00 19.51 303 ARG D CA 1
ATOM 10663 C C . ARG D 1 308 ? 36.386 28.871 6.982 1.00 17.95 303 ARG D C 1
ATOM 10664 O O . ARG D 1 308 ? 36.575 29.007 8.195 1.00 23.10 303 ARG D O 1
ATOM 10672 N N . GLY D 1 309 ? 36.735 29.808 6.098 1.00 17.51 304 GLY D N 1
ATOM 10673 C CA . GLY D 1 309 ? 37.437 31.002 6.534 1.00 25.12 304 GLY D CA 1
ATOM 10674 C C . GLY D 1 309 ? 36.631 31.885 7.462 1.00 26.43 304 GLY D C 1
ATOM 10675 O O . GLY D 1 309 ? 37.199 32.597 8.300 1.00 27.98 304 GLY D O 1
ATOM 10676 N N . ILE D 1 310 ? 35.305 31.873 7.331 1.00 23.29 305 ILE D N 1
ATOM 10677 C CA . ILE D 1 310 ? 34.466 32.699 8.196 1.00 23.17 305 ILE D CA 1
ATOM 10678 C C . ILE D 1 310 ? 33.881 31.902 9.356 1.00 24.46 305 ILE D C 1
ATOM 10679 O O . ILE D 1 310 ? 33.079 32.435 10.127 1.00 25.48 305 ILE D O 1
ATOM 10684 N N . GLY D 1 311 ? 34.285 30.646 9.518 1.00 25.87 306 GLY D N 1
ATOM 10685 C CA . GLY D 1 311 ? 34.004 29.911 10.729 1.00 21.79 306 GLY D CA 1
ATOM 10686 C C . GLY D 1 311 ? 33.088 28.723 10.593 1.00 21.89 306 GLY D C 1
ATOM 10687 O O . GLY D 1 311 ? 32.708 28.144 11.616 1.00 25.38 306 GLY D O 1
ATOM 10688 N N . PHE D 1 312 ? 32.717 28.330 9.382 1.00 19.59 307 PHE D N 1
ATOM 10689 C CA . PHE D 1 312 ? 31.777 27.233 9.207 1.00 18.50 307 PHE D CA 1
ATOM 10690 C C . PHE D 1 312 ? 32.496 25.944 8.834 1.00 23.22 307 PHE D C 1
ATOM 10691 O O . PHE D 1 312 ? 33.592 25.964 8.267 1.00 23.34 307 PHE D O 1
ATOM 10699 N N . LYS D 1 313 ? 31.850 24.817 9.144 1.00 23.06 308 LYS D N 1
ATOM 10700 C CA . LYS D 1 313 ? 32.426 23.520 8.792 1.00 30.75 308 LYS D CA 1
ATOM 10701 C C . LYS D 1 313 ? 32.575 23.376 7.282 1.00 27.56 308 LYS D C 1
ATOM 10702 O O . LYS D 1 313 ? 33.592 22.869 6.796 1.00 22.20 308 LYS D O 1
ATOM 10708 N N . ASP D 1 314 ? 31.574 23.826 6.528 1.00 22.57 309 ASP D N 1
ATOM 10709 C CA . ASP D 1 314 ? 31.568 23.729 5.074 1.00 22.28 309 ASP D CA 1
ATOM 10710 C C . ASP D 1 314 ? 30.445 24.625 4.560 1.00 21.47 309 ASP D C 1
ATOM 10711 O O . ASP D 1 314 ? 29.761 25.295 5.336 1.00 20.75 309 ASP D O 1
ATOM 10716 N N . VAL D 1 315 ? 30.239 24.617 3.243 1.00 22.22 310 VAL D N 1
ATOM 10717 C CA . VAL D 1 315 ? 29.209 25.482 2.670 1.00 20.84 310 VAL D CA 1
ATOM 10718 C C . VAL D 1 315 ? 27.836 25.100 3.194 1.00 20.47 310 VAL D C 1
ATOM 10719 O O . VAL D 1 315 ? 26.997 25.969 3.450 1.00 19.53 310 VAL D O 1
ATOM 10723 N N . ASP D 1 316 ? 27.575 23.799 3.368 1.00 20.13 311 ASP D N 1
ATOM 10724 C CA . ASP D 1 316 ? 26.244 23.388 3.807 1.00 21.05 311 ASP D CA 1
ATOM 10725 C C . ASP D 1 316 ? 25.944 23.903 5.204 1.00 19.82 311 ASP D C 1
ATOM 10726 O O . ASP D 1 316 ? 24.793 24.248 5.508 1.00 19.60 311 ASP D O 1
ATOM 10731 N N . ALA D 1 317 ? 26.965 23.981 6.054 1.00 20.27 312 ALA D N 1
ATOM 10732 C CA . ALA D 1 317 ? 26.795 24.596 7.364 1.00 20.94 312 ALA D CA 1
ATOM 10733 C C . ALA D 1 317 ? 26.542 26.096 7.247 1.00 17.57 312 ALA D C 1
ATOM 10734 O O . ALA D 1 317 ? 25.748 26.658 8.009 1.00 19.28 312 ALA D O 1
ATOM 10736 N N . MET D 1 318 ? 27.241 26.769 6.330 1.00 16.74 313 MET D N 1
ATOM 10737 C CA . MET D 1 318 ? 26.994 28.193 6.128 1.00 20.70 313 MET D CA 1
ATOM 10738 C C . MET D 1 318 ? 25.583 28.422 5.613 1.00 20.45 313 MET D C 1
ATOM 10739 O O . MET D 1 318 ? 24.885 29.339 6.064 1.00 15.56 313 MET D O 1
ATOM 10744 N N . ALA D 1 319 ? 25.137 27.582 4.680 1.00 17.63 314 ALA D N 1
ATOM 10745 C CA . ALA D 1 319 ? 23.767 27.689 4.191 1.00 17.12 314 ALA D CA 1
ATOM 10746 C C . ALA D 1 319 ? 22.759 27.435 5.312 1.00 18.94 314 ALA D C 1
ATOM 10747 O O . ALA D 1 319 ? 21.732 28.125 5.401 1.00 17.29 314 ALA D O 1
ATOM 10749 N N . ASP D 1 320 ? 23.039 26.453 6.183 1.00 17.36 315 ASP D N 1
ATOM 10750 C CA . ASP D 1 320 ? 22.209 26.232 7.368 1.00 18.90 315 ASP D CA 1
ATOM 10751 C C . ASP D 1 320 ? 22.148 27.477 8.243 1.00 16.80 315 ASP D C 1
ATOM 10752 O O . ASP D 1 320 ? 21.092 27.811 8.791 1.00 18.97 315 ASP D O 1
ATOM 10757 N N . ALA D 1 321 ? 23.284 28.148 8.422 1.00 14.33 316 ALA D N 1
ATOM 10758 C CA . ALA D 1 321 ? 23.299 29.361 9.230 1.00 19.68 316 ALA D CA 1
ATOM 10759 C C . ALA D 1 321 ? 22.541 30.494 8.556 1.00 19.96 316 ALA D C 1
ATOM 10760 O O . ALA D 1 321 ? 21.939 31.322 9.244 1.00 17.13 316 ALA D O 1
ATOM 10762 N N . ILE D 1 322 ? 22.562 30.556 7.222 1.00 16.92 317 ILE D N 1
ATOM 10763 C CA . ILE D 1 322 ? 21.760 31.563 6.529 1.00 15.12 317 ILE D CA 1
ATOM 10764 C C . ILE D 1 322 ? 20.276 31.304 6.759 1.00 15.76 317 ILE D C 1
ATOM 10765 O O . ILE D 1 322 ? 19.501 32.224 7.039 1.00 14.60 317 ILE D O 1
ATOM 10770 N N . HIS D 1 323 ? 19.853 30.047 6.641 1.00 12.63 318 HIS D N 1
ATOM 10771 C CA . HIS D 1 323 ? 18.467 29.714 6.949 1.00 15.15 318 HIS D CA 1
ATOM 10772 C C . HIS D 1 323 ? 18.103 30.108 8.379 1.00 17.69 318 HIS D C 1
ATOM 10773 O O . HIS D 1 323 ? 17.081 30.762 8.608 1.00 14.21 318 HIS D O 1
ATOM 10780 N N . ASP D 1 324 ? 18.914 29.690 9.358 1.00 14.34 319 ASP D N 1
ATOM 10781 C CA . ASP D 1 324 ? 18.601 29.965 10.759 1.00 18.21 319 ASP D CA 1
ATOM 10782 C C . ASP D 1 324 ? 18.619 31.456 11.062 1.00 15.09 319 ASP D C 1
ATOM 10783 O O . ASP D 1 324 ? 17.856 31.924 11.918 1.00 16.11 319 ASP D O 1
ATOM 10788 N N . LEU D 1 325 ? 19.510 32.197 10.407 1.00 14.14 320 LEU D N 1
ATOM 10789 C CA . LEU D 1 325 ? 19.534 33.648 10.548 1.00 15.63 320 LEU D CA 1
ATOM 10790 C C . LEU D 1 325 ? 18.225 34.252 10.076 1.00 14.11 320 LEU D C 1
ATOM 10791 O O . LEU D 1 325 ? 17.644 35.108 10.750 1.00 12.75 320 LEU D O 1
ATOM 10796 N N . LYS D 1 326 ? 17.744 33.819 8.909 1.00 13.24 321 LYS D N 1
ATOM 10797 C CA . LYS D 1 326 ? 16.493 34.372 8.392 1.00 11.38 321 LYS D CA 1
ATOM 10798 C C . LYS D 1 326 ? 15.332 34.074 9.317 1.00 14.42 321 LYS D C 1
ATOM 10799 O O . LYS D 1 326 ? 14.478 34.938 9.536 1.00 15.40 321 LYS D O 1
ATOM 10805 N N . VAL D 1 327 ? 15.270 32.851 9.857 1.00 14.45 322 VAL D N 1
ATOM 10806 C CA . VAL D 1 327 ? 14.213 32.511 10.808 1.00 16.49 322 VAL D CA 1
ATOM 10807 C C . VAL D 1 327 ? 14.299 33.409 12.038 1.00 14.52 322 VAL D C 1
ATOM 10808 O O . VAL D 1 327 ? 13.284 33.918 12.532 1.00 15.63 322 VAL D O 1
ATOM 10812 N N . ARG D 1 328 ? 15.515 33.625 12.543 1.00 14.96 323 ARG D N 1
ATOM 10813 C CA . ARG D 1 328 ? 15.695 34.429 13.744 1.00 19.68 323 ARG D CA 1
ATOM 10814 C C . ARG D 1 328 ? 15.194 35.860 13.547 1.00 20.64 323 ARG D C 1
ATOM 10815 O O . ARG D 1 328 ? 14.573 36.439 14.447 1.00 16.56 323 ARG D O 1
ATOM 10823 N N . ILE D 1 329 ? 15.457 36.452 12.384 1.00 14.50 324 ILE D N 1
ATOM 10824 C CA . ILE D 1 329 ? 15.185 37.870 12.178 1.00 14.93 324 ILE D CA 1
ATOM 10825 C C . ILE D 1 329 ? 13.931 38.101 11.340 1.00 16.72 324 ILE D C 1
ATOM 10826 O O . ILE D 1 329 ? 13.670 39.235 10.923 1.00 14.13 324 ILE D O 1
ATOM 10831 N N . GLY D 1 330 ? 13.145 37.057 11.079 1.00 11.09 325 GLY D N 1
ATOM 10832 C CA . GLY D 1 330 ? 11.848 37.283 10.464 1.00 12.48 325 GLY D CA 1
ATOM 10833 C C . GLY D 1 330 ? 11.827 37.401 8.957 1.00 15.24 325 GLY D C 1
ATOM 10834 O O . GLY D 1 330 ? 10.871 37.961 8.408 1.00 18.60 325 GLY D O 1
ATOM 10835 N N . MET D 1 331 ? 12.827 36.867 8.265 1.00 14.17 326 MET D N 1
ATOM 10836 C CA . MET D 1 331 ? 12.921 36.974 6.815 1.00 12.41 326 MET D CA 1
ATOM 10837 C C . MET D 1 331 ? 12.361 35.718 6.158 1.00 16.35 326 MET D C 1
ATOM 10838 O O . MET D 1 331 ? 12.482 34.610 6.690 1.00 13.53 326 MET D O 1
ATOM 10843 N N . ARG D 1 332 ? 11.762 35.908 4.981 1.00 15.24 327 ARG D N 1
ATOM 10844 C CA . ARG D 1 332 ? 11.102 34.819 4.269 1.00 18.15 327 ARG D CA 1
ATOM 10845 C C . ARG D 1 332 ? 12.040 33.645 4.046 1.00 18.69 327 ARG D C 1
ATOM 10846 O O . ARG D 1 332 ? 13.185 33.817 3.618 1.00 13.82 327 ARG D O 1
ATOM 10854 N N . THR D 1 333 ? 11.531 32.449 4.315 1.00 14.93 328 THR D N 1
ATOM 10855 C CA . THR D 1 333 ? 12.164 31.203 3.926 1.00 16.16 328 THR D CA 1
ATOM 10856 C C . THR D 1 333 ? 11.410 30.494 2.804 1.00 18.34 328 THR D C 1
ATOM 10857 O O . THR D 1 333 ? 11.890 29.475 2.295 1.00 14.55 328 THR D O 1
ATOM 10861 N N . GLY D 1 334 ? 10.238 30.986 2.420 1.00 16.31 329 GLY D N 1
ATOM 10862 C CA . GLY D 1 334 ? 9.464 30.335 1.382 1.00 14.36 329 GLY D CA 1
ATOM 10863 C C . GLY D 1 334 ? 8.386 31.255 0.853 1.00 19.53 329 GLY D C 1
ATOM 10864 O O . GLY D 1 334 ? 8.274 32.418 1.250 1.00 16.51 329 GLY D O 1
ATOM 10865 N N . LEU D 1 335 ? 7.564 30.697 -0.044 1.00 13.75 330 LEU D N 1
ATOM 10866 C CA . LEU D 1 335 ? 6.555 31.453 -0.772 1.00 15.29 330 LEU D CA 1
ATOM 10867 C C . LEU D 1 335 ? 5.182 30.792 -0.718 1.00 14.85 330 LEU D C 1
ATOM 10868 O O . LEU D 1 335 ? 4.283 31.205 -1.461 1.00 13.61 330 LEU D O 1
ATOM 10873 N N . LYS D 1 336 ? 5.002 29.788 0.139 1.00 13.35 331 LYS D N 1
ATOM 10874 C CA . LYS D 1 336 ? 3.756 29.031 0.167 1.00 13.17 331 LYS D CA 1
ATOM 10875 C C . LYS D 1 336 ? 2.552 29.941 0.368 1.00 19.03 331 LYS D C 1
ATOM 10876 O O . LYS D 1 336 ? 1.500 29.738 -0.248 1.00 14.00 331 LYS D O 1
ATOM 10882 N N . ASP D 1 337 ? 2.698 30.970 1.202 1.00 15.66 332 ASP D N 1
ATOM 10883 C CA . ASP D 1 337 ? 1.598 31.886 1.462 1.00 17.39 332 ASP D CA 1
ATOM 10884 C C . ASP D 1 337 ? 1.205 32.709 0.239 1.00 20.18 332 ASP D C 1
ATOM 10885 O O . ASP D 1 337 ? 0.143 33.336 0.264 1.00 17.84 332 ASP D O 1
ATOM 10890 N N . LEU D 1 338 ? 2.023 32.738 -0.819 1.00 14.78 333 LEU D N 1
ATOM 10891 C CA . LEU D 1 338 ? 1.609 33.435 -2.033 1.00 15.80 333 LEU D CA 1
ATOM 10892 C C . LEU D 1 338 ? 0.639 32.618 -2.888 1.00 13.67 333 LEU D C 1
ATOM 10893 O O . LEU D 1 338 ? 0.055 33.165 -3.837 1.00 13.99 333 LEU D O 1
ATOM 10898 N N . ASN D 1 339 ? 0.463 31.338 -2.575 1.00 16.52 334 ASN D N 1
ATOM 10899 C CA . ASN D 1 339 ? -0.407 30.433 -3.332 1.00 20.77 334 ASN D CA 1
ATOM 10900 C C . ASN D 1 339 ? -0.159 30.544 -4.835 1.00 18.84 334 ASN D C 1
ATOM 10901 O O . ASN D 1 339 ? -1.086 30.722 -5.633 1.00 14.73 334 ASN D O 1
ATOM 10906 N N . LEU D 1 340 ? 1.113 30.425 -5.221 1.00 14.69 335 LEU D N 1
ATOM 10907 C CA . LEU D 1 340 ? 1.499 30.708 -6.594 1.00 13.97 335 LEU D CA 1
ATOM 10908 C C . LEU D 1 340 ? 0.899 29.679 -7.542 1.00 15.86 335 LEU D C 1
ATOM 10909 O O . LEU D 1 340 ? 0.899 28.479 -7.256 1.00 14.98 335 LEU D O 1
ATOM 10914 N N . THR D 1 341 ? 0.391 30.158 -8.675 1.00 15.77 336 THR D N 1
ATOM 10915 C CA . THR D 1 341 ? -0.056 29.276 -9.745 1.00 17.53 336 THR D CA 1
ATOM 10916 C C . THR D 1 341 ? 1.125 28.828 -10.603 1.00 18.53 336 THR D C 1
ATOM 10917 O O . THR D 1 341 ? 2.216 29.394 -10.545 1.00 11.97 336 THR D O 1
ATOM 10921 N N . GLU D 1 342 ? 0.890 27.815 -11.445 1.00 14.90 337 GLU D N 1
ATOM 10922 C CA . GLU D 1 342 ? 1.939 27.405 -12.376 1.00 21.03 337 GLU D CA 1
ATOM 10923 C C . GLU D 1 342 ? 2.327 28.547 -13.305 1.00 15.83 337 GLU D C 1
ATOM 10924 O O . GLU D 1 342 ? 3.506 28.701 -13.653 1.00 19.54 337 GLU D O 1
ATOM 10930 N N . GLU D 1 343 ? 1.355 29.370 -13.715 1.00 14.04 338 GLU D N 1
ATOM 10931 C CA . GLU D 1 343 ? 1.679 30.498 -14.588 1.00 16.25 338 GLU D CA 1
ATOM 10932 C C . GLU D 1 343 ? 2.567 31.511 -13.879 1.00 19.05 338 GLU D C 1
ATOM 10933 O O . GLU D 1 343 ? 3.481 32.073 -14.491 1.00 18.09 338 GLU D O 1
ATOM 10935 N N . GLN D 1 344 ? 2.321 31.759 -12.590 1.00 14.45 339 GLN D N 1
ATOM 10936 C CA . GLN D 1 344 ? 3.196 32.660 -11.838 1.00 15.13 339 GLN D CA 1
ATOM 10937 C C . GLN D 1 344 ? 4.596 32.072 -11.689 1.00 14.93 339 GLN D C 1
ATOM 10938 O O . GLN D 1 344 ? 5.597 32.791 -11.780 1.00 14.90 339 GLN D O 1
ATOM 10944 N N . ILE D 1 345 ? 4.687 30.771 -11.427 1.00 14.72 340 ILE D N 1
ATOM 10945 C CA . ILE D 1 345 ? 6.005 30.150 -11.336 1.00 17.50 340 ILE D CA 1
ATOM 10946 C C . ILE D 1 345 ? 6.737 30.253 -12.668 1.00 16.41 340 ILE D C 1
ATOM 10947 O O . ILE D 1 345 ? 7.938 30.548 -12.712 1.00 13.94 340 ILE D O 1
ATOM 10952 N N . ALA D 1 346 ? 6.033 30.025 -13.779 1.00 17.47 341 ALA D N 1
ATOM 10953 C CA . ALA D 1 346 ? 6.684 30.160 -15.081 1.00 17.66 341 ALA D CA 1
ATOM 10954 C C . ALA D 1 346 ? 7.141 31.598 -15.325 1.00 19.95 341 ALA D C 1
ATOM 10955 O O . ALA D 1 346 ? 8.205 31.825 -15.911 1.00 16.54 341 ALA D O 1
ATOM 10957 N N . ASP D 1 347 ? 6.358 32.587 -14.871 1.00 18.19 342 ASP D N 1
ATOM 10958 C CA . ASP D 1 347 ? 6.801 33.977 -14.979 1.00 18.19 342 ASP D CA 1
ATOM 10959 C C . ASP D 1 347 ? 8.083 34.204 -14.189 1.00 17.19 342 ASP D C 1
ATOM 10960 O O . ASP D 1 347 ? 8.985 34.915 -14.647 1.00 18.15 342 ASP D O 1
ATOM 10965 N N . LEU D 1 348 ? 8.166 33.634 -12.979 1.00 16.89 343 LEU D N 1
ATOM 10966 C CA . LEU D 1 348 ? 9.382 33.770 -12.180 1.00 17.13 343 LEU D CA 1
ATOM 10967 C C . LEU D 1 348 ? 10.586 33.151 -12.893 1.00 19.64 343 LEU D C 1
ATOM 10968 O O . LEU D 1 348 ? 11.658 33.764 -12.963 1.00 15.37 343 LEU D O 1
ATOM 10973 N N . VAL D 1 349 ? 10.423 31.945 -13.439 1.00 16.45 344 VAL D N 1
ATOM 10974 C CA . VAL D 1 349 ? 11.507 31.310 -14.193 1.00 17.25 344 VAL D CA 1
ATOM 10975 C C . VAL D 1 349 ? 11.943 32.197 -15.357 1.00 17.02 344 VAL D C 1
ATOM 10976 O O . VAL D 1 349 ? 13.138 32.459 -15.554 1.00 19.85 344 VAL D O 1
ATOM 10980 N N . ARG D 1 350 ? 10.978 32.677 -16.142 1.00 17.67 345 ARG D N 1
ATOM 10981 C CA . ARG D 1 350 ? 11.302 33.480 -17.322 1.00 18.84 345 ARG D CA 1
ATOM 10982 C C . ARG D 1 350 ? 12.001 34.784 -16.942 1.00 19.86 345 ARG D C 1
ATOM 10983 O O . ARG D 1 350 ? 13.028 35.151 -17.531 1.00 21.20 345 ARG D O 1
ATOM 10991 N N . ILE D 1 351 ? 11.457 35.502 -15.958 1.00 18.17 346 ILE D N 1
ATOM 10992 C CA . ILE D 1 351 ? 11.986 36.825 -15.634 1.00 16.97 346 ILE D CA 1
ATOM 10993 C C . ILE D 1 351 ? 13.280 36.744 -14.839 1.00 23.14 346 ILE D C 1
ATOM 10994 O O . ILE D 1 351 ? 14.092 37.678 -14.887 1.00 25.03 346 ILE D O 1
ATOM 10999 N N . SER D 1 352 ? 13.531 35.633 -14.146 1.00 17.19 347 SER D N 1
ATOM 11000 C CA . SER D 1 352 ? 14.788 35.505 -13.416 1.00 18.24 347 SER D CA 1
ATOM 11001 C C . SER D 1 352 ? 16.000 35.362 -14.329 1.00 23.95 347 SER D C 1
ATOM 11002 O O . SER D 1 352 ? 17.129 35.524 -13.860 1.00 25.32 347 SER D O 1
ATOM 11005 N N . ARG D 1 353 ? 15.807 35.070 -15.613 1.00 22.81 348 ARG D N 1
ATOM 11006 C CA . ARG D 1 353 ? 16.925 34.972 -16.552 1.00 23.98 348 ARG D CA 1
ATOM 11007 C C . ARG D 1 353 ? 17.320 36.386 -16.978 1.00 35.32 348 ARG D C 1
ATOM 11008 O O . ARG D 1 353 ? 16.957 36.881 -18.046 1.00 37.85 348 ARG D O 1
ATOM 11016 N N . HIS D 1 354 ? 18.097 37.069 -16.080 1.00 36.78 349 HIS D N 1
ATOM 11017 C CA . HIS D 1 354 ? 18.691 38.399 -16.019 1.00 38.60 349 HIS D CA 1
ATOM 11018 C C . HIS D 1 354 ? 20.198 38.319 -16.255 1.00 35.17 349 HIS D C 1
ATOM 11019 O O . HIS D 1 354 ? 20.828 37.311 -15.920 1.00 30.15 349 HIS D O 1
ATOM 11026 N N . PRO D 1 355 ? 20.808 39.346 -16.856 1.00 39.82 350 PRO D N 1
ATOM 11027 C CA . PRO D 1 355 ? 22.269 39.297 -17.087 1.00 40.56 350 PRO D CA 1
ATOM 11028 C C . PRO D 1 355 ? 23.083 38.927 -15.850 1.00 41.50 350 PRO D C 1
ATOM 11029 O O . PRO D 1 355 ? 24.130 38.277 -15.990 1.00 30.52 350 PRO D O 1
ATOM 11033 N N . ASN D 1 356 ? 22.620 39.309 -14.644 1.00 28.05 351 ASN D N 1
ATOM 11034 C CA . ASN D 1 356 ? 23.354 39.018 -13.410 1.00 34.38 351 ASN D CA 1
ATOM 11035 C C . ASN D 1 356 ? 23.406 37.523 -13.110 1.00 39.17 351 ASN D C 1
ATOM 11036 O O . ASN D 1 356 ? 24.342 37.056 -12.442 1.00 35.25 351 ASN D O 1
ATOM 11041 N N . LEU D 1 357 ? 22.413 36.765 -13.591 1.00 34.07 352 LEU D N 1
ATOM 11042 C CA . LEU D 1 357 ? 22.387 35.319 -13.379 1.00 31.86 352 LEU D CA 1
ATOM 11043 C C . LEU D 1 357 ? 23.607 34.637 -13.990 1.00 28.50 352 LEU D C 1
ATOM 11044 O O . LEU D 1 357 ? 24.056 33.593 -13.490 1.00 27.02 352 LEU D O 1
ATOM 11049 N N . TYR D 1 358 ? 24.168 35.219 -15.048 1.00 27.37 353 TYR D N 1
ATOM 11050 C CA . TYR D 1 358 ? 25.316 34.641 -15.733 1.00 30.63 353 TYR D CA 1
ATOM 11051 C C . TYR D 1 358 ? 26.639 34.881 -15.020 1.00 29.38 353 TYR D C 1
ATOM 11052 O O . TYR D 1 358 ? 27.670 34.364 -15.468 1.00 24.68 353 TYR D O 1
ATOM 11061 N N . ASN D 1 359 ? 26.643 35.643 -13.931 1.00 26.04 354 ASN D N 1
ATOM 11062 C CA . ASN D 1 359 ? 27.841 35.742 -13.106 1.00 29.30 354 ASN D CA 1
ATOM 11063 C C . ASN D 1 359 ? 27.953 34.585 -12.132 1.00 24.93 354 ASN D C 1
ATOM 11064 O O . ASN D 1 359 ? 29.011 34.414 -11.512 1.00 22.35 354 ASN D O 1
ATOM 11069 N N . ASN D 1 360 ? 26.892 33.798 -11.981 1.00 19.27 355 ASN D N 1
ATOM 11070 C CA . ASN D 1 360 ? 26.911 32.705 -11.026 1.00 18.38 355 ASN D CA 1
ATOM 11071 C C . ASN D 1 360 ? 27.972 31.689 -11.434 1.00 16.95 355 ASN D C 1
ATOM 11072 O O . ASN D 1 360 ? 28.130 31.412 -12.629 1.00 21.04 355 ASN D O 1
ATOM 11077 N N . PRO D 1 361 ? 28.725 31.126 -10.481 1.00 20.02 356 PRO D N 1
ATOM 11078 C CA . PRO D 1 361 ? 29.805 30.198 -10.861 1.00 20.26 356 PRO D CA 1
ATOM 11079 C C . PRO D 1 361 ? 29.308 28.891 -11.447 1.00 26.40 356 PRO D C 1
ATOM 11080 O O . PRO D 1 361 ? 30.029 28.261 -12.227 1.00 23.99 356 PRO D O 1
ATOM 11084 N N . VAL D 1 362 ? 28.119 28.448 -11.067 1.00 19.79 357 VAL D N 1
ATOM 11085 C CA . VAL D 1 362 ? 27.483 27.268 -11.645 1.00 17.80 357 VAL D CA 1
ATOM 11086 C C . VAL D 1 362 ? 26.400 27.756 -12.598 1.00 17.83 357 VAL D C 1
ATOM 11087 O O . VAL D 1 362 ? 25.637 28.672 -12.264 1.00 19.46 357 VAL D O 1
ATOM 11091 N N . GLU D 1 363 ? 26.357 27.182 -13.798 1.00 22.67 358 GLU D N 1
ATOM 11092 C CA . GLU D 1 363 ? 25.324 27.547 -14.756 1.00 19.00 358 GLU D CA 1
ATOM 11093 C C . GLU D 1 363 ? 23.956 27.219 -14.178 1.00 21.58 358 GLU D C 1
ATOM 11094 O O . GLU D 1 363 ? 23.700 26.081 -13.770 1.00 20.07 358 GLU D O 1
ATOM 11100 N N . ILE D 1 364 ? 23.099 28.230 -14.098 1.00 19.80 359 ILE D N 1
ATOM 11101 C CA . ILE D 1 364 ? 21.738 28.066 -13.598 1.00 18.15 359 ILE D CA 1
ATOM 11102 C C . ILE D 1 364 ? 20.842 27.865 -14.816 1.00 18.84 359 ILE D C 1
ATOM 11103 O O . ILE D 1 364 ? 20.617 28.790 -15.594 1.00 18.04 359 ILE D O 1
ATOM 11108 N N . THR D 1 365 ? 20.364 26.643 -15.001 1.00 17.05 360 THR D N 1
ATOM 11109 C CA . THR D 1 365 ? 19.504 26.337 -16.128 1.00 19.93 360 THR D CA 1
ATOM 11110 C C . THR D 1 365 ? 18.065 26.713 -15.800 1.00 20.81 360 THR D C 1
ATOM 11111 O O . THR D 1 365 ? 17.715 26.974 -14.648 1.00 13.30 360 THR D O 1
ATOM 11115 N N . ASP D 1 366 ? 17.218 26.720 -16.837 1.00 15.67 361 ASP D N 1
ATOM 11116 C CA . ASP D 1 366 ? 15.791 26.918 -16.607 1.00 18.77 361 ASP D CA 1
ATOM 11117 C C . ASP D 1 366 ? 15.224 25.812 -15.734 1.00 15.73 361 ASP D C 1
ATOM 11118 O O . ASP D 1 366 ? 14.336 26.064 -14.910 1.00 14.60 361 ASP D O 1
ATOM 11123 N N . ASP D 1 367 ? 15.736 24.585 -15.882 1.00 16.74 362 ASP D N 1
ATOM 11124 C CA . ASP D 1 367 ? 15.279 23.491 -15.035 1.00 15.54 362 ASP D CA 1
ATOM 11125 C C . ASP D 1 367 ? 15.598 23.760 -13.572 1.00 16.07 362 ASP D C 1
ATOM 11126 O O . ASP D 1 367 ? 14.775 23.488 -12.688 1.00 14.63 362 ASP D O 1
ATOM 11131 N N . MET D 1 368 ? 16.796 24.272 -13.297 1.00 13.06 363 MET D N 1
ATOM 11132 C CA . MET D 1 368 ? 17.178 24.553 -11.921 1.00 13.80 363 MET D CA 1
ATOM 11133 C C . MET D 1 368 ? 16.313 25.658 -11.321 1.00 13.17 363 MET D C 1
ATOM 11134 O O . MET D 1 368 ? 15.923 25.573 -10.154 1.00 13.52 363 MET D O 1
ATOM 11139 N N . LEU D 1 369 ? 16.007 26.695 -12.103 1.00 12.71 364 LEU D N 1
ATOM 11140 C CA . LEU D 1 369 ? 15.119 27.753 -11.626 1.00 13.30 364 LEU D CA 1
ATOM 11141 C C . LEU D 1 369 ? 13.711 27.222 -11.377 1.00 18.51 364 LEU D C 1
ATOM 11142 O O . LEU D 1 369 ? 13.065 27.586 -10.384 1.00 13.98 364 LEU D O 1
ATOM 11147 N N . ASP D 1 370 ? 13.205 26.384 -12.287 1.00 12.17 365 ASP D N 1
ATOM 11148 C CA . ASP D 1 370 ? 11.882 25.806 -12.094 1.00 14.28 365 ASP D CA 1
ATOM 11149 C C . ASP D 1 370 ? 11.840 24.951 -10.839 1.00 13.95 365 ASP D C 1
ATOM 11150 O O . ASP D 1 370 ? 10.877 25.015 -10.064 1.00 15.74 365 ASP D O 1
ATOM 11155 N N . THR D 1 371 ? 12.884 24.156 -10.611 1.00 13.84 366 THR D N 1
ATOM 11156 C CA . THR D 1 371 ? 12.938 23.345 -9.405 1.00 13.61 366 THR D CA 1
ATOM 11157 C C . THR D 1 371 ? 12.974 24.221 -8.161 1.00 16.14 366 THR D C 1
ATOM 11158 O O . THR D 1 371 ? 12.278 23.948 -7.178 1.00 14.82 366 THR D O 1
ATOM 11162 N N . MET D 1 372 ? 13.774 25.286 -8.188 1.00 15.17 367 MET D N 1
ATOM 11163 C CA . MET D 1 372 ? 13.865 26.158 -7.021 1.00 14.07 367 MET D CA 1
ATOM 11164 C C . MET D 1 372 ? 12.520 26.812 -6.706 1.00 15.18 367 MET D C 1
ATOM 11165 O O . MET D 1 372 ? 12.061 26.801 -5.556 1.00 13.55 367 MET D O 1
ATOM 11170 N N . TYR D 1 373 ? 11.879 27.407 -7.720 1.00 13.16 368 TYR D N 1
ATOM 11171 C CA . TYR D 1 373 ? 10.639 28.133 -7.473 1.00 14.40 368 TYR D CA 1
ATOM 11172 C C . TYR D 1 373 ? 9.506 27.197 -7.077 1.00 16.47 368 TYR D C 1
ATOM 11173 O O . TYR D 1 373 ? 8.637 27.580 -6.279 1.00 15.21 368 TYR D O 1
ATOM 11182 N N . HIS D 1 374 ? 9.511 25.957 -7.577 1.00 15.82 369 HIS D N 1
ATOM 11183 C CA . HIS D 1 374 ? 8.519 25.000 -7.102 1.00 14.25 369 HIS D CA 1
ATOM 11184 C C . HIS D 1 374 ? 8.788 24.634 -5.656 1.00 17.55 369 HIS D C 1
ATOM 11185 O O . HIS D 1 374 ? 7.851 24.525 -4.855 1.00 16.22 369 HIS D O 1
ATOM 11192 N N . TYR D 1 375 ? 10.064 24.463 -5.303 1.00 13.48 370 TYR D N 1
ATOM 11193 C CA . TYR D 1 375 ? 10.426 24.239 -3.904 1.00 15.80 370 TYR D CA 1
ATOM 11194 C C . TYR D 1 375 ? 9.956 25.399 -3.028 1.00 20.07 370 TYR D C 1
ATOM 11195 O O . TYR D 1 375 ? 9.283 25.194 -2.009 1.00 15.07 370 TYR D O 1
ATOM 11204 N N . LEU D 1 376 ? 10.286 26.630 -3.421 1.00 14.22 371 LEU D N 1
ATOM 11205 C CA . LEU D 1 376 ? 9.895 27.788 -2.625 1.00 13.53 371 LEU D CA 1
ATOM 11206 C C . LEU D 1 376 ? 8.383 27.923 -2.551 1.00 15.58 371 LEU D C 1
ATOM 11207 O O . LEU D 1 376 ? 7.834 28.228 -1.485 1.00 15.44 371 LEU D O 1
ATOM 11212 N N . ALA D 1 377 ? 7.694 27.681 -3.670 1.00 14.59 372 ALA D N 1
ATOM 11213 C CA . ALA D 1 377 ? 6.235 27.789 -3.711 1.00 14.00 372 ALA D CA 1
ATOM 11214 C C . ALA D 1 377 ? 5.553 26.832 -2.743 1.00 18.53 372 ALA D C 1
ATOM 11215 O O . ALA D 1 377 ? 4.411 27.084 -2.338 1.00 17.25 372 ALA D O 1
ATOM 11217 N N . SER D 1 378 ? 6.224 25.749 -2.348 1.00 16.78 373 SER D N 1
ATOM 11218 C CA . SER D 1 378 ? 5.641 24.766 -1.448 1.00 19.94 373 SER D CA 1
ATOM 11219 C C . SER D 1 378 ? 6.295 24.776 -0.074 1.00 19.86 373 SER D C 1
ATOM 11220 O O . SER D 1 378 ? 6.107 23.839 0.707 1.00 22.43 373 SER D O 1
ATOM 11223 N N . THR D 1 379 ? 7.056 25.813 0.246 1.00 16.38 374 THR D N 1
ATOM 11224 C CA . THR D 1 379 ? 7.782 25.892 1.505 1.00 15.86 374 THR D CA 1
ATOM 11225 C C . THR D 1 379 ? 7.296 27.104 2.288 1.00 18.70 374 THR D C 1
ATOM 11226 O O . THR D 1 379 ? 7.197 28.202 1.732 1.00 14.51 374 THR D O 1
ATOM 11230 N N . ASP D 1 380 ? 6.995 26.906 3.571 1.00 17.28 375 ASP D N 1
ATOM 11231 C CA . ASP D 1 380 ? 6.559 28.007 4.431 1.00 22.72 375 ASP D CA 1
ATOM 11232 C C . ASP D 1 380 ? 7.614 29.119 4.451 1.00 27.17 375 ASP D C 1
ATOM 11233 O O . ASP D 1 380 ? 7.297 30.306 4.478 1.00 24.31 375 ASP D O 1
#

Organism: NCBI:txid1447716

Nearest PDB structures (foldseek):
  6jkp-assembly1_A  TM=9.974E-01  e=6.463E-66  Bifidobacterium catenulatum PV20-2
  3bfj-assembly1_A  TM=9.308E-01  e=1.494E-28  Klebsiella pneumoniae
  3ox4-assembly2_C  TM=9.141E-01  e=1.574E-28  Zymomonas mobilis
  3zdr-assembly1_A-2  TM=9.163E-01  e=1.347E-28  Parageobacillus thermoglucosidasius
  4fr2-assembly1_A-2  TM=9.285E-01  e=5.961E-27  Oenococcus oeni ATCC BAA-1163

Solvent-accessible surface area: 57231 Å² total; per-residue (Å²): 132,108,173,111,129,78,70,52,77,8,77,57,59,62,13,94,24,76,0,84,39,1,27,76,4,3,82,89,76,49,40,116,54,0,0,0,0,0,42,64,104,13,63,63,34,4,36,4,90,49,1,23,94,32,4,93,53,15,4,67,19,62,9,37,84,28,22,122,79,8,4,6,85,29,0,38,48,0,0,63,56,5,72,136,61,140,7,65,3,0,0,0,0,0,21,18,21,1,3,15,0,0,1,0,0,0,0,0,10,96,31,144,57,43,0,28,61,16,18,60,82,83,112,88,10,42,93,69,57,20,30,1,2,0,0,8,5,27,12,0,43,0,11,1,3,12,21,49,0,53,0,17,12,99,65,130,65,44,111,26,74,9,100,6,104,4,0,36,2,33,10,0,0,5,1,0,46,2,3,36,55,16,49,2,49,85,6,0,9,23,0,0,5,0,0,0,6,0,0,0,0,21,1,0,133,39,37,9,58,67,1,26,75,22,0,31,82,0,0,113,24,0,34,122,18,0,26,51,0,4,77,90,22,118,43,86,105,0,8,62,55,4,4,34,0,4,5,39,0,0,24,0,38,31,58,3,109,7,0,0,0,11,0,0,0,64,2,0,45,102,85,41,61,7,71,62,4,11,0,0,1,3,0,0,19,53,2,0,93,51,0,62,101,11,47,197,25,45,0,29,50,9,0,138,60,10,60,41,160,39,0,41,23,0,0,71,21,0,76,86,8,4,88,174,1,14,8,54,34,0,0,109,40,6,49,22,34,118,70,26,5,56,54,0,18,153,68,0,80,60,99,27,4,131,35,3,23,46,136,6,46,77,106,56,0,52,76,1,0,64,114,2,19,80,35,126,133,104,171,115,127,79,69,54,76,6,78,55,60,61,13,98,22,76,0,60,37,2,90,68,3,3,78,91,72,62,50,55,56,0,0,0,0,0,41,105,113,17,64,120,64,32,49,3,95,82,1,19,95,29,2,124,56,16,3,64,19,60,12,22,91,28,28,123,78,7,4,4,87,29,0,38,46,0,0,69,56,6,76,141,67,143,7,68,1,0,0,0,0,0,26,20,22,1,2,18,0,0,0,0,0,0,0,0,8,95,33,107,59,43,0,31,76,36,0,53,68,84,27,88,11,41,95,67,55,20,30,1,0,0,0,11,4,26,11,1,48,0,14,3,3,13,22,48,0,54,0,20,11,127,94,117,75,59,109,18,79,9,100,6,104,2,0,42,2,34,10,0,0,5,2,0,45,6,3,37,69,15,67,60,117,85,6,0,8,21,0,0,6,0,0,0,7,0,1,0,0,19,0,0,127,37,40,7,50,67,0,26,76,24,0,32,83,0,0,118,21,0,37,124,20,0,8,51,0,22,80,89,41,138,46,87,103,0,9,68,48,4,3,41,0,4,6,39,0,0,23,0,32,20,54,4,104,10,0,0,0,12,0,0,0,64,1,0,44,102,86,41,60,5,71,60,4,10,0,0,0,3,0,0,17,50,2,0,88,61,0,69,96,12,47,197,26,46,1,29,58,10,0,140,61,11,66,39,163,34,0,42,27,0,0,70,23,0,72,86,9,2,92,173,9,40,9,61,30,0,0,108,91,42,123,24,70,107,58,61,5,14,29,0,15,60,72,0,39,68,91,29,4,62,35,1,24,45,76,12,56,44,94,55,0,54,80,0,0,62,114,3,18,78,34,124,131,102,166,112,127,76,67,57,76,6,77,56,60,61,13,98,22,74,0,88,37,1,81,66,2,3,77,89,74,48,37,111,54,0,0,0,0,0,42,55,112,17,68,119,67,34,30,2,95,94,2,17,99,23,2,83,56,12,4,68,18,58,7,18,66,26,20,124,68,9,5,5,84,30,0,41,46,0,10,62,65,5,120,75,66,144,8,59,2,0,0,0,0,0,19,25,21,1,3,7,0,0,1,0,0,0,0,2,5,93,30,133,60,41,0,29,63,16,2,54,70,86,117,86,10,45,92,166,56,23,36,0,1,0,0,8,5,24,11,1,39,0,15,2,3,7,20,43,0,64,0,14,8,115,68,109,56,65,89,18,72,8,98,6,107,4,0,26,2,35,8,0,0,4,1,1,48,7,3,28,63,14,51,3,51,87,6,0,8,21,0,0,5,0,0,0,6,0,1,0,0,20,0,0,129,38,38,8,59,67,0,26,76,21,0,32,85,0,0,114,24,0,38,129,15,0,28,53,0,4,73,88,23,133,41,85,105,0,7,64,58,4,3,36,0,3,6,37,0,0,28,0,33,16,56,4,96,7,0,0,0,10,0,0,0,59,2,0,34,84,87,35,60,6,70,65,3,9,0,0,0,3,0,0,19,31,2,0,38,37,0,15,95,15,55,193,26,46,0,17,51,10,0,138,60,12,64,40,174,22,0,4,32,0,0,67,23,0,51,88,10,4,92,175,2,14,7,53,33,0,0,72,38,6,49,22,36,120,68,25,6,29,28,0,17,62,69,0,56,61,101,30,5,114,35,1,23,46,135,5,49,58,117,56,0,58,79,1,0,56,29,2,19,37,31,100,132,104,163,115,125,79,65,62,77,6,77,57,44,58,14,100,24,75,0,80,52,0,24,70,3,5,143,85,78,58,22,93,55,0,0,0,0,0,40,105,122,22,63,120,68,32,41,2,94,93,0,23,93,27,2,128,63,12,7,68,20,62,12,22,90,24,44,125,86,8,18,6,87,26,0,38,46,0,0,51,62,5,88,170,64,141,4,76,0,0,0,0,0,1,26,19,21,1,3,16,0,0,0,0,0,0,0,0,9,94,31,138,50,38,0,29,66,16,16,63,70,84,118,86,12,41,100,69,55,14,33,0,0,0,0,13,7,28,12,1,48,1,12,3,2,3,14,48,0,53,0,27,14,79,94,136,76,46,100,26,80,10,97,7,104,4,0,23,1,33,10,0,0,5,1,0,56,12,4,38,79,14,66,58,118,86,6,0,9,23,0,0,7,0,0,0,4,0,1,0,0,19,1,0,104,39,33,8,59,67,0,26,76,22,0,31,82,0,0,123,21,0,36,121,20,0,7,50,0,22,81,89,37,145,43,87,106,0,8,64,57,5,3,39,0,5,5,41,0,0,24,0,30,25,54,5,93,6,0,0,0,12,0,0,0,64,1,0,42,92,88,39,60,6,72,63,4,9,0,0,0,3,0,0,18,49,2,0,88,48,0,70,98,12,38,186,20,40,0,30,99,10,0,132,63,12,68,41,173,38,0,44,28,0,0,71,24,0,74,85,10,3,92,177,9,41,7,60,32,0,0,113,90,42,126,22,76,72,70,61,5,56,53,0,9,152,65,0,75,58,91,9,4,46,35,2,22,44,111,6,18,52,33,47,0,25,70,0,0,55,86,4,18,79,33,130

Radius of gyration: 36.74 Å; Cα contacts (8 Å, |Δi|>4): 3287; chains: 4; bounding box: 84×106×98 Å

Secondary structure (DSSP, 8-state):
----------EEEE-TTGGGGHHHHHHHHT---EEEE--HHHHHTTHHHHHHHHTTTSEEEEE----SS-BHHHHHHHHHHHHHHT---EEEEESHHHHHHHHHHHHHTTSSS-GGGGSSSSPPPPS----EEEEE-SS---GGG--EEEEEETTTTEEEEEE-GGGS-SEEEE-GGGGTTS-HHHHHHHHHHHHHHHHHHHHSTT--HHHHHHHHHHHHHHHHHHHHHHH-TT-HHHHHHHHHHHHHHHHHHTTT---HHHHHHHHHHHHH---HHHHHHHHHHHHHHHTTTGGGGHHHHHHHHTT-SSHHHHHHHHHHHHHHHT--S--GGG---HHHHHHHHHHH--GGGGGSSS---HHHHHHHHHHHHT--/----------EEEESTTGGGGHHHHHHHHT---EEEE--HHHHHTTHHHHHHHHTTTSEEEEE----SS-BHHHHHHHHHHHHHHT---EEEEESHHHHHHHHHHHHHTTSSS-GGGGSSSSPPPPS----EEEEE-SS---GGG--EEEEEEGGGTEEEEEE-GGGS-SEEEE-GGGGTT--HHHHHHHHHHHHHHHHHHHHSTT--HHHHHHHHHHHHHHHHHHHHHHH-TT-HHHHHHHHHHHHHHHHHHTTT---HHHHHHHHHHHTT---HHHHHHHHHHHHHHHTTT-GGGHHHHHHHHTT-SSHHHHHHHHHHHHHHHT--S--GGG---HHHHHHHHHHT--GGGGGSSS---HHHHHHHHHHHHT--/----------EEEESTTGGGGHHHHHHHHT---EEEE--HHHHHTSHHHHHHHHTTTSEEEEE----SS-BHHHHHHHHHHHHHHT---EEEEESHHHHHHHHHHHHHTTSSS-GGGGSSSSPPPPS----EEEEE-SS---GGG--EEEEEETTTTEEEEEE-GGGS-SEEEE-GGGGTT--HHHHHHHHHHHHHHHHHHHHSTT--HHHHHHHHHHHHHHHHHHHHHHH-TT-HHHHHHHHHHHHHHHHHHTTT---HHHHHHHHHHHTT---HHHHHHHHHHHHHHHHTTHHHHHHHHHHHHTT-SSHHHHHHHHHHHHHHHT-----GGG---HHHHHHHHHHT--GGGGGSSS---HHHHHHHHHHHHT--/----------EEEESTTGGGGHHHHHHHHT--SEEEE--HHHHHTTHHHHHHHHTTTSEEEEE----SS-BHHHHHHHHHHHHHHT--EEEEEESHHHHHHHHHHHHHTTSSS-GGGGSSSS-PPPS----EEEEE-SS---GGG--EEEEEEGGGTEEEEEE-GGGS-SEEEE-GGGGTT--HHHHHHHHHHHHHHHHHHHHSTT--HHHHHHHHHHHHHHHHHHHHHHH-TT-HHHHHHHHHHHHHHHHHHHTT---HHHHHHHHHHHHH---HHHHHHHHHHHHHHHTTT-GGGHHHHHHHHTT-SSHHHHHHHHHHHHHHHT-----GGG---HHHHHHHHHHH--GGGGGSSS---HHHHHHHHHHHHT--

Foldseek 3Di:
DDDDDADFQAAEAEEAPCLLCPLVVCVVVVFAAEEEQEACVCVVVCVVVVSCVSNVRRHDYYQHPADPAGALVSLVVLLVVCVVRVGQAYEQEEALGSLLSRLQSQQPSVDPDGSVCQFPVPDATDQDGRAYEYEYLALHQLSQRAQKRWHAHPVVRDIGIHGYPSSHHHYYYLHLVSNLPPALLRLLLSLLNLLQLLLQLQQFPLHDVQLVVLSLQLNLLSLPQSLVCSVPSNPSVSSSSSSSSSNSSSSNANRSHGAQLQLLQVCCCPVVVADRSLSSLLCRLVLLVVCFCFPNRSQQVSCVSSPANGSNRVSVSSVVSCVSSVRDNAQQVVLDDPVRLLVSLVSSPDPRNVRRRDRQDSVNSSVVNVVRNNPD/DDDADDDFQAAEAEEAPCLLCPLVVCVVVVFAAEEEEEAVVCVVVCVVVVSCVSNVRRHPYYAHPADPQGALVSLVVLLVVCLVRVHQAYEQEEALQSLLSRLLSQQCSVDPDGSVCQFPPPDAGDQDGRAYEYEYLALHQLSQRAQKHWHAHPVVRDIGIHGYPSSHHRYYYLHLVSNLPPALLRLLLSLLNLLQLLLQLCQFLNHDVQLVVLSLQLNLLSLPQSLVCSVPSNPSVSSSSSSSSSNSSSSNARGSHGAQLQLLLVCCCPVVVADRSLSSLQCRLVVLVVCFCFPNHSNQVSCVSSPAPGSNRVSVSSVVSCVSSVGDNAAQVVVDDPVNLLVSLVRSVDVRNVRRRDNCDSVNSSVVNVVRNNDD/DDDDDDDFQAAEAEEAPCLLCPLVVCVVVVFAAEEEEEACVCVVVCNVVVSCVSSVRRHDYYQHPADPQGALVSLVVLLVVCLVRVHQAYEQEEALQSLLSRLLSQQCSVDPDGCVCQFPPPDATDQDGRAYEYEYLALHQLSQGAQKHWHAHVVVGDTGIHGYPSSHHHYYYLHLVSNLPPALVRLLLSLLSLLQLLLQLQQFLLHDVQLVVLSLQLNLLSLPQSLVCNVHSPPSVSSSSSSSSSNSSSSNARRSHGAQLQLLLVCCCPVVNADRSLSSLLCRLVVLVVQFCFPNRSNQVSCVSSPANGSNRVSVSSVVSCVSSVRDNAAQVVVDDPVNLVVSLVSSPDPRHVRRRDNQDSVNSSVSNVVRNNPD/DDDADDDFQAAEAEEAPCLLVLLVVCVVPVAAAEEEEEACVCVVVCVVVVSCVSNVRRYDYYQHPADPQGAQVSLVVLLVVCLVRVHQAYEQEEALQSLLSRLQSQQCSVDPDGSVCQFVPVPAGDQDGGAYEYEYLALHQLSQGAQKRFHDHPVVGDIGIHGYPSSHHHYYYQHLVSNLPPALLVLLLSLLNLLQLLLQLCQFLNHDVQLVVLSLQLNLLSLPQSLVCNVPSNPSVSSSSSSSSSNSSSSNANRSHGAQLQLLQVCCCVPVVADRSLSSLLCRLVVLVVCFCFPNRSNQVSCVVSPAPGSNRVSVSSVVSCVSSVGDNAALVVVDDPVNLVVSLVSSPDPRNVRHRDNCDSVNSSVSNVVRNNDD

Sequence (1504 aa):
GMLWDYAQPVTIRFGKGRAMEIKDIAEAMGLHDGIMVTPKFFVDSGEAQRLIDASDGAVSTVFTDFSPNPDVTEVDACAEIIRKNHCEFVVAMGGGSAMDVSKAAASICLTDDSIADYHGTGKAMPQKHLPIIALPTTAGTGSEVTCVSVLTNRKLGKKAPIVSDGFFPSVAIVDPELTYSVPPKITASTGMDVLSQAIEGFWSKGHQPICDSCAAHAAKLVFKYLPIAVAEPHNEEAREKMCEASVIAGLAFTLPKTTSSHACSFPLTNIHGIPHGEACGLTLDYFARINKDAQHGRVQEFARGIGFKDVDAMADAIHDLKVRIGMRTGLKDLNLTEEQIADLVRISRHPNLYNNPVEITDDMLDTMYHYLASTDGMLWDYAQPVTIRFGKGRAMEIKDIAEAMGLHDGIMVTPKFFVDSGEAQRLIDASDGAVSTVFTDFSPNPDVTEVDACAEIIRKNHCEFVVAMGGGSAMDVSKAAASICLTDDSIADYHGTGKAMPQKHLPIIALPTTAGTGSEVTCVSVLTNRKLGKKAPIVSDGFFPSVAIVDPELTYSVPPKITASTGMDVLSQAIEGFWSKGHQPICDSCAAHAAKLVFKYLPIAVAEPHNEEAREKMCEASVIAGLAFTLPKTTSSHACSFPLTNIHGIPHGEACGLTLDYFARINKDAQHGRVQEFARGIGFKDVDAMADAIHDLKVRIGMRTGLKDLNLTEEQIADLVRISRHPNLYNNPVEITDDMLDTMYHYLASTDGMLWDYAQPVTIRFGKGRAMEIKDIAEAMGLHDGIMVTPKFFVDSGEAQRLIDASDGAVSTVFTDFSPNPDVTEVDACAEIIRKNHCEFVVAMGGGSAMDVSKAAASICLTDDSIADYHGTGKAMPQKHLPIIALPTTAGTGSEVTCVSVLTNRKLGKKAPIVSDGFFPSVAIVDPELTYSVPPKITASTGMDVLSQAIEGFWSKGHQPICDSCAAHAAKLVFKYLPIAVAEPHNEEAREKMCEASVIAGLAFTLPKTTSSHACSFPLTNIHGIPHGEACGLTLDYFARINKDAQHGRVQEFARGIGFKDVDAMADAIHDLKVRIGMRTGLKDLNLTEEQIADLVRISRHPNLYNNPVEITDDMLDTMYHYLASTDGMLWDYAQPVTIRFGKGRAMEIKDIAEAMGLHDGIMVTPKFFVDSGEAQRLIDASDGAVSTVFTDFSPNPDVTEVDACAEIIRKNHCEFVVAMGGGSAMDVSKAAASICLTDDSIADYHGTGKAMPQKHLPIIALPTTAGTGSEVTCVSVLTNRKLGKKAPIVSDGFFPSVAIVDPELTYSVPPKITASTGMDVLSQAIEGFWSKGHQPICDSCAAHAAKLVFKYLPIAVAEPHNEEAREKMCEASVIAGLAFTLPKTTSSHACSFPLTNIHGIPHGEACGLTLDYFARINKDAQHGRVQEFARGIGFKDVDAMADAIHDLKVRIGMRTGLKDLNLTEEQIADLVRISRHPNLYNNPVEITDDMLDTMYHYLASTD